Protein AF-A0A6J5F6V2-F1 (afdb_monomer_lite)

Sequence (811 aa):
MAPDDVHEIIKDMRKNVSKASGFLSRQISHANQVGFSTYLDVGRNLLRDDVDVINQYTRNQTLANNYLKQGIELDDPVNRTAKNLDIALSKLPNSSEVVYRGITAPKGVWGKKIVAGDVINNNLFMSSSASLDYAKTFTGDADSDKEGVVFRILGRTGKNISSISRFQGMKGEAEVLFRPNTRFHVTAMENHRGVTYVLLNEQAAGTAPGKNIYTGVPEDIKTARSDVNDLESASSALPDHPVRQMGQISNEGIVEIRAQKLAGALLRVIGKLQDIVRNADILSPEHQLEAMRQKNPDGEYELNELLLNRMANPSRELRALGAELTESYLGLLQALVQKGGSSAAEQAARLLRSPDNGRLMMGKREGYYRSIVDQGARHYPDLIKTLQSLVDAIEQHASPDTTSRLTSKVQKELRRAGSLPIGSPKLVSVGEIRDQLARIGEDALGLARGIAKHEVRKEAHERQQTQLAEALRAVVKPFGLKVPDYMRENLKGNHLEQAREIAAAFEHQIKALPHGSKVDPASLARDAQGRLTTELLAAGVLLENPVEERAALTRILESKGAKHRAINAIEQSRDSTGHIDHNKAIGRVTEELTSLVMSDSYFQGKMEGIKRAFEKRAEVLTEGDGPVPTKEELWRAQDGARQWVEEIARTWVAQQAKPARASDLESYFAQALQERHQRQATREAGDAEFGDLMARYEAERQHNESKQLSPVAVLNAIAGVLPVLNTGPAAQPVRQAFHQAELVARARRDDEMKAERLTIDLRPADINLMEARVRDFKAESKDLLKPKARQGDVRVGQKEALDFEGNPRAV

Structure (mmCIF, N/CA/C/O backbone):
data_AF-A0A6J5F6V2-F1
#
_entry.id   AF-A0A6J5F6V2-F1
#
loop_
_atom_site.group_PDB
_atom_site.id
_atom_site.type_symbol
_atom_site.label_atom_id
_atom_site.label_alt_id
_atom_site.label_comp_id
_atom_site.label_asym_id
_atom_site.label_entity_id
_atom_site.label_seq_id
_atom_site.pdbx_PDB_ins_code
_atom_site.Cartn_x
_atom_site.Cartn_y
_atom_site.Cartn_z
_atom_site.occupancy
_atom_site.B_iso_or_equiv
_atom_site.auth_seq_id
_atom_site.auth_comp_id
_atom_site.auth_asym_id
_atom_site.auth_atom_id
_atom_site.pdbx_PDB_model_num
ATOM 1 N N . MET A 1 1 ? -7.432 -44.949 2.760 1.00 44.09 1 MET A N 1
ATOM 2 C CA . MET A 1 1 ? -6.059 -45.193 3.249 1.00 44.09 1 MET A CA 1
ATOM 3 C C . MET A 1 1 ? -6.148 -46.042 4.491 1.00 44.09 1 MET A C 1
ATOM 5 O O . MET A 1 1 ? -7.053 -45.814 5.292 1.00 44.09 1 MET A O 1
ATOM 9 N N . ALA A 1 2 ? -5.272 -47.035 4.605 1.00 36.31 2 ALA A N 1
ATOM 10 C CA . ALA A 1 2 ? -5.171 -47.826 5.822 1.00 36.31 2 ALA A CA 1
ATOM 11 C C . ALA A 1 2 ? -4.468 -46.978 6.906 1.00 36.31 2 ALA A C 1
ATOM 13 O O . ALA A 1 2 ? -3.641 -46.133 6.564 1.00 36.31 2 ALA A O 1
ATOM 14 N N . PRO A 1 3 ? -4.765 -47.172 8.202 1.00 40.47 3 PRO A N 1
ATOM 15 C CA . PRO A 1 3 ? -4.066 -46.500 9.305 1.00 40.47 3 PRO A CA 1
ATOM 16 C C . PRO A 1 3 ? -2.529 -46.619 9.244 1.00 40.47 3 PRO A C 1
ATOM 18 O O . PRO A 1 3 ? -1.822 -45.723 9.706 1.00 40.47 3 PRO A O 1
ATOM 21 N N . ASP A 1 4 ? -2.015 -47.674 8.605 1.00 38.75 4 ASP A N 1
ATOM 22 C CA . ASP A 1 4 ? -0.581 -47.919 8.416 1.00 38.75 4 ASP A CA 1
ATOM 23 C C . ASP A 1 4 ? 0.105 -46.882 7.504 1.00 38.75 4 ASP A C 1
ATOM 25 O O . ASP A 1 4 ? 1.281 -46.569 7.705 1.00 38.75 4 ASP A O 1
ATOM 29 N N . ASP A 1 5 ? -0.634 -46.249 6.584 1.00 46.75 5 ASP A N 1
ATOM 30 C CA . ASP A 1 5 ? -0.101 -45.206 5.696 1.00 46.75 5 ASP A CA 1
ATOM 31 C C . ASP A 1 5 ? 0.220 -43.905 6.460 1.00 46.75 5 ASP A C 1
ATOM 33 O O . ASP A 1 5 ? 1.113 -43.148 6.089 1.00 46.75 5 ASP A O 1
ATOM 37 N N . VAL A 1 6 ? -0.491 -43.635 7.559 1.00 44.38 6 VAL A N 1
ATOM 38 C CA . VAL A 1 6 ? -0.357 -42.405 8.362 1.00 44.38 6 VAL A CA 1
ATOM 39 C C . VAL A 1 6 ? 0.847 -42.483 9.309 1.00 44.38 6 VAL A C 1
ATOM 41 O O . VAL A 1 6 ? 1.595 -41.516 9.475 1.00 44.38 6 VAL A O 1
ATOM 44 N N . HIS A 1 7 ? 1.124 -43.672 9.849 1.00 50.25 7 HIS A N 1
ATOM 45 C CA . HIS A 1 7 ? 2.350 -43.923 10.609 1.00 50.25 7 HIS A CA 1
ATOM 46 C C . HIS A 1 7 ? 3.598 -43.873 9.709 1.00 50.25 7 HIS A C 1
ATOM 48 O O . HIS A 1 7 ? 4.630 -43.330 10.117 1.00 50.25 7 HIS A O 1
ATOM 54 N N . GLU A 1 8 ? 3.491 -44.359 8.466 1.00 51.22 8 GLU A N 1
ATOM 55 C CA . GLU A 1 8 ? 4.479 -44.137 7.401 1.00 51.22 8 GLU A CA 1
ATOM 56 C C . GLU A 1 8 ? 4.637 -42.643 7.085 1.00 51.22 8 GLU A C 1
ATOM 58 O O . GLU A 1 8 ? 5.767 -42.187 6.990 1.00 51.22 8 GLU A O 1
ATOM 63 N N . ILE A 1 9 ? 3.565 -41.841 7.050 1.00 49.56 9 ILE A N 1
ATOM 64 C CA . ILE A 1 9 ? 3.639 -40.379 6.859 1.00 49.56 9 ILE A CA 1
ATOM 65 C C . ILE A 1 9 ? 4.407 -39.682 7.991 1.00 49.56 9 ILE A C 1
ATOM 67 O O . ILE A 1 9 ? 5.304 -38.891 7.703 1.00 49.56 9 ILE A O 1
ATOM 71 N N . ILE A 1 10 ? 4.132 -39.972 9.271 1.00 54.69 10 ILE A N 1
ATOM 72 C CA . ILE A 1 10 ? 4.908 -39.395 10.391 1.00 54.69 10 ILE A CA 1
ATOM 73 C C . ILE A 1 10 ? 6.375 -39.836 10.307 1.00 54.69 10 ILE A C 1
ATOM 75 O O . ILE A 1 10 ? 7.295 -39.040 10.536 1.00 54.69 10 ILE A O 1
ATOM 79 N N . LYS A 1 11 ? 6.607 -41.108 9.975 1.00 57.28 11 LYS A N 1
ATOM 80 C CA . LYS A 1 11 ? 7.945 -41.677 9.811 1.00 57.28 11 LYS A CA 1
ATOM 81 C C . LYS A 1 11 ? 8.677 -41.046 8.629 1.00 57.28 11 LYS A C 1
ATOM 83 O O . LYS A 1 11 ? 9.857 -40.745 8.771 1.00 57.28 11 LYS A O 1
ATOM 88 N N . ASP A 1 12 ? 8.000 -40.760 7.523 1.00 53.22 12 ASP A N 1
ATOM 89 C CA . ASP A 1 12 ? 8.564 -40.153 6.319 1.00 53.22 12 ASP A CA 1
ATOM 90 C C . ASP A 1 12 ? 8.755 -38.638 6.490 1.00 53.22 12 ASP A C 1
ATOM 92 O O . ASP A 1 12 ? 9.767 -38.087 6.062 1.00 53.22 12 ASP A O 1
ATOM 96 N N . MET A 1 13 ? 7.889 -37.957 7.250 1.00 52.22 13 MET A N 1
ATOM 97 C CA . MET A 1 13 ? 8.131 -36.586 7.713 1.00 52.22 13 MET A CA 1
ATOM 98 C C . MET A 1 13 ? 9.379 -36.511 8.601 1.00 52.22 13 MET A C 1
ATOM 100 O O . MET A 1 13 ? 10.184 -35.602 8.427 1.00 52.22 13 MET A O 1
ATOM 104 N N . ARG A 1 14 ? 9.610 -37.491 9.489 1.00 49.31 14 ARG A N 1
ATOM 105 C CA . ARG A 1 14 ? 10.845 -37.587 10.295 1.00 49.31 14 ARG A CA 1
ATOM 106 C C . ARG A 1 14 ? 12.071 -37.999 9.465 1.00 49.31 14 ARG A C 1
ATOM 108 O O . ARG A 1 14 ? 13.152 -37.458 9.671 1.00 49.31 14 ARG A O 1
ATOM 115 N N . LYS A 1 15 ? 11.916 -38.909 8.498 1.00 46.22 15 LYS A N 1
ATOM 116 C CA . LYS A 1 15 ? 12.986 -39.400 7.605 1.00 46.22 15 LYS A CA 1
ATOM 117 C C . LYS A 1 15 ? 13.395 -38.362 6.553 1.00 46.22 15 LYS A C 1
ATOM 119 O O . LYS A 1 15 ? 14.529 -38.378 6.088 1.00 46.22 15 LYS A O 1
ATOM 124 N N . ASN A 1 16 ? 12.513 -37.427 6.200 1.00 45.62 16 ASN A N 1
ATOM 125 C CA . ASN A 1 16 ? 12.822 -36.331 5.281 1.00 45.62 16 ASN A CA 1
ATOM 126 C C . ASN A 1 16 ? 13.508 -35.132 5.970 1.00 45.62 16 ASN A C 1
ATOM 128 O O . ASN A 1 16 ? 14.172 -34.365 5.280 1.00 45.62 16 ASN A O 1
ATOM 132 N N . VAL A 1 17 ? 13.482 -35.022 7.308 1.00 42.34 17 VAL A N 1
ATOM 133 C CA . VAL A 1 17 ? 14.319 -34.057 8.064 1.00 42.34 17 VAL A CA 1
ATOM 134 C C . VAL A 1 17 ? 15.815 -34.362 7.884 1.00 42.34 17 VAL A C 1
ATOM 136 O O . VAL A 1 17 ? 16.611 -33.448 7.680 1.00 42.34 17 VAL A O 1
ATOM 139 N N . SER A 1 18 ? 16.209 -35.641 7.832 1.00 38.34 18 SER A N 1
ATOM 140 C CA . SER A 1 18 ? 17.602 -36.020 7.53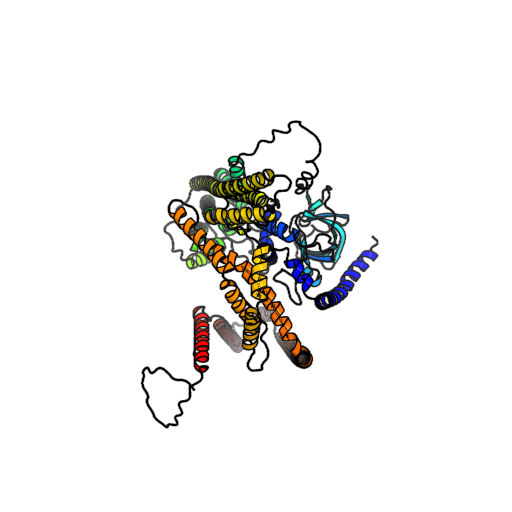5 1.00 38.34 18 SER A CA 1
ATOM 141 C C . SER A 1 18 ? 17.973 -35.848 6.054 1.00 38.34 18 SER A C 1
ATOM 143 O O . SER A 1 18 ? 19.132 -35.591 5.731 1.00 38.34 18 SER A O 1
ATOM 145 N N . LYS A 1 19 ? 16.998 -35.903 5.133 1.00 42.41 19 LYS A N 1
ATOM 146 C CA . LYS A 1 19 ? 17.213 -35.541 3.720 1.00 42.41 19 LYS A CA 1
ATOM 147 C C . LYS A 1 19 ? 17.283 -34.031 3.494 1.00 42.41 19 LYS A C 1
ATOM 149 O O . LYS A 1 19 ? 17.961 -33.630 2.551 1.00 42.41 19 LYS A O 1
ATOM 154 N N . ALA A 1 20 ? 16.633 -33.220 4.333 1.00 39.56 20 ALA A N 1
ATOM 155 C CA . ALA A 1 20 ? 16.688 -31.759 4.293 1.00 39.56 20 ALA A CA 1
ATOM 156 C C . ALA A 1 20 ? 18.065 -31.219 4.728 1.00 39.56 20 ALA A C 1
ATOM 158 O O . ALA A 1 20 ? 18.581 -30.296 4.099 1.00 39.56 20 ALA A O 1
ATOM 159 N N . SER A 1 21 ? 18.734 -31.852 5.703 1.00 38.50 21 SER A N 1
ATOM 160 C CA . SER A 1 21 ? 20.136 -31.522 6.021 1.00 38.50 21 SER A CA 1
ATOM 161 C C . SER A 1 21 ? 21.083 -31.898 4.870 1.00 38.50 21 SER A C 1
ATOM 163 O O . SER A 1 21 ? 21.907 -31.087 4.453 1.00 38.50 21 SER A O 1
ATOM 165 N N . GLY A 1 22 ? 20.874 -33.066 4.248 1.00 40.25 22 GLY A N 1
ATOM 166 C CA . GLY A 1 22 ? 21.560 -33.453 3.009 1.00 40.25 22 GLY A CA 1
ATOM 167 C C . GLY A 1 22 ? 21.164 -32.615 1.783 1.00 40.25 22 GLY A C 1
ATOM 168 O O . GLY A 1 22 ? 21.862 -32.630 0.772 1.00 40.25 22 GLY A O 1
ATOM 169 N N . PHE A 1 23 ? 20.048 -31.886 1.831 1.00 43.28 23 PHE A N 1
ATOM 170 C CA . PHE A 1 23 ? 19.603 -30.963 0.786 1.00 43.28 23 PHE A CA 1
ATOM 171 C C . PHE A 1 23 ? 20.270 -29.601 0.926 1.00 43.28 23 PHE A C 1
ATOM 173 O O . PHE A 1 23 ? 20.723 -29.090 -0.084 1.00 43.28 23 PHE 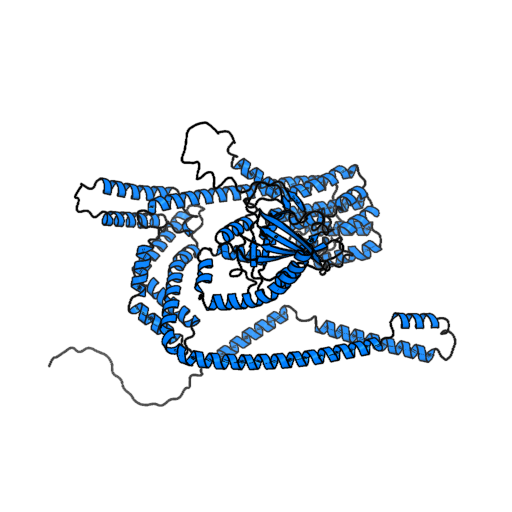A O 1
ATOM 180 N N . LEU A 1 24 ? 20.445 -29.066 2.140 1.00 41.91 24 LEU A N 1
ATOM 181 C CA . LEU A 1 24 ? 21.257 -27.861 2.349 1.00 41.91 24 LEU A CA 1
ATOM 182 C C . LEU A 1 24 ? 22.697 -28.099 1.870 1.00 41.91 24 LEU A C 1
ATOM 184 O O . LEU A 1 24 ? 23.253 -27.288 1.138 1.00 41.91 24 LEU A O 1
ATOM 188 N N . SER A 1 25 ? 23.265 -29.268 2.188 1.00 41.00 25 SER A N 1
ATOM 189 C CA . SER A 1 25 ? 24.569 -29.680 1.659 1.00 41.00 25 SER A CA 1
ATOM 190 C C . SER A 1 25 ? 24.565 -29.831 0.136 1.00 41.00 25 SER A C 1
ATOM 192 O O . SER A 1 25 ? 25.536 -29.440 -0.498 1.00 41.00 25 SER A O 1
ATOM 194 N N . ARG A 1 26 ? 23.477 -30.321 -0.478 1.00 44.84 26 ARG A N 1
ATOM 195 C CA . ARG A 1 26 ? 23.348 -30.399 -1.943 1.00 44.84 26 ARG A CA 1
ATOM 196 C C . ARG A 1 26 ? 23.078 -29.055 -2.607 1.00 44.84 26 ARG A C 1
ATOM 198 O O . ARG A 1 26 ? 23.604 -28.863 -3.684 1.00 44.84 26 ARG A O 1
ATOM 205 N N . GLN A 1 27 ? 22.347 -28.120 -2.007 1.00 43.00 27 GLN A N 1
ATOM 206 C CA . GLN A 1 27 ? 22.179 -26.757 -2.517 1.00 43.00 27 GLN A CA 1
ATOM 207 C C . GLN A 1 27 ? 23.482 -25.972 -2.407 1.00 43.00 27 GLN A C 1
ATOM 209 O O . GLN A 1 27 ? 23.836 -25.275 -3.347 1.00 43.00 27 GLN A O 1
ATOM 214 N N . ILE A 1 28 ? 24.241 -26.146 -1.322 1.00 43.19 28 ILE A N 1
ATOM 215 C CA . ILE A 1 28 ? 25.585 -25.576 -1.184 1.00 43.19 28 ILE A CA 1
ATOM 216 C C . ILE A 1 28 ? 26.533 -26.220 -2.207 1.00 43.19 28 ILE A C 1
ATOM 218 O O . ILE A 1 28 ? 27.242 -25.511 -2.911 1.00 43.19 28 ILE A O 1
ATOM 222 N N . SER A 1 29 ? 26.510 -27.547 -2.374 1.00 39.09 29 SER A N 1
ATOM 223 C CA . SER A 1 29 ? 27.312 -28.232 -3.397 1.00 39.09 29 SER A CA 1
ATOM 224 C C . SER A 1 29 ? 26.872 -27.916 -4.829 1.00 39.09 29 SER A C 1
ATOM 226 O O . SER A 1 29 ? 27.732 -27.824 -5.692 1.00 39.09 29 SER A O 1
ATOM 228 N N . HIS A 1 30 ? 25.583 -27.701 -5.097 1.00 37.69 30 HIS A N 1
ATOM 229 C CA . HIS A 1 30 ? 25.045 -27.360 -6.417 1.00 37.69 30 HIS A CA 1
ATOM 230 C C . HIS A 1 30 ? 25.265 -25.878 -6.746 1.00 37.69 30 HIS A C 1
ATOM 232 O O . HIS A 1 30 ? 25.624 -25.578 -7.873 1.00 37.69 30 HIS A O 1
ATOM 238 N N . ALA A 1 31 ? 25.184 -24.967 -5.769 1.00 38.94 31 ALA A N 1
ATOM 239 C CA . ALA A 1 31 ? 25.613 -23.570 -5.911 1.00 38.94 31 ALA A CA 1
ATOM 240 C C . ALA A 1 31 ? 27.137 -23.439 -6.107 1.00 38.94 31 ALA A C 1
ATOM 242 O O . ALA A 1 31 ? 27.606 -22.490 -6.735 1.00 38.94 31 ALA A O 1
ATOM 243 N N . ASN A 1 32 ? 27.908 -24.411 -5.603 1.00 37.81 32 ASN A N 1
ATOM 244 C CA . ASN A 1 32 ? 29.356 -24.489 -5.797 1.00 37.81 32 ASN A CA 1
ATOM 245 C C . ASN A 1 32 ? 29.766 -25.231 -7.092 1.00 37.81 32 ASN A C 1
ATOM 247 O O . ASN A 1 32 ? 30.810 -24.909 -7.651 1.00 37.81 32 ASN A O 1
ATOM 251 N N . GLN A 1 33 ? 28.982 -26.204 -7.583 1.00 31.91 33 GLN A N 1
ATOM 252 C CA . GLN A 1 33 ? 29.253 -26.965 -8.823 1.00 31.91 33 GLN A CA 1
ATOM 253 C C . GLN A 1 33 ? 28.663 -26.312 -10.077 1.00 31.91 33 GLN A C 1
ATOM 255 O O . GLN A 1 33 ? 29.283 -26.338 -11.137 1.00 31.91 33 GLN A O 1
ATOM 260 N N . VAL A 1 34 ? 27.476 -25.725 -9.963 1.00 34.50 34 VAL A N 1
ATOM 261 C CA . VAL A 1 34 ? 26.825 -24.926 -11.000 1.00 34.50 34 VAL A CA 1
ATOM 262 C C . VAL A 1 34 ? 27.058 -23.490 -10.569 1.00 34.50 34 VAL A C 1
ATOM 264 O O . VAL A 1 34 ? 26.270 -22.933 -9.813 1.00 34.50 34 VAL A O 1
ATOM 267 N N . GLY A 1 35 ? 28.230 -22.947 -10.914 1.00 31.62 35 GLY A N 1
ATOM 268 C CA . GLY A 1 35 ? 28.682 -21.656 -10.393 1.00 31.62 35 GLY A CA 1
ATOM 269 C C . GLY A 1 35 ? 27.588 -20.587 -10.457 1.00 31.62 35 GLY A C 1
ATOM 270 O O . GLY A 1 35 ? 26.757 -20.654 -11.356 1.00 31.62 35 GLY A O 1
ATOM 271 N N . PHE A 1 36 ? 27.628 -19.637 -9.511 1.00 36.06 36 PHE A N 1
ATOM 272 C CA . PHE A 1 36 ? 26.898 -18.357 -9.302 1.00 36.06 36 PHE A CA 1
ATOM 273 C C . PHE A 1 36 ? 25.975 -17.763 -10.411 1.00 36.06 36 PHE A C 1
ATOM 275 O O . PHE A 1 36 ? 25.163 -16.882 -10.137 1.00 36.06 36 PHE A O 1
ATOM 282 N N . SER A 1 37 ? 26.082 -18.215 -11.655 1.00 33.66 37 SER A N 1
ATOM 283 C CA . SER A 1 37 ? 25.306 -17.912 -12.855 1.00 33.66 37 SER A CA 1
ATOM 284 C C . SER A 1 37 ? 23.792 -18.151 -12.748 1.00 33.66 37 SER A C 1
ATOM 286 O O . SER A 1 37 ? 23.044 -17.319 -13.248 1.00 33.66 37 SER A O 1
ATOM 288 N N . THR A 1 38 ? 23.296 -19.214 -12.100 1.00 39.91 38 THR A N 1
ATOM 289 C CA . THR A 1 38 ? 21.832 -19.444 -11.988 1.00 39.91 38 THR A CA 1
ATOM 290 C C . THR A 1 38 ? 21.156 -18.505 -10.987 1.00 39.91 38 THR A C 1
ATOM 292 O O . THR A 1 38 ? 20.020 -18.097 -11.209 1.00 39.91 38 THR A O 1
ATOM 295 N N . TYR A 1 39 ? 21.862 -18.078 -9.933 1.00 40.00 39 TYR A N 1
ATOM 296 C CA . TYR A 1 39 ? 21.384 -17.030 -9.016 1.00 40.00 39 TYR A CA 1
ATOM 297 C C . TYR A 1 39 ? 21.378 -15.640 -9.673 1.00 40.00 39 TYR A C 1
ATOM 299 O O . TYR A 1 39 ? 20.502 -14.828 -9.379 1.00 40.00 39 TYR A O 1
ATOM 307 N N . LEU A 1 40 ? 22.312 -15.381 -10.594 1.00 41.47 40 LEU A N 1
ATOM 308 C CA . LEU A 1 40 ? 22.330 -14.161 -11.406 1.00 41.47 40 LEU A CA 1
ATOM 309 C C . LEU A 1 40 ? 21.211 -14.139 -12.459 1.00 41.47 40 LEU A C 1
ATOM 311 O O . LEU A 1 40 ? 20.665 -13.070 -12.709 1.00 41.47 40 LEU A O 1
ATOM 315 N N . ASP A 1 41 ? 20.817 -15.280 -13.035 1.00 44.12 41 ASP A N 1
ATOM 316 C CA . ASP A 1 41 ? 19.744 -15.333 -14.046 1.00 44.12 41 ASP A CA 1
ATOM 317 C C . ASP A 1 41 ? 18.344 -15.044 -13.477 1.00 44.12 41 ASP A C 1
ATOM 319 O O . ASP A 1 41 ? 17.549 -14.373 -14.133 1.00 44.12 41 ASP A O 1
ATOM 323 N N . VAL A 1 42 ? 18.043 -15.459 -12.238 1.00 51.12 42 VAL A N 1
ATOM 324 C CA . VAL A 1 42 ? 16.757 -15.134 -11.580 1.00 51.12 42 VAL A CA 1
ATOM 325 C C . VAL A 1 42 ? 16.627 -13.624 -11.319 1.00 51.12 42 VAL A C 1
ATOM 327 O O . VAL A 1 42 ? 15.529 -13.074 -11.388 1.00 51.12 42 VAL A O 1
ATOM 330 N N . GLY A 1 43 ? 17.751 -12.938 -11.083 1.00 51.72 43 GLY A N 1
ATOM 331 C CA . GLY A 1 43 ? 17.801 -11.484 -10.918 1.00 51.72 43 GLY A CA 1
ATOM 332 C C . GLY A 1 43 ? 17.654 -10.688 -12.220 1.00 51.72 43 GLY A C 1
ATOM 333 O O . GLY A 1 43 ? 17.243 -9.535 -12.160 1.00 51.72 43 GLY A O 1
ATOM 334 N N . ARG A 1 44 ? 17.929 -11.270 -13.400 1.00 56.53 44 ARG A N 1
ATOM 335 C CA . ARG A 1 44 ? 17.901 -10.527 -14.681 1.00 56.53 44 ARG A CA 1
ATOM 336 C C . ARG A 1 44 ? 16.504 -10.093 -15.123 1.00 56.53 44 ARG A C 1
ATOM 338 O O . ARG A 1 44 ? 16.387 -9.112 -15.849 1.00 56.53 44 ARG A O 1
ATOM 345 N N . ASN A 1 45 ? 15.460 -10.803 -14.695 1.00 70.81 45 ASN A N 1
ATOM 346 C CA . ASN A 1 45 ? 14.073 -10.490 -15.062 1.00 70.81 45 ASN A CA 1
ATOM 347 C C . ASN A 1 45 ? 13.347 -9.626 -14.024 1.00 70.81 45 ASN A C 1
ATOM 349 O O . ASN A 1 45 ? 12.223 -9.193 -14.277 1.00 70.81 45 ASN A O 1
ATOM 353 N N . LEU A 1 46 ? 13.960 -9.394 -12.861 1.00 83.62 46 LEU A N 1
ATOM 354 C CA . LEU A 1 46 ? 13.390 -8.559 -11.814 1.00 83.62 46 LEU A CA 1
ATOM 355 C C . LEU A 1 46 ? 13.964 -7.147 -11.900 1.00 83.62 46 LEU A C 1
ATOM 357 O O . LEU A 1 46 ? 15.174 -6.940 -11.894 1.00 83.62 46 LEU A O 1
ATOM 361 N N . LEU A 1 47 ? 13.073 -6.164 -11.936 1.00 88.50 47 LEU A N 1
ATOM 362 C CA . LEU A 1 47 ? 13.415 -4.767 -11.729 1.00 88.50 47 LEU A CA 1
ATOM 363 C C . LEU A 1 47 ? 13.732 -4.530 -10.249 1.00 88.50 47 LEU A C 1
ATOM 365 O O . LEU A 1 47 ? 13.325 -5.294 -9.370 1.00 88.50 47 LEU A O 1
ATOM 369 N N . ARG A 1 48 ? 14.406 -3.416 -9.955 1.00 83.44 48 ARG A N 1
ATOM 370 C CA . ARG A 1 48 ? 14.671 -2.994 -8.573 1.00 83.44 48 ARG A CA 1
ATOM 371 C C . ARG A 1 48 ? 13.389 -2.923 -7.737 1.00 83.44 48 ARG A C 1
ATOM 373 O O . ARG A 1 48 ? 13.362 -3.449 -6.630 1.00 83.44 48 ARG A O 1
ATOM 380 N N . ASP A 1 49 ? 12.320 -2.374 -8.305 1.00 85.94 49 ASP A N 1
ATOM 381 C CA . ASP A 1 49 ? 11.021 -2.274 -7.635 1.00 85.94 49 ASP A CA 1
ATOM 382 C C . ASP A 1 49 ? 10.401 -3.652 -7.338 1.00 85.94 49 ASP A C 1
ATOM 384 O O . ASP A 1 49 ? 9.733 -3.819 -6.316 1.00 85.94 49 ASP A O 1
ATOM 388 N N . ASP A 1 50 ? 10.654 -4.662 -8.184 1.00 93.25 50 ASP A N 1
ATOM 389 C CA . ASP A 1 50 ? 10.205 -6.039 -7.937 1.00 93.25 50 ASP A CA 1
ATOM 390 C C . ASP A 1 50 ? 10.948 -6.646 -6.734 1.00 93.25 50 ASP A C 1
ATOM 392 O O . ASP A 1 50 ? 10.353 -7.283 -5.862 1.00 93.25 50 ASP A O 1
ATOM 396 N N . VAL A 1 51 ? 12.263 -6.422 -6.662 1.00 89.81 51 VAL A N 1
ATOM 397 C CA . VAL A 1 51 ? 13.105 -6.850 -5.535 1.00 89.81 51 VAL A CA 1
ATOM 398 C C . VAL A 1 51 ? 12.685 -6.148 -4.244 1.00 89.81 51 VAL A C 1
ATOM 400 O O . VAL A 1 51 ? 12.616 -6.788 -3.189 1.00 89.81 51 VAL A O 1
ATOM 403 N N . ASP A 1 52 ? 12.377 -4.853 -4.316 1.00 89.56 52 ASP A N 1
ATOM 404 C CA . ASP A 1 52 ? 11.965 -4.048 -3.169 1.00 89.56 52 ASP A CA 1
ATOM 405 C C . ASP A 1 52 ? 10.589 -4.476 -2.642 1.00 89.56 52 ASP A C 1
ATOM 407 O O . ASP A 1 52 ? 10.435 -4.638 -1.428 1.00 89.56 52 ASP A O 1
ATOM 411 N N . VAL A 1 53 ? 9.607 -4.745 -3.515 1.00 93.50 53 VAL A N 1
ATOM 412 C CA . VAL A 1 53 ? 8.278 -5.205 -3.073 1.00 93.50 53 VAL A CA 1
ATOM 413 C C . VAL A 1 53 ? 8.321 -6.621 -2.488 1.00 93.50 53 VAL A C 1
ATOM 415 O O . VAL A 1 53 ? 7.668 -6.873 -1.473 1.00 93.50 53 VAL A O 1
ATOM 418 N N . ILE A 1 54 ? 9.138 -7.527 -3.045 1.00 93.38 54 ILE A N 1
ATOM 419 C CA . ILE A 1 54 ? 9.364 -8.859 -2.458 1.00 93.38 54 ILE A CA 1
ATOM 420 C C . ILE A 1 54 ? 9.990 -8.703 -1.066 1.00 93.38 54 ILE A C 1
ATOM 422 O O . ILE A 1 54 ? 9.475 -9.250 -0.094 1.00 93.38 54 ILE A O 1
ATOM 426 N N . ASN A 1 55 ? 11.039 -7.887 -0.931 1.00 89.44 55 ASN A N 1
ATOM 427 C CA . ASN A 1 55 ? 11.676 -7.614 0.361 1.00 89.44 55 ASN A CA 1
ATOM 428 C C . ASN A 1 55 ? 10.747 -6.945 1.380 1.00 89.44 55 ASN A C 1
ATOM 430 O O . ASN A 1 55 ? 10.863 -7.181 2.584 1.00 89.44 55 ASN A O 1
ATOM 434 N N . GLN A 1 56 ? 9.853 -6.072 0.925 1.00 89.31 56 GLN A N 1
ATOM 435 C CA . GLN A 1 56 ? 8.871 -5.427 1.784 1.00 89.31 56 GLN A CA 1
ATOM 436 C C . GLN A 1 56 ? 7.859 -6.448 2.311 1.00 89.31 56 GLN A C 1
ATOM 438 O O . GLN A 1 56 ? 7.544 -6.428 3.503 1.00 89.31 56 GLN A O 1
ATOM 443 N N . TYR A 1 57 ? 7.398 -7.359 1.451 1.00 92.62 57 TYR A N 1
ATOM 444 C CA . TYR A 1 57 ? 6.488 -8.428 1.841 1.00 92.62 57 TYR A CA 1
ATOM 445 C C . TYR A 1 57 ? 7.109 -9.361 2.885 1.00 92.62 57 TYR A C 1
ATOM 447 O O . TYR A 1 57 ? 6.471 -9.622 3.904 1.00 92.62 57 TYR A O 1
ATOM 455 N N . THR A 1 58 ? 8.354 -9.810 2.696 1.00 88.25 58 THR A N 1
ATOM 456 C CA . THR A 1 58 ? 8.981 -10.738 3.656 1.00 88.25 58 THR A CA 1
ATOM 457 C C . THR A 1 58 ? 9.179 -10.100 5.029 1.00 88.25 58 THR A C 1
ATOM 459 O O . THR A 1 58 ? 9.017 -10.767 6.045 1.00 88.25 58 THR A O 1
ATOM 462 N N . ARG A 1 59 ? 9.435 -8.784 5.092 1.00 84.25 59 ARG A N 1
ATOM 463 C CA . ARG A 1 59 ? 9.482 -8.032 6.361 1.00 84.25 59 ARG A CA 1
ATOM 464 C C . ARG A 1 59 ? 8.113 -7.856 7.004 1.00 84.25 59 ARG A C 1
ATOM 466 O O . ARG A 1 59 ? 8.021 -7.825 8.228 1.00 84.25 59 ARG A O 1
ATOM 473 N N . ASN A 1 60 ? 7.077 -7.643 6.197 1.00 86.00 60 ASN A N 1
ATOM 474 C CA . ASN A 1 60 ? 5.739 -7.359 6.689 1.00 86.00 60 ASN A CA 1
ATOM 475 C C . ASN A 1 60 ? 4.654 -7.841 5.714 1.00 86.00 60 ASN A C 1
ATOM 477 O O . ASN A 1 60 ? 4.124 -7.074 4.904 1.00 86.00 60 ASN A O 1
ATOM 481 N N . GLN A 1 61 ? 4.258 -9.107 5.866 1.00 88.88 61 GLN A N 1
ATOM 482 C CA . GLN A 1 61 ? 3.247 -9.760 5.022 1.00 88.88 61 GLN A CA 1
ATOM 483 C C . GLN A 1 61 ? 1.880 -9.049 5.074 1.00 88.88 61 GLN A C 1
ATOM 485 O O . GLN A 1 61 ? 1.082 -9.131 4.139 1.00 88.88 61 GLN A O 1
ATOM 490 N N . THR A 1 62 ? 1.615 -8.320 6.162 1.00 87.25 62 THR A N 1
ATOM 491 C CA . THR A 1 62 ? 0.397 -7.538 6.414 1.00 87.25 62 THR A CA 1
ATOM 492 C C . THR A 1 62 ? 0.116 -6.527 5.301 1.00 87.25 62 THR A C 1
ATOM 494 O O . THR A 1 62 ? -1.043 -6.318 4.956 1.00 87.25 62 THR A O 1
ATOM 497 N N . LEU A 1 63 ? 1.154 -5.943 4.691 1.00 84.94 63 LEU A N 1
ATOM 498 C CA . LEU A 1 63 ? 0.998 -4.901 3.669 1.00 84.94 63 LEU A CA 1
ATOM 499 C C . LEU A 1 63 ? 0.326 -5.410 2.386 1.00 84.94 63 LEU A C 1
ATOM 501 O O . LEU A 1 63 ? -0.466 -4.684 1.795 1.00 84.94 63 LEU A O 1
ATOM 505 N N . ALA A 1 64 ? 0.602 -6.654 1.981 1.00 90.31 64 ALA A N 1
ATOM 506 C CA . ALA A 1 64 ? -0.050 -7.270 0.822 1.00 90.31 64 ALA A CA 1
ATOM 507 C C . ALA A 1 64 ? -1.328 -8.033 1.210 1.00 90.31 64 ALA A C 1
ATOM 509 O O . ALA A 1 64 ? -2.294 -8.063 0.453 1.00 90.31 64 ALA A O 1
ATOM 510 N N . ASN A 1 65 ? -1.361 -8.645 2.399 1.00 93.88 65 ASN A N 1
ATOM 511 C CA . ASN A 1 65 ? -2.461 -9.530 2.782 1.00 93.88 65 ASN A CA 1
ATOM 512 C C . ASN A 1 65 ? -3.639 -8.826 3.475 1.00 93.88 65 ASN A C 1
ATOM 514 O O . ASN A 1 65 ? -4.711 -9.419 3.549 1.00 93.88 65 ASN A O 1
ATOM 518 N N . ASN A 1 66 ? -3.502 -7.594 3.982 1.00 88.44 66 ASN A N 1
ATOM 519 C CA . ASN A 1 66 ? -4.581 -6.942 4.741 1.00 88.44 66 ASN A CA 1
ATOM 520 C C . ASN A 1 66 ? -5.855 -6.700 3.934 1.00 88.44 66 ASN A C 1
ATOM 522 O O . ASN A 1 66 ? -6.943 -6.978 4.433 1.00 88.44 66 ASN A O 1
ATOM 526 N N . TYR A 1 67 ? -5.734 -6.197 2.707 1.00 86.81 67 TYR A N 1
ATOM 527 C CA . TYR A 1 67 ? -6.901 -5.955 1.861 1.00 86.81 67 TYR A CA 1
ATOM 528 C C . TYR A 1 67 ? -7.493 -7.263 1.333 1.00 86.81 67 TYR A C 1
ATOM 530 O O . TYR A 1 67 ? -8.710 -7.433 1.360 1.00 86.81 67 TYR A O 1
ATOM 538 N N . LEU A 1 68 ? -6.644 -8.231 0.977 1.00 89.81 68 LEU A N 1
ATOM 539 C CA . LEU A 1 68 ? -7.089 -9.566 0.568 1.00 89.81 68 LEU A CA 1
ATOM 540 C C . LEU A 1 68 ? -7.886 -10.270 1.684 1.00 89.81 68 LEU A C 1
ATOM 542 O O . LEU A 1 68 ? -8.929 -10.861 1.423 1.00 89.81 68 LEU A O 1
ATOM 546 N N . LYS A 1 69 ? -7.469 -10.131 2.954 1.00 87.38 69 LYS A N 1
ATOM 547 C CA . LYS A 1 69 ? -8.222 -10.632 4.124 1.00 87.38 69 LYS A CA 1
ATOM 548 C C . LYS A 1 69 ? -9.605 -9.995 4.272 1.00 87.38 69 LYS A C 1
ATOM 550 O O . LYS A 1 69 ? -10.497 -10.618 4.835 1.00 87.38 69 LYS A O 1
ATOM 555 N N . GLN A 1 70 ? -9.781 -8.767 3.787 1.00 84.00 70 GLN A N 1
ATOM 556 C CA . GLN A 1 70 ? -11.061 -8.051 3.790 1.00 84.00 70 GLN A CA 1
ATOM 557 C C . GLN A 1 70 ? -11.925 -8.389 2.562 1.00 84.00 70 GLN A C 1
ATOM 559 O O . GLN A 1 70 ? -12.976 -7.781 2.374 1.00 84.00 70 GLN A O 1
ATOM 564 N N . GLY A 1 71 ? -11.487 -9.329 1.716 1.00 82.88 71 GLY A N 1
ATOM 565 C CA . GLY A 1 71 ? -12.185 -9.713 0.490 1.00 82.88 71 GLY A CA 1
ATOM 566 C C . GLY A 1 71 ? -12.036 -8.709 -0.655 1.00 82.88 71 GLY A C 1
ATOM 567 O O . GLY A 1 71 ? -12.788 -8.786 -1.623 1.00 82.88 71 GLY A O 1
ATOM 568 N N . ILE A 1 72 ? -11.096 -7.761 -0.555 1.00 81.50 72 ILE A N 1
ATOM 569 C CA . ILE A 1 72 ? -10.761 -6.859 -1.662 1.00 81.50 72 ILE A CA 1
ATOM 570 C C . ILE A 1 72 ? -9.915 -7.633 -2.668 1.00 81.50 72 ILE A C 1
ATOM 572 O O . ILE A 1 72 ? -8.944 -8.289 -2.293 1.00 81.50 72 ILE A O 1
ATOM 576 N N . GLU A 1 73 ? -10.283 -7.538 -3.941 1.00 86.62 73 GLU A N 1
ATOM 577 C CA . GLU A 1 73 ? -9.632 -8.276 -5.018 1.00 86.62 73 GLU A CA 1
ATOM 578 C C . GLU A 1 73 ? -8.179 -7.834 -5.239 1.00 86.62 73 GLU A C 1
ATOM 580 O O . GLU A 1 73 ? -7.751 -6.738 -4.865 1.00 86.62 73 GLU A O 1
ATOM 585 N N . LEU A 1 74 ? -7.391 -8.726 -5.838 1.00 88.75 74 LEU A N 1
ATOM 586 C CA . LEU A 1 74 ? -5.976 -8.486 -6.114 1.00 88.75 74 LEU A CA 1
ATOM 587 C C . LEU A 1 74 ? -5.762 -7.335 -7.106 1.00 88.75 74 LEU A C 1
ATOM 589 O O . LEU A 1 74 ? -4.819 -6.565 -6.946 1.00 88.75 74 LEU A O 1
ATOM 593 N N . ASP A 1 75 ? -6.641 -7.226 -8.101 1.00 86.25 75 ASP A N 1
ATOM 594 C CA . ASP A 1 75 ? -6.561 -6.228 -9.174 1.00 86.25 75 ASP A CA 1
ATOM 595 C C . ASP A 1 75 ? -7.186 -4.884 -8.795 1.00 86.25 75 ASP A C 1
ATOM 597 O O . ASP A 1 75 ? -7.182 -3.938 -9.583 1.00 86.25 75 ASP A O 1
ATOM 601 N N . ASP A 1 76 ? -7.700 -4.776 -7.573 1.00 85.19 76 ASP A N 1
ATOM 602 C CA . ASP A 1 76 ? -8.277 -3.538 -7.098 1.00 85.19 76 ASP A CA 1
ATOM 603 C C . ASP A 1 76 ? -7.192 -2.458 -6.898 1.00 85.19 76 ASP A C 1
ATOM 605 O O . ASP A 1 76 ? -6.177 -2.730 -6.246 1.00 85.19 76 ASP A O 1
ATOM 609 N N . PRO A 1 77 ? -7.399 -1.215 -7.377 1.00 76.25 77 PRO A N 1
ATOM 610 C CA . PRO A 1 77 ? -6.413 -0.139 -7.262 1.00 76.25 77 PRO A CA 1
ATOM 611 C C . PRO A 1 77 ? -5.929 0.137 -5.832 1.00 76.25 77 PRO A C 1
ATOM 613 O O . PRO A 1 77 ? -4.763 0.487 -5.635 1.00 76.25 77 PRO A O 1
ATOM 616 N N . VAL A 1 78 ? -6.780 -0.065 -4.812 1.00 75.75 78 VAL A N 1
ATOM 617 C CA . VAL A 1 78 ? -6.373 0.147 -3.406 1.00 75.75 78 VAL A CA 1
ATOM 618 C C . VAL A 1 78 ? -5.368 -0.905 -2.926 1.00 75.75 78 VAL A C 1
ATOM 620 O O . VAL A 1 78 ? -4.679 -0.695 -1.929 1.00 75.75 78 VAL A O 1
ATOM 623 N N . ASN A 1 79 ? -5.259 -2.031 -3.637 1.00 88.06 79 ASN A N 1
ATOM 624 C CA . ASN A 1 79 ? -4.409 -3.165 -3.304 1.00 88.06 79 ASN A CA 1
ATOM 625 C C . ASN A 1 79 ? -3.083 -3.161 -4.088 1.00 88.06 79 ASN A C 1
ATOM 627 O O . ASN A 1 79 ? -2.508 -4.209 -4.392 1.00 88.06 79 ASN A O 1
ATOM 631 N N . ARG A 1 80 ? -2.566 -1.966 -4.408 1.00 88.94 80 ARG A N 1
ATOM 632 C CA . ARG A 1 80 ? -1.370 -1.773 -5.244 1.00 88.94 80 ARG A CA 1
ATOM 633 C C . ARG A 1 80 ? -0.155 -2.578 -4.776 1.00 88.94 80 ARG A C 1
ATOM 635 O O . ARG A 1 80 ? 0.552 -3.134 -5.607 1.00 88.94 80 ARG A O 1
ATOM 642 N N . THR A 1 81 ? 0.088 -2.687 -3.468 1.00 90.94 81 THR A N 1
ATOM 643 C CA . THR A 1 81 ? 1.211 -3.483 -2.938 1.00 90.94 81 THR A CA 1
ATOM 644 C C . THR A 1 81 ? 1.058 -4.971 -3.254 1.00 90.94 81 THR A C 1
ATOM 646 O O . THR A 1 81 ? 2.015 -5.594 -3.707 1.00 90.94 81 THR A O 1
ATOM 649 N N . ALA A 1 82 ? -0.139 -5.537 -3.071 1.00 94.44 82 ALA A N 1
ATOM 650 C CA . ALA A 1 82 ? -0.428 -6.924 -3.431 1.00 94.44 82 ALA A CA 1
ATOM 651 C C . ALA A 1 82 ? -0.302 -7.146 -4.940 1.00 94.44 82 ALA A C 1
ATOM 653 O O . ALA A 1 82 ? 0.315 -8.120 -5.364 1.00 94.44 82 ALA A O 1
ATOM 654 N N . LYS A 1 83 ? -0.824 -6.220 -5.754 1.00 95.38 83 LYS A N 1
ATOM 655 C CA . LYS A 1 83 ? -0.719 -6.301 -7.212 1.00 95.38 83 LYS A CA 1
ATOM 656 C C . LYS A 1 83 ? 0.731 -6.230 -7.692 1.00 95.38 83 LYS A C 1
ATOM 658 O O . LYS A 1 83 ? 1.142 -7.043 -8.513 1.00 95.38 83 LYS A O 1
ATOM 663 N N . ASN A 1 84 ? 1.528 -5.311 -7.150 1.00 95.00 84 ASN A N 1
ATOM 664 C CA . ASN A 1 84 ? 2.949 -5.196 -7.477 1.00 95.00 84 ASN A CA 1
ATOM 665 C C . ASN A 1 84 ? 3.718 -6.463 -7.080 1.00 95.00 84 ASN A C 1
ATOM 667 O O . ASN A 1 84 ? 4.533 -6.950 -7.860 1.00 95.00 84 ASN A O 1
ATOM 671 N N . LEU A 1 85 ? 3.424 -7.033 -5.906 1.00 96.50 85 LEU A N 1
ATOM 672 C CA . LEU A 1 85 ? 4.003 -8.307 -5.487 1.00 96.50 85 LEU A CA 1
ATOM 673 C C . LEU A 1 85 ? 3.609 -9.442 -6.440 1.00 96.50 85 LEU A C 1
ATOM 675 O O . LEU A 1 85 ? 4.457 -10.234 -6.835 1.00 96.50 85 LEU A O 1
ATOM 679 N N . ASP A 1 86 ? 2.345 -9.509 -6.856 1.00 96.69 86 ASP A N 1
ATOM 680 C CA . ASP A 1 86 ? 1.864 -10.500 -7.822 1.00 96.69 86 ASP A CA 1
ATOM 681 C C . ASP A 1 86 ? 2.608 -10.423 -9.165 1.00 96.69 86 ASP A C 1
ATOM 683 O O . ASP A 1 86 ? 3.032 -11.449 -9.705 1.00 96.69 86 ASP A O 1
ATOM 687 N N . ILE A 1 87 ? 2.814 -9.202 -9.669 1.00 95.19 87 ILE A N 1
ATOM 688 C CA . ILE A 1 87 ? 3.584 -8.923 -10.887 1.00 95.19 87 ILE A CA 1
ATOM 689 C C . ILE A 1 87 ? 5.040 -9.368 -10.701 1.00 95.19 87 ILE A C 1
ATOM 691 O O . ILE A 1 87 ? 5.553 -10.107 -11.543 1.00 95.19 87 ILE A O 1
ATOM 695 N N . ALA A 1 88 ? 5.685 -8.993 -9.595 1.00 95.31 88 ALA A N 1
ATOM 696 C CA . ALA A 1 88 ? 7.060 -9.386 -9.289 1.00 95.31 88 ALA A CA 1
ATOM 697 C C . ALA A 1 88 ? 7.218 -10.917 -9.244 1.00 95.31 88 ALA A C 1
ATOM 699 O O . ALA A 1 88 ? 8.098 -11.486 -9.887 1.00 95.31 88 ALA A O 1
ATOM 700 N N . LEU A 1 89 ? 6.305 -11.610 -8.559 1.00 95.19 89 LEU A N 1
ATOM 701 C CA . LEU A 1 89 ? 6.300 -13.070 -8.464 1.00 95.19 89 LEU A CA 1
ATOM 702 C C . LEU A 1 89 ? 6.013 -13.760 -9.801 1.00 95.19 89 LEU A C 1
ATOM 704 O O . LEU A 1 89 ? 6.502 -14.866 -10.035 1.00 95.19 89 LEU A O 1
ATOM 708 N N . SER A 1 90 ? 5.235 -13.141 -10.692 1.00 95.06 90 SER A N 1
ATOM 709 C CA . SER A 1 90 ? 4.949 -13.707 -12.016 1.00 95.06 90 SER A CA 1
ATOM 710 C C . SER A 1 90 ? 6.196 -13.834 -12.900 1.00 95.06 90 SER A C 1
ATOM 712 O O . SER A 1 90 ? 6.245 -14.728 -13.741 1.00 95.06 90 SER A O 1
ATOM 714 N N . LYS A 1 91 ? 7.216 -13.003 -12.647 1.00 94.44 91 LYS A N 1
ATOM 715 C CA . LYS A 1 91 ? 8.505 -12.991 -13.356 1.00 94.44 91 LYS A CA 1
ATOM 716 C C . LYS A 1 91 ? 9.468 -14.083 -12.876 1.00 94.44 91 LYS A C 1
ATOM 718 O O . LYS A 1 91 ? 10.463 -14.359 -13.542 1.00 94.44 91 LYS A O 1
ATOM 723 N N . LEU A 1 92 ? 9.184 -14.704 -11.729 1.00 92.25 92 LEU A N 1
ATOM 724 C CA . LEU A 1 92 ? 9.987 -15.787 -11.164 1.00 92.25 92 LEU A CA 1
ATOM 725 C C . LEU A 1 92 ? 9.558 -17.154 -11.717 1.00 92.25 92 LEU A C 1
ATOM 727 O O . LEU A 1 92 ? 8.366 -17.367 -11.965 1.00 92.25 92 LEU A O 1
ATOM 731 N N . PRO A 1 93 ? 10.478 -18.124 -11.858 1.00 92.25 93 PRO A N 1
ATOM 732 C CA . PRO A 1 93 ? 10.114 -19.489 -12.219 1.00 92.25 93 PRO A CA 1
ATOM 733 C C . PRO A 1 93 ? 9.278 -20.153 -11.115 1.00 92.25 93 PRO A C 1
ATOM 735 O O . PRO A 1 93 ? 9.368 -19.808 -9.935 1.00 92.25 93 PRO A O 1
ATOM 738 N N . ASN A 1 94 ? 8.446 -21.119 -11.505 1.00 92.94 94 ASN A N 1
ATOM 739 C CA . ASN A 1 94 ? 7.760 -21.980 -10.544 1.00 92.94 94 ASN A CA 1
ATOM 740 C C . ASN A 1 94 ? 8.764 -22.934 -9.877 1.00 92.94 94 ASN A C 1
ATOM 742 O O . ASN A 1 94 ? 9.614 -23.511 -10.551 1.00 92.94 94 ASN A O 1
ATOM 746 N N . SER A 1 95 ? 8.612 -23.141 -8.574 1.00 86.69 95 SER A N 1
ATOM 747 C CA . SER A 1 95 ? 9.214 -24.229 -7.812 1.00 86.69 95 SER A CA 1
ATOM 748 C C . SER A 1 95 ? 8.184 -25.347 -7.649 1.00 86.69 95 SER A C 1
ATOM 750 O O . SER A 1 95 ? 7.045 -25.105 -7.245 1.00 86.69 95 SER A O 1
ATOM 752 N N . SER A 1 96 ? 8.591 -26.576 -7.967 1.00 77.00 96 SER A N 1
ATOM 753 C CA . SER A 1 96 ? 7.808 -27.797 -7.744 1.00 77.00 96 SER A CA 1
ATOM 754 C C . SER A 1 96 ? 8.243 -28.542 -6.475 1.00 77.00 96 SER A C 1
ATOM 756 O O . SER A 1 96 ? 8.150 -29.768 -6.397 1.00 77.00 96 SER A O 1
ATOM 758 N N . GLU A 1 97 ? 8.834 -27.825 -5.520 1.00 78.25 97 GLU A N 1
ATOM 759 C CA . GLU A 1 97 ? 9.382 -28.403 -4.297 1.00 78.25 97 GLU A CA 1
ATOM 760 C C . GLU A 1 97 ? 8.284 -28.727 -3.273 1.00 78.25 97 GLU A C 1
ATOM 762 O O . GLU A 1 97 ? 7.224 -28.098 -3.215 1.00 78.25 97 GLU A O 1
ATOM 767 N N . VAL A 1 98 ? 8.565 -29.717 -2.423 1.00 91.00 98 VAL A N 1
ATOM 768 C CA . VAL A 1 98 ? 7.777 -29.941 -1.209 1.00 91.00 98 VAL A CA 1
ATOM 769 C C . VAL A 1 98 ? 8.163 -28.879 -0.192 1.00 91.00 98 VAL A C 1
ATOM 771 O O . VAL A 1 98 ? 9.333 -28.759 0.170 1.00 91.00 98 VAL A O 1
ATOM 774 N N . VAL A 1 99 ? 7.168 -28.155 0.301 1.00 95.69 99 VAL A N 1
ATOM 775 C CA . VAL A 1 99 ? 7.352 -27.053 1.248 1.00 95.69 99 VAL A CA 1
ATOM 776 C C . VAL A 1 99 ? 6.443 -27.219 2.455 1.00 95.69 99 VAL A C 1
ATOM 778 O O . VAL A 1 99 ? 5.491 -28.000 2.449 1.00 95.69 99 VAL A O 1
ATOM 781 N N . TYR A 1 100 ? 6.752 -26.494 3.518 1.00 96.12 100 TYR A N 1
ATOM 782 C CA . TYR A 1 100 ? 6.095 -26.589 4.807 1.00 96.12 100 TYR A CA 1
ATOM 783 C C . TYR A 1 100 ? 5.615 -25.218 5.259 1.00 96.12 100 TYR A C 1
ATOM 785 O O . TYR A 1 100 ? 6.268 -24.202 5.022 1.00 96.12 100 TYR A O 1
ATOM 793 N N . ARG A 1 101 ? 4.478 -25.173 5.946 1.00 96.25 101 ARG A N 1
ATOM 794 C CA . ARG A 1 101 ? 3.982 -23.942 6.567 1.00 96.25 101 ARG A CA 1
ATOM 795 C C . ARG A 1 101 ? 3.327 -24.270 7.897 1.00 96.25 101 ARG A C 1
ATOM 797 O O . ARG A 1 101 ? 2.404 -25.075 7.932 1.00 96.25 101 ARG A O 1
ATOM 804 N N . GLY A 1 102 ? 3.785 -23.631 8.967 1.00 95.62 102 GLY A N 1
ATOM 805 C CA . GLY A 1 102 ? 3.070 -23.608 10.237 1.00 95.62 102 GLY A CA 1
ATOM 806 C C . GLY A 1 102 ? 2.104 -22.430 10.285 1.00 95.62 102 GLY A C 1
ATOM 807 O O . GLY A 1 102 ? 2.403 -21.360 9.752 1.00 95.62 102 GLY A O 1
ATOM 808 N N . ILE A 1 103 ? 0.948 -22.627 10.907 1.00 94.56 103 ILE A N 1
ATOM 809 C CA . ILE A 1 103 ? 0.038 -21.555 11.311 1.00 94.56 103 ILE A CA 1
ATOM 810 C C . ILE A 1 103 ? -0.531 -21.853 12.697 1.00 94.56 103 ILE A C 1
ATOM 812 O O . ILE A 1 103 ? -0.608 -23.009 13.115 1.00 94.56 103 ILE A O 1
ATOM 816 N N . THR A 1 104 ? -1.023 -20.814 13.359 1.00 93.50 104 THR A N 1
ATOM 817 C CA . THR A 1 104 ? -1.980 -20.942 14.459 1.00 93.50 104 THR A CA 1
ATOM 818 C C . THR A 1 104 ? -3.384 -20.695 13.908 1.00 93.50 104 THR A C 1
ATOM 820 O O . THR A 1 104 ? -3.630 -19.654 13.294 1.00 93.50 104 THR A O 1
ATOM 823 N N . ALA A 1 105 ? -4.300 -21.641 14.098 1.00 91.75 105 ALA A N 1
ATOM 824 C CA . ALA A 1 105 ? -5.676 -21.573 13.604 1.00 91.75 105 ALA A CA 1
ATOM 825 C C . ALA A 1 105 ? -6.685 -21.622 14.765 1.00 91.75 105 ALA A C 1
ATOM 827 O O . ALA A 1 105 ? -6.378 -22.198 15.809 1.00 91.75 105 ALA A O 1
ATOM 828 N N . PRO A 1 106 ? -7.899 -21.057 14.614 1.00 91.81 106 PRO A N 1
ATOM 829 C CA . PRO A 1 106 ? -8.972 -21.280 15.576 1.00 91.81 106 PRO A CA 1
ATOM 830 C C . PRO A 1 106 ? -9.296 -22.770 15.684 1.00 91.81 106 PRO A C 1
ATOM 832 O O . PRO A 1 106 ? -9.404 -23.473 14.673 1.00 91.81 106 PRO A O 1
ATOM 835 N N . LYS A 1 107 ? -9.482 -23.241 16.914 1.00 91.06 107 LYS A N 1
ATOM 836 C CA . LYS A 1 107 ? -9.717 -24.655 17.193 1.00 91.06 107 LYS A CA 1
ATOM 837 C C . LYS A 1 107 ? -10.971 -25.160 16.480 1.00 91.06 107 LYS A C 1
ATOM 839 O O . LYS A 1 107 ? -12.045 -24.562 16.564 1.00 91.06 107 LYS A O 1
ATOM 844 N N . GLY A 1 108 ? -10.850 -26.294 15.794 1.00 88.88 108 GLY A N 1
ATOM 845 C CA . GLY A 1 108 ? -11.959 -26.917 15.073 1.00 88.88 108 GLY A CA 1
ATOM 846 C C . GLY A 1 108 ? -12.188 -26.365 13.666 1.00 88.88 108 GLY A C 1
ATOM 847 O O . GLY A 1 108 ? -13.115 -26.816 12.993 1.00 88.88 108 GLY A O 1
ATOM 848 N N . VAL A 1 109 ? -11.354 -25.443 13.173 1.00 94.88 109 VAL A N 1
ATOM 849 C CA . VAL A 1 109 ? -11.282 -25.202 11.724 1.00 94.88 109 VAL A CA 1
ATOM 850 C C . VAL A 1 109 ? -10.763 -26.464 11.039 1.00 94.88 109 VAL A C 1
ATOM 852 O O . VAL A 1 109 ? -11.419 -26.989 10.141 1.00 94.88 109 VAL A O 1
ATOM 855 N N . TRP A 1 110 ? -9.650 -27.012 11.522 1.00 94.62 110 TRP A N 1
ATOM 856 C CA . TRP A 1 110 ? -9.053 -28.233 10.993 1.00 94.62 110 TRP A CA 1
ATOM 857 C C . TRP A 1 110 ? -9.575 -29.456 11.757 1.00 94.62 110 TRP A C 1
ATOM 859 O O . TRP A 1 110 ? -9.660 -29.462 12.980 1.00 94.62 110 TRP A O 1
ATOM 869 N N . GLY A 1 111 ? -10.007 -30.484 11.028 1.00 90.56 111 GLY A N 1
ATOM 870 C CA . GLY A 1 111 ? -10.550 -31.729 11.572 1.00 90.56 111 GLY A CA 1
ATOM 871 C C . GLY A 1 111 ? -12.060 -31.712 11.827 1.00 90.56 111 GLY A C 1
ATOM 872 O O . GLY A 1 111 ? -12.641 -32.780 11.992 1.00 90.56 111 GLY A O 1
ATOM 873 N N . LYS A 1 112 ? -12.716 -30.539 11.823 1.00 92.81 112 LYS A N 1
ATOM 874 C CA . LYS A 1 112 ? -14.191 -30.441 11.861 1.00 92.81 112 LYS A CA 1
ATOM 875 C C . LYS A 1 112 ? -14.777 -29.722 10.650 1.00 92.81 112 LYS A C 1
ATOM 877 O O . LYS A 1 112 ? -15.668 -30.267 10.011 1.00 92.81 112 LYS A O 1
ATOM 882 N N . LYS A 1 113 ? -14.313 -28.504 10.338 1.00 96.19 113 LYS A N 1
ATOM 883 C CA . LYS A 1 113 ? -14.807 -27.750 9.168 1.00 96.19 113 LYS A CA 1
ATOM 884 C C . LYS A 1 113 ? -14.075 -28.139 7.888 1.00 96.19 113 LYS A C 1
ATOM 886 O O . LYS A 1 113 ? -14.714 -28.339 6.857 1.00 96.19 113 LYS A O 1
ATOM 891 N N . ILE A 1 114 ? -12.752 -28.247 7.976 1.00 96.88 114 ILE A N 1
ATOM 892 C CA . ILE A 1 114 ? -11.870 -28.745 6.924 1.00 96.88 114 ILE A CA 1
ATOM 893 C C . ILE A 1 114 ? -11.445 -30.164 7.299 1.00 96.88 114 ILE A C 1
ATOM 895 O O . ILE A 1 114 ? -10.886 -30.376 8.378 1.00 96.88 114 ILE A O 1
ATOM 899 N N . VAL A 1 115 ? -11.710 -31.122 6.420 1.00 95.38 115 VAL A N 1
ATOM 900 C CA . VAL A 1 115 ? -11.401 -32.547 6.584 1.00 95.38 115 VAL A CA 1
ATOM 901 C C . VAL A 1 115 ? -10.647 -33.080 5.363 1.00 95.38 115 VAL A C 1
ATOM 903 O O . VAL A 1 115 ? -10.591 -32.437 4.315 1.00 95.38 115 VAL A O 1
ATOM 906 N N . ALA A 1 116 ? -10.043 -34.263 5.487 1.00 94.44 116 ALA A N 1
ATOM 907 C CA . ALA A 1 116 ? -9.430 -34.933 4.342 1.00 94.44 116 ALA A CA 1
ATOM 908 C C . ALA A 1 116 ? -10.470 -35.184 3.232 1.00 94.44 116 ALA A C 1
ATOM 910 O O . ALA A 1 116 ? -11.610 -35.551 3.514 1.00 94.44 116 ALA A O 1
ATOM 911 N N . GLY A 1 117 ? -10.069 -34.975 1.979 1.00 93.62 117 GLY A N 1
ATOM 912 C CA . GLY A 1 117 ? -10.932 -34.969 0.796 1.00 93.62 117 GLY A CA 1
ATOM 913 C C . GLY A 1 117 ? -11.433 -33.578 0.392 1.00 93.62 117 GLY A C 1
ATOM 914 O O . GLY A 1 117 ? -11.855 -33.394 -0.748 1.00 93.62 117 GLY A O 1
ATOM 915 N N . ASP A 1 118 ? -11.367 -32.579 1.280 1.00 95.69 118 ASP A N 1
ATOM 916 C CA . ASP A 1 118 ? -11.787 -31.221 0.936 1.00 95.69 118 ASP A CA 1
ATOM 917 C C . ASP A 1 118 ? -10.830 -30.551 -0.058 1.00 95.69 118 ASP A C 1
ATOM 919 O O . ASP A 1 118 ? -9.612 -30.758 -0.042 1.00 95.69 118 ASP A O 1
ATOM 923 N N . VAL A 1 119 ? -11.384 -29.652 -0.873 1.00 95.25 119 VAL A N 1
ATOM 924 C CA . VAL A 1 119 ? -10.603 -28.655 -1.609 1.00 95.25 119 VAL A CA 1
ATOM 925 C C . VAL A 1 119 ? -10.669 -27.333 -0.860 1.00 95.25 119 VAL A C 1
ATOM 927 O O . VAL A 1 119 ? -11.750 -26.825 -0.557 1.00 95.25 119 VAL A O 1
ATOM 930 N N . ILE A 1 120 ? -9.502 -26.764 -0.585 1.00 95.38 120 ILE A N 1
ATOM 931 C CA . ILE A 1 120 ? -9.346 -25.500 0.123 1.00 95.38 120 ILE A CA 1
ATOM 932 C C . ILE A 1 120 ? -8.746 -24.426 -0.783 1.00 95.38 120 ILE A C 1
ATOM 934 O O . ILE A 1 120 ? -7.915 -24.708 -1.651 1.00 95.38 120 ILE A O 1
ATOM 938 N N . ASN A 1 121 ? -9.154 -23.186 -0.541 1.00 93.12 121 ASN A N 1
ATOM 939 C CA . ASN A 1 121 ? -8.705 -22.003 -1.255 1.00 93.12 121 ASN A CA 1
ATOM 940 C C . ASN A 1 121 ? -7.879 -21.122 -0.315 1.00 93.12 121 ASN A C 1
ATOM 942 O O . ASN A 1 121 ? -8.280 -20.829 0.816 1.00 93.12 121 ASN A O 1
ATOM 946 N N . ASN A 1 122 ? -6.716 -20.696 -0.796 1.00 93.12 122 ASN A N 1
ATOM 947 C CA . ASN A 1 122 ? -5.899 -19.685 -0.151 1.00 93.12 122 ASN A CA 1
ATOM 948 C C . ASN A 1 122 ? -5.994 -18.376 -0.942 1.00 93.12 122 ASN A C 1
ATOM 950 O O . ASN A 1 122 ? -5.328 -18.222 -1.963 1.00 93.12 122 ASN A O 1
ATOM 954 N N . ASN A 1 123 ? -6.776 -17.420 -0.443 1.00 91.38 123 ASN A N 1
ATOM 955 C CA . ASN A 1 123 ? -7.001 -16.127 -1.107 1.00 91.38 123 ASN A CA 1
ATOM 956 C C . ASN A 1 123 ? -5.932 -15.075 -0.757 1.00 91.38 123 ASN A C 1
ATOM 958 O O . ASN A 1 123 ? -6.063 -13.910 -1.117 1.00 91.38 123 ASN A O 1
ATOM 962 N N . LEU A 1 124 ? -4.878 -15.467 -0.036 1.00 94.88 124 LEU A N 1
ATOM 963 C CA . LEU A 1 124 ? -3.786 -14.594 0.398 1.00 94.88 124 LEU A CA 1
ATOM 964 C C . LEU A 1 124 ? -2.471 -14.992 -0.280 1.00 94.88 124 LEU A C 1
ATOM 966 O O . LEU A 1 124 ? -2.339 -16.097 -0.804 1.00 94.88 124 LEU A O 1
ATOM 970 N N . PHE A 1 125 ? -1.452 -14.139 -0.208 1.00 96.69 125 PHE A N 1
ATOM 971 C CA . PHE A 1 125 ? -0.084 -14.614 -0.398 1.00 96.69 125 PHE A CA 1
ATOM 972 C C . PHE A 1 125 ? 0.285 -15.529 0.770 1.00 96.69 125 PHE A C 1
ATOM 974 O O . PHE A 1 125 ? 0.122 -15.157 1.936 1.00 96.69 125 PHE A O 1
ATOM 981 N N . MET A 1 126 ? 0.768 -16.731 0.460 1.00 94.94 126 MET A N 1
ATOM 982 C CA . MET A 1 126 ? 1.083 -17.742 1.466 1.00 94.94 126 MET A CA 1
ATOM 983 C C . MET A 1 126 ? 2.566 -18.087 1.435 1.00 94.94 126 MET A C 1
ATOM 985 O O . MET A 1 126 ? 3.030 -18.822 0.564 1.00 94.94 126 MET A O 1
ATOM 989 N N . SER A 1 127 ? 3.294 -17.569 2.423 1.00 94.56 127 SER A N 1
ATOM 990 C CA . SER A 1 127 ? 4.695 -17.921 2.660 1.00 94.56 127 SER A CA 1
ATOM 991 C C . SER A 1 127 ? 4.825 -19.356 3.158 1.00 94.56 127 SER A C 1
ATOM 993 O O . SER A 1 127 ? 4.104 -19.794 4.055 1.00 94.56 127 SER A O 1
ATOM 995 N N . SER A 1 128 ? 5.762 -20.095 2.597 1.00 94.75 128 SER A N 1
ATOM 996 C CA . SER A 1 128 ? 6.117 -21.442 3.028 1.00 94.75 128 SER A CA 1
ATOM 997 C C . SER A 1 128 ? 7.632 -21.586 3.022 1.00 94.75 128 SER A C 1
ATOM 999 O O . SER A 1 128 ? 8.337 -20.745 2.473 1.00 94.75 128 SER A O 1
ATOM 1001 N N . SER A 1 129 ? 8.135 -22.632 3.656 1.00 92.69 129 SER A N 1
ATOM 1002 C CA . SER A 1 129 ? 9.560 -22.884 3.815 1.00 92.69 129 SER A CA 1
ATOM 1003 C C . SER A 1 129 ? 9.901 -24.277 3.310 1.00 92.69 129 SER A C 1
ATOM 1005 O O . SER A 1 129 ? 9.181 -25.232 3.596 1.00 92.69 129 SER A O 1
ATOM 1007 N N . ALA A 1 130 ? 11.036 -24.438 2.635 1.00 89.69 130 ALA A N 1
ATOM 1008 C CA . ALA A 1 130 ? 11.586 -25.774 2.389 1.00 89.69 130 ALA A CA 1
ATOM 1009 C C . ALA A 1 130 ? 12.037 -26.484 3.694 1.00 89.69 130 ALA A C 1
ATOM 1011 O O . ALA A 1 130 ? 12.261 -27.695 3.700 1.00 89.69 130 ALA A O 1
ATOM 1012 N N . SER A 1 131 ? 12.143 -25.757 4.815 1.00 87.81 131 SER A N 1
ATOM 1013 C CA . SER A 1 131 ? 12.525 -26.272 6.132 1.00 87.81 131 SER A CA 1
ATOM 1014 C C . SER A 1 131 ? 11.306 -26.526 7.022 1.00 87.81 131 SER A C 1
ATOM 1016 O O . SER A 1 131 ? 10.611 -25.604 7.453 1.00 87.81 131 SER A O 1
ATOM 1018 N N . LEU A 1 132 ? 11.074 -27.798 7.364 1.00 86.94 132 LEU A N 1
ATOM 1019 C CA . LEU A 1 132 ? 10.035 -28.190 8.322 1.00 86.94 132 LEU A CA 1
ATOM 1020 C C . LEU A 1 132 ? 10.271 -27.572 9.708 1.00 86.94 132 LEU A C 1
ATOM 1022 O O . LEU A 1 132 ? 9.322 -27.131 10.353 1.00 86.94 132 LEU A O 1
ATOM 1026 N N . ASP A 1 133 ? 11.522 -27.537 10.166 1.00 86.44 133 ASP A N 1
ATOM 1027 C CA . ASP A 1 133 ? 11.857 -26.989 11.483 1.00 86.44 133 ASP A CA 1
ATOM 1028 C C . ASP A 1 133 ? 11.580 -25.487 11.539 1.00 86.44 133 ASP A C 1
ATOM 1030 O O . ASP A 1 133 ? 11.048 -24.997 12.532 1.00 86.44 133 ASP A O 1
ATOM 1034 N N . TYR A 1 134 ? 11.845 -24.776 10.438 1.00 87.75 134 TYR A N 1
ATOM 1035 C CA . TYR A 1 134 ? 11.502 -23.365 10.323 1.00 87.75 134 TYR A CA 1
ATOM 1036 C C . TYR A 1 134 ? 9.984 -23.159 10.323 1.00 87.75 134 TYR A C 1
ATOM 1038 O O . TYR A 1 134 ? 9.465 -22.353 11.091 1.00 87.75 134 TYR A O 1
ATOM 1046 N N . ALA A 1 135 ? 9.247 -23.944 9.533 1.00 89.69 135 ALA A N 1
ATOM 1047 C CA . ALA A 1 135 ? 7.789 -23.869 9.478 1.00 89.69 135 ALA A CA 1
ATOM 1048 C C . ALA A 1 135 ? 7.123 -24.088 10.851 1.00 89.69 135 ALA A C 1
ATOM 1050 O O . ALA A 1 135 ? 6.150 -23.407 11.168 1.00 89.69 135 ALA A O 1
ATOM 1051 N N . LYS A 1 136 ? 7.662 -24.982 11.691 1.00 89.69 136 LYS A N 1
ATOM 1052 C CA . LYS A 1 136 ? 7.151 -25.235 13.050 1.00 89.69 136 LYS A CA 1
ATOM 1053 C C . LYS A 1 136 ? 7.251 -24.032 13.986 1.00 89.69 136 LYS A C 1
ATOM 1055 O O . LYS A 1 136 ? 6.469 -23.945 14.922 1.00 89.69 136 LYS A O 1
ATOM 1060 N N . THR A 1 137 ? 8.147 -23.080 13.734 1.00 88.56 137 THR A N 1
ATOM 1061 C CA . THR A 1 137 ? 8.235 -21.861 14.559 1.00 88.56 137 THR A CA 1
ATOM 1062 C C . THR A 1 137 ? 6.970 -20.992 14.481 1.00 88.56 137 THR A C 1
ATOM 1064 O O . THR A 1 137 ? 6.719 -20.195 15.380 1.00 88.56 137 THR A O 1
ATOM 1067 N N . PHE A 1 138 ? 6.129 -21.194 13.457 1.00 88.38 138 PHE A N 1
ATOM 1068 C CA . PHE A 1 138 ? 4.892 -20.440 13.229 1.00 88.38 138 PHE A CA 1
ATOM 1069 C C . PHE A 1 138 ? 3.623 -21.115 13.765 1.00 88.38 138 PHE A C 1
ATOM 1071 O O . PHE A 1 138 ? 2.528 -20.596 13.549 1.00 88.38 138 PHE A O 1
ATOM 1078 N N . THR A 1 139 ? 3.715 -22.271 14.432 1.00 87.94 139 THR A N 1
ATOM 1079 C CA . THR A 1 139 ? 2.512 -22.941 14.958 1.00 87.94 139 THR A CA 1
ATOM 1080 C C . THR A 1 139 ? 1.954 -22.299 16.224 1.00 87.94 139 THR A C 1
ATOM 1082 O O . THR A 1 139 ? 0.816 -22.601 16.579 1.00 87.94 139 THR A O 1
ATOM 1085 N N . GLY A 1 140 ? 2.693 -21.379 16.856 1.00 75.44 140 GLY A N 1
ATOM 1086 C CA . GLY A 1 140 ? 2.320 -20.759 18.131 1.00 75.44 140 GLY A CA 1
ATOM 1087 C C . GLY A 1 140 ? 2.114 -21.782 19.254 1.00 75.44 140 GLY A C 1
ATOM 1088 O O . GLY A 1 140 ? 2.172 -22.994 19.032 1.00 75.44 140 GLY A O 1
ATOM 1089 N N . ASP A 1 141 ? 1.861 -21.294 20.465 1.00 75.56 141 ASP A N 1
ATOM 1090 C CA . ASP A 1 141 ? 1.430 -22.157 21.563 1.00 75.56 141 ASP A CA 1
ATOM 1091 C C . ASP A 1 141 ? -0.069 -22.444 21.411 1.00 75.56 141 ASP A C 1
ATOM 1093 O O . ASP A 1 141 ? -0.878 -21.526 21.258 1.00 75.56 141 ASP A O 1
ATOM 1097 N N . ALA A 1 142 ? -0.444 -23.724 21.412 1.00 72.62 142 ALA A N 1
ATOM 1098 C CA . ALA A 1 142 ? -1.849 -24.117 21.412 1.00 72.62 142 ALA A CA 1
ATOM 1099 C C . ALA A 1 142 ? -2.494 -23.740 22.756 1.00 72.62 142 ALA A C 1
ATOM 1101 O O . ALA A 1 142 ? -1.925 -24.008 23.816 1.00 72.62 142 ALA A O 1
ATOM 1102 N N . ASP A 1 143 ? -3.694 -23.163 22.714 1.00 78.75 143 ASP A N 1
ATOM 1103 C CA . ASP A 1 143 ? -4.459 -22.778 23.902 1.00 78.75 143 ASP A CA 1
ATOM 1104 C C . ASP A 1 143 ? -5.902 -23.324 23.848 1.00 78.75 143 ASP A C 1
ATOM 1106 O O . ASP A 1 143 ? -6.225 -24.253 23.097 1.00 78.75 143 ASP A O 1
ATOM 1110 N N . SER A 1 144 ? -6.787 -22.814 24.710 1.00 79.19 144 SER A N 1
ATOM 1111 C CA . SER A 1 144 ? -8.193 -23.235 24.732 1.00 79.19 144 SER A CA 1
ATOM 1112 C C . SER A 1 144 ? -8.942 -22.942 23.425 1.00 79.19 144 SER A C 1
ATOM 1114 O O . SER A 1 144 ? -9.818 -23.730 23.057 1.00 79.19 144 SER A O 1
ATOM 1116 N N . ASP A 1 145 ? -8.574 -21.867 22.722 1.00 85.62 145 ASP A N 1
ATOM 1117 C CA . ASP A 1 145 ? -9.295 -21.301 21.576 1.00 85.62 145 ASP A CA 1
ATOM 1118 C C . ASP A 1 145 ? -8.551 -21.524 20.238 1.00 85.62 145 ASP A C 1
ATOM 1120 O O . ASP A 1 145 ? -9.156 -21.427 19.163 1.00 85.62 145 ASP A O 1
ATOM 1124 N N . LYS A 1 146 ? -7.254 -21.861 20.275 1.00 89.06 146 LYS A N 1
ATOM 1125 C CA . LYS A 1 146 ? -6.369 -21.997 19.109 1.00 89.06 146 LYS A CA 1
ATOM 1126 C C . LYS A 1 146 ? -5.617 -23.327 19.087 1.00 89.06 146 LYS A C 1
ATOM 1128 O O . LYS A 1 146 ? -5.239 -23.875 20.117 1.00 89.06 146 LYS A O 1
ATOM 1133 N N . GLU A 1 147 ? -5.352 -23.823 17.884 1.00 91.62 147 GLU A N 1
ATOM 1134 C CA . GLU A 1 147 ? -4.526 -25.003 17.632 1.00 91.62 147 GLU A CA 1
ATOM 1135 C C . GLU A 1 147 ? -3.381 -24.684 16.662 1.00 91.62 147 GLU A C 1
ATOM 1137 O O . GLU A 1 147 ? -3.517 -23.856 15.755 1.00 91.62 147 GLU A O 1
ATOM 1142 N N . GLY A 1 148 ? -2.245 -25.355 16.849 1.00 94.56 148 GLY A N 1
ATOM 1143 C CA . GLY A 1 148 ? -1.140 -25.307 15.898 1.00 94.56 148 GLY A CA 1
ATOM 1144 C C . GLY A 1 148 ? -1.419 -26.230 14.715 1.00 94.56 148 GLY A C 1
ATOM 1145 O O . GLY A 1 148 ? -1.865 -27.362 14.901 1.00 94.56 148 GLY A O 1
ATOM 1146 N N . VAL A 1 149 ? -1.135 -25.777 13.497 1.00 96.12 149 VAL A N 1
ATOM 1147 C CA . VAL A 1 149 ? -1.331 -26.566 12.274 1.00 96.12 149 VAL A CA 1
ATOM 1148 C C . VAL A 1 149 ? -0.077 -26.504 11.414 1.00 96.12 149 VAL A C 1
ATOM 1150 O O . VAL A 1 149 ? 0.441 -25.419 11.155 1.00 96.12 149 VAL A O 1
ATOM 1153 N N . VAL A 1 150 ? 0.410 -27.656 10.952 1.00 96.56 150 VAL A N 1
ATOM 1154 C CA . VAL A 1 150 ? 1.561 -27.752 10.044 1.00 96.56 150 VAL A CA 1
ATOM 1155 C C . VAL A 1 150 ? 1.126 -28.370 8.726 1.00 96.56 150 VAL A C 1
ATOM 1157 O O . VAL A 1 150 ? 0.738 -29.536 8.664 1.00 96.56 150 VAL A O 1
ATOM 1160 N N . PHE A 1 151 ? 1.267 -27.603 7.654 1.00 97.38 151 PHE A N 1
ATOM 1161 C CA . PHE A 1 151 ? 1.082 -28.066 6.290 1.00 97.38 151 PHE A CA 1
ATOM 1162 C C . PHE A 1 151 ? 2.379 -28.656 5.749 1.00 97.38 151 PHE A C 1
ATOM 1164 O O . PHE A 1 151 ? 3.438 -28.037 5.865 1.00 97.38 151 PHE A O 1
ATOM 1171 N N . ARG A 1 152 ? 2.280 -29.808 5.088 1.00 96.44 152 ARG A N 1
ATOM 1172 C CA . ARG A 1 152 ? 3.243 -30.265 4.082 1.00 96.44 152 ARG A CA 1
ATOM 1173 C C . ARG A 1 152 ? 2.566 -30.150 2.725 1.00 96.44 152 ARG A C 1
ATOM 1175 O O . ARG A 1 152 ? 1.568 -30.820 2.470 1.00 96.44 152 ARG A O 1
ATOM 1182 N N . ILE A 1 153 ? 3.109 -29.295 1.875 1.00 97.00 153 ILE A N 1
ATOM 1183 C CA . ILE A 1 153 ? 2.508 -28.875 0.616 1.00 97.00 153 ILE A CA 1
ATOM 1184 C C . ILE A 1 153 ? 3.340 -29.451 -0.523 1.00 97.00 153 ILE A C 1
ATOM 1186 O O . ILE A 1 153 ? 4.526 -29.150 -0.647 1.00 97.00 153 ILE A O 1
ATOM 1190 N N . LEU A 1 154 ? 2.711 -30.267 -1.363 1.00 93.75 154 LEU A N 1
ATOM 1191 C CA . LEU A 1 154 ? 3.239 -30.603 -2.678 1.00 93.75 154 LEU A CA 1
ATOM 1192 C C . LEU A 1 154 ? 2.809 -29.495 -3.650 1.00 93.75 154 LEU A C 1
ATOM 1194 O O . LEU A 1 154 ? 1.690 -29.509 -4.165 1.00 93.75 154 LEU A O 1
ATOM 1198 N N . GLY A 1 155 ? 3.672 -28.488 -3.801 1.00 89.44 155 GLY A N 1
ATOM 1199 C CA . GLY A 1 155 ? 3.430 -27.311 -4.633 1.00 89.44 155 GLY A CA 1
ATOM 1200 C C . GLY A 1 155 ? 3.900 -27.492 -6.076 1.00 89.44 155 GLY A C 1
ATOM 1201 O O . GLY A 1 155 ? 4.815 -28.261 -6.360 1.00 89.44 155 GLY A O 1
ATOM 1202 N N . ARG A 1 156 ? 3.272 -26.761 -6.995 1.00 91.81 156 ARG A N 1
ATOM 1203 C CA . ARG A 1 156 ? 3.608 -26.675 -8.424 1.00 91.81 156 ARG A CA 1
ATOM 1204 C C . ARG A 1 156 ? 3.822 -25.238 -8.893 1.00 91.81 156 ARG A C 1
ATOM 1206 O O . ARG A 1 156 ? 4.541 -25.046 -9.869 1.00 91.81 156 ARG A O 1
ATOM 1213 N N . THR A 1 157 ? 3.188 -24.247 -8.259 1.00 94.25 157 THR A N 1
ATOM 1214 C CA . THR A 1 157 ? 3.252 -22.834 -8.688 1.00 94.25 157 THR A CA 1
ATOM 1215 C C . THR A 1 157 ? 3.911 -21.891 -7.684 1.00 94.25 157 THR A C 1
ATOM 1217 O O . THR A 1 157 ? 3.985 -20.684 -7.935 1.00 94.25 157 THR A O 1
ATOM 1220 N N . GLY A 1 158 ? 4.428 -22.421 -6.572 1.00 94.50 158 GLY A N 1
ATOM 1221 C CA . GLY A 1 158 ? 5.174 -21.638 -5.588 1.00 94.50 158 GLY A CA 1
ATOM 1222 C C . GLY A 1 158 ? 6.385 -20.947 -6.218 1.00 94.50 158 GLY A C 1
ATOM 1223 O O . GLY A 1 158 ? 7.005 -21.478 -7.135 1.00 94.50 158 GLY A O 1
ATOM 1224 N N . LYS A 1 159 ? 6.733 -19.750 -5.751 1.00 95.00 159 LYS A N 1
ATOM 1225 C CA . LYS A 1 159 ? 7.872 -18.971 -6.254 1.00 95.00 159 LYS A CA 1
ATOM 1226 C C . LYS A 1 159 ? 8.982 -18.966 -5.222 1.00 95.00 159 LYS A C 1
ATOM 1228 O O . LYS A 1 159 ? 8.777 -18.499 -4.105 1.00 95.00 159 LYS A O 1
ATOM 1233 N N . ASN A 1 160 ? 10.149 -19.487 -5.582 1.00 92.38 160 ASN A N 1
ATOM 1234 C CA . ASN A 1 160 ? 11.300 -19.459 -4.691 1.00 92.38 160 ASN A CA 1
ATOM 1235 C C . ASN A 1 160 ? 11.841 -18.020 -4.609 1.00 92.38 160 ASN A C 1
ATOM 1237 O O . ASN A 1 160 ? 12.335 -17.487 -5.600 1.00 92.38 160 ASN A O 1
ATOM 1241 N N . ILE A 1 161 ? 11.729 -17.399 -3.431 1.00 91.81 161 ILE A N 1
ATOM 1242 C CA . ILE A 1 161 ? 12.212 -16.034 -3.160 1.00 91.81 161 ILE A CA 1
ATOM 1243 C C . ILE A 1 161 ? 13.389 -16.024 -2.181 1.00 91.81 161 ILE A C 1
ATOM 1245 O O . ILE A 1 161 ? 13.789 -14.974 -1.677 1.00 91.81 161 ILE A O 1
ATOM 1249 N N . SER A 1 162 ? 13.979 -17.193 -1.926 1.00 86.81 162 SER A N 1
ATOM 1250 C CA . SER A 1 162 ? 15.080 -17.358 -0.978 1.00 86.81 162 SER A CA 1
ATOM 1251 C C . SER A 1 162 ? 16.378 -16.661 -1.386 1.00 86.81 162 SER A C 1
ATOM 1253 O O . SER A 1 162 ? 17.260 -16.480 -0.563 1.00 86.81 162 SER A O 1
ATOM 1255 N N . SER A 1 163 ? 16.524 -16.239 -2.637 1.00 81.94 163 SER A N 1
ATOM 1256 C CA . SER A 1 163 ? 17.657 -15.416 -3.074 1.00 81.94 163 SER A CA 1
ATOM 1257 C C . SER A 1 163 ? 17.451 -13.919 -2.824 1.00 81.94 163 SER A C 1
ATOM 1259 O O . SER A 1 163 ? 18.415 -13.160 -2.828 1.00 81.94 163 SER A O 1
ATOM 1261 N N . ILE A 1 164 ? 16.199 -13.495 -2.628 1.00 84.88 164 ILE A N 1
ATOM 1262 C CA . ILE A 1 164 ? 15.783 -12.087 -2.586 1.00 84.88 164 ILE A CA 1
ATOM 1263 C C . ILE A 1 164 ? 15.405 -11.677 -1.162 1.00 84.88 164 ILE A C 1
ATOM 1265 O O . ILE A 1 164 ? 15.646 -10.539 -0.764 1.00 84.88 164 ILE A O 1
ATOM 1269 N N . SER A 1 165 ? 14.807 -12.599 -0.403 1.00 75.56 165 SER A N 1
ATOM 1270 C CA . SER A 1 165 ? 14.339 -12.367 0.960 1.00 75.56 165 SER A CA 1
ATOM 1271 C C . SER A 1 165 ? 15.488 -11.959 1.886 1.00 75.56 165 SER A C 1
ATOM 1273 O O . SER A 1 165 ? 16.551 -12.574 1.911 1.00 75.56 165 SER A O 1
ATOM 1275 N N . ARG A 1 166 ? 15.261 -10.932 2.709 1.00 67.38 166 ARG A N 1
ATOM 1276 C CA . ARG A 1 166 ? 16.247 -10.432 3.679 1.00 67.38 166 ARG A CA 1
ATOM 1277 C C . ARG A 1 166 ? 16.601 -11.435 4.790 1.00 67.38 166 ARG A C 1
ATOM 1279 O O . ARG A 1 166 ? 17.646 -11.282 5.418 1.00 67.38 166 ARG A O 1
ATOM 1286 N N . PHE A 1 167 ? 15.769 -12.444 5.048 1.00 65.88 167 PHE A N 1
ATOM 1287 C CA . PHE A 1 167 ? 15.961 -13.413 6.141 1.00 65.88 167 PHE A CA 1
ATOM 1288 C C . PHE A 1 167 ? 16.788 -14.642 5.732 1.00 65.88 167 PHE A C 1
ATOM 1290 O O . PHE A 1 167 ? 16.556 -15.760 6.193 1.00 65.88 167 PHE A O 1
ATOM 1297 N N . GLN A 1 168 ? 17.763 -14.446 4.845 1.00 59.97 168 GLN A N 1
ATOM 1298 C CA . GLN A 1 168 ? 18.540 -15.526 4.243 1.00 59.97 168 GLN A CA 1
ATOM 1299 C C . GLN A 1 168 ? 19.935 -15.608 4.872 1.00 59.97 168 GLN A C 1
ATOM 1301 O O . GLN A 1 168 ? 20.621 -14.607 5.064 1.00 59.97 168 GLN A O 1
ATOM 1306 N N . GLY A 1 169 ? 20.324 -16.825 5.255 1.00 51.75 169 GLY A N 1
ATOM 1307 C CA . GLY A 1 169 ? 21.557 -17.164 5.972 1.00 51.75 169 GLY A CA 1
ATOM 1308 C C . GLY A 1 169 ? 21.647 -18.680 6.194 1.00 51.75 169 GLY A C 1
ATOM 1309 O O . GLY A 1 169 ? 20.770 -19.411 5.746 1.00 51.75 169 GLY A O 1
ATOM 1310 N N . MET A 1 170 ? 22.657 -19.187 6.919 1.00 41.38 170 MET A N 1
ATOM 1311 C CA . MET A 1 170 ? 22.839 -20.645 7.140 1.00 41.38 170 MET A CA 1
ATOM 1312 C C . MET A 1 170 ? 21.652 -21.346 7.846 1.00 41.38 170 MET A C 1
ATOM 1314 O O . MET A 1 170 ? 21.603 -22.572 7.881 1.00 41.38 170 MET A O 1
ATOM 1318 N N . LYS A 1 171 ? 20.703 -20.578 8.402 1.00 55.03 171 LYS A N 1
ATOM 1319 C CA . LYS A 1 171 ? 19.423 -21.030 8.986 1.00 55.03 171 LYS A CA 1
ATOM 1320 C C . LYS A 1 171 ? 18.202 -20.319 8.366 1.00 55.03 171 LYS A C 1
ATOM 1322 O O . LYS A 1 171 ? 17.173 -20.197 9.023 1.00 55.03 171 LYS A O 1
ATOM 1327 N N . GLY A 1 172 ? 18.353 -19.758 7.165 1.00 65.56 172 GLY A N 1
ATOM 1328 C CA . GLY A 1 172 ? 17.342 -18.923 6.516 1.00 65.56 172 GLY A CA 1
ATOM 1329 C C . GLY A 1 172 ? 16.060 -19.682 6.187 1.00 65.56 172 GLY A C 1
ATOM 1330 O O . GLY A 1 172 ? 16.047 -20.909 6.108 1.00 65.56 172 GLY A O 1
ATOM 1331 N N . GLU A 1 173 ? 14.979 -18.938 5.968 1.00 75.06 173 GLU A N 1
ATOM 1332 C CA . GLU A 1 173 ? 13.637 -19.511 5.817 1.00 75.06 173 GLU A CA 1
ATOM 1333 C C . GLU A 1 173 ? 13.473 -20.378 4.560 1.00 75.06 173 GLU A C 1
ATOM 1335 O O . GLU A 1 173 ? 12.467 -21.072 4.448 1.00 75.06 173 GLU A O 1
ATOM 1340 N N . ALA A 1 174 ? 14.414 -20.337 3.601 1.00 86.50 174 ALA A N 1
ATOM 1341 C CA . ALA A 1 174 ? 14.281 -20.983 2.288 1.00 86.50 174 ALA A CA 1
ATOM 1342 C C . ALA A 1 174 ? 12.867 -20.776 1.702 1.00 86.50 174 ALA A C 1
ATOM 1344 O O . ALA A 1 174 ? 12.142 -21.731 1.410 1.00 86.50 174 ALA A O 1
ATOM 1345 N N . GLU A 1 175 ? 12.449 -19.506 1.665 1.00 90.88 175 GLU A N 1
ATOM 1346 C CA . GLU A 1 175 ? 11.052 -19.130 1.488 1.00 90.88 175 GLU A CA 1
ATOM 1347 C C . GLU A 1 175 ? 10.573 -19.384 0.052 1.00 90.88 175 GLU A C 1
ATOM 1349 O O . GLU A 1 175 ? 11.189 -18.955 -0.931 1.00 90.88 175 GLU A O 1
ATOM 1354 N N . VAL A 1 176 ? 9.430 -20.059 -0.046 1.00 94.19 176 VAL A N 1
ATOM 1355 C CA . VAL A 1 176 ? 8.668 -20.281 -1.273 1.00 94.19 176 VAL A CA 1
ATOM 1356 C C . VAL A 1 176 ? 7.289 -19.661 -1.088 1.00 94.19 176 VAL A C 1
ATOM 1358 O O . VAL A 1 176 ? 6.566 -19.987 -0.142 1.00 94.19 176 VAL A O 1
ATOM 1361 N N . LEU A 1 177 ? 6.918 -18.757 -1.988 1.00 95.38 177 LEU A N 1
ATOM 1362 C CA . LEU A 1 177 ? 5.715 -17.945 -1.871 1.00 95.38 177 LEU A CA 1
ATOM 1363 C C . LEU A 1 177 ? 4.652 -18.379 -2.885 1.00 95.38 177 LEU A C 1
ATOM 1365 O O . LEU A 1 177 ? 4.900 -18.376 -4.091 1.00 95.38 177 LEU A O 1
ATOM 1369 N N . PHE A 1 178 ? 3.456 -18.726 -2.406 1.00 95.75 178 PHE A N 1
ATOM 1370 C CA . PHE A 1 178 ? 2.289 -18.967 -3.260 1.00 95.75 178 PHE A CA 1
ATOM 1371 C C . PHE A 1 178 ? 1.470 -17.687 -3.435 1.00 95.75 178 PHE A C 1
ATOM 1373 O O . PHE A 1 178 ? 1.317 -16.898 -2.498 1.00 95.75 178 PHE A O 1
ATOM 1380 N N . ARG A 1 179 ? 0.923 -17.502 -4.639 1.00 95.44 179 ARG A N 1
ATOM 1381 C CA . ARG A 1 179 ? 0.073 -16.356 -4.997 1.00 95.44 179 ARG A CA 1
ATOM 1382 C C . ARG A 1 179 ? -1.346 -16.516 -4.411 1.00 95.44 179 ARG A C 1
ATOM 1384 O O . ARG A 1 179 ? -1.745 -17.639 -4.086 1.00 95.44 179 ARG A O 1
ATOM 1391 N N . PRO A 1 180 ? -2.131 -15.430 -4.307 1.00 94.00 180 PRO A N 1
ATOM 1392 C CA . PRO A 1 180 ? -3.548 -15.503 -3.970 1.00 94.00 180 PRO A CA 1
ATOM 1393 C C . PRO A 1 180 ? -4.323 -16.423 -4.916 1.00 94.00 180 PRO A C 1
ATOM 1395 O O . PRO A 1 180 ? -3.963 -16.588 -6.084 1.00 94.00 180 PRO A O 1
ATOM 1398 N N . ASN A 1 181 ? -5.409 -16.990 -4.401 1.00 90.50 181 ASN A N 1
ATOM 1399 C CA . ASN A 1 181 ? -6.307 -17.936 -5.066 1.00 90.50 181 ASN A CA 1
ATOM 1400 C C . ASN A 1 181 ? -5.637 -19.268 -5.452 1.00 90.50 181 ASN A C 1
ATOM 1402 O O . ASN A 1 181 ? -6.075 -19.946 -6.382 1.00 90.50 181 ASN A O 1
ATOM 1406 N N . THR A 1 182 ? -4.580 -19.664 -4.733 1.00 92.62 182 THR A N 1
ATOM 1407 C CA . THR A 1 182 ? -3.985 -21.000 -4.893 1.00 92.62 182 THR A CA 1
ATOM 1408 C C . THR A 1 182 ? -4.870 -22.041 -4.211 1.00 92.62 182 THR A C 1
ATOM 1410 O O . THR A 1 182 ? -5.363 -21.821 -3.100 1.00 92.62 182 THR A O 1
ATOM 1413 N N . ARG A 1 183 ? -5.072 -23.181 -4.875 1.00 93.69 183 ARG A N 1
ATOM 1414 C CA . ARG A 1 183 ? -5.980 -24.241 -4.430 1.00 93.69 183 ARG A CA 1
ATOM 1415 C C . ARG A 1 183 ? -5.209 -25.465 -3.980 1.00 93.69 183 ARG A C 1
ATOM 1417 O O . ARG A 1 183 ? -4.257 -25.877 -4.638 1.00 93.69 183 ARG A O 1
ATOM 1424 N N . PHE A 1 184 ? -5.676 -26.095 -2.911 1.00 95.75 184 PHE A N 1
ATOM 1425 C CA . PHE A 1 184 ? -5.079 -27.324 -2.407 1.00 95.75 184 PHE A CA 1
ATOM 1426 C C . PHE A 1 184 ? -6.150 -28.371 -2.130 1.00 95.75 184 PHE A C 1
ATOM 1428 O O . PHE A 1 184 ? -7.207 -28.067 -1.590 1.00 95.75 184 PHE A O 1
ATOM 1435 N N . HIS A 1 185 ? -5.867 -29.616 -2.486 1.00 9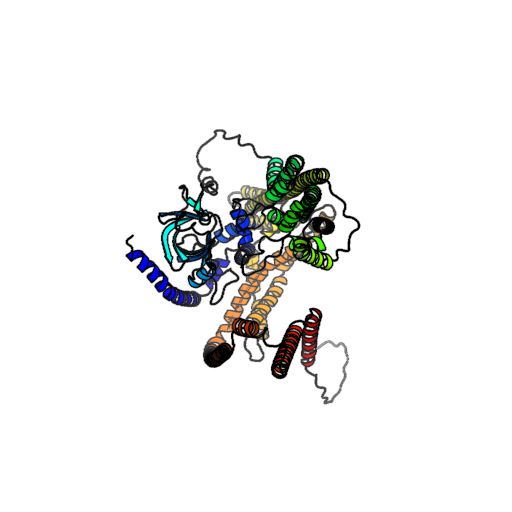5.88 185 HIS A N 1
ATOM 1436 C CA . HIS A 1 185 ? -6.638 -30.767 -2.045 1.00 95.88 185 HIS A CA 1
ATOM 1437 C C . HIS A 1 185 ? -6.033 -31.297 -0.743 1.00 95.88 185 HIS A C 1
ATOM 1439 O O . HIS A 1 185 ? -4.822 -31.541 -0.669 1.00 95.88 185 HIS A O 1
ATOM 1445 N N . VAL A 1 186 ? -6.871 -31.462 0.278 1.00 96.81 186 VAL A N 1
ATOM 1446 C CA . VAL A 1 186 ? -6.478 -32.000 1.579 1.00 96.81 186 VAL A CA 1
ATOM 1447 C C . VAL A 1 186 ? -6.424 -33.517 1.473 1.00 96.81 186 VAL A C 1
ATOM 1449 O O . VAL A 1 186 ? -7.440 -34.198 1.503 1.00 96.81 186 VAL A O 1
ATOM 1452 N N . THR A 1 187 ? -5.225 -34.065 1.338 1.00 92.75 187 THR A N 1
ATOM 1453 C CA . THR A 1 187 ? -5.045 -35.508 1.105 1.00 92.75 187 THR A CA 1
ATOM 1454 C C . THR A 1 187 ? -5.118 -36.330 2.389 1.00 92.75 187 THR A C 1
ATOM 1456 O O . THR A 1 187 ? -5.681 -37.420 2.384 1.00 92.75 187 THR A O 1
ATOM 1459 N N . ALA A 1 188 ? -4.580 -35.808 3.492 1.00 90.75 188 ALA A N 1
ATOM 1460 C CA . ALA A 1 188 ? -4.604 -36.460 4.796 1.00 90.75 188 ALA A CA 1
ATOM 1461 C C . ALA A 1 188 ? -4.458 -35.430 5.921 1.00 90.75 188 ALA A C 1
ATOM 1463 O O . ALA A 1 188 ? -3.910 -34.343 5.713 1.00 90.75 188 ALA A O 1
ATOM 1464 N N . MET A 1 189 ? -4.929 -35.793 7.113 1.00 91.88 189 MET A N 1
ATOM 1465 C CA . MET A 1 189 ? -4.819 -34.990 8.328 1.00 91.88 189 MET A CA 1
ATOM 1466 C C . MET A 1 189 ? -4.622 -35.887 9.546 1.00 91.88 189 MET A C 1
ATOM 1468 O O . MET A 1 189 ? -5.254 -36.937 9.641 1.00 91.88 189 MET A O 1
ATOM 1472 N N . GLU A 1 190 ? -3.806 -35.448 10.497 1.00 89.88 190 GLU A N 1
ATOM 1473 C CA . GLU A 1 190 ? -3.608 -36.140 11.769 1.00 89.88 190 GLU A CA 1
ATOM 1474 C C . GLU A 1 190 ? -3.298 -35.140 12.883 1.00 89.88 190 GLU A C 1
ATOM 1476 O O . GLU A 1 190 ? -2.496 -34.228 12.702 1.00 89.88 190 GLU A O 1
ATOM 1481 N N . ASN A 1 191 ? -3.903 -35.314 14.057 1.00 88.12 191 ASN A N 1
ATOM 1482 C CA . ASN A 1 191 ? -3.543 -34.532 15.235 1.00 88.12 191 ASN A CA 1
ATOM 1483 C C . ASN A 1 191 ? -2.539 -35.308 16.092 1.00 88.12 191 ASN A C 1
ATOM 1485 O O . ASN A 1 191 ? -2.814 -36.425 16.527 1.00 88.12 191 ASN A O 1
ATOM 1489 N N . HIS A 1 192 ? -1.385 -34.702 16.368 1.00 83.12 192 HIS A N 1
ATOM 1490 C CA . HIS A 1 192 ? -0.367 -35.276 17.234 1.00 83.12 192 HIS A CA 1
ATOM 1491 C C . HIS A 1 192 ? 0.114 -34.243 18.251 1.00 83.12 192 HIS A C 1
ATOM 1493 O O . HIS A 1 192 ? 0.678 -33.212 17.886 1.00 83.12 192 HIS A O 1
ATOM 1499 N N . ARG A 1 193 ? -0.070 -34.548 19.543 1.00 82.81 193 ARG A N 1
ATOM 1500 C CA . ARG A 1 193 ? 0.346 -33.693 20.673 1.00 82.81 193 ARG A CA 1
ATOM 1501 C C . ARG A 1 193 ? -0.181 -32.253 20.566 1.00 82.81 193 ARG A C 1
ATOM 1503 O O . ARG A 1 193 ? 0.545 -31.307 20.845 1.00 82.81 193 ARG A O 1
ATOM 1510 N N . GLY A 1 194 ? -1.437 -32.091 20.143 1.00 81.56 194 GLY A N 1
ATOM 1511 C CA . GLY A 1 194 ? -2.084 -30.778 20.043 1.00 81.56 194 GLY A CA 1
ATOM 1512 C C . GLY A 1 194 ? -1.722 -29.974 18.791 1.00 81.56 194 GLY A C 1
ATOM 1513 O O . GLY A 1 194 ? -2.197 -28.851 18.649 1.00 81.56 194 GLY A O 1
ATOM 1514 N N . VAL A 1 195 ? -0.933 -30.545 17.873 1.00 89.06 195 VAL A N 1
ATOM 1515 C CA . VAL A 1 195 ? -0.640 -29.963 16.559 1.00 89.06 195 VAL A CA 1
ATOM 1516 C C . VAL A 1 195 ? -1.286 -30.815 15.473 1.00 89.06 195 VAL A C 1
ATOM 1518 O O . VAL A 1 195 ? -1.074 -32.028 15.418 1.00 89.06 195 VAL A O 1
ATOM 1521 N N . THR A 1 196 ? -2.054 -30.182 14.592 1.00 93.44 196 THR A N 1
ATOM 1522 C CA . THR A 1 196 ? -2.683 -30.838 13.444 1.00 93.44 196 THR A CA 1
ATOM 1523 C C . THR A 1 196 ? -1.736 -30.795 12.240 1.00 93.44 196 THR A C 1
ATOM 1525 O O . THR A 1 196 ? -1.416 -29.734 11.712 1.00 93.44 196 THR A O 1
ATOM 1528 N N . TYR A 1 197 ? -1.264 -31.953 11.794 1.00 93.69 197 TYR A N 1
ATOM 1529 C CA . TYR A 1 197 ? -0.455 -32.118 10.591 1.00 93.69 197 TYR A CA 1
ATOM 1530 C C . TYR A 1 197 ? -1.360 -32.396 9.397 1.00 93.69 197 TYR A C 1
ATOM 1532 O O . TYR A 1 197 ? -2.268 -33.222 9.473 1.00 93.69 197 TYR A O 1
ATOM 1540 N N . VAL A 1 198 ? -1.119 -31.702 8.290 1.00 95.88 198 VAL A N 1
ATOM 1541 C CA . VAL A 1 198 ? -2.001 -31.715 7.122 1.00 95.88 198 VAL A CA 1
ATOM 1542 C C . VAL A 1 198 ? -1.175 -31.868 5.851 1.00 95.88 198 VAL A C 1
ATOM 1544 O O . VAL A 1 198 ? -0.218 -31.125 5.621 1.00 95.88 198 VAL A O 1
ATOM 1547 N N . LEU A 1 199 ? -1.569 -32.812 4.998 1.00 94.94 199 LEU A N 1
ATOM 1548 C CA . LEU A 1 199 ? -0.970 -33.014 3.684 1.00 94.94 199 LEU A CA 1
ATOM 1549 C C . LEU A 1 199 ? -1.806 -32.324 2.606 1.00 94.94 199 LEU A C 1
ATOM 1551 O O . LEU A 1 199 ? -2.962 -32.685 2.370 1.00 94.94 199 LEU A O 1
ATOM 1555 N N . LEU A 1 200 ? -1.197 -31.363 1.919 1.00 96.75 200 LEU A N 1
ATOM 1556 C CA . LEU A 1 200 ? -1.821 -30.572 0.866 1.00 96.75 200 LEU A CA 1
ATOM 1557 C C . LEU A 1 200 ? -1.188 -30.890 -0.488 1.00 96.75 200 LEU A C 1
ATOM 1559 O O . LEU A 1 200 ? 0.036 -30.929 -0.611 1.00 96.75 200 LEU A O 1
ATOM 1563 N N . ASN A 1 201 ? -2.020 -31.070 -1.511 1.00 94.94 201 ASN A N 1
ATOM 1564 C CA . ASN A 1 201 ? -1.569 -31.184 -2.896 1.00 94.94 201 ASN A CA 1
ATOM 1565 C C . ASN A 1 201 ? -2.157 -30.046 -3.729 1.00 94.94 201 ASN A C 1
ATOM 1567 O O . ASN A 1 201 ? -3.382 -29.905 -3.786 1.00 94.94 201 ASN A O 1
ATOM 1571 N N . GLU A 1 202 ? -1.306 -29.237 -4.356 1.00 94.69 202 GLU A N 1
ATOM 1572 C CA . GLU A 1 202 ? -1.770 -28.117 -5.170 1.00 94.69 202 GLU A CA 1
ATOM 1573 C C . GLU A 1 202 ? -2.595 -28.613 -6.364 1.00 94.69 202 GLU A C 1
ATOM 1575 O O . GLU A 1 202 ? -2.198 -29.528 -7.090 1.00 94.69 202 GLU A O 1
ATOM 1580 N N . GLN A 1 203 ? -3.763 -28.007 -6.559 1.00 91.31 203 GLN A N 1
ATOM 1581 C CA . GLN A 1 203 ? -4.656 -28.296 -7.675 1.00 91.31 203 GLN A CA 1
ATOM 1582 C C . GLN A 1 203 ? -4.521 -27.225 -8.755 1.00 91.31 203 GLN A C 1
ATOM 1584 O O . GLN A 1 203 ? -4.237 -26.062 -8.466 1.00 91.31 203 GLN A O 1
ATOM 1589 N N . ALA A 1 204 ? -4.774 -27.611 -10.006 1.00 82.88 204 ALA A N 1
ATOM 1590 C CA . ALA A 1 204 ? -4.957 -26.634 -11.071 1.00 82.88 204 ALA A CA 1
ATOM 1591 C C . ALA A 1 204 ? -6.144 -25.711 -10.744 1.00 82.88 204 ALA A C 1
ATOM 1593 O O . ALA A 1 204 ? -7.053 -26.081 -9.994 1.00 82.88 204 ALA A O 1
ATOM 1594 N N . ALA A 1 205 ? -6.146 -24.509 -11.324 1.00 72.88 205 ALA A N 1
ATOM 1595 C CA . ALA A 1 205 ? -7.313 -23.641 -11.256 1.00 72.88 205 ALA A CA 1
ATOM 1596 C C . ALA A 1 205 ? -8.541 -24.407 -11.786 1.00 72.88 205 ALA A C 1
ATOM 1598 O O . ALA A 1 205 ? -8.493 -25.002 -12.859 1.00 72.88 205 ALA A O 1
ATOM 1599 N N . GLY A 1 206 ? -9.618 -24.428 -11.006 1.00 66.06 206 GLY A N 1
ATOM 1600 C CA . GLY A 1 206 ? -10.855 -25.140 -11.328 1.00 66.06 206 GLY A CA 1
ATOM 1601 C C . GLY A 1 206 ? -12.075 -24.348 -10.873 1.00 66.06 206 GLY A C 1
ATOM 1602 O O . GLY A 1 206 ? -11.927 -23.367 -10.144 1.00 66.06 206 GLY A O 1
ATOM 1603 N N . THR A 1 207 ? -13.270 -24.778 -11.280 1.00 60.19 207 THR A N 1
ATOM 1604 C CA . THR A 1 207 ? -14.553 -24.098 -11.009 1.00 60.19 207 THR A CA 1
ATOM 1605 C C . THR A 1 207 ? -15.310 -24.650 -9.800 1.00 60.19 207 THR A C 1
ATOM 1607 O O . THR A 1 207 ? -16.258 -24.023 -9.340 1.00 60.19 207 THR A O 1
ATOM 1610 N N . ALA A 1 208 ? -14.902 -25.799 -9.251 1.00 67.31 208 ALA A N 1
ATOM 1611 C CA . ALA A 1 208 ? -15.576 -26.387 -8.094 1.00 67.31 208 ALA A CA 1
ATOM 1612 C C . ALA A 1 208 ? -15.449 -25.472 -6.859 1.00 67.31 208 ALA A C 1
ATOM 1614 O O . ALA A 1 208 ? -14.351 -24.954 -6.637 1.00 67.31 208 ALA A O 1
ATOM 1615 N N . PRO A 1 209 ? -16.496 -25.295 -6.036 1.00 77.25 209 PRO A N 1
ATOM 1616 C CA . PRO A 1 209 ? -16.409 -24.526 -4.795 1.00 77.25 209 PRO A CA 1
ATOM 1617 C C . PRO A 1 209 ? -15.357 -25.129 -3.851 1.00 77.25 209 PRO A C 1
ATOM 1619 O O . PRO A 1 209 ? -15.093 -26.333 -3.871 1.00 77.25 209 PRO A O 1
ATOM 1622 N N . GLY A 1 210 ? -14.706 -24.284 -3.053 1.00 89.31 210 GLY A N 1
ATOM 1623 C CA . GLY A 1 210 ? -13.689 -24.703 -2.084 1.00 89.31 210 GLY A CA 1
ATOM 1624 C C . GLY A 1 210 ? -13.898 -24.016 -0.740 1.00 89.31 210 GLY A C 1
ATOM 1625 O O . GLY A 1 210 ? -14.633 -23.039 -0.646 1.00 89.31 210 GLY A O 1
ATOM 1626 N N . LYS A 1 211 ? -13.273 -24.527 0.320 1.00 95.06 211 LYS A N 1
ATOM 1627 C CA . LYS A 1 211 ? -13.350 -23.926 1.662 1.00 95.06 211 LYS A CA 1
ATOM 1628 C C . LYS A 1 211 ? -12.186 -22.964 1.881 1.00 95.06 211 LYS A C 1
ATOM 1630 O O . LYS A 1 211 ? -11.057 -23.272 1.510 1.00 95.06 211 LYS A O 1
ATOM 1635 N N . ASN A 1 212 ? -12.414 -21.830 2.530 1.00 93.31 212 ASN A N 1
ATOM 1636 C CA . ASN A 1 212 ? -11.325 -20.938 2.921 1.00 93.31 212 ASN A CA 1
ATOM 1637 C C . ASN A 1 212 ? -10.354 -21.663 3.873 1.00 93.31 212 ASN A C 1
ATOM 1639 O O . ASN A 1 212 ? -10.780 -22.187 4.906 1.00 93.31 212 ASN A O 1
ATOM 1643 N N . ILE A 1 213 ? -9.054 -21.651 3.566 1.00 94.50 213 ILE A N 1
ATOM 1644 C CA . ILE A 1 213 ? -8.014 -22.339 4.355 1.00 94.50 213 ILE A CA 1
ATOM 1645 C C . ILE A 1 213 ? -7.926 -21.878 5.826 1.00 94.50 213 ILE A C 1
ATOM 1647 O O . ILE A 1 213 ? -7.472 -22.635 6.683 1.00 94.50 213 ILE A O 1
ATOM 1651 N N . TYR A 1 214 ? -8.358 -20.654 6.146 1.00 91.94 214 TYR A N 1
ATOM 1652 C CA . TYR A 1 214 ? -8.255 -20.072 7.488 1.00 91.94 214 TYR A CA 1
ATOM 1653 C C . TYR A 1 214 ? -9.539 -20.193 8.316 1.00 91.94 214 TYR A C 1
ATOM 1655 O O . TYR A 1 214 ? -9.464 -20.218 9.543 1.00 91.94 214 TYR A O 1
ATOM 1663 N N . THR A 1 215 ? -10.711 -20.259 7.678 1.00 91.88 215 THR A N 1
ATOM 1664 C CA . THR A 1 215 ? -12.010 -20.246 8.384 1.00 91.88 215 THR A CA 1
ATOM 1665 C C . THR A 1 215 ? -12.808 -21.540 8.227 1.00 91.88 215 THR A C 1
ATOM 1667 O O . THR A 1 215 ? -13.701 -21.814 9.037 1.00 91.88 215 THR A O 1
ATOM 1670 N N . GLY A 1 216 ? -12.503 -22.336 7.196 1.00 92.81 216 GLY A N 1
ATOM 1671 C CA . GLY A 1 216 ? -13.262 -23.522 6.799 1.00 92.81 216 GLY A CA 1
ATOM 1672 C C . GLY A 1 216 ? -14.646 -23.218 6.219 1.00 92.81 216 GLY A C 1
ATOM 1673 O O . GLY A 1 216 ? -15.425 -24.144 6.004 1.00 92.81 216 GLY A O 1
ATOM 1674 N N . VAL A 1 217 ? -14.973 -21.941 5.993 1.00 92.06 217 VAL A N 1
ATOM 1675 C CA . VAL A 1 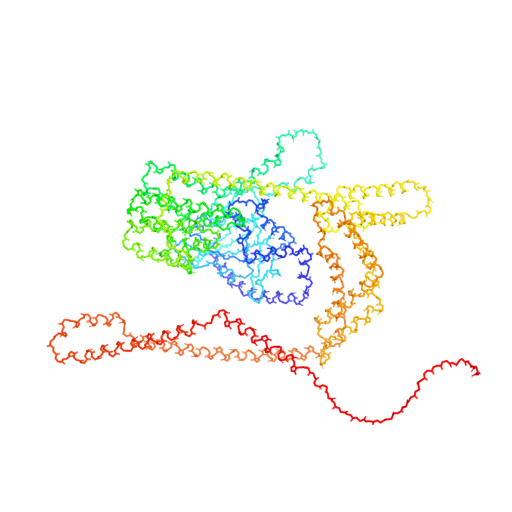217 ? -16.241 -21.519 5.387 1.00 92.06 217 VAL A CA 1
ATOM 1676 C C . VAL A 1 217 ? -16.192 -21.811 3.881 1.00 92.06 217 VAL A C 1
ATOM 1678 O O . VAL A 1 217 ? -15.170 -21.509 3.259 1.00 92.06 217 VAL A O 1
ATOM 1681 N N . PRO A 1 218 ? -17.240 -22.411 3.286 1.00 89.75 218 PRO A N 1
ATOM 1682 C CA . PRO A 1 218 ? -17.347 -22.550 1.836 1.00 89.75 218 PRO A CA 1
ATOM 1683 C C . PRO A 1 218 ? -17.302 -21.182 1.148 1.00 89.75 218 PRO A C 1
ATOM 1685 O O . PRO A 1 218 ? -17.987 -20.254 1.572 1.00 89.75 218 PRO A O 1
ATOM 1688 N N . GLU A 1 219 ? -16.511 -21.063 0.090 1.00 82.38 219 GLU A N 1
ATOM 1689 C CA . GLU A 1 219 ? -16.412 -19.858 -0.726 1.00 82.38 219 GLU A CA 1
ATOM 1690 C C . GLU A 1 219 ? -16.763 -20.186 -2.177 1.00 82.38 219 GLU A C 1
ATOM 1692 O O . GLU A 1 219 ? -16.159 -21.072 -2.797 1.00 82.38 219 GLU A O 1
ATOM 1697 N N . ASP A 1 220 ? -17.721 -19.433 -2.717 1.00 67.12 220 ASP A N 1
ATOM 1698 C CA . ASP A 1 220 ? -17.959 -19.373 -4.153 1.00 67.12 220 ASP A CA 1
ATOM 1699 C C . ASP A 1 220 ? -16.817 -18.602 -4.814 1.00 67.12 220 ASP A C 1
ATOM 1701 O O . ASP A 1 220 ? -16.370 -17.554 -4.336 1.00 67.12 220 ASP A O 1
ATOM 1705 N N . ILE A 1 221 ? -16.317 -19.137 -5.924 1.00 55.66 221 ILE A N 1
ATOM 1706 C CA . ILE A 1 221 ? -15.204 -18.528 -6.644 1.00 55.66 221 ILE A CA 1
ATOM 1707 C C . ILE A 1 221 ? -15.711 -17.253 -7.312 1.00 55.66 221 ILE A C 1
ATOM 1709 O O . ILE A 1 221 ? -16.425 -17.312 -8.310 1.00 55.66 221 ILE A O 1
ATOM 1713 N N . LYS A 1 222 ? -15.274 -16.092 -6.821 1.00 54.03 222 LYS A N 1
ATOM 1714 C CA . LYS A 1 222 ? -15.226 -14.889 -7.655 1.00 54.03 222 LYS A CA 1
ATOM 1715 C C . LYS A 1 222 ? -14.085 -15.079 -8.652 1.00 54.03 222 LYS A C 1
ATOM 1717 O O . LYS A 1 222 ? -12.910 -15.057 -8.286 1.00 54.03 222 LYS A O 1
ATOM 1722 N N . THR A 1 223 ? -14.425 -15.391 -9.896 1.00 41.41 223 THR A N 1
ATOM 1723 C CA . THR A 1 223 ? -13.481 -15.638 -10.991 1.00 41.41 223 THR A CA 1
ATOM 1724 C C . THR A 1 223 ? -12.670 -14.381 -11.299 1.00 41.41 223 THR A C 1
ATOM 1726 O O . THR A 1 223 ? -13.098 -13.541 -12.074 1.00 41.41 223 THR A O 1
ATOM 1729 N N . ALA A 1 224 ? -11.471 -14.267 -10.728 1.00 41.22 224 ALA A N 1
ATOM 1730 C CA . ALA A 1 224 ? -10.559 -13.146 -10.977 1.00 41.22 224 ALA A CA 1
ATOM 1731 C C . ALA A 1 224 ? -9.610 -13.362 -12.180 1.00 41.22 224 ALA A C 1
ATOM 1733 O O . ALA A 1 224 ? -8.558 -12.734 -12.238 1.00 41.22 224 ALA A O 1
ATOM 1734 N N . ARG A 1 225 ? -9.883 -14.299 -13.107 1.00 41.47 225 ARG A N 1
ATOM 1735 C CA . ARG A 1 225 ? -8.885 -14.672 -14.138 1.00 41.47 225 ARG A CA 1
ATOM 1736 C C . ARG A 1 225 ? -9.374 -15.100 -15.528 1.00 41.47 225 ARG A C 1
ATOM 1738 O O . ARG A 1 225 ? -8.519 -15.466 -16.329 1.00 41.47 225 ARG A O 1
ATOM 1745 N N . SER A 1 226 ? -10.667 -15.051 -15.855 1.00 35.16 226 SER A N 1
ATOM 1746 C CA . SER A 1 226 ? -11.124 -15.450 -17.205 1.00 35.16 226 SER A CA 1
ATOM 1747 C C . SER A 1 226 ? -10.915 -14.390 -18.290 1.00 35.16 226 SER A C 1
ATOM 1749 O O . SER A 1 226 ? -10.871 -14.739 -19.461 1.00 35.16 226 SER A O 1
ATOM 1751 N N . ASP A 1 227 ? -10.717 -13.117 -17.948 1.00 36.53 227 ASP A N 1
ATOM 1752 C CA . ASP A 1 227 ? -10.976 -12.056 -18.936 1.00 36.53 227 ASP A CA 1
ATOM 1753 C C . ASP A 1 227 ? -9.736 -11.541 -19.690 1.00 36.53 227 ASP A C 1
ATOM 1755 O O . ASP A 1 227 ? -9.842 -10.583 -20.445 1.00 36.53 227 ASP A O 1
ATOM 1759 N N . VAL A 1 228 ? -8.551 -12.146 -19.526 1.00 37.47 228 VAL A N 1
ATOM 1760 C CA . VAL A 1 228 ? -7.316 -11.614 -20.155 1.00 37.47 228 VAL A CA 1
ATOM 1761 C C . VAL A 1 228 ? -6.712 -12.534 -21.220 1.00 37.47 228 VAL A C 1
ATOM 1763 O O . VAL A 1 228 ? -6.133 -12.030 -22.174 1.00 37.47 228 VAL A O 1
ATOM 1766 N N . ASN A 1 229 ? -6.894 -13.857 -21.142 1.00 33.88 229 ASN A N 1
ATOM 1767 C CA . ASN A 1 229 ? -6.266 -14.780 -22.106 1.00 33.88 229 ASN A CA 1
ATOM 1768 C C . ASN A 1 229 ? -7.183 -15.208 -23.269 1.00 33.88 229 ASN A C 1
ATOM 1770 O O . ASN A 1 229 ? -6.682 -15.566 -24.335 1.00 33.88 229 ASN A O 1
ATOM 1774 N N . ASP A 1 230 ? -8.508 -15.116 -23.119 1.00 33.78 230 ASP A N 1
ATOM 1775 C CA . ASP A 1 230 ? -9.446 -15.551 -24.167 1.00 33.78 230 ASP A CA 1
ATOM 1776 C C . ASP A 1 230 ? -9.764 -14.445 -25.198 1.00 33.78 230 ASP A C 1
ATOM 1778 O O . ASP A 1 230 ? -10.247 -14.730 -26.294 1.00 33.78 230 ASP A O 1
ATOM 1782 N N . LEU A 1 231 ? -9.408 -13.186 -24.913 1.00 31.77 231 LEU A N 1
ATOM 1783 C CA . LEU A 1 231 ? -9.626 -12.042 -25.814 1.00 31.77 231 LEU A CA 1
ATOM 1784 C C . LEU A 1 231 ? -8.549 -11.885 -26.903 1.00 31.77 231 LEU A C 1
ATOM 1786 O O . LEU A 1 231 ? -8.858 -11.392 -27.987 1.00 31.77 231 LEU A O 1
ATOM 1790 N N . GLU A 1 232 ? -7.317 -12.357 -26.683 1.00 33.72 232 GLU A N 1
ATOM 1791 C CA . GLU A 1 232 ? -6.280 -12.366 -27.735 1.00 33.72 232 GLU A CA 1
ATOM 1792 C C . GLU A 1 232 ? -6.478 -13.505 -28.749 1.00 33.72 232 GLU A C 1
ATOM 1794 O O . GLU A 1 232 ? -6.085 -13.381 -29.908 1.00 33.72 232 GLU A O 1
ATOM 1799 N N . SER A 1 233 ? -7.166 -14.580 -28.353 1.00 34.31 233 SER A N 1
ATOM 1800 C CA . SER A 1 233 ? -7.426 -15.742 -29.215 1.00 34.31 233 SER A CA 1
ATOM 1801 C C . SER A 1 233 ? -8.680 -15.573 -30.088 1.00 34.31 233 SER A C 1
ATOM 1803 O O . SER A 1 233 ? -8.769 -16.161 -31.165 1.00 34.31 233 SER A O 1
ATOM 1805 N N . ALA A 1 234 ? -9.642 -14.749 -29.654 1.00 30.61 234 ALA A N 1
ATOM 1806 C CA . ALA A 1 234 ? -10.928 -14.549 -30.332 1.00 30.61 234 ALA A CA 1
ATOM 1807 C C . ALA A 1 234 ? -10.956 -13.364 -31.323 1.00 30.61 234 ALA A C 1
ATOM 1809 O O . ALA A 1 234 ? -11.916 -13.216 -32.074 1.00 30.61 234 ALA A O 1
ATOM 1810 N N . SER A 1 235 ? -9.902 -12.542 -31.388 1.00 31.03 235 SER A N 1
ATOM 1811 C CA . SER A 1 235 ? -9.849 -11.337 -32.243 1.00 31.03 235 SER A CA 1
ATOM 1812 C C . SER A 1 235 ? -9.631 -11.624 -33.746 1.00 31.03 235 SER A C 1
ATOM 1814 O O . SER A 1 235 ? -9.585 -10.705 -34.560 1.00 31.03 235 SER A O 1
ATOM 1816 N N . SER A 1 236 ? -9.501 -12.893 -34.156 1.00 30.91 236 SER A N 1
ATOM 1817 C CA . SER A 1 236 ? -9.164 -13.254 -35.546 1.00 30.91 236 SER A CA 1
ATOM 1818 C C . SER A 1 236 ? -10.273 -13.937 -36.356 1.00 30.91 236 SER A C 1
ATOM 1820 O O . SER A 1 236 ? -10.043 -14.239 -37.527 1.00 30.91 236 SER A O 1
ATOM 1822 N N . ALA A 1 237 ? -11.483 -14.143 -35.817 1.00 34.06 237 ALA A N 1
ATOM 1823 C CA . ALA A 1 237 ? -12.555 -14.763 -36.600 1.00 34.06 237 ALA A CA 1
ATOM 1824 C C . ALA A 1 237 ? -13.979 -14.282 -36.249 1.00 34.06 237 ALA A C 1
ATOM 1826 O O . ALA A 1 237 ? -14.530 -14.658 -35.220 1.00 34.06 237 ALA A O 1
ATOM 1827 N N . LEU A 1 238 ? -14.585 -13.602 -37.236 1.00 30.08 238 LEU A N 1
ATOM 1828 C CA . LEU A 1 238 ? -16.025 -13.471 -37.547 1.00 30.08 238 LEU A CA 1
ATOM 1829 C C . LEU A 1 238 ? -16.833 -12.288 -36.944 1.00 30.08 238 LEU A C 1
ATOM 1831 O O . LEU A 1 238 ? -16.433 -11.708 -35.939 1.00 30.08 238 LEU A O 1
ATOM 1835 N N . PRO A 1 239 ? -17.915 -11.852 -37.643 1.00 38.50 239 PRO A N 1
ATOM 1836 C CA . PRO A 1 239 ? -18.222 -10.438 -37.868 1.00 38.50 239 PRO A CA 1
ATOM 1837 C C . PRO A 1 239 ? -19.455 -9.899 -37.119 1.00 38.50 239 PRO A C 1
ATOM 1839 O O . PRO A 1 239 ? -20.339 -10.646 -36.709 1.00 38.50 239 PRO A O 1
ATOM 1842 N N . ASP A 1 240 ? -19.481 -8.565 -37.018 1.00 40.09 240 ASP A N 1
ATOM 1843 C CA . ASP A 1 240 ? -20.612 -7.641 -36.850 1.00 40.09 240 ASP A CA 1
ATOM 1844 C C . ASP A 1 240 ? -21.938 -8.197 -36.299 1.00 40.09 240 ASP A C 1
ATOM 1846 O O . ASP A 1 240 ? -22.844 -8.528 -37.058 1.00 40.09 240 ASP A O 1
ATOM 1850 N N . HIS A 1 241 ? -22.117 -8.128 -34.972 1.00 29.61 241 HIS A N 1
ATOM 1851 C CA . HIS A 1 241 ? -23.411 -7.803 -34.353 1.00 29.61 241 HIS A CA 1
ATOM 1852 C C . HIS A 1 241 ? -23.241 -7.121 -32.975 1.00 29.61 241 HIS A C 1
ATOM 1854 O O . HIS A 1 241 ? -22.221 -7.295 -32.305 1.00 29.61 241 HIS A O 1
ATOM 1860 N N . PRO A 1 242 ? -24.204 -6.278 -32.547 1.00 37.41 242 PRO A N 1
ATOM 1861 C CA . PRO A 1 242 ? -23.935 -5.177 -31.631 1.00 37.41 242 PRO A CA 1
ATOM 1862 C C . PRO A 1 242 ? -24.118 -5.578 -30.163 1.00 37.41 242 PRO A C 1
ATOM 1864 O O . PRO A 1 242 ? -25.219 -5.527 -29.621 1.00 37.41 242 PRO A O 1
ATOM 1867 N N . VAL A 1 243 ? -23.017 -5.862 -29.470 1.00 34.22 243 VAL A N 1
ATOM 1868 C CA . VAL A 1 243 ? -22.965 -5.802 -28.000 1.00 34.22 243 VAL A CA 1
ATOM 1869 C C . VAL A 1 243 ? -22.490 -4.401 -27.602 1.00 34.22 243 VAL A C 1
ATOM 1871 O O . VAL A 1 243 ? -21.334 -4.169 -27.265 1.00 34.22 243 VAL A O 1
ATOM 1874 N N . ARG A 1 244 ? -23.387 -3.415 -27.696 1.00 41.47 244 ARG A N 1
ATOM 1875 C CA . ARG A 1 244 ? -23.174 -2.049 -27.191 1.00 41.47 244 ARG A CA 1
ATOM 1876 C C . ARG A 1 244 ? -24.341 -1.680 -26.287 1.00 41.47 244 ARG A C 1
ATOM 1878 O O . ARG A 1 244 ? -25.306 -1.110 -26.777 1.00 41.47 244 ARG A O 1
ATOM 1885 N N . GLN A 1 245 ? -24.243 -2.005 -24.994 1.00 34.50 245 GLN A N 1
ATOM 1886 C CA . GLN A 1 245 ? -24.928 -1.263 -23.917 1.00 34.50 245 GLN A CA 1
ATOM 1887 C C . GLN A 1 245 ? -24.542 -1.683 -22.480 1.00 34.50 245 GLN A C 1
ATOM 1889 O O . GLN A 1 245 ? -25.322 -1.487 -21.556 1.00 34.50 245 GLN A O 1
ATOM 1894 N N . MET A 1 246 ? -23.320 -2.172 -22.225 1.00 34.41 246 MET A N 1
ATOM 1895 C CA . MET A 1 246 ? -22.730 -1.939 -20.896 1.00 34.41 246 MET A CA 1
ATOM 1896 C C . MET A 1 246 ? -22.095 -0.553 -20.935 1.00 34.41 246 MET A C 1
ATOM 1898 O O . MET A 1 246 ? -21.048 -0.351 -21.549 1.00 34.41 246 MET A O 1
ATOM 1902 N N . GLY A 1 247 ? -22.833 0.424 -20.404 1.00 41.00 247 GLY A N 1
ATOM 1903 C CA . GLY A 1 247 ? -22.481 1.838 -20.445 1.00 41.00 247 GLY A CA 1
ATOM 1904 C C . GLY A 1 247 ? -21.064 2.067 -19.936 1.00 41.00 247 GLY A C 1
ATOM 1905 O O . GLY A 1 247 ? -20.700 1.596 -18.860 1.00 41.00 247 GLY A O 1
ATOM 1906 N N . GLN A 1 248 ? -20.264 2.790 -20.721 1.00 59.41 248 GLN A N 1
ATOM 1907 C CA . GLN A 1 248 ? -18.983 3.316 -20.268 1.00 59.41 248 GLN A CA 1
ATOM 1908 C C . GLN A 1 248 ? -19.234 4.094 -18.974 1.00 59.41 248 GLN A C 1
ATOM 1910 O O . GLN A 1 248 ? -19.882 5.140 -18.997 1.00 59.41 248 GLN A O 1
ATOM 1915 N N . ILE A 1 249 ? -18.769 3.562 -17.842 1.00 68.75 249 ILE A N 1
ATOM 1916 C CA . ILE A 1 249 ? -18.819 4.277 -16.568 1.00 68.75 249 ILE A CA 1
ATOM 1917 C C . ILE A 1 249 ? -18.023 5.562 -16.784 1.00 68.75 249 ILE A C 1
ATOM 1919 O O . ILE A 1 249 ? -16.843 5.512 -17.140 1.00 68.75 249 ILE A O 1
ATOM 1923 N N . SER A 1 250 ? -18.679 6.712 -16.632 1.00 87.56 250 SER A N 1
ATOM 1924 C CA . SER A 1 250 ? -18.010 8.002 -16.774 1.00 87.56 250 SER A CA 1
ATOM 1925 C C . SER A 1 250 ? -16.863 8.104 -15.764 1.00 87.56 250 SER A C 1
ATOM 1927 O O . SER A 1 250 ? -16.896 7.483 -14.699 1.00 87.56 250 SER A O 1
ATOM 1929 N N . ASN A 1 251 ? -15.849 8.925 -16.055 1.00 84.06 251 ASN A N 1
ATOM 1930 C CA . ASN A 1 251 ? -14.781 9.194 -15.084 1.00 84.06 251 ASN A CA 1
ATOM 1931 C C . ASN A 1 251 ? -15.351 9.677 -13.737 1.00 84.06 251 ASN A C 1
ATOM 1933 O O . ASN A 1 251 ? -14.800 9.352 -12.691 1.00 84.06 251 ASN A O 1
ATOM 1937 N N . GLU A 1 252 ? -16.480 10.391 -13.750 1.00 89.06 252 GLU A N 1
ATOM 1938 C CA . GLU A 1 252 ? -17.211 10.789 -12.541 1.00 89.06 252 GLU A CA 1
ATOM 1939 C C . GLU A 1 252 ? -17.788 9.591 -11.779 1.00 89.06 252 GLU A C 1
ATOM 1941 O O . GLU A 1 252 ? -17.640 9.525 -10.561 1.00 89.06 252 GLU A O 1
ATOM 1946 N N . GLY A 1 253 ? -18.358 8.602 -12.476 1.00 83.88 253 GLY A N 1
ATOM 1947 C CA . GLY A 1 253 ? -18.814 7.356 -11.857 1.00 83.88 253 GLY A CA 1
ATOM 1948 C C . GLY A 1 253 ? -17.673 6.574 -11.197 1.00 83.88 253 GLY A C 1
ATOM 1949 O O . GLY A 1 253 ? -17.826 6.082 -10.080 1.00 83.88 253 GLY A O 1
ATOM 1950 N N . ILE A 1 254 ? -16.496 6.520 -11.834 1.00 80.81 254 ILE A N 1
ATOM 1951 C CA . ILE A 1 254 ? -15.299 5.880 -11.256 1.00 80.81 254 ILE A CA 1
ATOM 1952 C C . ILE A 1 254 ? -14.825 6.639 -10.007 1.00 80.81 254 ILE A C 1
ATOM 1954 O O . ILE A 1 254 ? -14.479 6.013 -9.003 1.00 80.81 254 ILE A O 1
ATOM 1958 N N . VAL A 1 255 ? -14.823 7.977 -10.053 1.00 86.38 255 VAL A N 1
ATOM 1959 C CA . VAL A 1 255 ? -14.457 8.821 -8.905 1.00 86.38 255 VAL A CA 1
ATOM 1960 C C . VAL A 1 255 ? -15.406 8.588 -7.733 1.00 86.38 255 VAL A C 1
ATOM 1962 O O . VAL A 1 255 ? -14.927 8.419 -6.615 1.00 86.38 255 VAL A O 1
ATOM 1965 N N . GLU A 1 256 ? -16.718 8.520 -7.967 1.00 89.50 256 GLU A N 1
ATOM 1966 C CA . GLU A 1 256 ? -17.694 8.325 -6.890 1.00 89.50 256 GLU A CA 1
ATOM 1967 C C . GLU A 1 256 ? -17.567 6.940 -6.240 1.00 89.50 256 GLU A C 1
ATOM 1969 O O . GLU A 1 256 ? -17.512 6.842 -5.014 1.00 89.50 256 GLU A O 1
ATOM 1974 N N . ILE A 1 257 ? -17.416 5.874 -7.033 1.00 78.88 257 ILE A N 1
ATOM 1975 C CA . ILE A 1 257 ? -17.210 4.512 -6.509 1.00 78.88 257 ILE A CA 1
ATOM 1976 C C . ILE A 1 257 ? -15.941 4.449 -5.645 1.00 78.88 257 ILE A C 1
ATOM 1978 O O . ILE A 1 257 ? -15.947 3.884 -4.547 1.00 78.88 257 ILE A O 1
ATOM 1982 N N . ARG A 1 258 ? -14.844 5.062 -6.106 1.00 83.50 258 ARG A N 1
ATOM 1983 C CA . ARG A 1 258 ? -13.590 5.117 -5.341 1.00 83.50 258 ARG A CA 1
ATOM 1984 C C . ARG A 1 258 ? -13.718 5.962 -4.085 1.00 83.50 258 ARG A C 1
ATOM 1986 O O . ARG A 1 258 ? -13.236 5.542 -3.037 1.00 83.50 258 ARG A O 1
ATOM 1993 N N . ALA A 1 259 ? -14.388 7.108 -4.162 1.00 83.94 259 ALA A N 1
ATOM 1994 C CA . ALA A 1 259 ? -14.621 7.965 -3.010 1.00 83.94 259 ALA A CA 1
ATOM 1995 C C . ALA A 1 259 ? -15.411 7.228 -1.921 1.00 83.94 259 ALA A C 1
ATOM 1997 O O . ALA A 1 259 ? -15.003 7.212 -0.760 1.00 83.94 259 ALA A O 1
ATOM 1998 N N . GLN A 1 260 ? -16.484 6.530 -2.304 1.00 82.19 260 GLN A N 1
ATOM 1999 C CA . GLN A 1 260 ? -17.264 5.699 -1.387 1.00 82.19 260 GLN A CA 1
ATOM 2000 C C . GLN A 1 260 ? -16.423 4.578 -0.777 1.00 82.19 260 GLN A C 1
ATOM 2002 O O . GLN A 1 260 ? -16.548 4.292 0.412 1.00 82.19 260 GLN A O 1
ATOM 2007 N N . LYS A 1 261 ? -15.522 3.969 -1.552 1.00 77.94 261 LYS A N 1
ATOM 2008 C CA . LYS A 1 261 ? -14.621 2.934 -1.042 1.00 77.94 261 LYS A CA 1
ATOM 2009 C C . LYS A 1 261 ? -13.600 3.484 -0.041 1.00 77.94 261 LYS A C 1
ATOM 2011 O O . LYS A 1 261 ? -13.414 2.889 1.022 1.00 77.94 261 LYS A O 1
ATOM 2016 N N . LEU A 1 262 ? -12.970 4.614 -0.361 1.00 75.75 262 LEU A N 1
ATOM 2017 C CA . LEU A 1 262 ? -11.986 5.293 0.487 1.00 75.75 262 LEU A CA 1
ATOM 2018 C C . LEU A 1 262 ? -12.617 5.780 1.802 1.00 75.75 262 LEU A C 1
ATOM 2020 O O . LEU A 1 262 ? -12.064 5.545 2.877 1.00 75.75 262 LEU A O 1
ATOM 2024 N N . ALA A 1 263 ? -13.801 6.397 1.731 1.00 87.38 263 ALA A N 1
ATOM 2025 C CA . ALA A 1 263 ? -14.538 6.879 2.899 1.00 87.38 263 ALA A CA 1
ATOM 2026 C C . ALA A 1 263 ? -15.277 5.759 3.649 1.00 87.38 263 ALA A C 1
ATOM 2028 O O . ALA A 1 263 ? -15.563 5.894 4.838 1.00 87.38 263 ALA A O 1
ATOM 2029 N N . GLY A 1 264 ? -15.576 4.635 2.992 1.00 84.38 264 GLY A N 1
ATOM 2030 C CA . GLY A 1 264 ? -16.508 3.618 3.482 1.00 84.38 264 GLY A CA 1
ATOM 2031 C C . GLY A 1 264 ? -16.140 3.045 4.846 1.00 84.38 264 GLY A C 1
ATOM 2032 O O . GLY A 1 264 ? -17.009 2.748 5.661 1.00 84.38 264 GLY A O 1
ATOM 2033 N N . ALA A 1 265 ? -14.847 2.937 5.144 1.00 81.69 265 ALA A N 1
ATOM 2034 C CA . ALA A 1 265 ? -14.391 2.447 6.436 1.00 81.69 265 ALA A CA 1
ATOM 2035 C C . ALA A 1 265 ? -14.646 3.436 7.591 1.00 81.69 265 ALA A C 1
ATOM 2037 O O . ALA A 1 265 ? -14.797 2.999 8.731 1.00 81.69 265 ALA A O 1
ATOM 2038 N N . LEU A 1 266 ? -14.691 4.739 7.302 1.00 88.31 266 LEU A N 1
ATOM 2039 C CA . LEU A 1 266 ? -15.028 5.811 8.241 1.00 88.31 266 LEU A CA 1
ATOM 2040 C C . LEU A 1 266 ? -16.556 5.964 8.336 1.00 88.31 266 LEU A C 1
ATOM 2042 O O . LEU A 1 266 ? -17.103 5.953 9.435 1.00 88.31 266 LEU A O 1
ATOM 2046 N N . LEU A 1 267 ? -17.251 5.949 7.193 1.00 90.56 267 LEU A N 1
ATOM 2047 C CA . LEU A 1 267 ? -18.717 5.999 7.115 1.00 90.56 267 LEU A CA 1
ATOM 2048 C C . LEU A 1 267 ? -19.395 4.844 7.863 1.00 90.56 267 LEU A C 1
ATOM 2050 O O . LEU A 1 267 ? -20.420 5.051 8.503 1.00 90.56 267 LEU A O 1
ATOM 2054 N N . ARG A 1 268 ? -18.811 3.637 7.858 1.00 90.56 268 ARG A N 1
ATOM 2055 C CA . ARG A 1 268 ? -19.317 2.515 8.669 1.00 90.56 268 ARG A CA 1
ATOM 2056 C C . ARG A 1 268 ? -19.289 2.807 10.170 1.00 90.56 268 ARG A C 1
ATOM 2058 O O . ARG A 1 268 ? -20.210 2.417 10.878 1.00 90.56 268 ARG A O 1
ATOM 2065 N N . VAL A 1 269 ? -18.240 3.471 10.656 1.00 92.75 269 VAL A N 1
ATOM 2066 C CA . VAL A 1 269 ? -18.121 3.836 12.076 1.00 92.75 269 VAL A CA 1
ATOM 2067 C C . VAL A 1 269 ? -19.098 4.957 12.413 1.00 92.75 269 VAL A C 1
ATOM 2069 O O . VAL A 1 269 ? -19.797 4.859 13.418 1.00 92.75 269 VAL A O 1
ATOM 2072 N N . ILE A 1 270 ? -19.209 5.964 11.540 1.00 95.75 270 ILE A N 1
ATOM 2073 C CA . ILE A 1 270 ? -20.214 7.027 11.661 1.00 95.75 270 ILE A CA 1
ATOM 2074 C C . ILE A 1 270 ? -21.617 6.430 11.749 1.00 95.75 270 ILE A C 1
ATOM 2076 O O . ILE A 1 270 ? -22.343 6.780 12.670 1.00 95.75 270 ILE A O 1
ATOM 2080 N N . GLY A 1 271 ? -21.975 5.496 10.863 1.00 93.62 271 GLY A N 1
ATOM 2081 C CA . GLY A 1 271 ? -23.287 4.848 10.876 1.00 93.62 271 GLY A CA 1
ATOM 2082 C C . GLY A 1 271 ? -23.593 4.172 12.214 1.00 93.62 271 GLY A C 1
ATOM 2083 O O . GLY A 1 271 ? -24.643 4.421 12.799 1.00 93.62 271 GLY A O 1
ATOM 2084 N N . LYS A 1 272 ? -22.633 3.414 12.769 1.00 95.06 272 LYS A N 1
ATOM 2085 C CA . LYS A 1 272 ? -22.784 2.799 14.101 1.00 95.06 272 LYS A CA 1
ATOM 2086 C C . LYS A 1 272 ? -23.007 3.841 15.204 1.00 95.06 272 LYS A C 1
ATOM 2088 O O . LYS A 1 272 ? -23.859 3.645 16.065 1.00 95.06 272 LYS A O 1
ATOM 2093 N N . LEU A 1 273 ? -22.261 4.948 15.190 1.00 96.44 273 LEU A N 1
ATOM 2094 C CA . LEU A 1 273 ? -22.424 6.022 16.178 1.00 96.44 273 LEU A CA 1
ATOM 2095 C C . LEU A 1 273 ? -23.746 6.777 16.000 1.00 96.44 273 LEU A C 1
ATOM 2097 O O . LEU A 1 273 ? -24.402 7.097 16.987 1.00 96.44 273 LEU A O 1
ATOM 2101 N N . GLN A 1 274 ? -24.167 7.020 14.760 1.00 97.00 274 GLN A N 1
ATOM 2102 C CA . GLN A 1 274 ? -25.451 7.644 14.445 1.00 97.00 274 GLN A CA 1
ATOM 2103 C C . GLN A 1 274 ? -26.625 6.781 14.911 1.00 97.00 274 GLN A C 1
ATOM 2105 O O . GLN A 1 274 ? -27.598 7.324 15.431 1.00 97.00 274 GLN A O 1
ATOM 2110 N N . ASP A 1 275 ? -26.528 5.454 14.799 1.00 95.50 275 ASP A N 1
ATOM 2111 C CA . ASP A 1 275 ? -27.539 4.534 15.324 1.00 95.50 275 ASP A CA 1
ATOM 2112 C C . ASP A 1 275 ? -27.678 4.641 16.848 1.00 95.50 275 ASP A C 1
ATOM 2114 O O . ASP A 1 275 ? -28.797 4.725 17.362 1.00 95.50 275 ASP A O 1
ATOM 2118 N N . ILE A 1 276 ? -26.554 4.716 17.568 1.00 95.31 276 ILE A N 1
ATOM 2119 C CA . ILE A 1 276 ? -26.526 4.911 19.027 1.00 95.31 276 ILE A CA 1
ATOM 2120 C C . ILE A 1 276 ? -27.139 6.272 19.392 1.00 95.31 276 ILE A C 1
ATOM 2122 O O . ILE A 1 276 ? -28.041 6.354 20.225 1.00 95.31 276 ILE A O 1
ATOM 2126 N N . VAL A 1 277 ? -26.711 7.343 18.717 1.00 96.38 277 VAL A N 1
ATOM 2127 C CA . VAL A 1 277 ? -27.194 8.719 18.933 1.00 96.38 277 VAL A CA 1
ATOM 2128 C C . VAL A 1 277 ? -28.690 8.861 18.639 1.00 96.38 277 VAL A C 1
ATOM 2130 O O . VAL A 1 277 ? -29.400 9.549 19.371 1.00 96.38 277 VAL A O 1
ATOM 2133 N N . ARG A 1 278 ? -29.195 8.213 17.585 1.00 95.94 278 ARG A N 1
ATOM 2134 C CA . ARG A 1 278 ? -30.621 8.217 17.226 1.00 95.94 278 ARG A CA 1
ATOM 2135 C C . ARG A 1 278 ? -31.476 7.531 18.288 1.00 95.94 278 ARG A C 1
ATOM 2137 O O . ARG A 1 278 ? -32.587 7.973 18.558 1.00 95.94 278 ARG A O 1
ATOM 2144 N N . ASN A 1 279 ? -30.948 6.477 18.901 1.00 94.88 279 ASN A N 1
ATOM 2145 C CA . ASN A 1 279 ? -31.657 5.695 19.906 1.00 94.88 279 ASN A CA 1
ATOM 2146 C C . ASN A 1 279 ? -31.456 6.228 21.339 1.00 94.88 279 ASN A C 1
ATOM 2148 O O . ASN A 1 279 ? -32.073 5.705 22.268 1.00 94.88 279 ASN A O 1
ATOM 2152 N N . ALA A 1 280 ? -30.606 7.239 21.548 1.00 92.56 280 ALA A N 1
ATOM 2153 C CA . ALA A 1 280 ? -30.244 7.745 22.875 1.00 92.56 280 ALA A CA 1
ATOM 2154 C C . ALA A 1 280 ? -31.421 8.378 23.643 1.00 92.56 280 ALA A C 1
ATOM 2156 O O . ALA A 1 280 ? -31.392 8.432 24.875 1.00 92.56 280 ALA A O 1
ATOM 2157 N N . ASP A 1 281 ? -32.459 8.834 22.937 1.00 90.25 281 ASP A N 1
ATOM 2158 C CA . ASP A 1 281 ? -33.686 9.373 23.539 1.00 90.25 281 ASP A CA 1
ATOM 2159 C C . ASP A 1 281 ? -34.710 8.283 23.887 1.00 90.25 281 ASP A C 1
ATOM 2161 O O . ASP A 1 281 ? -35.583 8.506 24.722 1.00 90.25 281 ASP A O 1
ATOM 2165 N N . ILE A 1 282 ? -34.582 7.099 23.281 1.00 94.50 282 ILE A N 1
ATOM 2166 C CA . ILE A 1 282 ? -35.552 6.000 23.384 1.00 94.50 282 ILE A CA 1
ATOM 2167 C C . ILE A 1 282 ? -35.068 4.930 24.369 1.00 94.50 282 ILE A C 1
ATOM 2169 O O . ILE A 1 282 ? -35.850 4.400 25.155 1.00 94.50 282 ILE A O 1
ATOM 2173 N N . LEU A 1 283 ? -33.780 4.592 24.317 1.00 95.25 283 LEU A N 1
ATOM 2174 C CA . LEU A 1 283 ? -33.179 3.530 25.124 1.00 95.25 283 LEU A CA 1
ATOM 2175 C C . LEU A 1 283 ? -32.420 4.118 26.315 1.00 95.25 283 LEU A C 1
ATOM 2177 O O . LEU A 1 283 ? -31.954 5.259 26.277 1.00 95.25 283 LEU A O 1
ATOM 2181 N N . SER A 1 284 ? -32.269 3.320 27.375 1.00 96.62 284 SER A N 1
ATOM 2182 C CA . SER A 1 284 ? -31.504 3.745 28.547 1.00 96.62 284 SER A CA 1
ATOM 2183 C C . SER A 1 284 ? -30.012 3.909 28.209 1.00 96.62 284 SER A C 1
ATOM 2185 O O . SER A 1 284 ? -29.504 3.222 27.311 1.00 96.62 284 SER A O 1
ATOM 2187 N N . PRO A 1 285 ? -29.276 4.780 28.924 1.00 96.62 285 PRO A N 1
ATOM 2188 C CA . PRO A 1 285 ? -27.838 4.944 28.719 1.00 96.62 285 PRO A CA 1
ATOM 2189 C C . PRO A 1 285 ? -27.044 3.636 28.826 1.00 96.62 285 PRO A C 1
ATOM 2191 O O . PRO A 1 285 ? -26.107 3.416 28.064 1.00 96.62 285 PRO A O 1
ATOM 2194 N N . GLU A 1 286 ? -27.444 2.728 29.717 1.00 95.38 286 GLU A N 1
ATOM 2195 C CA . GLU A 1 286 ? -26.820 1.414 29.889 1.00 95.38 286 GLU A CA 1
ATOM 2196 C C . GLU A 1 286 ? -26.985 0.536 28.650 1.00 95.38 286 GLU A C 1
ATOM 2198 O O . GLU A 1 286 ? -26.053 -0.164 28.267 1.00 95.38 286 GLU A O 1
ATOM 2203 N N . HIS A 1 287 ? -28.153 0.581 28.006 1.00 95.81 287 HIS A N 1
ATOM 2204 C CA . HIS A 1 287 ? -28.390 -0.187 26.789 1.00 95.81 287 HIS A CA 1
ATOM 2205 C C . HIS A 1 287 ? -27.526 0.326 25.628 1.00 95.81 287 HIS A C 1
ATOM 2207 O O . HIS A 1 287 ? -26.968 -0.466 24.870 1.00 95.81 287 HIS A O 1
ATOM 2213 N N . GLN A 1 288 ? -27.359 1.649 25.523 1.00 96.44 288 GLN A N 1
ATOM 2214 C CA . GLN A 1 288 ? -26.465 2.262 24.535 1.00 96.44 288 GLN A CA 1
ATOM 2215 C C . GLN A 1 288 ? -25.002 1.875 24.772 1.00 96.44 288 GLN A C 1
ATOM 2217 O O . GLN A 1 288 ? -24.293 1.489 23.842 1.00 96.44 288 GLN A O 1
ATOM 2222 N N . LEU A 1 289 ? -24.556 1.921 26.030 1.00 94.94 289 LEU A N 1
ATOM 2223 C CA . LEU A 1 289 ? -23.200 1.527 26.406 1.00 94.94 289 LEU A CA 1
ATOM 2224 C C . LEU A 1 289 ? -22.951 0.033 26.170 1.00 94.94 289 LEU A C 1
ATOM 2226 O O . LEU A 1 289 ? -21.856 -0.336 25.750 1.00 94.94 289 LEU A O 1
ATOM 2230 N N . GLU A 1 290 ? -23.952 -0.829 26.355 1.00 93.19 290 GLU A N 1
ATOM 2231 C CA . GLU A 1 290 ? -23.831 -2.250 26.018 1.00 93.19 290 GLU A CA 1
ATOM 2232 C C . GLU A 1 290 ? -23.688 -2.471 24.503 1.00 93.19 290 GLU A C 1
ATOM 2234 O O . GLU A 1 290 ? -22.851 -3.269 24.080 1.00 93.19 290 GLU A O 1
ATOM 2239 N N . ALA A 1 291 ? -24.402 -1.707 23.667 1.00 93.31 291 ALA A N 1
ATOM 2240 C CA . ALA A 1 291 ? -24.212 -1.746 22.214 1.00 93.31 291 ALA A CA 1
ATOM 2241 C C . ALA A 1 291 ? -22.782 -1.335 21.802 1.00 93.31 291 ALA A C 1
ATOM 2243 O O . ALA A 1 291 ? -22.192 -1.939 20.906 1.00 93.31 291 ALA A O 1
ATOM 2244 N N . MET A 1 292 ? -22.182 -0.367 22.502 1.00 94.56 292 MET A N 1
ATOM 2245 C CA . MET A 1 292 ? -20.788 0.060 22.287 1.00 94.56 292 MET A CA 1
ATOM 2246 C C . MET A 1 292 ? -19.758 -0.976 22.770 1.00 94.56 292 MET A C 1
ATOM 2248 O O . MET A 1 292 ? -18.606 -0.950 22.336 1.00 94.56 292 MET A O 1
ATOM 2252 N N . ARG A 1 293 ? -20.157 -1.906 23.648 1.00 92.44 293 ARG A N 1
ATOM 2253 C CA . ARG A 1 293 ? -19.299 -2.950 24.238 1.00 92.44 293 ARG A CA 1
ATOM 2254 C C . ARG A 1 293 ? -19.214 -4.231 23.414 1.00 92.44 293 ARG A C 1
ATOM 2256 O O . ARG A 1 293 ? -18.581 -5.190 23.865 1.00 92.44 293 ARG A O 1
ATOM 2263 N N . GLN A 1 294 ? -19.794 -4.257 22.216 1.00 90.75 294 GLN A N 1
ATOM 2264 C CA . GLN A 1 294 ? -19.643 -5.386 21.304 1.00 90.75 294 GLN A CA 1
ATOM 2265 C C . GLN A 1 294 ? -18.163 -5.667 21.032 1.00 90.75 294 GLN A C 1
ATOM 2267 O O . GLN A 1 294 ? -17.379 -4.767 20.717 1.00 90.75 294 GLN A O 1
ATOM 2272 N N . LYS A 1 295 ? -17.780 -6.933 21.205 1.00 86.88 295 LYS A N 1
ATOM 2273 C CA . LYS A 1 295 ? -16.403 -7.386 21.040 1.00 86.88 295 LYS A CA 1
ATOM 2274 C C . LYS A 1 295 ? -16.191 -8.019 19.672 1.00 86.88 295 LYS A C 1
ATOM 2276 O O . LYS A 1 295 ? -17.051 -8.749 19.185 1.00 86.88 295 LYS A O 1
ATOM 2281 N N . ASN A 1 296 ? -15.029 -7.771 19.084 1.00 81.62 296 ASN A N 1
ATOM 2282 C CA . ASN A 1 296 ? -14.551 -8.475 17.903 1.00 81.62 296 ASN A CA 1
ATOM 2283 C C . ASN A 1 296 ? -14.069 -9.905 18.278 1.00 81.62 296 ASN A C 1
ATOM 2285 O O . ASN A 1 296 ? -14.022 -10.254 19.464 1.00 81.62 296 ASN A O 1
ATOM 2289 N N . PRO A 1 297 ? -13.698 -10.751 17.295 1.00 79.44 297 PRO A N 1
ATOM 2290 C CA . PRO A 1 297 ? -13.180 -12.100 17.558 1.00 79.44 297 PRO A CA 1
ATOM 2291 C C . PRO A 1 297 ? -11.905 -12.147 18.414 1.00 79.44 297 PRO A C 1
ATOM 2293 O O . PRO A 1 297 ? -11.639 -13.168 19.044 1.00 79.44 297 PRO A O 1
ATOM 2296 N N . ASP A 1 298 ? -11.143 -11.052 18.464 1.00 73.38 298 ASP A N 1
ATOM 2297 C CA . ASP A 1 298 ? -9.939 -10.914 19.290 1.00 73.38 298 ASP A CA 1
ATOM 2298 C C . ASP A 1 298 ? -10.261 -10.512 20.744 1.00 73.38 298 ASP A C 1
ATOM 2300 O O . ASP A 1 298 ? -9.372 -10.432 21.588 1.00 73.38 298 ASP A O 1
ATOM 2304 N N . GLY A 1 299 ? -11.543 -10.311 21.071 1.00 78.88 299 GLY A N 1
ATOM 2305 C CA . GLY A 1 299 ? -12.006 -9.919 22.401 1.00 78.88 299 GLY A CA 1
ATOM 2306 C C . GLY A 1 299 ? -11.919 -8.415 22.678 1.00 78.88 299 GLY A C 1
ATOM 2307 O O . GLY A 1 299 ? -12.226 -7.995 23.801 1.00 78.88 299 GLY A O 1
ATOM 2308 N N . GLU A 1 300 ? -11.549 -7.619 21.674 1.00 80.62 300 GLU A N 1
ATOM 2309 C CA . GLU A 1 300 ? -11.435 -6.162 21.724 1.00 80.62 300 GLU A CA 1
ATOM 2310 C C . GLU A 1 300 ? -12.774 -5.493 21.454 1.00 80.62 300 GLU A C 1
ATOM 2312 O O . GLU A 1 300 ? -13.598 -6.031 20.722 1.00 80.62 300 GLU A O 1
ATOM 2317 N N . TYR A 1 301 ? -13.009 -4.309 22.019 1.00 86.81 301 TYR A N 1
ATOM 2318 C CA . TYR A 1 301 ? -14.215 -3.554 21.689 1.00 86.81 301 TYR A CA 1
ATOM 2319 C C . TYR A 1 301 ? -14.145 -3.112 20.229 1.00 86.81 301 TYR A C 1
ATOM 2321 O O . TYR A 1 301 ? -13.281 -2.320 19.856 1.00 86.81 301 TYR A O 1
ATOM 2329 N N . GLU A 1 302 ? -15.058 -3.631 19.409 1.00 88.25 302 GLU A N 1
ATOM 2330 C CA . GLU A 1 302 ? -15.012 -3.490 17.954 1.00 88.25 302 GLU A CA 1
ATOM 2331 C C . GLU A 1 302 ? -14.964 -2.012 17.546 1.00 88.25 302 GLU A C 1
ATOM 2333 O O . GLU A 1 302 ? -14.192 -1.621 16.674 1.00 88.25 302 GLU A O 1
ATOM 2338 N N . LEU A 1 303 ? -15.754 -1.172 18.217 1.00 89.38 303 LEU A N 1
ATOM 2339 C CA . LEU A 1 303 ? -15.836 0.254 17.926 1.00 89.38 303 LEU A CA 1
ATOM 2340 C C . LEU A 1 303 ? -14.534 1.000 18.265 1.00 89.38 303 LEU A C 1
ATOM 2342 O O . LEU A 1 303 ? -14.093 1.828 17.472 1.00 89.38 303 LEU A O 1
ATOM 2346 N N . ASN A 1 304 ? -13.883 0.659 19.381 1.00 90.31 304 ASN A N 1
ATOM 2347 C CA . ASN A 1 304 ? -12.590 1.231 19.769 1.00 90.31 304 ASN A CA 1
ATOM 2348 C C . ASN A 1 304 ? -11.506 0.901 18.736 1.00 90.31 304 ASN A C 1
ATOM 2350 O O . ASN A 1 304 ? -10.782 1.788 18.289 1.00 90.31 304 ASN A O 1
ATOM 2354 N N . GLU A 1 305 ? -11.429 -0.362 18.313 1.00 87.81 305 GLU A N 1
ATOM 2355 C CA . GLU A 1 305 ? -10.468 -0.793 17.294 1.00 87.81 305 GLU A CA 1
ATOM 2356 C C . GLU A 1 305 ? -10.720 -0.109 15.954 1.00 87.81 305 GLU A C 1
ATOM 2358 O O . GLU A 1 305 ? -9.793 0.350 15.282 1.00 87.81 305 GLU A O 1
ATOM 2363 N N . LEU A 1 306 ? -11.986 0.007 15.553 1.00 87.44 306 LEU A N 1
ATOM 2364 C CA . LEU A 1 306 ? -12.334 0.717 14.332 1.00 87.44 306 LEU A CA 1
ATOM 2365 C C . LEU A 1 306 ? -11.902 2.188 14.398 1.00 87.44 306 LEU A C 1
ATOM 2367 O O . LEU A 1 306 ? -11.351 2.672 13.412 1.00 87.44 306 LEU A O 1
ATOM 2371 N N . LEU A 1 307 ? -12.086 2.870 15.533 1.00 89.56 307 LEU A N 1
ATOM 2372 C CA . LEU A 1 307 ? -11.671 4.263 15.739 1.00 89.56 307 LEU A CA 1
ATOM 2373 C C . LEU A 1 307 ? -10.144 4.431 15.699 1.00 89.56 307 LEU A C 1
ATOM 2375 O O . LEU A 1 307 ? -9.648 5.256 14.926 1.00 89.56 307 LEU A O 1
ATOM 2379 N N . LEU A 1 308 ? -9.387 3.595 16.421 1.00 86.69 308 LEU A N 1
ATOM 2380 C CA . LEU A 1 308 ? -7.916 3.628 16.390 1.00 86.69 308 LEU A CA 1
ATOM 2381 C C . LEU A 1 308 ? -7.372 3.416 14.974 1.00 86.69 308 LEU A C 1
ATOM 2383 O O . LEU A 1 308 ? -6.472 4.133 14.533 1.00 86.69 308 LEU A O 1
ATOM 2387 N N . ASN A 1 309 ? -7.967 2.492 14.217 1.00 83.75 309 ASN A N 1
ATOM 2388 C CA . ASN A 1 309 ? -7.595 2.254 12.825 1.00 83.75 309 ASN A CA 1
ATOM 2389 C C . ASN A 1 309 ? -7.879 3.459 11.908 1.00 83.75 309 ASN A C 1
ATOM 2391 O O . ASN A 1 309 ? -7.216 3.607 10.878 1.00 83.75 309 ASN A O 1
ATOM 2395 N N . ARG A 1 310 ? -8.843 4.332 12.238 1.00 89.69 310 ARG A N 1
ATOM 2396 C CA . ARG A 1 310 ? -9.068 5.588 11.494 1.00 89.69 310 ARG A CA 1
ATOM 2397 C C . ARG A 1 310 ? -8.064 6.665 11.885 1.00 89.69 310 ARG A C 1
ATOM 2399 O O . ARG A 1 310 ? -7.560 7.348 10.998 1.00 89.69 310 ARG A O 1
ATOM 2406 N N . MET A 1 311 ? -7.696 6.755 13.159 1.00 86.00 311 MET A N 1
ATOM 2407 C CA . MET A 1 311 ? -6.626 7.656 13.602 1.00 86.00 311 MET A CA 1
ATOM 2408 C C . MET A 1 311 ? -5.222 7.207 13.147 1.00 86.00 311 MET A C 1
ATOM 2410 O O . MET A 1 311 ? -4.281 7.993 13.158 1.00 86.00 311 MET A O 1
ATOM 2414 N N . ALA A 1 312 ? -5.072 5.969 12.672 1.00 82.25 312 ALA A N 1
ATOM 2415 C CA . ALA A 1 312 ? -3.846 5.466 12.050 1.00 82.25 312 ALA A CA 1
ATOM 2416 C C . ALA A 1 312 ? -3.828 5.594 10.509 1.00 82.25 312 ALA A C 1
ATOM 2418 O O . ALA A 1 312 ? -2.951 5.024 9.856 1.00 82.25 312 ALA A O 1
ATOM 2419 N N . ASN A 1 313 ? -4.778 6.317 9.895 1.00 82.75 313 ASN A N 1
ATOM 2420 C CA . ASN A 1 313 ? -4.859 6.419 8.433 1.00 82.75 313 ASN A CA 1
ATOM 2421 C C . ASN A 1 313 ? -3.583 7.060 7.832 1.00 82.75 313 ASN A C 1
ATOM 2423 O O . ASN A 1 313 ? -3.071 8.044 8.384 1.00 82.75 313 ASN A O 1
ATOM 2427 N N . PRO A 1 314 ? -3.044 6.542 6.709 1.00 71.88 314 PRO A N 1
ATOM 2428 C CA . PRO A 1 314 ? -1.890 7.144 6.041 1.00 71.88 314 PRO A CA 1
ATOM 2429 C C . PRO A 1 314 ? -2.156 8.566 5.518 1.00 71.88 314 PRO A C 1
ATOM 2431 O O . PRO A 1 314 ? -1.257 9.400 5.614 1.00 71.88 314 PRO A O 1
ATOM 2434 N N . SER A 1 315 ? -3.365 8.873 5.029 1.00 85.81 315 SER A N 1
ATOM 2435 C CA . SER A 1 315 ? -3.743 10.247 4.659 1.00 85.81 315 SER A CA 1
ATOM 2436 C C . SER A 1 315 ? -3.890 11.091 5.919 1.00 85.81 315 SER A C 1
ATOM 2438 O O . SER A 1 315 ? -4.632 10.735 6.834 1.00 85.81 315 SER A O 1
ATOM 2440 N N . ARG A 1 316 ? -3.183 12.225 5.960 1.00 90.12 316 ARG A N 1
ATOM 2441 C CA . ARG A 1 316 ? -3.192 13.159 7.093 1.00 90.12 316 ARG A CA 1
ATOM 2442 C C . ARG A 1 316 ? -4.589 13.729 7.341 1.00 90.12 316 ARG A C 1
ATOM 2444 O O . ARG A 1 316 ? -4.987 13.900 8.488 1.00 90.12 316 ARG A O 1
ATOM 2451 N N . GLU A 1 317 ? -5.316 14.004 6.271 1.00 91.38 317 GLU A N 1
ATOM 2452 C CA . GLU A 1 317 ? -6.646 14.595 6.284 1.00 91.38 317 GLU A CA 1
ATOM 2453 C C . GLU A 1 317 ? -7.683 13.569 6.767 1.00 91.38 317 GLU A C 1
ATOM 2455 O O . GLU A 1 317 ? -8.441 13.851 7.693 1.00 91.38 317 GLU A O 1
ATOM 2460 N N . LEU A 1 318 ? -7.644 12.330 6.253 1.00 85.50 318 LEU A N 1
ATOM 2461 C CA . LEU A 1 318 ? -8.505 11.249 6.758 1.00 85.50 318 LEU A CA 1
ATOM 2462 C C . LEU A 1 318 ? -8.172 10.886 8.209 1.00 85.50 318 LEU A C 1
ATOM 2464 O O . LEU A 1 318 ? -9.057 10.494 8.969 1.00 85.50 318 LEU A O 1
ATOM 2468 N N . ARG A 1 319 ? -6.904 11.029 8.607 1.00 90.44 319 ARG A N 1
ATOM 2469 C CA . ARG A 1 319 ? -6.467 10.851 9.992 1.00 90.44 319 ARG A CA 1
ATOM 2470 C C . ARG A 1 319 ? -7.084 11.889 10.924 1.00 90.44 319 ARG A C 1
ATOM 2472 O O . ARG A 1 319 ? -7.520 11.528 12.012 1.00 90.44 319 ARG A O 1
ATOM 2479 N N . ALA A 1 320 ? -7.137 13.151 10.493 1.00 94.12 320 ALA A N 1
ATOM 2480 C CA . ALA A 1 320 ? -7.770 14.227 11.251 1.00 94.12 320 ALA A CA 1
ATOM 2481 C C . ALA A 1 320 ? -9.268 13.964 11.456 1.00 94.12 320 ALA A C 1
ATOM 2483 O O . ALA A 1 320 ? -9.735 14.008 12.590 1.00 94.12 320 ALA A O 1
ATOM 2484 N N . LEU A 1 321 ? -9.979 13.539 10.407 1.00 94.69 321 LEU A N 1
ATOM 2485 C CA . LEU A 1 321 ? -11.382 13.124 10.530 1.00 94.69 321 LEU A CA 1
ATOM 2486 C C . LEU A 1 321 ? -11.553 11.903 11.447 1.00 94.69 321 LEU A C 1
ATOM 2488 O O . LEU A 1 321 ? -12.524 11.816 12.193 1.00 94.69 321 LEU A O 1
ATOM 2492 N N . GLY A 1 322 ? -10.596 10.968 11.445 1.00 93.69 322 GLY A N 1
ATOM 2493 C CA . GLY A 1 322 ? -10.559 9.866 12.408 1.00 93.69 322 GLY A CA 1
ATOM 2494 C C . GLY A 1 322 ? -10.423 10.336 13.863 1.00 93.69 322 GLY A C 1
ATOM 2495 O O . GLY A 1 322 ? -11.041 9.754 14.756 1.00 93.69 322 GLY A O 1
ATOM 2496 N N . ALA A 1 323 ? -9.653 11.400 14.106 1.00 94.12 323 ALA A N 1
ATOM 2497 C CA . ALA A 1 323 ? -9.516 12.006 15.428 1.00 94.12 323 ALA A CA 1
ATOM 2498 C C . ALA A 1 323 ? -10.800 12.735 15.859 1.00 94.12 323 ALA A C 1
ATOM 2500 O O . ALA A 1 323 ? -11.271 12.488 16.966 1.00 94.12 323 ALA A O 1
ATOM 2501 N N . GLU A 1 324 ? -11.424 13.528 14.980 1.00 96.19 324 GLU A N 1
ATOM 2502 C CA . GLU A 1 324 ? -12.729 14.171 15.242 1.00 96.19 324 GLU A CA 1
ATOM 2503 C C . GLU A 1 324 ? -13.844 13.145 15.499 1.00 96.19 324 GLU A C 1
ATOM 2505 O O . GLU A 1 324 ? -14.719 13.336 16.348 1.00 96.19 324 GLU A O 1
ATOM 2510 N N . LEU A 1 325 ? -13.805 12.013 14.794 1.00 96.44 325 LEU A N 1
ATOM 2511 C CA . LEU A 1 325 ? -14.740 10.913 15.012 1.00 96.44 325 LEU A CA 1
ATOM 2512 C C . LEU A 1 325 ? -14.543 10.270 16.389 1.00 96.44 325 LEU A C 1
ATOM 2514 O O . LEU A 1 325 ? -15.510 9.930 17.070 1.00 96.44 325 LEU A O 1
ATOM 2518 N N . THR A 1 326 ? -13.288 10.133 16.816 1.00 95.62 326 THR A N 1
ATOM 2519 C CA . THR A 1 326 ? -12.946 9.623 18.149 1.00 95.62 326 THR A CA 1
ATOM 2520 C C . THR A 1 326 ? -13.346 10.617 19.235 1.00 95.62 326 THR A C 1
ATOM 2522 O O . THR A 1 326 ? -13.862 10.214 20.272 1.00 95.62 326 THR A O 1
ATOM 2525 N N . GLU A 1 327 ? -13.199 11.915 18.982 1.00 95.38 327 GLU A N 1
ATOM 2526 C CA . GLU A 1 327 ? -13.700 12.972 19.858 1.00 95.38 327 GLU A CA 1
ATOM 2527 C C . GLU A 1 327 ? -15.223 12.878 20.028 1.00 95.38 327 GLU A C 1
ATOM 2529 O O . GLU A 1 327 ? -15.711 12.849 21.156 1.00 95.38 327 GLU A O 1
ATOM 2534 N N . SER A 1 328 ? -15.962 12.708 18.926 1.00 96.88 328 SER A N 1
ATOM 2535 C CA . SER A 1 328 ? -17.423 12.526 18.940 1.00 96.88 328 SER A CA 1
ATOM 2536 C C . SER A 1 328 ? -17.839 11.293 19.753 1.00 96.88 328 SER A C 1
ATOM 2538 O O . SER A 1 328 ? -18.805 11.335 20.515 1.00 96.88 328 SER A O 1
ATOM 2540 N N . TYR A 1 329 ? -17.084 10.196 19.637 1.00 97.19 329 TYR A N 1
ATOM 2541 C CA . TYR A 1 329 ? -17.284 8.988 20.440 1.00 97.19 329 TYR A CA 1
ATOM 2542 C C . TYR A 1 329 ? -17.069 9.237 21.942 1.00 97.19 329 TYR A C 1
ATOM 2544 O O . TYR A 1 329 ? -17.888 8.813 22.758 1.00 97.19 329 TYR A O 1
ATOM 2552 N N . LEU A 1 330 ? -15.997 9.940 22.322 1.00 95.94 330 LEU A N 1
ATOM 2553 C CA . LEU A 1 330 ? -15.726 10.270 23.725 1.00 95.94 330 LEU A CA 1
ATOM 2554 C C . LEU A 1 330 ? -16.778 11.233 24.299 1.00 95.94 330 LEU A C 1
ATOM 2556 O O . LEU A 1 330 ? -17.225 11.035 25.430 1.00 95.94 330 LEU A O 1
ATOM 2560 N N . GLY A 1 331 ? -17.218 12.221 23.514 1.00 96.00 331 GLY A N 1
ATOM 2561 C CA . GLY A 1 331 ? -18.319 13.114 23.880 1.00 96.00 331 GLY A CA 1
ATOM 2562 C C . GLY A 1 331 ? -19.631 12.354 24.094 1.00 96.00 331 GLY A C 1
ATOM 2563 O O . GLY A 1 331 ? -20.350 12.610 25.059 1.00 96.00 331 GLY A O 1
ATOM 2564 N N . LEU A 1 332 ? -19.910 11.343 23.264 1.00 96.81 332 LEU A N 1
ATOM 2565 C CA . LEU A 1 332 ? -21.087 10.487 23.426 1.00 96.81 332 LEU A CA 1
ATOM 2566 C C . LEU A 1 332 ? -21.037 9.675 24.717 1.00 96.81 332 LEU A C 1
ATOM 2568 O O . LEU A 1 332 ? -22.029 9.626 25.442 1.00 96.81 332 LEU A O 1
ATOM 2572 N N . LEU A 1 333 ? -19.881 9.091 25.046 1.00 96.25 333 LEU A N 1
ATOM 2573 C CA . LEU A 1 333 ? -19.694 8.431 26.339 1.00 96.25 333 LEU A CA 1
ATOM 2574 C C . LEU A 1 333 ? -19.964 9.400 27.496 1.00 96.25 333 LEU A C 1
ATOM 2576 O O . LEU A 1 333 ? -20.664 9.034 28.436 1.00 96.25 333 LEU A O 1
ATOM 2580 N N . GLN A 1 334 ? -19.467 10.637 27.416 1.00 96.00 334 GLN A N 1
ATOM 2581 C CA . GLN A 1 334 ? -19.652 11.642 28.464 1.00 96.00 334 GLN A CA 1
ATOM 2582 C C . GLN A 1 334 ? -21.136 11.990 28.660 1.00 96.00 334 GLN A C 1
ATOM 2584 O O . GLN A 1 334 ? -21.624 11.974 29.793 1.00 96.00 334 GLN A O 1
ATOM 2589 N N . ALA A 1 335 ? -21.865 12.236 27.568 1.00 95.88 335 ALA A N 1
ATOM 2590 C CA . ALA A 1 335 ? -23.295 12.537 27.609 1.00 95.88 335 ALA A CA 1
ATOM 2591 C C . ALA A 1 335 ? -24.114 11.375 28.205 1.00 95.88 335 ALA A C 1
ATOM 2593 O O . ALA A 1 335 ? -25.029 11.592 29.003 1.00 95.88 335 ALA A O 1
ATOM 2594 N N . LEU A 1 336 ? -23.762 10.127 27.871 1.00 96.31 336 LEU A N 1
ATOM 2595 C CA . LEU A 1 336 ? -24.412 8.936 28.427 1.00 96.31 336 LEU A CA 1
ATOM 2596 C C . LEU A 1 336 ? -24.113 8.754 29.921 1.00 96.31 336 LEU A C 1
ATOM 2598 O O . LEU A 1 336 ? -25.017 8.396 30.675 1.00 96.31 336 LEU A O 1
ATOM 2602 N N . VAL A 1 337 ? -22.885 9.042 30.367 1.00 96.25 337 VAL A N 1
ATOM 2603 C CA . VAL A 1 337 ? -22.516 9.020 31.794 1.00 96.25 337 VAL A CA 1
ATOM 2604 C C . VAL A 1 337 ? -23.339 10.031 32.587 1.00 96.25 337 VAL A C 1
ATOM 2606 O O . VAL A 1 337 ? -23.906 9.680 33.618 1.00 96.25 337 VAL A O 1
ATOM 2609 N N . GLN A 1 338 ? -23.479 11.257 32.084 1.00 94.75 338 GLN A N 1
ATOM 2610 C CA . GLN A 1 338 ? -24.260 12.302 32.753 1.00 94.75 338 GLN A CA 1
ATOM 2611 C C . GLN A 1 338 ? -25.750 11.959 32.833 1.00 94.75 338 GLN A C 1
ATOM 2613 O O . GLN A 1 338 ? -26.397 12.250 33.836 1.00 94.75 338 GLN A O 1
ATOM 2618 N N . LYS A 1 339 ? -26.293 11.302 31.800 1.00 95.19 339 LYS A N 1
ATOM 2619 C CA . LYS A 1 339 ? -27.695 10.866 31.770 1.00 95.19 339 LYS A CA 1
ATOM 2620 C C . LYS A 1 339 ? -27.957 9.632 32.647 1.00 95.19 339 LYS A C 1
ATOM 2622 O O . LYS A 1 339 ? -29.028 9.539 33.238 1.00 95.19 339 LYS A O 1
ATOM 2627 N N . GLY A 1 340 ? -27.023 8.679 32.709 1.00 95.44 340 GLY A N 1
ATOM 2628 C CA . GLY A 1 340 ? -27.197 7.385 33.392 1.00 95.44 340 GLY A CA 1
ATOM 2629 C C . GLY A 1 340 ? -26.580 7.284 34.791 1.00 95.44 340 GLY A C 1
ATOM 2630 O O . GLY A 1 340 ? -26.751 6.274 35.474 1.00 95.44 340 GLY A O 1
ATOM 2631 N N . GLY A 1 341 ? -25.843 8.304 35.236 1.00 95.88 341 GLY A N 1
ATOM 2632 C CA . GLY A 1 341 ? -25.218 8.342 36.556 1.00 95.88 341 GLY A CA 1
ATOM 2633 C C . GLY A 1 341 ? -24.213 7.206 36.779 1.00 95.88 341 GLY A C 1
ATOM 2634 O O . GLY A 1 341 ? -23.426 6.856 35.897 1.00 95.88 341 GLY A O 1
ATOM 2635 N N . SER A 1 342 ? -24.219 6.619 37.980 1.00 95.94 342 SER A N 1
ATOM 2636 C CA . SER A 1 342 ? -23.170 5.689 38.419 1.00 95.94 342 SER A CA 1
ATOM 2637 C C . SER A 1 342 ? -23.050 4.418 37.579 1.00 95.94 342 SER A C 1
ATOM 2639 O O . SER A 1 342 ? -21.936 3.986 37.291 1.00 95.94 342 SER A O 1
ATOM 2641 N N . SER A 1 343 ? -24.167 3.825 37.144 1.00 95.69 343 SER A N 1
ATOM 2642 C CA . SER A 1 343 ? -24.131 2.601 36.325 1.00 95.69 343 SER A CA 1
ATOM 2643 C C . SER A 1 343 ? -23.475 2.858 34.965 1.00 95.69 343 SER A C 1
ATOM 2645 O O . SER A 1 343 ? -22.590 2.111 34.537 1.00 95.69 343 SER A O 1
ATOM 2647 N N . ALA A 1 344 ? -23.846 3.962 34.312 1.00 96.19 344 ALA A N 1
ATOM 2648 C CA . ALA A 1 344 ? -23.251 4.383 33.050 1.00 96.19 344 ALA A CA 1
ATOM 2649 C C . ALA A 1 344 ? -21.762 4.741 33.203 1.00 96.19 344 ALA A C 1
ATOM 2651 O O . ALA A 1 344 ? -20.948 4.340 32.368 1.00 96.19 344 ALA A O 1
ATOM 2652 N N . ALA A 1 345 ? -21.382 5.413 34.296 1.00 95.56 345 ALA A N 1
ATOM 2653 C CA . ALA A 1 345 ? -19.988 5.742 34.609 1.00 95.56 345 ALA A CA 1
ATOM 2654 C C . ALA A 1 345 ? -19.095 4.491 34.696 1.00 95.56 345 ALA A C 1
ATOM 2656 O O . ALA A 1 345 ? -18.009 4.452 34.112 1.00 95.56 345 ALA A O 1
ATOM 2657 N N . GLU A 1 346 ? -19.577 3.432 35.351 1.00 93.75 346 GLU A N 1
ATOM 2658 C CA . GLU A 1 346 ? -18.864 2.153 35.455 1.00 93.75 346 GLU A CA 1
ATOM 2659 C C . GLU A 1 346 ? -18.681 1.466 34.093 1.00 93.75 346 GLU A C 1
ATOM 2661 O O . GLU A 1 346 ? -17.629 0.885 33.806 1.00 93.75 346 GLU A O 1
ATOM 2666 N N . GLN A 1 347 ? -19.686 1.536 33.219 1.00 93.56 347 GLN A N 1
ATOM 2667 C CA . GLN A 1 347 ? -19.604 0.950 31.881 1.00 93.56 347 GLN A CA 1
ATOM 2668 C C . GLN A 1 347 ? -18.688 1.750 30.945 1.00 93.56 347 GLN A C 1
ATOM 2670 O O . GLN A 1 347 ? -17.863 1.152 30.249 1.00 93.56 347 GLN A O 1
ATOM 2675 N N . ALA A 1 348 ? -18.757 3.082 30.976 1.00 93.44 348 ALA A N 1
ATOM 2676 C CA . ALA A 1 348 ? -17.854 3.949 30.220 1.00 93.44 348 ALA A CA 1
ATOM 2677 C C . ALA A 1 348 ? -16.391 3.754 30.656 1.00 93.44 348 ALA A C 1
ATOM 2679 O O . ALA A 1 348 ? -15.496 3.620 29.817 1.00 93.44 348 ALA A O 1
ATOM 2680 N N . ALA A 1 349 ? -16.141 3.607 31.962 1.00 91.19 349 ALA A N 1
ATOM 2681 C CA . ALA A 1 349 ? -14.824 3.257 32.485 1.00 91.19 349 ALA A CA 1
ATOM 2682 C C . ALA A 1 349 ? -14.300 1.924 31.911 1.00 91.19 349 ALA A C 1
ATOM 2684 O O . ALA A 1 349 ? -13.111 1.791 31.610 1.00 91.19 349 ALA A O 1
ATOM 2685 N N . ARG A 1 350 ? -15.167 0.924 31.709 1.00 89.31 350 ARG A N 1
ATOM 2686 C CA . ARG A 1 350 ? -14.775 -0.350 31.079 1.00 89.31 350 ARG A CA 1
ATOM 2687 C C . ARG A 1 350 ? -14.435 -0.201 29.600 1.00 89.31 350 ARG A C 1
ATOM 2689 O O . ARG A 1 350 ? -13.544 -0.915 29.159 1.00 89.31 350 ARG A O 1
ATOM 2696 N N . LEU A 1 351 ? -15.103 0.690 28.869 1.00 89.88 351 LEU A N 1
ATOM 2697 C CA . LEU A 1 351 ? -14.818 0.975 27.455 1.00 89.88 351 LEU A CA 1
ATOM 2698 C C . LEU A 1 351 ? -13.494 1.724 27.255 1.00 89.88 351 LEU A C 1
ATOM 2700 O O . LEU A 1 351 ? -12.826 1.520 26.245 1.00 89.88 351 LEU A O 1
ATOM 2704 N N . LEU A 1 352 ? -13.074 2.545 28.224 1.00 87.56 352 LEU A N 1
ATOM 2705 C CA . LEU A 1 352 ? -11.747 3.174 28.208 1.00 87.56 352 LEU A CA 1
ATOM 2706 C C . LEU A 1 352 ? -10.614 2.183 28.513 1.00 87.56 352 LEU A C 1
ATOM 2708 O O . LEU A 1 352 ? -9.478 2.379 28.075 1.00 87.56 352 LEU A O 1
ATOM 2712 N N . ARG A 1 353 ? -10.902 1.113 29.262 1.00 77.88 353 ARG A N 1
ATOM 2713 C CA . ARG A 1 353 ? -9.947 0.027 29.518 1.00 77.88 353 ARG A CA 1
ATOM 2714 C C . ARG A 1 353 ? -9.827 -0.848 28.268 1.00 77.88 353 ARG A C 1
ATOM 2716 O O . ARG A 1 353 ? -10.832 -1.207 27.664 1.00 77.88 353 ARG A O 1
ATOM 2723 N N . SER A 1 354 ? -8.605 -1.267 27.923 1.00 61.44 354 SER A N 1
ATOM 2724 C CA . SER A 1 354 ? -8.476 -2.416 27.020 1.00 61.44 354 SER A CA 1
ATOM 2725 C C . SER A 1 354 ? -9.129 -3.634 27.696 1.00 61.44 354 SER A C 1
ATOM 2727 O O . SER A 1 354 ? -8.952 -3.820 28.909 1.00 61.44 354 SER A O 1
ATOM 2729 N N . PRO A 1 355 ? -9.918 -4.440 26.965 1.00 55.50 355 PRO A N 1
ATOM 2730 C CA . PRO A 1 355 ? -10.597 -5.609 27.519 1.00 55.50 355 PRO A CA 1
ATOM 2731 C C . PRO A 1 355 ? -9.650 -6.698 28.055 1.00 55.50 355 PRO A C 1
ATOM 2733 O O . PRO A 1 355 ? -10.126 -7.622 28.713 1.00 55.50 355 PRO A O 1
ATOM 2736 N N . ASP A 1 356 ? -8.334 -6.549 27.884 1.00 52.03 356 ASP A N 1
ATOM 2737 C CA . ASP A 1 356 ? -7.289 -7.479 28.329 1.00 52.03 356 ASP A CA 1
ATOM 2738 C C . ASP A 1 356 ? -6.934 -7.434 29.829 1.00 52.03 356 ASP A C 1
ATOM 2740 O O . ASP A 1 356 ? -5.881 -7.925 30.235 1.00 52.03 356 ASP A O 1
ATOM 2744 N N . ASN A 1 357 ? -7.810 -6.948 30.714 1.00 41.81 357 ASN A N 1
ATOM 2745 C CA . ASN A 1 357 ? -7.590 -7.033 32.173 1.00 41.81 357 ASN A CA 1
ATOM 2746 C C . ASN A 1 357 ? -7.646 -8.480 32.741 1.00 41.81 357 ASN A C 1
ATOM 2748 O O . ASN A 1 357 ? -8.021 -8.667 33.898 1.00 41.81 357 ASN A O 1
ATOM 2752 N N . GLY A 1 358 ? -7.272 -9.509 31.969 1.00 39.03 358 GLY A N 1
ATOM 2753 C CA . GLY A 1 358 ? -7.218 -10.885 32.465 1.00 39.03 358 GLY A CA 1
ATOM 2754 C C . GLY A 1 358 ? -6.703 -11.989 31.533 1.00 39.03 358 GLY A C 1
ATOM 2755 O O . GLY A 1 358 ? -6.627 -13.121 32.002 1.00 39.03 358 GLY A O 1
ATOM 2756 N N . ARG A 1 359 ? -6.339 -11.743 30.261 1.00 38.44 359 ARG A N 1
ATOM 2757 C CA . ARG A 1 359 ? -5.769 -12.798 29.393 1.00 38.44 359 ARG A CA 1
ATOM 2758 C C . ARG A 1 359 ? -4.242 -12.674 29.295 1.00 38.44 359 ARG A C 1
ATOM 2760 O O . ARG A 1 359 ? -3.705 -11.639 28.916 1.00 38.44 359 ARG A O 1
ATOM 2767 N N . LEU A 1 360 ? -3.557 -13.755 29.678 1.00 33.47 360 LEU A N 1
ATOM 2768 C CA . LEU A 1 360 ? -2.103 -13.970 29.677 1.00 33.47 360 LEU A CA 1
ATOM 2769 C C . LEU A 1 360 ? -1.531 -14.054 28.245 1.00 33.47 360 LEU A C 1
ATOM 2771 O O . LEU A 1 360 ? -0.974 -15.074 27.857 1.00 33.47 360 LEU A O 1
ATOM 2775 N N . MET A 1 361 ? -1.669 -13.006 27.436 1.00 39.84 361 MET A N 1
ATOM 2776 C CA . MET A 1 361 ? -0.914 -12.902 26.184 1.00 39.84 361 MET A CA 1
ATOM 2777 C C . MET A 1 361 ? 0.444 -12.254 26.491 1.00 39.84 361 MET A C 1
ATOM 2779 O O . MET A 1 361 ? 0.511 -11.234 27.180 1.00 39.84 361 MET A O 1
ATOM 2783 N N . MET A 1 362 ? 1.535 -12.875 26.028 1.00 28.98 362 MET A N 1
ATOM 2784 C CA . MET A 1 362 ? 2.925 -12.408 26.167 1.00 28.98 362 MET A CA 1
ATOM 2785 C C . MET A 1 362 ? 3.125 -11.071 25.427 1.00 28.98 362 MET A C 1
ATOM 2787 O O . MET A 1 362 ? 3.606 -11.019 24.299 1.00 28.98 362 MET A O 1
ATOM 2791 N N . GLY A 1 363 ? 2.696 -9.984 26.064 1.00 41.69 363 GLY A N 1
ATOM 2792 C CA . GLY A 1 363 ? 2.751 -8.615 25.562 1.00 41.69 363 GLY A CA 1
ATOM 2793 C C . GLY A 1 363 ? 1.513 -7.849 26.015 1.00 41.69 363 GLY A C 1
ATOM 2794 O O . GLY A 1 363 ? 0.428 -8.055 25.481 1.00 41.69 363 GLY A O 1
ATOM 2795 N N . LYS A 1 364 ? 1.655 -6.958 27.006 1.00 47.03 364 LYS A N 1
ATOM 2796 C CA . LYS A 1 364 ? 0.572 -6.042 27.397 1.00 47.03 364 LYS A CA 1
ATOM 2797 C C . LYS A 1 364 ? 0.259 -5.144 26.197 1.00 47.03 364 LYS A C 1
ATOM 2799 O O . LYS A 1 364 ? 1.020 -4.211 25.944 1.00 47.03 364 LYS A O 1
ATOM 2804 N N . ARG A 1 365 ? -0.826 -5.418 25.465 1.00 52.59 365 ARG A N 1
ATOM 2805 C CA . ARG A 1 365 ? -1.350 -4.465 24.478 1.00 52.59 365 ARG A CA 1
ATOM 2806 C C . ARG A 1 365 ? -1.662 -3.159 25.198 1.00 52.59 365 ARG A C 1
ATOM 2808 O O . ARG A 1 365 ? -2.190 -3.153 26.314 1.00 52.59 365 ARG A O 1
ATOM 2815 N N . GLU A 1 366 ? -1.252 -2.051 24.596 1.00 62.38 366 GLU A N 1
ATOM 2816 C CA . GLU A 1 366 ? -1.511 -0.736 25.165 1.00 62.38 366 GLU A CA 1
ATOM 2817 C C . GLU A 1 366 ? -3.023 -0.490 25.231 1.00 62.38 366 GLU A C 1
ATOM 2819 O O . GLU A 1 366 ? -3.778 -0.905 24.357 1.00 62.38 366 GLU A O 1
ATOM 2824 N N . GLY A 1 367 ? -3.487 0.123 26.322 1.00 68.44 367 GLY A N 1
ATOM 2825 C CA . GLY A 1 367 ? -4.906 0.430 26.484 1.00 68.44 367 GLY A CA 1
ATOM 2826 C C . GLY A 1 367 ? -5.396 1.408 25.416 1.00 68.44 367 GLY A C 1
ATOM 2827 O O . GLY A 1 367 ? -4.647 2.303 25.039 1.00 68.44 367 GLY A O 1
ATOM 2828 N N . TYR A 1 368 ? -6.665 1.307 25.006 1.00 82.19 368 TYR A N 1
ATOM 2829 C CA . TYR A 1 368 ? -7.305 2.234 24.056 1.00 82.19 368 TYR A CA 1
ATOM 2830 C C . TYR A 1 368 ? -7.030 3.715 24.383 1.00 82.19 368 TYR A C 1
ATOM 2832 O O . TYR A 1 368 ? -6.578 4.475 23.529 1.00 82.19 368 TYR A O 1
ATOM 2840 N N . TYR A 1 369 ? -7.193 4.113 25.653 1.00 85.38 369 TYR A N 1
ATOM 2841 C CA . TYR A 1 369 ? -6.903 5.482 26.097 1.00 85.38 369 TYR A CA 1
ATOM 2842 C C . TYR A 1 369 ? -5.434 5.891 25.904 1.00 85.38 369 TYR A C 1
ATOM 2844 O O . TYR A 1 369 ? -5.154 7.066 25.694 1.00 85.38 369 TYR A O 1
ATOM 2852 N N . ARG A 1 370 ? -4.484 4.951 25.979 1.00 85.75 370 ARG A N 1
ATOM 2853 C CA . ARG A 1 370 ? -3.056 5.240 25.814 1.00 85.75 370 ARG A CA 1
ATOM 2854 C C . ARG A 1 370 ? -2.745 5.577 24.363 1.00 85.75 370 ARG A C 1
ATOM 2856 O O . ARG A 1 370 ? -2.100 6.586 24.115 1.00 85.75 370 ARG A O 1
ATOM 2863 N N . SER A 1 371 ? -3.307 4.821 23.421 1.00 85.50 371 SER A N 1
ATOM 2864 C CA . SER A 1 371 ? -3.211 5.147 21.997 1.00 85.50 371 SER A CA 1
ATOM 2865 C C . SER A 1 371 ? -3.835 6.510 21.676 1.00 85.50 371 SER A C 1
ATOM 2867 O O . SER A 1 371 ? -3.273 7.257 20.878 1.00 85.50 371 SER A O 1
ATOM 2869 N N . ILE A 1 372 ? -4.942 6.878 22.337 1.00 89.62 372 ILE A N 1
ATOM 2870 C CA . ILE A 1 372 ? -5.523 8.226 22.227 1.00 89.62 372 ILE A CA 1
ATOM 2871 C C . ILE A 1 372 ? -4.562 9.287 22.764 1.00 89.62 372 ILE A C 1
ATOM 2873 O O . ILE A 1 372 ? -4.352 10.294 22.096 1.00 89.62 372 ILE A O 1
ATOM 2877 N N . VAL A 1 373 ? -3.967 9.077 23.942 1.00 89.94 373 VAL A N 1
ATOM 2878 C CA . VAL A 1 373 ? -3.019 10.030 24.538 1.00 89.94 373 VAL A CA 1
ATOM 2879 C C . VAL A 1 373 ? -1.795 10.216 23.640 1.00 89.94 373 VAL A C 1
ATOM 2881 O O . VAL A 1 373 ? -1.436 11.350 23.334 1.00 89.94 373 VAL A O 1
ATOM 2884 N N . ASP A 1 374 ? -1.200 9.128 23.155 1.00 86.31 374 ASP A N 1
ATOM 2885 C CA . ASP A 1 374 ? 0.008 9.176 22.328 1.00 86.31 374 ASP A CA 1
ATOM 2886 C C . ASP A 1 374 ? -0.226 9.898 20.993 1.00 86.31 374 ASP A C 1
ATOM 2888 O O . ASP A 1 374 ? 0.626 10.665 20.532 1.00 86.31 374 ASP A O 1
ATOM 2892 N N . GLN A 1 375 ? -1.394 9.687 20.380 1.00 84.00 375 GLN A N 1
ATOM 2893 C CA . GLN A 1 375 ? -1.760 10.335 19.119 1.00 84.00 375 GLN A CA 1
ATOM 2894 C C . GLN A 1 375 ? -2.262 11.773 19.329 1.00 84.00 375 GLN A C 1
ATOM 2896 O O . GLN A 1 375 ? -1.906 12.677 18.568 1.00 84.00 375 GLN A O 1
ATOM 2901 N N . GLY A 1 376 ? -3.057 12.005 20.374 1.00 85.38 376 GLY A N 1
ATOM 2902 C CA . GLY A 1 376 ? -3.676 13.292 20.679 1.00 85.38 376 GLY A CA 1
ATOM 2903 C C . GLY A 1 376 ? -2.685 14.330 21.195 1.00 85.38 376 GLY A C 1
ATOM 2904 O O . GLY A 1 376 ? -2.714 15.468 20.733 1.00 85.38 376 GLY A O 1
ATOM 2905 N N . ALA A 1 377 ? -1.736 13.935 22.051 1.00 85.38 377 ALA A N 1
ATOM 2906 C CA . ALA A 1 377 ? -0.749 14.849 22.636 1.00 85.38 377 ALA A CA 1
ATOM 2907 C C . ALA A 1 377 ? 0.105 15.571 21.583 1.00 85.38 377 ALA A C 1
ATOM 2909 O O . ALA A 1 377 ? 0.573 16.684 21.809 1.00 85.38 377 ALA A O 1
ATOM 2910 N N . ARG A 1 378 ? 0.317 14.937 20.425 1.00 79.75 378 ARG A N 1
ATOM 2911 C CA . ARG A 1 378 ? 1.161 15.482 19.355 1.00 79.75 378 ARG A CA 1
ATOM 2912 C C . ARG A 1 378 ? 0.386 16.267 18.307 1.00 79.75 378 ARG A C 1
ATOM 2914 O O . ARG A 1 378 ? 0.951 17.171 17.697 1.00 79.75 378 ARG A O 1
ATOM 2921 N N . HIS A 1 379 ? -0.860 15.882 18.040 1.00 86.94 379 HIS A N 1
ATOM 2922 C CA . HIS A 1 379 ? -1.544 16.303 16.816 1.00 86.94 379 HIS A CA 1
ATOM 2923 C C . HIS A 1 379 ? -2.995 16.747 17.012 1.00 86.94 379 HIS A C 1
ATOM 2925 O O . HIS A 1 379 ? -3.497 17.475 16.160 1.00 86.94 379 HIS A O 1
ATOM 2931 N N . TYR A 1 380 ? -3.657 16.355 18.105 1.00 92.25 380 TYR A N 1
ATOM 2932 C CA . TYR A 1 380 ? -5.096 16.560 18.298 1.00 92.25 380 TYR A CA 1
ATOM 2933 C C . TYR A 1 380 ? -5.389 16.987 19.745 1.00 92.25 380 TYR A C 1
ATOM 2935 O O . TYR A 1 380 ? -5.809 16.165 20.562 1.00 92.25 380 TYR A O 1
ATOM 2943 N N . PRO A 1 381 ? -5.147 18.263 20.101 1.00 90.19 381 PRO A N 1
ATOM 2944 C CA . PRO A 1 381 ? -5.317 18.733 21.472 1.00 90.19 381 PRO A CA 1
ATOM 2945 C C . PRO A 1 381 ? -6.765 18.616 21.952 1.00 90.19 381 PRO A C 1
ATOM 2947 O O . PRO A 1 381 ? -6.977 18.253 23.103 1.00 90.19 381 PRO A O 1
ATOM 2950 N N . ASP A 1 382 ? -7.756 18.860 21.092 1.00 90.12 382 ASP A N 1
ATOM 2951 C CA . ASP A 1 382 ? -9.175 18.788 21.468 1.00 90.12 382 ASP A CA 1
ATOM 2952 C C . ASP A 1 382 ? -9.607 17.365 21.840 1.00 90.12 382 ASP A C 1
ATOM 2954 O O . ASP A 1 382 ? -10.314 17.178 22.828 1.00 90.12 382 ASP A O 1
ATOM 2958 N N . LEU A 1 383 ? -9.035 16.346 21.191 1.00 91.56 383 LEU A N 1
ATOM 2959 C CA . LEU A 1 383 ? -9.220 14.948 21.579 1.00 91.56 383 LEU A CA 1
ATOM 2960 C C . LEU A 1 383 ? -8.749 14.675 23.021 1.00 91.56 383 LEU A C 1
ATOM 2962 O O . LEU A 1 383 ? -9.410 13.952 23.768 1.00 91.56 383 LEU A O 1
ATOM 2966 N N . ILE A 1 384 ? -7.630 15.283 23.436 1.00 92.12 384 ILE A N 1
ATOM 2967 C CA . ILE A 1 384 ? -7.121 15.194 24.814 1.00 92.12 384 ILE A CA 1
ATOM 2968 C C . ILE A 1 384 ? -8.058 15.912 25.792 1.00 92.12 384 ILE A C 1
ATOM 2970 O O . ILE A 1 384 ? -8.332 15.379 26.869 1.00 92.12 384 ILE A O 1
ATOM 2974 N N . LYS A 1 385 ? -8.605 17.077 25.414 1.00 91.06 385 LYS A N 1
ATOM 2975 C CA . LYS A 1 385 ? -9.574 17.811 26.250 1.00 91.06 385 LYS A CA 1
ATOM 2976 C C . LYS A 1 385 ? -10.858 17.013 26.464 1.00 91.06 385 LYS A C 1
ATOM 2978 O O . LYS A 1 385 ? -11.370 16.960 27.584 1.00 91.06 385 LYS A O 1
ATOM 2983 N N . THR A 1 386 ? -11.362 16.373 25.414 1.00 92.50 386 THR A N 1
ATOM 2984 C CA . THR A 1 386 ? -12.581 15.561 25.477 1.00 92.50 386 THR A CA 1
ATOM 2985 C C . THR A 1 386 ? -12.350 14.287 26.287 1.00 92.50 386 THR A C 1
ATOM 2987 O O . THR A 1 386 ? -13.191 13.927 27.110 1.00 92.50 386 THR A O 1
ATOM 2990 N N . LEU A 1 387 ? -11.175 13.655 26.163 1.00 93.38 387 LEU A N 1
ATOM 2991 C CA . LEU A 1 387 ? -10.791 12.537 27.030 1.00 93.38 387 LEU A CA 1
ATOM 2992 C C . LEU A 1 387 ? -10.727 12.954 28.508 1.00 93.38 387 LEU A C 1
ATOM 2994 O O . LEU A 1 387 ? -11.264 12.243 29.354 1.00 93.38 387 LEU A O 1
ATOM 2998 N N . GLN A 1 388 ? -10.117 14.102 28.823 1.00 92.25 388 GLN A N 1
ATOM 2999 C CA . GLN A 1 388 ? -10.085 14.634 30.190 1.00 92.25 388 GLN A CA 1
ATOM 3000 C C . GLN A 1 388 ? -11.504 14.899 30.718 1.00 92.25 388 GLN A C 1
ATOM 3002 O O . GLN A 1 388 ? -11.840 14.463 31.815 1.00 92.25 388 GLN A O 1
ATOM 3007 N N . SER A 1 389 ? -12.361 15.521 29.907 1.00 92.56 389 SER A N 1
ATOM 3008 C CA . SER A 1 389 ? -13.747 15.835 30.282 1.00 92.56 389 SER A CA 1
ATOM 3009 C C . SER A 1 389 ? -14.587 14.580 30.559 1.00 92.56 389 SER A C 1
ATOM 3011 O O . SER A 1 389 ? -15.409 14.567 31.477 1.00 92.56 389 SER A O 1
ATOM 3013 N N . LEU A 1 390 ? -14.368 13.502 29.796 1.00 93.62 390 LEU A N 1
ATOM 3014 C CA . LEU A 1 390 ? -14.978 12.197 30.056 1.00 93.62 390 LEU A CA 1
ATOM 3015 C C . LEU A 1 390 ? -14.463 11.579 31.362 1.00 93.62 390 LEU A C 1
ATOM 3017 O O . LEU A 1 390 ? -15.254 11.038 32.131 1.00 93.62 390 LEU A O 1
ATOM 3021 N N . VAL A 1 391 ? -13.153 11.647 31.616 1.00 92.56 391 VAL A N 1
ATOM 3022 C CA . VAL A 1 391 ? -12.559 11.140 32.862 1.00 92.56 391 VAL A CA 1
ATOM 3023 C C . VAL A 1 391 ? -13.169 11.852 34.065 1.00 92.56 391 VAL A C 1
ATOM 3025 O O . VAL A 1 391 ? -13.626 11.171 34.977 1.00 92.56 391 VAL A O 1
ATOM 3028 N N . ASP A 1 392 ? -13.274 13.179 34.031 1.00 91.38 392 ASP A N 1
ATOM 3029 C CA . ASP A 1 392 ? -13.862 13.965 35.121 1.00 91.38 392 ASP A CA 1
ATOM 3030 C C . ASP A 1 392 ? -15.335 13.587 35.363 1.00 91.38 392 ASP A C 1
ATOM 3032 O O . ASP A 1 392 ? -15.761 13.432 36.508 1.00 91.38 392 ASP A O 1
ATOM 3036 N N . ALA A 1 393 ? -16.109 13.361 34.294 1.00 93.12 393 ALA A N 1
ATOM 3037 C CA . ALA A 1 393 ? -17.491 12.889 34.404 1.00 93.12 393 ALA A CA 1
ATOM 3038 C C . ALA A 1 393 ? -17.582 11.482 35.027 1.00 93.12 393 ALA A C 1
ATOM 3040 O O . ALA A 1 393 ? -18.470 11.216 35.836 1.00 93.12 393 ALA A O 1
ATOM 3041 N N . ILE A 1 394 ? -16.654 10.579 34.691 1.00 93.38 394 ILE A N 1
ATOM 3042 C CA . ILE A 1 394 ? -16.577 9.254 35.319 1.00 93.38 394 ILE A CA 1
ATOM 3043 C C . ILE A 1 394 ? -16.248 9.396 36.808 1.00 93.38 394 ILE A C 1
ATOM 3045 O O . ILE A 1 394 ? -16.896 8.742 37.617 1.00 93.38 394 ILE A O 1
ATOM 3049 N N . GLU A 1 395 ? -15.302 10.253 37.197 1.00 92.62 395 GLU A N 1
ATOM 3050 C CA . GLU A 1 395 ? -14.929 10.436 38.610 1.00 92.62 395 GLU A CA 1
ATOM 3051 C C . GLU A 1 395 ? -16.064 10.988 39.473 1.00 92.62 395 GLU A C 1
ATOM 3053 O O . GLU A 1 395 ? -16.176 10.617 40.640 1.00 92.62 395 GLU A O 1
ATOM 3058 N N . GLN A 1 396 ? -16.922 11.835 38.900 1.00 93.81 396 GLN A N 1
ATOM 3059 C CA . GLN A 1 396 ? -18.083 12.393 39.597 1.00 93.81 396 GLN A CA 1
ATOM 3060 C C . GLN A 1 396 ? -19.161 11.346 39.909 1.00 93.81 396 GLN A C 1
ATOM 3062 O O . GLN A 1 396 ? -19.903 11.509 40.877 1.00 93.81 396 GLN A O 1
ATOM 3067 N N . HIS A 1 397 ? -19.267 10.286 39.102 1.00 94.38 397 HIS A N 1
ATOM 3068 C CA . HIS A 1 397 ? -20.388 9.346 39.168 1.00 94.38 397 HIS A CA 1
ATOM 3069 C C . HIS A 1 397 ? -19.994 7.900 39.516 1.00 94.38 397 HIS A C 1
ATOM 3071 O O . HIS A 1 397 ? -20.833 7.165 40.041 1.00 94.38 397 HIS A O 1
ATOM 3077 N N . ALA A 1 398 ? -18.766 7.464 39.227 1.00 92.56 398 ALA A N 1
ATOM 3078 C CA . ALA A 1 398 ? -18.312 6.086 39.429 1.00 92.56 398 ALA A CA 1
ATOM 3079 C C . ALA A 1 398 ? -17.961 5.773 40.892 1.00 92.56 398 ALA A C 1
ATOM 3081 O O . ALA A 1 398 ? -17.792 6.655 41.736 1.00 92.56 398 ALA A O 1
ATOM 3082 N N . SER A 1 399 ? -17.821 4.481 41.198 1.00 91.75 399 SER A N 1
ATOM 3083 C CA . SER A 1 399 ? -17.389 4.036 42.520 1.00 91.75 399 SER A CA 1
ATOM 3084 C C . SER A 1 399 ? -15.924 4.410 42.813 1.00 91.75 399 SER A C 1
ATOM 3086 O O . SER A 1 399 ? -15.092 4.453 41.898 1.00 91.75 399 SER A O 1
ATOM 3088 N N . PRO A 1 400 ? -15.548 4.575 44.098 1.00 90.88 400 PRO A N 1
ATOM 3089 C CA . PRO A 1 400 ? -14.162 4.839 44.488 1.00 90.88 400 PRO A CA 1
ATOM 3090 C C . PRO A 1 400 ? -13.146 3.796 43.981 1.00 90.88 400 PRO A C 1
ATOM 3092 O O . PRO A 1 400 ? -12.004 4.149 43.679 1.00 90.88 400 PRO A O 1
ATOM 3095 N N . ASP A 1 401 ? -13.535 2.519 43.843 1.00 88.50 401 ASP A N 1
ATOM 3096 C CA . ASP A 1 401 ? -12.652 1.472 43.296 1.00 88.50 401 ASP A CA 1
ATOM 3097 C C . ASP A 1 401 ? -12.337 1.721 41.813 1.00 88.50 401 ASP A C 1
ATOM 3099 O O . ASP A 1 401 ? -11.175 1.673 41.397 1.00 88.50 401 ASP A O 1
ATOM 3103 N N . THR A 1 402 ? -13.350 2.060 41.014 1.00 84.19 402 THR A N 1
ATOM 3104 C CA . THR A 1 402 ? -13.167 2.358 39.589 1.00 84.19 402 THR A CA 1
ATOM 3105 C C . THR A 1 402 ? -12.333 3.612 39.366 1.00 84.19 402 THR A C 1
ATOM 3107 O O . THR A 1 402 ? -11.409 3.569 38.540 1.00 84.19 402 THR A O 1
ATOM 3110 N N . THR A 1 403 ? -12.583 4.665 40.146 1.00 84.31 403 THR A N 1
ATOM 3111 C CA . THR A 1 403 ? -11.793 5.904 40.158 1.00 84.31 403 THR A CA 1
ATOM 3112 C C . THR A 1 403 ? -10.330 5.615 40.519 1.00 84.31 403 THR A C 1
ATOM 3114 O O . THR A 1 403 ? -9.408 5.881 39.744 1.00 84.31 403 THR A O 1
ATOM 3117 N N . SER A 1 404 ? -10.079 4.926 41.637 1.00 81.06 404 SER A N 1
ATOM 3118 C CA . SER A 1 404 ? -8.704 4.651 42.083 1.00 81.06 404 SER A CA 1
ATOM 3119 C C . SER A 1 404 ? -7.882 3.839 41.068 1.00 81.06 404 SER A C 1
ATOM 3121 O O . SER A 1 404 ? -6.692 4.110 40.885 1.00 81.06 404 SER A O 1
ATOM 3123 N N . ARG A 1 405 ? -8.501 2.884 40.357 1.00 80.69 405 ARG A N 1
ATOM 3124 C CA . ARG A 1 405 ? -7.802 1.958 39.445 1.00 80.69 405 ARG A CA 1
ATOM 3125 C C . ARG A 1 405 ? -7.609 2.481 38.027 1.00 80.69 405 ARG A C 1
ATOM 3127 O O . ARG A 1 405 ? -6.580 2.172 37.416 1.00 80.69 405 ARG A O 1
ATOM 3134 N N . LEU A 1 406 ? -8.601 3.181 37.475 1.00 76.88 406 LEU A N 1
ATOM 3135 C CA . LEU A 1 406 ? -8.583 3.623 36.080 1.00 76.88 406 LEU A CA 1
ATOM 3136 C C . LEU A 1 406 ? -8.243 5.092 35.945 1.00 76.88 406 LEU A C 1
ATOM 3138 O O . LEU A 1 406 ? -7.274 5.409 35.258 1.00 76.88 406 LEU A O 1
ATOM 3142 N N . THR A 1 407 ? -9.027 5.973 36.558 1.00 74.62 407 THR A N 1
ATOM 3143 C CA . THR A 1 407 ? -8.894 7.405 36.291 1.00 74.62 407 THR A CA 1
ATOM 3144 C C . THR A 1 407 ? -7.555 7.921 36.800 1.00 74.62 407 THR A C 1
ATOM 3146 O O . THR A 1 407 ? -6.886 8.618 36.048 1.00 74.62 407 THR A O 1
ATOM 3149 N N . SER A 1 408 ? -7.028 7.400 37.917 1.00 78.50 408 SER A N 1
ATOM 3150 C CA . SER A 1 408 ? -5.644 7.672 38.355 1.00 78.50 408 SER A CA 1
ATOM 3151 C C . SER A 1 408 ? -4.581 7.347 37.292 1.00 78.50 408 SER A C 1
ATOM 3153 O O . SER A 1 408 ? -3.588 8.065 37.154 1.00 78.50 408 SER A O 1
ATOM 3155 N N . LYS A 1 409 ? -4.755 6.257 36.526 1.00 85.31 409 LYS A N 1
ATOM 3156 C CA . LYS A 1 409 ? -3.817 5.875 35.454 1.00 85.31 409 LYS A CA 1
ATOM 3157 C C . LYS A 1 409 ? -3.978 6.772 34.234 1.00 85.31 409 LYS A C 1
ATOM 3159 O O . LYS A 1 409 ? -2.974 7.232 33.700 1.00 85.31 409 LYS A O 1
ATOM 3164 N N . VAL A 1 410 ? -5.217 7.030 33.812 1.00 86.69 410 VAL A N 1
ATOM 3165 C CA . VAL A 1 410 ? -5.501 7.899 32.662 1.00 86.69 410 VAL A CA 1
ATOM 3166 C C . VAL A 1 410 ? -5.031 9.328 32.950 1.00 86.69 410 VAL A C 1
ATOM 3168 O O . VAL A 1 410 ? -4.293 9.889 32.150 1.00 86.69 410 VAL A O 1
ATOM 3171 N N . GLN A 1 411 ? -5.330 9.875 34.130 1.00 85.81 411 GLN A N 1
ATOM 3172 C CA . GLN A 1 411 ? -4.855 11.186 34.587 1.00 85.81 411 GLN A CA 1
ATOM 3173 C C . GLN A 1 411 ? -3.330 11.270 34.639 1.00 85.81 411 GLN A C 1
ATOM 3175 O O . GLN A 1 411 ? -2.757 12.294 34.273 1.00 85.81 411 GLN A O 1
ATOM 3180 N N . LYS A 1 412 ? -2.645 10.204 35.075 1.00 88.31 412 LYS A N 1
ATOM 3181 C CA . LYS A 1 412 ? -1.178 10.166 35.062 1.00 88.31 412 LYS A CA 1
ATOM 3182 C C . LYS A 1 412 ? -0.627 10.294 33.640 1.00 88.31 412 LYS A C 1
ATOM 3184 O O . LYS A 1 412 ? 0.326 11.045 33.443 1.00 88.31 412 LYS A O 1
ATOM 3189 N N . GLU A 1 413 ? -1.214 9.596 32.669 1.00 88.00 413 GLU A N 1
ATOM 3190 C CA . GLU A 1 413 ? -0.800 9.709 31.264 1.00 88.00 413 GLU A CA 1
ATOM 3191 C C . GLU A 1 413 ? -1.188 11.066 30.651 1.00 88.00 413 GLU A C 1
ATOM 3193 O O . GLU A 1 413 ? -0.368 11.677 29.973 1.00 88.00 413 GLU A O 1
ATOM 3198 N N . LEU A 1 414 ? -2.367 11.611 30.969 1.00 86.81 414 LEU A N 1
ATOM 3199 C CA . LEU A 1 414 ? -2.781 12.954 30.535 1.00 86.81 414 LEU A CA 1
ATOM 3200 C C . LEU A 1 414 ? -1.830 14.044 31.058 1.00 86.81 414 LEU A C 1
ATOM 3202 O O . LEU A 1 414 ? -1.404 14.914 30.298 1.00 86.81 414 LEU A O 1
ATOM 3206 N N . ARG A 1 415 ? -1.406 13.961 32.327 1.00 86.81 415 ARG A N 1
ATOM 3207 C CA . ARG A 1 415 ? -0.397 14.872 32.901 1.00 86.81 415 ARG A CA 1
ATOM 3208 C C . ARG A 1 415 ? 0.960 14.734 32.213 1.00 86.81 415 ARG A C 1
ATOM 3210 O O . ARG A 1 415 ? 1.614 15.741 31.962 1.00 86.81 415 ARG A O 1
ATOM 3217 N N . ARG A 1 416 ? 1.385 13.507 31.885 1.00 85.88 416 ARG A N 1
ATOM 3218 C CA . ARG A 1 416 ? 2.626 13.258 31.123 1.00 85.88 416 ARG A CA 1
ATOM 3219 C C . ARG A 1 416 ? 2.571 13.854 29.720 1.00 85.88 416 ARG A C 1
ATOM 3221 O O . ARG A 1 416 ? 3.582 14.354 29.244 1.00 85.88 416 ARG A O 1
ATOM 3228 N N . ALA A 1 417 ? 1.398 13.837 29.099 1.00 82.25 417 ALA A N 1
ATOM 3229 C CA . ALA A 1 417 ? 1.140 14.470 27.813 1.00 82.25 417 ALA A CA 1
ATOM 3230 C C . ALA A 1 417 ? 1.051 16.008 27.876 1.00 82.25 417 ALA A C 1
ATOM 3232 O O . ALA A 1 417 ? 0.834 16.640 26.847 1.00 82.25 417 ALA A O 1
ATOM 3233 N N . GLY A 1 418 ? 1.224 16.625 29.052 1.00 81.94 418 GLY A N 1
ATOM 3234 C CA . GLY A 1 418 ? 1.182 18.081 29.215 1.00 81.94 418 GLY A CA 1
ATOM 3235 C C . GLY A 1 418 ? -0.229 18.667 29.302 1.00 81.94 418 GLY A C 1
ATOM 3236 O O . GLY A 1 418 ? -0.389 19.879 29.175 1.00 81.94 418 GLY A O 1
ATOM 3237 N N . SER A 1 419 ? -1.255 17.840 29.534 1.00 72.81 419 SER A N 1
ATOM 3238 C CA . SER A 1 419 ? -2.617 18.318 29.785 1.00 72.81 419 SER A CA 1
ATOM 3239 C C . SER A 1 419 ? -2.674 19.060 31.124 1.00 72.81 419 SER A C 1
ATOM 3241 O O . SER A 1 419 ? -2.558 18.445 32.187 1.00 72.81 419 SER A O 1
ATOM 3243 N N . LEU A 1 420 ? -2.858 20.382 31.085 1.00 63.41 420 LEU A N 1
ATOM 3244 C CA . LEU A 1 420 ? -3.220 21.173 32.265 1.00 63.41 420 LEU A CA 1
ATOM 3245 C C . LEU A 1 420 ? -4.693 20.920 32.627 1.00 63.41 420 LEU A C 1
ATOM 3247 O O . LEU A 1 420 ? -5.481 20.622 31.728 1.00 63.41 420 LEU A O 1
ATOM 3251 N N . PRO A 1 421 ? -5.090 21.036 33.909 1.00 59.41 421 PRO A N 1
ATOM 3252 C CA . PRO A 1 421 ? -6.499 21.001 34.285 1.00 59.41 421 PRO A CA 1
ATOM 3253 C C . PRO A 1 421 ? -7.238 22.108 33.533 1.00 59.41 421 PRO A C 1
ATOM 3255 O O . PRO A 1 421 ? -6.941 23.295 33.677 1.00 59.41 421 PRO A O 1
ATOM 3258 N N . ILE A 1 422 ? -8.156 21.694 32.669 1.00 56.56 422 ILE A N 1
ATOM 3259 C CA . ILE A 1 422 ? -8.976 22.588 31.861 1.00 56.56 422 ILE A CA 1
ATOM 3260 C C . ILE A 1 422 ? -10.125 23.058 32.755 1.00 56.56 422 ILE A C 1
ATOM 3262 O O . ILE A 1 422 ? -10.573 22.316 33.629 1.00 56.56 422 ILE A O 1
ATOM 3266 N N . GLY A 1 423 ? -10.573 24.304 32.579 1.00 59.88 423 GLY A N 1
ATOM 3267 C CA . GLY A 1 423 ? -11.774 24.812 33.250 1.00 59.88 423 GLY A CA 1
ATOM 3268 C C . GLY A 1 423 ? -12.988 23.900 33.030 1.00 59.88 423 GLY A C 1
ATOM 3269 O O . GLY A 1 423 ? -12.940 22.995 32.200 1.00 59.88 423 GLY A O 1
ATOM 3270 N N . SER A 1 424 ? -14.062 24.142 33.789 1.00 64.50 424 SER A N 1
ATOM 3271 C CA . SER A 1 424 ? -15.265 23.298 33.849 1.00 64.50 424 SER A CA 1
ATOM 3272 C C . SER A 1 424 ? -15.611 22.642 32.502 1.00 64.50 424 SER A C 1
ATOM 3274 O O . SER A 1 424 ? -15.738 23.362 31.505 1.00 64.50 424 SER A O 1
ATOM 3276 N N . PRO A 1 425 ? -15.747 21.302 32.451 1.00 63.09 425 PRO A N 1
ATOM 3277 C CA . PRO A 1 425 ? -15.885 20.571 31.199 1.00 63.09 425 PRO A CA 1
ATOM 3278 C C . PRO A 1 425 ? -17.091 21.093 30.421 1.00 63.09 425 PRO A C 1
ATOM 3280 O O . PRO A 1 425 ? -18.204 21.152 30.949 1.00 63.09 425 PRO A O 1
ATOM 3283 N N . LYS A 1 426 ? -16.873 21.483 29.160 1.00 76.56 426 LYS A N 1
ATOM 3284 C CA . LYS A 1 426 ? -17.973 21.847 28.267 1.00 76.56 426 LYS A CA 1
ATOM 3285 C C . LYS A 1 426 ? -18.794 20.582 28.025 1.00 76.56 426 LYS A C 1
ATOM 3287 O O . LYS A 1 426 ? -18.301 19.644 27.406 1.00 76.56 426 LYS A O 1
ATOM 3292 N N . LEU A 1 427 ? -20.023 20.553 28.536 1.00 81.81 427 LEU A N 1
ATOM 3293 C CA . LEU A 1 427 ? -20.971 19.496 28.205 1.00 81.81 427 LEU A CA 1
ATOM 3294 C C . LEU A 1 427 ? -21.287 19.571 26.714 1.00 81.81 427 LEU A C 1
ATOM 3296 O O . LEU A 1 427 ? -21.750 20.608 26.242 1.00 81.81 427 LEU A O 1
ATOM 3300 N N . VAL A 1 428 ? -21.054 18.470 26.004 1.00 90.19 428 VAL A N 1
ATOM 3301 C CA . VAL A 1 428 ? -21.513 18.301 24.626 1.00 90.19 428 VAL A CA 1
ATOM 3302 C C . VAL A 1 428 ? -22.825 17.526 24.664 1.00 90.19 428 VAL A C 1
ATOM 3304 O O . VAL A 1 428 ? -22.911 16.437 25.233 1.00 90.19 428 VAL A O 1
ATOM 3307 N N . SER A 1 429 ? -23.870 18.105 24.089 1.00 94.38 429 SER A N 1
ATOM 3308 C CA . SER A 1 429 ? -25.181 17.473 23.989 1.00 94.38 429 SER A CA 1
ATOM 3309 C C . SER A 1 429 ? -25.201 16.370 22.924 1.00 94.38 429 SER A C 1
ATOM 3311 O O . SER A 1 429 ? -24.445 16.386 21.953 1.00 94.38 429 SER A O 1
ATOM 3313 N N . VAL A 1 430 ? -26.134 15.422 23.057 1.00 94.69 430 VAL A N 1
ATOM 3314 C CA . VAL A 1 430 ? -26.364 14.373 22.043 1.00 94.69 430 VAL A CA 1
ATOM 3315 C C . VAL A 1 430 ? -26.723 14.975 20.673 1.00 94.69 430 VAL A C 1
ATOM 3317 O O . VAL A 1 430 ? -26.364 14.407 19.642 1.00 94.69 430 VAL A O 1
ATOM 3320 N N . GLY A 1 431 ? -27.392 16.135 20.656 1.00 94.62 431 GLY A N 1
ATOM 3321 C CA . GLY A 1 431 ? -27.695 16.886 19.434 1.00 94.62 431 GLY A CA 1
ATOM 3322 C C . GLY A 1 431 ? -26.435 17.398 18.732 1.00 94.62 431 GLY A C 1
ATOM 3323 O O . GLY A 1 431 ? -26.244 17.113 17.557 1.00 94.62 431 GLY A O 1
ATOM 3324 N N . GLU A 1 432 ? -25.525 18.046 19.464 1.00 95.56 432 GLU A N 1
ATOM 3325 C CA . GLU A 1 432 ? -24.249 18.521 18.903 1.00 95.56 432 GLU A CA 1
ATOM 3326 C C . GLU A 1 432 ? -23.397 17.369 18.347 1.00 95.56 432 GLU A C 1
ATOM 3328 O O . GLU A 1 432 ? -22.791 17.504 17.285 1.00 95.56 432 GLU A O 1
ATOM 3333 N N . ILE A 1 433 ? -23.395 16.208 19.014 1.00 96.38 433 ILE A N 1
ATOM 3334 C CA . ILE A 1 433 ? -22.688 15.010 18.530 1.00 96.38 433 ILE A CA 1
ATOM 3335 C C . ILE A 1 433 ? -23.310 14.501 17.225 1.00 96.38 433 ILE A C 1
ATOM 3337 O O . ILE A 1 433 ? -22.587 14.101 16.313 1.00 96.38 433 ILE A O 1
ATOM 3341 N N . ARG A 1 434 ? -24.644 14.519 17.106 1.00 97.12 434 ARG A N 1
ATOM 3342 C CA . ARG A 1 434 ? -25.348 14.131 15.874 1.00 97.12 434 ARG A CA 1
ATOM 3343 C C . ARG A 1 434 ? -24.910 14.995 14.695 1.00 97.12 434 ARG A C 1
ATOM 3345 O O . ARG A 1 434 ? -24.571 14.453 13.641 1.00 97.12 434 ARG A O 1
ATOM 3352 N N . ASP A 1 435 ? -24.885 16.306 14.902 1.00 96.88 435 ASP A N 1
ATOM 3353 C CA . ASP A 1 435 ? -24.510 17.280 13.878 1.00 96.88 435 ASP A CA 1
ATOM 3354 C C . ASP A 1 435 ? -23.028 17.140 13.507 1.00 96.88 435 ASP A C 1
ATOM 3356 O O . ASP A 1 435 ? -22.669 17.156 12.327 1.00 96.88 435 ASP A O 1
ATOM 3360 N N . GLN A 1 436 ? -22.162 16.900 14.498 1.00 96.56 436 GLN A N 1
ATOM 3361 C CA . GLN A 1 436 ? -20.743 16.631 14.274 1.00 96.56 436 GLN A CA 1
ATOM 3362 C C . GLN A 1 436 ? -20.524 15.356 13.446 1.00 96.56 436 GLN A C 1
ATOM 3364 O O . GLN A 1 436 ? -19.748 15.378 12.493 1.00 96.56 436 GLN A O 1
ATOM 3369 N N . LEU A 1 437 ? -21.230 14.261 13.743 1.00 97.25 437 LEU A N 1
ATOM 3370 C CA . LEU A 1 437 ? -21.125 13.013 12.977 1.00 97.25 437 LEU A CA 1
ATOM 3371 C C . LEU A 1 437 ? -21.589 13.171 11.524 1.00 97.25 437 LEU A C 1
ATOM 3373 O O . LEU A 1 437 ? -20.974 12.594 10.626 1.00 97.25 437 LEU A O 1
ATOM 3377 N N . ALA A 1 438 ? -22.656 13.941 11.286 1.00 96.88 438 ALA A N 1
ATOM 3378 C CA . ALA A 1 438 ? -23.122 14.247 9.934 1.00 96.88 438 ALA A CA 1
ATOM 3379 C C . ALA A 1 438 ? -22.062 15.034 9.149 1.00 96.88 438 ALA A C 1
ATOM 3381 O O . ALA A 1 438 ? -21.680 14.613 8.055 1.00 96.88 438 ALA A O 1
ATOM 3382 N N . ARG A 1 439 ? -21.509 16.093 9.757 1.00 97.88 439 ARG A N 1
ATOM 3383 C CA . ARG A 1 439 ? -20.430 16.900 9.170 1.00 97.88 439 ARG A CA 1
ATOM 3384 C C . ARG A 1 439 ? -19.203 16.055 8.820 1.00 97.88 439 ARG A C 1
ATOM 3386 O O . ARG A 1 439 ? -18.746 16.096 7.684 1.00 97.88 439 ARG A O 1
ATOM 3393 N N . ILE A 1 440 ? -18.716 15.227 9.752 1.00 96.56 440 ILE A N 1
ATOM 3394 C CA . ILE A 1 440 ? -17.554 14.349 9.508 1.00 96.56 440 ILE A CA 1
ATOM 3395 C C . ILE A 1 440 ? -17.830 13.399 8.328 1.00 96.56 440 ILE A C 1
ATOM 3397 O O . ILE A 1 440 ? -16.924 13.100 7.549 1.00 96.56 440 ILE A O 1
ATOM 3401 N N . GLY A 1 441 ? -19.069 12.921 8.171 1.00 95.38 441 GLY A N 1
ATOM 3402 C CA . GLY A 1 441 ? -19.463 12.070 7.046 1.00 95.38 441 GLY A CA 1
ATOM 3403 C C . GLY A 1 441 ? -19.381 12.782 5.697 1.00 95.38 441 GLY A C 1
ATOM 3404 O O . GLY A 1 441 ? -18.845 12.220 4.737 1.00 95.38 441 GLY A O 1
ATOM 3405 N N . GLU A 1 442 ? -19.868 14.021 5.631 1.00 97.19 442 GLU A N 1
ATOM 3406 C CA . GLU A 1 442 ? -19.783 14.865 4.436 1.00 97.19 442 GLU A CA 1
ATOM 3407 C C . GLU A 1 442 ? -18.330 15.215 4.094 1.00 97.19 442 GLU A C 1
ATOM 3409 O O . GLU A 1 442 ? -17.908 15.023 2.949 1.00 97.19 442 GLU A O 1
ATOM 3414 N N . ASP A 1 443 ? -17.541 15.622 5.091 1.00 96.88 443 ASP A N 1
ATOM 3415 C CA . ASP A 1 443 ? -16.124 15.958 4.929 1.00 96.88 443 ASP A CA 1
ATOM 3416 C C . ASP A 1 443 ? -15.309 14.746 4.458 1.00 96.88 443 ASP A C 1
ATOM 3418 O O . ASP A 1 443 ? -14.483 14.855 3.546 1.00 96.88 443 ASP A O 1
ATOM 3422 N N . ALA A 1 444 ? -15.579 13.558 5.014 1.00 93.06 444 ALA A N 1
ATOM 3423 C CA . ALA A 1 444 ? -14.919 12.319 4.607 1.00 93.06 444 ALA A CA 1
ATOM 3424 C C . ALA A 1 444 ? -15.199 11.977 3.140 1.00 93.06 444 ALA A C 1
ATOM 3426 O O . ALA A 1 444 ? -14.279 11.594 2.414 1.00 93.06 444 ALA A O 1
ATOM 3427 N N . LEU A 1 445 ? -16.445 12.136 2.684 1.00 93.75 445 LEU A N 1
ATOM 3428 C CA . LEU A 1 445 ? -16.809 11.932 1.281 1.00 93.75 445 LEU A CA 1
ATOM 3429 C C . LEU A 1 445 ? -16.195 12.999 0.370 1.00 93.75 445 LEU A C 1
ATOM 3431 O O . LEU A 1 445 ? -15.668 12.658 -0.689 1.00 93.75 445 LEU A O 1
ATOM 3435 N N . GLY A 1 446 ? -16.223 14.272 0.771 1.00 95.38 446 GLY A N 1
ATOM 3436 C CA . GLY A 1 446 ? -15.623 15.371 0.013 1.00 95.38 446 GLY A CA 1
ATOM 3437 C C . GLY A 1 446 ? -14.122 15.172 -0.201 1.00 95.38 446 GLY A C 1
ATOM 3438 O O . GLY A 1 446 ? -13.630 15.228 -1.333 1.00 95.38 446 GLY A O 1
ATOM 3439 N N . LEU A 1 447 ? -13.402 14.838 0.869 1.00 92.81 447 LEU A N 1
ATOM 3440 C CA . LEU A 1 447 ? -11.977 14.530 0.822 1.00 92.81 447 LEU A CA 1
ATOM 3441 C C . LEU A 1 447 ? -11.689 13.281 -0.022 1.00 92.81 447 LEU A C 1
ATOM 3443 O O . LEU A 1 447 ? -10.798 13.300 -0.874 1.00 92.81 447 LEU A O 1
ATOM 3447 N N . ALA A 1 448 ? -12.465 12.211 0.165 1.00 87.06 448 ALA A N 1
ATOM 3448 C CA . ALA A 1 448 ? -12.314 10.982 -0.605 1.00 87.06 448 ALA A CA 1
ATOM 3449 C C . ALA A 1 448 ? -12.559 11.200 -2.107 1.00 87.06 448 ALA A C 1
ATOM 3451 O O . ALA A 1 448 ? -11.835 10.632 -2.923 1.00 87.06 448 ALA A O 1
ATOM 3452 N N . ARG A 1 449 ? -13.507 12.070 -2.489 1.00 94.81 449 ARG A N 1
ATOM 3453 C CA . ARG A 1 449 ? -13.705 12.505 -3.884 1.00 94.81 449 ARG A CA 1
ATOM 3454 C C . ARG A 1 449 ? -12.496 13.262 -4.417 1.00 94.81 449 ARG A C 1
ATOM 3456 O O . ARG A 1 449 ? -12.093 13.021 -5.553 1.00 94.81 449 ARG A O 1
ATOM 3463 N N . GLY A 1 450 ? -11.899 14.142 -3.613 1.00 91.50 450 GLY A N 1
ATOM 3464 C CA . GLY A 1 450 ? -10.666 14.848 -3.970 1.00 91.50 450 GLY A CA 1
ATOM 3465 C C . GLY A 1 450 ? -9.514 13.886 -4.278 1.00 91.50 450 GLY A C 1
ATOM 3466 O O . GLY A 1 450 ? -8.905 13.975 -5.348 1.00 91.50 450 GLY A O 1
ATOM 3467 N N . ILE A 1 451 ? -9.278 12.920 -3.385 1.00 85.12 451 ILE A N 1
ATOM 3468 C CA . ILE A 1 451 ? -8.252 11.877 -3.546 1.00 85.12 451 ILE A CA 1
ATOM 3469 C C . ILE A 1 451 ? -8.548 11.020 -4.783 1.00 85.12 451 ILE A C 1
ATOM 3471 O O . ILE A 1 451 ? -7.699 10.903 -5.667 1.00 85.12 451 ILE A O 1
ATOM 3475 N N . ALA A 1 452 ? -9.770 10.495 -4.903 1.00 83.88 452 ALA A N 1
ATOM 3476 C CA . ALA A 1 452 ? -10.177 9.657 -6.028 1.00 83.88 452 ALA A CA 1
ATOM 3477 C C . ALA A 1 452 ? -10.048 10.385 -7.375 1.00 83.88 452 ALA A C 1
ATOM 3479 O O . ALA A 1 452 ? -9.575 9.807 -8.352 1.00 83.88 452 ALA A O 1
ATOM 3480 N N . LYS A 1 453 ? -10.410 11.671 -7.439 1.00 93.62 453 LYS A N 1
ATOM 3481 C CA . LYS A 1 453 ? -10.256 12.500 -8.643 1.00 93.62 453 LYS A CA 1
ATOM 3482 C C . LYS A 1 453 ? -8.792 12.654 -9.041 1.00 93.62 453 LYS A C 1
ATOM 3484 O O . LYS A 1 453 ? -8.479 12.591 -10.230 1.00 93.62 453 LYS A O 1
ATOM 3489 N N . HIS A 1 454 ? -7.903 12.855 -8.072 1.00 87.12 454 HIS A N 1
ATOM 3490 C CA . HIS A 1 454 ? -6.468 12.921 -8.328 1.00 87.12 454 HIS A CA 1
ATOM 3491 C C . HIS A 1 454 ? -5.921 11.574 -8.828 1.00 87.12 454 HIS A C 1
ATOM 3493 O O . HIS A 1 454 ? -5.204 11.540 -9.825 1.00 87.12 454 HIS A O 1
ATOM 3499 N N . GLU A 1 455 ? -6.306 10.462 -8.200 1.00 84.62 455 GLU A N 1
ATOM 3500 C CA . GLU A 1 455 ? -5.895 9.114 -8.617 1.00 84.62 455 GLU A CA 1
ATOM 3501 C C . GLU A 1 455 ? -6.380 8.757 -10.025 1.00 84.62 455 GLU A C 1
ATOM 3503 O O . GLU A 1 455 ? -5.588 8.304 -10.845 1.00 84.62 455 GLU A O 1
ATOM 3508 N N . VAL A 1 456 ? -7.652 9.015 -10.343 1.00 85.88 456 VAL A N 1
ATOM 3509 C CA . VAL A 1 456 ? -8.210 8.752 -11.680 1.00 85.88 456 VAL A CA 1
ATOM 3510 C C . VAL A 1 456 ? -7.506 9.598 -12.744 1.00 85.88 456 VAL A C 1
ATOM 3512 O O . VAL A 1 456 ? -7.186 9.089 -13.816 1.00 85.88 456 VAL A O 1
ATOM 3515 N N . ARG A 1 457 ? -7.205 10.872 -12.452 1.00 88.12 457 ARG A N 1
ATOM 3516 C CA . ARG A 1 457 ? -6.410 11.728 -13.352 1.00 88.12 457 ARG A CA 1
ATOM 3517 C C . ARG A 1 457 ? -5.004 11.181 -13.560 1.00 88.12 457 ARG A C 1
ATOM 3519 O O . ARG A 1 457 ? -4.532 11.158 -14.693 1.00 88.12 457 ARG A O 1
ATOM 3526 N N . LYS A 1 458 ? -4.356 10.734 -12.485 1.00 86.44 458 LYS A N 1
ATOM 3527 C CA . LYS A 1 458 ? -3.022 10.141 -12.540 1.00 86.44 458 LYS A CA 1
ATOM 3528 C C . LYS A 1 458 ? -3.013 8.866 -13.384 1.00 86.44 458 LYS A C 1
ATOM 3530 O O . LYS A 1 458 ? -2.189 8.756 -14.279 1.00 86.44 458 LYS A O 1
ATOM 3535 N N . GLU A 1 459 ? -3.957 7.954 -13.172 1.00 84.06 459 GLU A N 1
ATOM 3536 C CA . GLU A 1 459 ? -4.072 6.729 -13.974 1.00 84.06 459 GLU A CA 1
ATOM 3537 C C . GLU A 1 459 ? -4.378 7.018 -15.446 1.00 84.06 459 GLU A C 1
ATOM 3539 O O . GLU A 1 459 ? -3.817 6.377 -16.332 1.00 84.06 459 GLU A O 1
ATOM 3544 N N . ALA A 1 460 ? -5.257 7.984 -15.727 1.00 86.38 460 ALA A N 1
ATOM 3545 C CA . ALA A 1 460 ? -5.540 8.402 -17.096 1.00 86.38 460 ALA A CA 1
ATOM 3546 C C . ALA A 1 460 ? -4.279 8.953 -17.776 1.00 86.38 460 ALA A C 1
ATOM 3548 O O . ALA A 1 460 ? -3.987 8.590 -18.916 1.00 86.38 460 ALA A O 1
ATOM 3549 N N . HIS A 1 461 ? -3.504 9.766 -17.055 1.00 87.19 461 HIS A N 1
ATOM 3550 C CA . HIS A 1 461 ? -2.222 10.273 -17.525 1.00 87.19 461 HIS A CA 1
ATOM 3551 C C . HIS A 1 461 ? -1.212 9.139 -17.763 1.00 87.19 461 HIS A C 1
ATOM 3553 O O . HIS A 1 461 ? -0.651 9.061 -18.849 1.00 87.19 461 HIS A O 1
ATOM 3559 N N . GLU A 1 462 ? -1.032 8.212 -16.818 1.00 85.06 462 GLU A N 1
ATOM 3560 C CA . GLU A 1 462 ? -0.128 7.056 -16.955 1.00 85.06 462 GLU A CA 1
ATOM 3561 C C . GLU A 1 462 ? -0.506 6.151 -18.144 1.00 85.06 462 GLU A C 1
ATOM 3563 O O . GLU A 1 462 ? 0.367 5.698 -18.892 1.00 85.06 462 GLU A O 1
ATOM 3568 N N . ARG A 1 463 ? -1.806 5.918 -18.375 1.00 87.25 463 ARG A N 1
ATOM 3569 C CA . ARG A 1 463 ? -2.292 5.171 -19.549 1.00 87.25 463 ARG A CA 1
ATOM 3570 C C . ARG A 1 463 ? -1.989 5.909 -20.847 1.00 87.25 463 ARG A C 1
ATOM 3572 O O . ARG A 1 463 ? -1.484 5.293 -21.782 1.00 87.25 463 ARG A O 1
ATOM 3579 N N . GLN A 1 464 ? -2.253 7.214 -20.898 1.00 91.00 464 GLN A N 1
ATOM 3580 C CA . GLN A 1 464 ? -1.939 8.043 -22.063 1.00 91.00 464 GLN A CA 1
ATOM 3581 C C . GLN A 1 464 ? -0.433 8.035 -22.361 1.00 91.00 464 GLN A C 1
ATOM 3583 O O . GLN A 1 464 ? -0.026 7.850 -23.504 1.00 91.00 464 GLN A O 1
ATOM 3588 N N . GLN A 1 465 ? 0.392 8.187 -21.329 1.00 90.94 465 GLN A N 1
ATOM 3589 C CA . GLN A 1 465 ? 1.847 8.123 -21.404 1.00 90.94 465 GLN A CA 1
ATOM 3590 C C . GLN A 1 465 ? 2.344 6.769 -21.929 1.00 90.94 465 GLN A C 1
ATOM 3592 O O . GLN A 1 465 ? 3.188 6.710 -22.823 1.00 90.94 465 GLN A O 1
ATOM 3597 N N . THR A 1 466 ? 1.754 5.671 -21.448 1.00 87.12 466 THR A N 1
ATOM 3598 C CA . THR A 1 466 ? 2.056 4.315 -21.932 1.00 87.12 466 THR A CA 1
ATOM 3599 C C . THR A 1 466 ? 1.713 4.163 -23.415 1.00 87.12 466 THR A C 1
ATOM 3601 O O . THR A 1 466 ? 2.554 3.711 -24.190 1.00 87.12 466 THR A O 1
ATOM 3604 N N . GLN A 1 467 ? 0.530 4.622 -23.835 1.00 91.69 467 GLN A N 1
ATOM 3605 C CA . GLN A 1 467 ? 0.104 4.589 -25.238 1.00 91.69 467 GLN A CA 1
ATOM 3606 C C . GLN A 1 467 ? 1.015 5.429 -26.142 1.00 91.69 467 GLN A C 1
ATOM 3608 O O . GLN A 1 467 ? 1.403 4.978 -27.219 1.00 91.69 467 GLN A O 1
ATOM 3613 N N . LEU A 1 468 ? 1.398 6.634 -25.703 1.00 92.56 468 LEU A N 1
ATOM 3614 C CA . LEU A 1 468 ? 2.342 7.483 -26.432 1.00 92.56 468 LEU A CA 1
ATOM 3615 C C . LEU A 1 468 ? 3.716 6.816 -26.554 1.00 92.56 468 LEU A C 1
ATOM 3617 O O . LEU A 1 468 ? 4.309 6.846 -27.631 1.00 92.56 468 LEU A O 1
ATOM 3621 N N . ALA A 1 469 ? 4.208 6.182 -25.488 1.00 89.56 469 ALA A N 1
ATOM 3622 C CA . ALA A 1 469 ? 5.490 5.485 -25.498 1.00 89.56 469 ALA A CA 1
ATOM 3623 C C . ALA A 1 469 ? 5.484 4.279 -26.442 1.00 89.56 469 ALA A C 1
ATOM 3625 O O . ALA A 1 469 ? 6.434 4.090 -27.201 1.00 89.56 469 ALA A O 1
ATOM 3626 N N . GLU A 1 470 ? 4.424 3.473 -26.426 1.00 90.94 470 GLU A N 1
ATOM 3627 C CA . GLU A 1 470 ? 4.262 2.329 -27.328 1.00 90.94 470 GLU A CA 1
ATOM 3628 C C . GLU A 1 470 ? 4.146 2.767 -28.788 1.00 90.94 470 GLU A C 1
ATOM 3630 O O . GLU A 1 470 ? 4.840 2.224 -29.652 1.00 90.94 470 GLU A O 1
ATOM 3635 N N . ALA A 1 471 ? 3.346 3.800 -29.061 1.00 94.50 471 ALA A N 1
ATOM 3636 C CA . ALA A 1 471 ? 3.214 4.357 -30.399 1.00 94.50 471 ALA A CA 1
ATOM 3637 C C . ALA A 1 471 ? 4.543 4.936 -30.905 1.00 94.50 471 ALA A C 1
ATOM 3639 O O . ALA A 1 471 ? 4.937 4.666 -32.040 1.00 94.50 471 ALA A O 1
ATOM 3640 N N . LEU A 1 472 ? 5.271 5.679 -30.065 1.00 93.50 472 LEU A N 1
ATOM 3641 C CA . LEU A 1 472 ? 6.572 6.234 -30.434 1.00 93.50 472 LEU A CA 1
ATOM 3642 C C . LEU A 1 472 ? 7.593 5.119 -30.681 1.00 93.50 472 LEU A C 1
ATOM 3644 O O . LEU A 1 472 ? 8.302 5.156 -31.682 1.00 93.50 472 LEU A O 1
ATOM 3648 N N . ARG A 1 473 ? 7.622 4.080 -29.834 1.00 92.94 473 ARG A N 1
ATOM 3649 C CA . ARG A 1 473 ? 8.463 2.888 -30.041 1.00 92.94 473 ARG A CA 1
ATOM 3650 C C . ARG A 1 473 ? 8.197 2.226 -31.381 1.00 92.94 473 ARG A C 1
ATOM 3652 O O . ARG A 1 473 ? 9.154 1.864 -32.058 1.00 92.94 473 ARG A O 1
ATOM 3659 N N . ALA A 1 474 ? 6.932 2.074 -31.765 1.00 94.56 474 ALA A N 1
ATOM 3660 C CA . ALA A 1 474 ? 6.574 1.486 -33.050 1.00 94.56 474 ALA A CA 1
ATOM 3661 C C . ALA A 1 474 ? 7.133 2.301 -34.230 1.00 94.56 474 ALA A C 1
ATOM 3663 O O . ALA A 1 474 ? 7.638 1.711 -35.181 1.00 94.56 474 ALA A O 1
ATOM 3664 N N . VAL A 1 475 ? 7.112 3.636 -34.133 1.00 94.88 475 VAL A N 1
ATOM 3665 C CA . VAL A 1 475 ? 7.627 4.546 -35.172 1.00 94.88 475 VAL A CA 1
ATOM 3666 C C . VAL A 1 475 ? 9.155 4.528 -35.255 1.00 94.88 475 VAL A C 1
ATOM 3668 O O . VAL A 1 475 ? 9.702 4.534 -36.353 1.00 94.88 475 VAL A O 1
ATOM 3671 N N . VAL A 1 476 ? 9.860 4.492 -34.120 1.00 92.25 476 VAL A N 1
ATOM 3672 C CA . VAL A 1 476 ? 11.331 4.634 -34.105 1.00 92.25 476 VAL A CA 1
ATOM 3673 C C . VAL A 1 476 ? 12.082 3.302 -34.240 1.00 92.25 476 VAL A C 1
ATOM 3675 O O . VAL A 1 476 ? 13.244 3.289 -34.648 1.00 92.25 476 VAL A O 1
ATOM 3678 N N . LYS A 1 477 ? 11.427 2.166 -33.955 1.00 92.19 477 LYS A N 1
ATOM 3679 C CA . LYS A 1 477 ? 12.024 0.818 -34.022 1.00 92.19 477 LYS A CA 1
ATOM 3680 C C . LYS A 1 477 ? 12.645 0.465 -35.388 1.00 92.19 477 LYS A C 1
ATOM 3682 O O . LYS A 1 477 ? 13.735 -0.110 -35.369 1.00 92.19 477 LYS A O 1
ATOM 3687 N N . PRO A 1 478 ? 12.042 0.787 -36.553 1.00 92.38 478 PRO A N 1
ATOM 3688 C CA . PRO A 1 478 ? 12.652 0.521 -37.862 1.00 92.38 478 PRO A CA 1
ATOM 3689 C C . PRO A 1 478 ? 14.007 1.212 -38.071 1.00 92.38 478 PRO A C 1
ATOM 3691 O O . PRO A 1 478 ? 14.825 0.724 -38.844 1.00 92.38 478 PRO A O 1
ATOM 3694 N N . PHE A 1 479 ? 14.268 2.303 -37.345 1.00 89.56 479 PHE A N 1
ATOM 3695 C CA . PHE A 1 479 ? 15.515 3.071 -37.402 1.00 89.56 479 PHE A CA 1
ATOM 3696 C C . PHE A 1 479 ? 16.559 2.601 -36.374 1.00 89.56 479 PHE A C 1
ATOM 3698 O O . PHE A 1 479 ? 17.562 3.274 -36.163 1.00 89.56 479 PHE A O 1
ATOM 3705 N N . GLY A 1 480 ? 16.321 1.476 -35.685 1.00 87.75 480 GLY A N 1
ATOM 3706 C CA . GLY A 1 480 ? 17.228 0.947 -34.657 1.00 87.75 480 GLY A CA 1
ATOM 3707 C C . GLY A 1 480 ? 17.257 1.758 -33.355 1.00 87.75 480 GLY A C 1
ATOM 3708 O O . GLY A 1 480 ? 18.086 1.490 -32.486 1.00 87.75 480 GLY A O 1
ATOM 3709 N N . LEU A 1 481 ? 16.348 2.724 -33.205 1.00 88.00 481 LEU A N 1
ATOM 3710 C CA . LEU A 1 481 ? 16.253 3.599 -32.042 1.00 88.00 481 LEU A CA 1
ATOM 3711 C C . LEU A 1 481 ? 15.349 2.990 -30.962 1.00 88.00 481 LEU A C 1
ATOM 3713 O O . LEU A 1 481 ? 14.402 2.249 -31.247 1.00 88.00 481 LEU A O 1
ATOM 3717 N N . LYS A 1 482 ? 15.623 3.331 -29.702 1.00 88.31 482 LYS A N 1
ATOM 3718 C CA . LYS A 1 482 ? 14.813 2.946 -28.541 1.00 88.31 482 LYS A CA 1
ATOM 3719 C C . LYS A 1 482 ? 14.328 4.174 -27.784 1.00 88.31 482 LYS A C 1
ATOM 3721 O O . LYS A 1 482 ? 15.077 5.123 -27.584 1.00 88.31 482 LYS A O 1
ATOM 3726 N N . VAL A 1 483 ? 13.074 4.119 -27.331 1.00 86.31 483 VAL A N 1
ATOM 3727 C CA . VAL A 1 483 ? 12.510 5.090 -26.382 1.00 86.31 483 VAL A CA 1
ATOM 3728 C C . VAL A 1 483 ? 12.843 4.617 -24.963 1.00 86.31 483 VAL A C 1
ATOM 3730 O O . VAL A 1 483 ? 12.310 3.569 -24.562 1.00 86.31 483 VAL A O 1
ATOM 3733 N N . PRO A 1 484 ? 13.681 5.348 -24.208 1.00 76.69 484 PRO A N 1
ATOM 3734 C CA . PRO A 1 484 ? 14.072 4.961 -22.858 1.00 76.69 484 PRO A CA 1
ATOM 3735 C C . PRO A 1 484 ? 12.875 4.898 -21.909 1.00 76.69 484 PRO A C 1
ATOM 3737 O O . PRO A 1 484 ? 11.920 5.667 -22.035 1.00 76.69 484 PRO A O 1
ATOM 3740 N N . ASP A 1 485 ? 12.923 4.004 -20.922 1.00 75.38 485 ASP A N 1
ATOM 3741 C CA . ASP A 1 485 ? 11.805 3.811 -19.990 1.00 75.38 485 ASP A CA 1
ATOM 3742 C C . ASP A 1 485 ? 11.529 5.034 -19.112 1.00 75.38 485 ASP A C 1
ATOM 3744 O O . ASP A 1 485 ? 10.371 5.318 -18.815 1.00 75.38 485 ASP A O 1
ATOM 3748 N N . TYR A 1 486 ? 12.560 5.806 -18.766 1.00 74.50 486 TYR A N 1
ATOM 3749 C CA . TYR A 1 486 ? 12.399 7.023 -17.968 1.00 74.50 486 TYR A CA 1
ATOM 3750 C C . TYR A 1 486 ? 11.697 8.159 -18.731 1.00 74.50 486 TYR A C 1
ATOM 3752 O O . TYR A 1 486 ? 11.220 9.105 -18.115 1.00 74.50 486 TYR A O 1
ATOM 3760 N N . MET A 1 487 ? 11.600 8.069 -20.062 1.00 77.62 487 MET A N 1
ATOM 3761 C CA . MET A 1 487 ? 10.901 9.065 -20.878 1.00 77.62 487 MET A CA 1
ATOM 3762 C C . MET A 1 487 ? 9.397 8.834 -20.931 1.00 77.62 487 MET A C 1
ATOM 3764 O O . MET A 1 487 ? 8.675 9.727 -21.369 1.00 77.62 487 MET A O 1
ATOM 3768 N N . ARG A 1 488 ? 8.917 7.670 -20.466 1.00 77.38 488 ARG A N 1
ATOM 3769 C CA . ARG A 1 488 ? 7.500 7.302 -20.526 1.00 77.38 488 ARG A CA 1
ATOM 3770 C C . ARG A 1 488 ? 6.599 8.332 -19.867 1.00 77.38 488 ARG A C 1
ATOM 3772 O O . ARG A 1 488 ? 5.494 8.476 -20.336 1.00 77.38 488 ARG A O 1
ATOM 3779 N N . GLU A 1 489 ? 7.042 9.040 -18.833 1.00 76.50 489 GLU A N 1
ATOM 3780 C CA . GLU A 1 489 ? 6.188 9.965 -18.071 1.00 76.50 489 GLU A CA 1
ATOM 3781 C C . GLU A 1 489 ? 6.068 11.367 -18.699 1.00 76.50 489 GLU A C 1
ATOM 3783 O O . GLU A 1 489 ? 5.240 12.166 -18.273 1.00 76.50 489 GLU A O 1
ATOM 3788 N N . ASN A 1 490 ? 6.876 11.679 -19.719 1.00 81.62 490 ASN A N 1
ATOM 3789 C CA . ASN A 1 490 ? 7.048 13.041 -20.241 1.00 81.62 490 ASN A CA 1
ATOM 3790 C C . ASN A 1 490 ? 6.693 13.185 -21.735 1.00 81.62 490 ASN A C 1
ATOM 3792 O O . ASN A 1 490 ? 7.010 14.205 -22.357 1.00 81.62 490 ASN A O 1
ATOM 3796 N N . LEU A 1 491 ? 6.061 12.183 -22.351 1.00 87.75 491 LEU A N 1
ATOM 3797 C CA . LEU A 1 491 ? 5.713 12.228 -23.767 1.00 87.75 491 LEU A CA 1
ATOM 3798 C C . LEU A 1 491 ? 4.478 13.096 -24.015 1.00 87.75 491 LEU A C 1
ATOM 3800 O O . LEU A 1 491 ? 3.509 13.116 -23.255 1.00 87.75 491 LEU A O 1
ATOM 3804 N N . LYS A 1 492 ? 4.511 13.811 -25.136 1.00 91.06 492 LYS A N 1
ATOM 3805 C CA . LYS A 1 492 ? 3.424 14.650 -25.631 1.00 91.06 492 LYS A CA 1
ATOM 3806 C C . LYS A 1 492 ? 3.032 14.186 -27.032 1.00 91.06 492 LYS A C 1
ATOM 3808 O O . LYS A 1 492 ? 3.827 13.553 -27.727 1.00 91.06 492 LYS A O 1
ATOM 3813 N N . GLY A 1 493 ? 1.806 14.505 -27.449 1.00 89.88 493 GLY A N 1
ATOM 3814 C CA . GLY A 1 493 ? 1.285 14.114 -28.766 1.00 89.88 493 GLY A CA 1
ATOM 3815 C C . GLY A 1 493 ? 2.147 14.617 -29.929 1.00 89.88 493 GLY A C 1
ATOM 3816 O O . GLY A 1 493 ? 2.454 13.848 -30.835 1.00 89.88 493 GLY A O 1
ATOM 3817 N N . ASN A 1 494 ? 2.645 15.852 -29.838 1.00 90.06 494 ASN A N 1
ATOM 3818 C CA . ASN A 1 494 ? 3.519 16.453 -30.849 1.00 90.06 494 ASN A CA 1
ATOM 3819 C C . ASN A 1 494 ? 4.848 15.694 -31.043 1.00 90.06 494 ASN A C 1
ATOM 3821 O O . ASN A 1 494 ? 5.372 15.673 -32.150 1.00 90.06 494 ASN A O 1
ATOM 3825 N N . HIS A 1 495 ? 5.382 15.024 -30.011 1.00 91.00 495 HIS A N 1
ATOM 3826 C CA . HIS A 1 495 ? 6.581 14.188 -30.162 1.00 91.00 495 HIS A CA 1
ATOM 3827 C C . HIS A 1 495 ? 6.311 13.007 -31.106 1.00 91.00 495 HIS A C 1
ATOM 3829 O O . HIS A 1 495 ? 7.141 12.658 -31.943 1.00 91.00 495 HIS A O 1
ATOM 3835 N N . LEU A 1 496 ? 5.134 12.386 -30.978 1.00 93.38 496 LEU A N 1
ATOM 3836 C CA . LEU A 1 496 ? 4.722 11.282 -31.840 1.00 93.38 496 LEU A CA 1
ATOM 3837 C C . LEU A 1 496 ? 4.428 11.760 -33.267 1.00 93.38 496 LEU A C 1
ATOM 3839 O O . LEU A 1 496 ? 4.782 11.066 -34.217 1.00 93.38 496 LEU A O 1
ATOM 3843 N N . GLU A 1 497 ? 3.796 12.924 -33.421 1.00 92.25 497 GLU A N 1
ATOM 3844 C CA . GLU A 1 497 ? 3.537 13.538 -34.730 1.00 92.25 497 GLU A CA 1
ATOM 3845 C C . GLU A 1 497 ? 4.844 13.834 -35.468 1.00 92.25 497 GLU A C 1
ATOM 3847 O O . GLU A 1 497 ? 5.030 13.347 -36.581 1.00 92.25 497 GLU A O 1
ATOM 3852 N N . GLN A 1 498 ? 5.797 14.495 -34.808 1.00 89.44 498 GLN A N 1
ATOM 3853 C CA . GLN A 1 498 ? 7.103 14.802 -35.391 1.00 89.44 498 GLN A CA 1
ATOM 3854 C C . GLN A 1 498 ? 7.868 13.531 -35.799 1.00 89.44 498 GLN A C 1
ATOM 3856 O O . GLN A 1 498 ? 8.431 13.455 -36.892 1.00 89.44 498 GLN A O 1
ATOM 3861 N N . ALA A 1 499 ? 7.835 12.482 -34.969 1.00 90.75 499 ALA A N 1
ATOM 3862 C CA . ALA A 1 499 ? 8.443 11.199 -35.317 1.00 90.75 499 ALA A CA 1
ATOM 3863 C C . ALA A 1 499 ? 7.790 10.559 -36.558 1.00 90.75 499 ALA A C 1
ATOM 3865 O O . ALA A 1 499 ? 8.487 10.009 -37.414 1.00 90.75 499 ALA A O 1
ATOM 3866 N N . ARG A 1 500 ? 6.456 10.636 -36.672 1.00 94.50 500 ARG A N 1
ATOM 3867 C CA . ARG A 1 500 ? 5.703 10.112 -37.822 1.00 94.50 500 ARG A CA 1
ATOM 3868 C C . ARG A 1 500 ? 5.990 10.892 -39.100 1.00 94.50 500 ARG A C 1
ATOM 3870 O O . ARG A 1 500 ? 6.114 10.265 -40.146 1.00 94.50 500 ARG A O 1
ATOM 3877 N N . GLU A 1 501 ? 6.130 12.213 -39.026 1.00 91.62 501 GLU A N 1
ATOM 3878 C CA . GLU A 1 501 ? 6.480 13.052 -40.179 1.00 91.62 501 GLU A CA 1
ATOM 3879 C C . GLU A 1 501 ? 7.853 12.683 -40.752 1.00 91.62 501 GLU A C 1
ATOM 3881 O O . GLU A 1 501 ? 7.986 12.483 -41.962 1.00 91.62 501 GLU A O 1
ATOM 3886 N N . ILE A 1 502 ? 8.862 12.510 -39.890 1.00 87.25 502 ILE A N 1
ATOM 3887 C CA . ILE A 1 502 ? 10.207 12.105 -40.324 1.00 87.25 502 ILE A CA 1
ATOM 3888 C C . ILE A 1 502 ? 10.178 10.690 -40.919 1.00 87.25 502 ILE A C 1
ATOM 3890 O O . ILE A 1 502 ? 10.766 10.455 -41.978 1.00 87.25 502 ILE A O 1
ATOM 3894 N N . ALA A 1 503 ? 9.456 9.758 -40.286 1.00 89.88 503 ALA A N 1
ATOM 3895 C CA . ALA A 1 503 ? 9.314 8.393 -40.790 1.00 89.88 503 ALA A CA 1
ATOM 3896 C C . ALA A 1 503 ? 8.594 8.342 -42.152 1.00 89.88 503 ALA A C 1
ATOM 3898 O O . ALA A 1 503 ? 9.054 7.661 -43.068 1.00 89.88 503 ALA A O 1
ATOM 3899 N N . ALA A 1 504 ? 7.517 9.112 -42.325 1.00 91.62 504 ALA A N 1
ATOM 3900 C CA . ALA A 1 504 ? 6.780 9.197 -43.584 1.00 91.62 504 ALA A CA 1
ATOM 3901 C C . ALA A 1 504 ? 7.620 9.828 -44.707 1.00 91.62 504 ALA A C 1
ATOM 3903 O O . ALA A 1 504 ? 7.595 9.347 -45.842 1.00 91.62 504 ALA A O 1
ATOM 3904 N N . ALA A 1 505 ? 8.405 10.867 -44.397 1.00 87.75 505 ALA A N 1
ATOM 3905 C CA . ALA A 1 505 ? 9.326 11.476 -45.355 1.00 87.75 505 ALA A CA 1
ATOM 3906 C C . ALA A 1 505 ? 10.383 10.471 -45.846 1.00 87.75 505 ALA A C 1
ATOM 3908 O O . ALA A 1 505 ? 10.667 10.412 -47.044 1.00 87.75 505 ALA A O 1
ATOM 3909 N N . PHE A 1 506 ? 10.916 9.643 -44.944 1.00 90.06 506 PHE A N 1
ATOM 3910 C CA . PHE A 1 506 ? 11.839 8.562 -45.286 1.00 90.06 506 PHE A CA 1
ATOM 3911 C C . PHE A 1 506 ? 11.189 7.494 -46.181 1.00 90.06 506 PHE A C 1
ATOM 3913 O O . PHE A 1 506 ? 11.746 7.140 -47.221 1.00 90.06 506 PHE A O 1
ATOM 3920 N N . GLU A 1 507 ? 9.986 7.021 -45.840 1.00 89.25 507 GLU A N 1
ATOM 3921 C CA . GLU A 1 507 ? 9.262 6.055 -46.676 1.00 89.25 507 GLU A CA 1
ATOM 3922 C C . GLU A 1 507 ? 8.969 6.601 -48.078 1.00 89.25 507 GLU A C 1
ATOM 3924 O O . GLU A 1 507 ? 9.091 5.874 -49.067 1.00 89.25 507 GLU A O 1
ATOM 3929 N N . HIS A 1 508 ? 8.600 7.880 -48.178 1.00 90.56 508 HIS A N 1
ATOM 3930 C CA . HIS A 1 508 ? 8.371 8.539 -49.459 1.00 90.56 508 HIS A CA 1
ATOM 3931 C C . HIS A 1 508 ? 9.661 8.619 -50.287 1.00 90.56 508 HIS A C 1
ATOM 3933 O O . HIS A 1 508 ? 9.638 8.324 -51.481 1.00 90.56 508 HIS A O 1
ATOM 3939 N N . GLN A 1 509 ? 10.796 8.958 -49.662 1.00 88.19 509 GLN A N 1
ATOM 3940 C CA . GLN A 1 509 ? 12.100 8.962 -50.333 1.00 88.19 509 GLN A CA 1
ATOM 3941 C C . GLN A 1 509 ? 12.481 7.572 -50.848 1.00 88.19 509 GLN A C 1
ATOM 3943 O O . GLN A 1 509 ? 12.901 7.466 -51.996 1.00 88.19 509 GLN A O 1
ATOM 3948 N N . ILE A 1 510 ? 12.271 6.511 -50.058 1.00 88.19 510 ILE A N 1
ATOM 3949 C CA . ILE A 1 510 ? 12.517 5.130 -50.500 1.00 88.19 510 ILE A CA 1
ATOM 3950 C C . ILE A 1 510 ? 11.621 4.752 -51.683 1.00 88.19 510 ILE A C 1
ATOM 3952 O O . ILE A 1 510 ? 12.114 4.197 -52.663 1.00 88.19 510 ILE A O 1
ATOM 3956 N N . LYS A 1 511 ? 10.320 5.064 -51.626 1.00 89.50 511 LYS A N 1
ATOM 3957 C CA . LYS A 1 511 ? 9.369 4.750 -52.709 1.00 89.50 511 LYS A CA 1
ATOM 3958 C C . LYS A 1 511 ? 9.665 5.516 -54.000 1.00 89.50 511 LYS A C 1
ATOM 3960 O O . LYS A 1 511 ? 9.388 5.005 -55.080 1.00 89.50 511 LYS A O 1
ATOM 3965 N N . ALA A 1 512 ? 10.223 6.721 -53.893 1.00 89.44 512 ALA A N 1
ATOM 3966 C CA . ALA A 1 512 ? 10.581 7.556 -55.035 1.00 89.44 512 ALA A CA 1
ATOM 3967 C C . ALA A 1 512 ? 11.895 7.138 -55.723 1.00 89.44 512 ALA A C 1
ATOM 3969 O O . ALA A 1 512 ? 12.208 7.668 -56.790 1.00 89.44 512 ALA A O 1
ATOM 3970 N N . LEU A 1 513 ? 12.673 6.209 -55.150 1.00 87.62 513 LEU A N 1
ATOM 3971 C CA . LEU A 1 513 ? 13.903 5.732 -55.780 1.00 87.62 513 LEU A CA 1
ATOM 3972 C C . LEU A 1 513 ? 13.583 4.952 -57.070 1.00 87.62 513 LEU A C 1
ATOM 3974 O O . LEU A 1 513 ? 12.855 3.956 -57.024 1.00 87.62 513 LEU A O 1
ATOM 3978 N N . PRO A 1 514 ? 14.158 5.342 -58.226 1.00 86.00 514 PRO A N 1
ATOM 3979 C CA . PRO A 1 514 ? 14.050 4.557 -59.450 1.00 86.00 514 PRO A CA 1
ATOM 3980 C C . PRO A 1 514 ? 14.565 3.135 -59.223 1.00 86.00 514 PRO A C 1
ATOM 3982 O O . PRO A 1 514 ? 15.580 2.939 -58.548 1.00 86.00 514 PRO A O 1
ATOM 3985 N N . HIS A 1 515 ? 13.907 2.139 -59.820 1.00 78.00 515 HIS A N 1
ATOM 3986 C CA . HIS A 1 515 ? 14.430 0.773 -59.830 1.00 78.00 515 HIS A CA 1
ATOM 3987 C C . HIS A 1 515 ? 15.822 0.783 -60.489 1.00 78.00 515 HIS A C 1
ATOM 3989 O O . HIS A 1 515 ? 15.948 1.114 -61.665 1.00 78.00 515 HIS A O 1
ATOM 3995 N N . GLY A 1 516 ? 16.871 0.484 -59.713 1.00 79.00 516 GLY A N 1
ATOM 3996 C CA . GLY A 1 516 ? 18.274 0.576 -60.147 1.00 79.00 516 GLY A CA 1
ATOM 3997 C C . GLY A 1 516 ? 19.034 1.834 -59.696 1.00 79.00 516 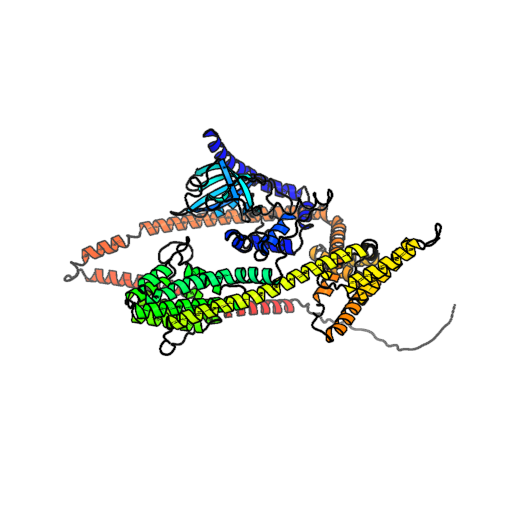GLY A C 1
ATOM 3998 O O . GLY A 1 516 ? 20.167 2.042 -60.132 1.00 79.00 516 GLY A O 1
ATOM 3999 N N . SER A 1 517 ? 18.454 2.671 -58.829 1.00 81.81 517 SER A N 1
ATOM 4000 C CA . SER A 1 517 ? 19.172 3.791 -58.210 1.00 81.81 517 SER A CA 1
ATOM 4001 C C . SER A 1 517 ? 20.406 3.312 -57.434 1.00 81.81 517 SER A C 1
ATOM 4003 O O . SER A 1 517 ? 20.349 2.324 -56.707 1.00 81.81 517 SER A O 1
ATOM 4005 N N . LYS A 1 518 ? 21.520 4.046 -57.556 1.00 87.00 518 LYS A N 1
ATOM 4006 C CA . LYS A 1 518 ? 22.752 3.811 -56.777 1.00 87.00 518 LYS A CA 1
ATOM 4007 C C . LYS A 1 518 ? 22.660 4.313 -55.330 1.00 87.00 518 LYS A C 1
ATOM 4009 O O . LYS A 1 518 ? 23.623 4.162 -54.583 1.00 87.00 518 LYS A O 1
ATOM 4014 N N . VAL A 1 519 ? 21.555 4.956 -54.948 1.00 84.94 519 VAL A N 1
ATOM 4015 C CA . VAL A 1 519 ? 21.358 5.444 -53.579 1.00 84.94 519 VAL A CA 1
ATOM 4016 C C . VAL A 1 519 ? 21.134 4.248 -52.661 1.00 84.94 519 VAL A C 1
ATOM 4018 O O . VAL A 1 519 ? 20.153 3.525 -52.807 1.00 84.94 519 VAL A O 1
ATOM 4021 N N . ASP A 1 520 ? 22.055 4.054 -51.722 1.00 86.94 520 ASP A N 1
ATOM 4022 C CA . ASP A 1 520 ? 21.992 3.002 -50.712 1.00 86.94 520 ASP A CA 1
ATOM 4023 C C . ASP A 1 520 ? 20.863 3.294 -49.700 1.00 86.94 520 ASP A C 1
ATOM 4025 O O . ASP A 1 520 ? 20.933 4.304 -48.986 1.00 86.94 520 ASP A O 1
ATOM 4029 N N . PRO A 1 521 ? 19.837 2.427 -49.581 1.00 82.81 521 PRO A N 1
ATOM 4030 C CA . PRO A 1 521 ? 18.776 2.571 -48.584 1.00 82.81 521 PRO A CA 1
ATOM 4031 C C . PRO A 1 521 ? 19.299 2.688 -47.145 1.00 82.81 521 PRO A C 1
ATOM 4033 O O . PRO A 1 521 ? 18.677 3.361 -46.323 1.00 82.81 521 PRO A O 1
ATOM 4036 N N . ALA A 1 522 ? 20.461 2.100 -46.833 1.00 85.69 522 ALA A N 1
ATOM 4037 C CA . ALA A 1 522 ? 21.076 2.220 -45.513 1.00 85.69 522 ALA A CA 1
ATOM 4038 C C . ALA A 1 522 ? 21.668 3.618 -45.250 1.00 85.69 522 ALA A C 1
ATOM 4040 O O . ALA A 1 522 ? 21.803 4.020 -44.094 1.00 85.69 522 ALA A O 1
ATOM 4041 N N . SER A 1 523 ? 22.014 4.383 -46.291 1.00 85.81 523 SER A N 1
ATOM 4042 C CA . SER A 1 523 ? 22.387 5.797 -46.145 1.00 85.81 523 SER A CA 1
ATOM 4043 C C . SER A 1 523 ? 21.167 6.647 -45.795 1.00 85.81 523 SER A C 1
ATOM 4045 O O . SER A 1 523 ? 21.215 7.407 -44.835 1.00 85.81 523 SER A O 1
ATOM 4047 N N . LEU A 1 524 ? 20.047 6.453 -46.502 1.00 85.00 524 LEU A N 1
ATOM 4048 C CA . LEU A 1 524 ? 18.796 7.165 -46.212 1.00 85.00 524 LEU A CA 1
ATOM 4049 C C . LEU A 1 524 ? 18.257 6.830 -44.814 1.00 85.00 524 LEU A C 1
ATOM 4051 O O . LEU A 1 524 ? 17.752 7.709 -44.119 1.00 85.00 524 LEU A O 1
ATOM 4055 N N . ALA A 1 525 ? 18.386 5.570 -44.383 1.00 85.56 525 ALA A N 1
ATOM 4056 C CA . ALA A 1 525 ? 17.961 5.148 -43.051 1.00 85.56 525 ALA A CA 1
ATOM 4057 C C . ALA A 1 525 ? 18.787 5.835 -41.954 1.00 85.56 525 ALA A C 1
ATOM 4059 O O . ALA A 1 525 ? 18.219 6.273 -40.956 1.00 85.56 525 ALA A O 1
ATOM 4060 N N . ARG A 1 526 ? 20.105 5.987 -42.161 1.00 86.81 526 ARG A N 1
ATOM 4061 C CA . ARG A 1 526 ? 20.996 6.726 -41.251 1.00 86.81 526 ARG A CA 1
ATOM 4062 C C . ARG A 1 526 ? 20.666 8.217 -41.198 1.00 86.81 526 ARG A C 1
ATOM 4064 O O . ARG A 1 526 ? 20.646 8.781 -40.108 1.00 86.81 526 ARG A O 1
ATOM 4071 N N . ASP A 1 527 ? 20.344 8.836 -42.331 1.00 84.62 527 ASP A N 1
ATOM 4072 C CA . ASP A 1 527 ? 19.938 10.246 -42.367 1.00 84.62 527 ASP A CA 1
ATOM 4073 C C . ASP A 1 527 ? 18.611 10.466 -41.625 1.00 84.62 527 ASP A C 1
ATOM 4075 O O . ASP A 1 527 ? 18.496 11.371 -40.795 1.00 84.62 527 ASP A O 1
ATOM 4079 N N . ALA A 1 528 ? 17.617 9.603 -41.861 1.00 84.81 528 ALA A N 1
ATOM 4080 C CA . ALA A 1 528 ? 16.337 9.642 -41.153 1.00 84.81 528 ALA A CA 1
ATOM 4081 C C . ALA A 1 528 ? 16.508 9.398 -39.646 1.00 84.81 528 ALA A C 1
ATOM 4083 O O . ALA A 1 528 ? 15.906 10.095 -38.829 1.00 84.81 528 ALA A O 1
ATOM 4084 N N . GLN A 1 529 ? 17.378 8.460 -39.273 1.00 89.69 529 GLN A N 1
ATOM 4085 C CA . GLN A 1 529 ? 17.744 8.198 -37.887 1.00 89.69 529 GLN A CA 1
ATOM 4086 C C . GLN A 1 529 ? 18.407 9.419 -37.225 1.00 89.69 529 GLN A C 1
ATOM 4088 O O . GLN A 1 529 ? 18.055 9.777 -36.097 1.00 89.69 529 GLN A O 1
ATOM 4093 N N . GLY A 1 530 ? 19.340 10.077 -37.920 1.00 83.88 530 GLY A N 1
ATOM 4094 C CA . GLY A 1 530 ? 19.996 11.297 -37.453 1.00 83.88 530 GLY A CA 1
ATOM 4095 C C . GLY A 1 530 ? 18.988 12.420 -37.219 1.00 83.88 530 GLY A C 1
ATOM 4096 O O . GLY A 1 530 ? 18.968 13.014 -36.142 1.00 83.88 530 GLY A O 1
ATOM 4097 N N . ARG A 1 531 ? 18.073 12.633 -38.173 1.00 86.38 531 ARG A N 1
ATOM 4098 C CA . ARG A 1 531 ? 16.980 13.604 -38.038 1.00 86.38 531 ARG A CA 1
ATOM 4099 C C . ARG A 1 531 ? 16.053 13.283 -36.872 1.00 86.38 531 ARG A C 1
ATOM 4101 O O . ARG A 1 531 ? 15.823 14.167 -36.057 1.00 86.38 531 ARG A O 1
ATOM 4108 N N . LEU A 1 532 ? 15.587 12.036 -36.742 1.00 85.75 532 LEU A N 1
ATOM 4109 C CA . LEU A 1 532 ? 14.772 11.596 -35.600 1.00 85.75 532 LEU A CA 1
ATOM 4110 C C . LEU A 1 532 ? 15.465 11.910 -34.277 1.00 85.75 532 LEU A C 1
ATOM 4112 O O . LEU A 1 532 ? 14.848 12.477 -33.382 1.00 85.75 532 LEU A O 1
ATOM 4116 N N . THR A 1 533 ? 16.752 11.582 -34.167 1.00 84.00 533 THR A N 1
ATOM 4117 C CA . THR A 1 533 ? 17.528 11.803 -32.944 1.00 84.00 533 THR A CA 1
ATOM 4118 C C . THR A 1 533 ? 17.675 13.293 -32.641 1.00 84.00 533 THR A C 1
ATOM 4120 O O . THR A 1 533 ? 17.422 13.707 -31.516 1.00 84.00 533 THR A O 1
ATOM 4123 N N . THR A 1 534 ? 18.046 14.119 -33.624 1.00 83.81 534 THR A N 1
ATOM 4124 C CA . THR A 1 534 ? 18.242 15.564 -33.431 1.00 83.81 534 THR A CA 1
ATOM 4125 C C . THR A 1 534 ? 16.935 16.298 -33.143 1.00 83.81 534 THR A C 1
ATOM 4127 O O . THR A 1 534 ? 16.879 17.108 -32.219 1.00 83.81 534 THR A O 1
ATOM 4130 N N . GLU A 1 535 ? 15.888 16.024 -33.919 1.00 86.50 535 GLU A N 1
ATOM 4131 C CA . GLU A 1 535 ? 14.604 16.714 -33.819 1.00 86.50 535 GLU A CA 1
ATOM 4132 C C . GLU A 1 535 ? 13.867 16.349 -32.522 1.00 86.50 535 GLU A C 1
ATOM 4134 O O . GLU A 1 535 ? 13.416 17.241 -31.802 1.00 86.50 535 GLU A O 1
ATOM 4139 N N . LEU A 1 536 ? 13.827 15.061 -32.155 1.00 85.50 536 LEU A N 1
ATOM 4140 C CA . LEU A 1 536 ? 13.212 14.636 -30.896 1.00 85.50 536 LEU A CA 1
ATOM 4141 C C . LEU A 1 536 ? 14.032 15.083 -29.689 1.00 85.50 536 LEU A C 1
ATOM 4143 O O . LEU A 1 536 ? 13.446 15.541 -28.711 1.00 85.50 536 LEU A O 1
ATOM 4147 N N . LEU A 1 537 ? 15.366 15.076 -29.770 1.00 82.75 537 LEU A N 1
ATOM 4148 C CA . LEU A 1 537 ? 16.204 15.633 -28.709 1.00 82.75 537 LEU A CA 1
ATOM 4149 C C . LEU A 1 537 ? 15.940 17.131 -28.519 1.00 82.75 537 LEU A C 1
ATOM 4151 O O . LEU A 1 537 ? 15.831 17.587 -27.384 1.00 82.75 537 LEU A O 1
ATOM 4155 N N . ALA A 1 538 ? 15.759 17.893 -29.601 1.00 79.44 538 ALA A N 1
ATOM 4156 C CA . ALA A 1 538 ? 15.393 19.308 -29.525 1.00 79.44 538 ALA A CA 1
ATOM 4157 C C . ALA A 1 538 ? 14.003 19.542 -28.901 1.00 79.44 538 ALA A C 1
ATOM 4159 O O . ALA A 1 538 ? 13.775 20.610 -28.327 1.00 79.44 538 ALA A O 1
ATOM 4160 N N . ALA A 1 539 ? 13.106 18.553 -28.980 1.00 77.50 539 ALA A N 1
ATOM 4161 C CA . ALA A 1 539 ? 11.819 18.517 -28.282 1.00 77.50 539 ALA A CA 1
ATOM 4162 C C . ALA A 1 539 ? 11.917 17.974 -26.838 1.00 77.50 539 ALA A C 1
ATOM 4164 O O . ALA A 1 539 ? 10.907 17.852 -26.145 1.00 77.50 539 ALA A O 1
ATOM 4165 N N . GLY A 1 540 ? 13.124 17.654 -26.361 1.00 77.31 540 GLY A N 1
ATOM 4166 C CA . GLY A 1 540 ? 13.363 17.099 -25.030 1.00 77.31 540 GLY A CA 1
ATOM 4167 C C . GLY A 1 540 ? 13.146 15.588 -24.935 1.00 77.31 540 GLY A C 1
ATOM 4168 O O . GLY A 1 540 ? 13.061 15.070 -23.825 1.00 77.31 540 GLY A O 1
ATOM 4169 N N . VAL A 1 541 ? 13.060 14.878 -26.064 1.00 82.75 541 VAL A N 1
ATOM 4170 C CA . VAL A 1 541 ? 12.940 13.418 -26.153 1.00 82.75 541 VAL A CA 1
ATOM 4171 C C . VAL A 1 541 ? 14.276 12.781 -26.523 1.00 82.75 541 VAL A C 1
ATOM 4173 O O . VAL A 1 541 ? 14.709 12.843 -27.669 1.00 82.75 541 VAL A O 1
ATOM 4176 N N . LEU A 1 542 ? 14.927 12.115 -25.565 1.00 83.88 542 LEU A N 1
ATOM 4177 C CA . LEU A 1 542 ? 16.122 11.328 -25.859 1.00 83.88 542 LEU A CA 1
ATOM 4178 C C . LEU A 1 542 ? 15.719 9.988 -26.474 1.00 83.88 542 LEU A C 1
ATOM 4180 O O . LEU A 1 542 ? 14.953 9.234 -25.875 1.00 83.88 542 LEU A O 1
ATOM 4184 N N . LEU A 1 543 ? 16.277 9.683 -27.641 1.00 83.94 543 LEU A N 1
ATOM 4185 C CA . LEU A 1 543 ? 16.275 8.342 -28.206 1.00 83.94 543 LEU A CA 1
ATOM 4186 C C . LEU A 1 543 ? 17.652 7.712 -28.008 1.00 83.94 543 LEU A C 1
ATOM 4188 O O . LEU A 1 543 ? 18.678 8.360 -28.214 1.00 83.94 543 LEU A O 1
ATOM 4192 N N . GLU A 1 544 ? 17.671 6.449 -27.605 1.00 83.31 544 GLU A N 1
ATOM 4193 C CA . GLU A 1 544 ? 18.898 5.664 -27.485 1.00 83.31 544 GLU A CA 1
ATOM 4194 C C . GLU A 1 544 ? 19.174 4.925 -28.792 1.00 83.31 544 GLU A C 1
ATOM 4196 O O . GLU A 1 544 ? 18.269 4.327 -29.384 1.00 83.31 544 GLU A O 1
ATOM 4201 N N . ASN A 1 545 ? 20.440 4.916 -29.208 1.00 83.94 545 ASN A N 1
ATOM 4202 C CA . ASN A 1 545 ? 20.927 4.035 -30.261 1.00 83.94 545 ASN A CA 1
ATOM 4203 C C . ASN A 1 545 ? 21.838 2.980 -29.617 1.00 83.94 545 ASN A C 1
ATOM 4205 O O . ASN A 1 545 ? 23.060 3.144 -29.593 1.00 83.94 545 ASN A O 1
ATOM 4209 N N . PRO A 1 546 ? 21.279 1.876 -29.091 1.00 74.44 546 PRO A N 1
ATOM 4210 C CA . PRO A 1 546 ? 22.053 0.906 -28.321 1.00 74.44 546 PRO A CA 1
ATOM 4211 C C . PRO A 1 546 ? 23.162 0.240 -29.144 1.00 74.44 546 PRO A C 1
ATOM 4213 O O . PRO A 1 546 ? 24.142 -0.230 -28.573 1.00 74.44 546 PRO A O 1
ATOM 4216 N N . VAL A 1 547 ? 23.020 0.175 -30.472 1.00 75.38 547 VAL A N 1
ATOM 4217 C CA . VAL A 1 547 ? 24.026 -0.426 -31.357 1.00 75.38 547 VAL A CA 1
ATOM 4218 C C . VAL A 1 547 ? 25.242 0.487 -31.474 1.00 75.38 547 VAL A C 1
ATOM 4220 O O . VAL A 1 547 ? 26.367 0.035 -31.269 1.00 75.38 547 VAL A O 1
ATOM 4223 N N . GLU A 1 548 ? 25.025 1.769 -31.761 1.00 76.88 548 GLU A N 1
ATOM 4224 C CA . GLU A 1 548 ? 26.105 2.751 -31.891 1.00 76.88 548 GLU A CA 1
ATOM 4225 C C . GLU A 1 548 ? 26.749 3.072 -30.545 1.00 76.88 548 GLU A C 1
ATOM 4227 O O . GLU A 1 548 ? 27.971 3.128 -30.455 1.00 76.88 548 GLU A O 1
ATOM 4232 N N . GLU A 1 549 ? 25.954 3.180 -29.480 1.00 77.56 549 GLU A N 1
ATOM 4233 C CA . GLU A 1 549 ? 26.466 3.383 -28.126 1.00 77.56 549 GLU A CA 1
ATOM 4234 C C . GLU A 1 549 ? 27.344 2.212 -27.692 1.00 77.56 549 GLU A C 1
ATOM 4236 O O . GLU A 1 549 ? 28.460 2.418 -27.220 1.00 77.56 549 GLU A O 1
ATOM 4241 N N . ARG A 1 550 ? 26.902 0.971 -27.932 1.00 75.38 550 ARG A N 1
ATOM 4242 C CA . ARG A 1 550 ? 27.721 -0.214 -27.661 1.00 75.38 550 ARG A CA 1
ATOM 4243 C C . ARG A 1 550 ? 28.974 -0.244 -28.529 1.00 75.38 550 ARG A C 1
ATOM 4245 O O . ARG A 1 550 ? 30.029 -0.617 -28.022 1.00 75.38 550 ARG A O 1
ATOM 4252 N N . ALA A 1 551 ? 28.894 0.141 -29.802 1.00 77.75 551 ALA A N 1
ATOM 4253 C CA . ALA A 1 551 ? 30.057 0.202 -30.685 1.00 77.75 551 ALA A CA 1
ATOM 4254 C C . ALA A 1 551 ? 31.075 1.258 -30.218 1.00 77.75 551 ALA A C 1
ATOM 4256 O O . ALA A 1 551 ? 32.269 0.965 -30.145 1.00 77.75 551 ALA A O 1
ATOM 4257 N N . ALA A 1 552 ? 30.611 2.450 -29.834 1.00 76.94 552 ALA A N 1
ATOM 4258 C CA . ALA A 1 552 ? 31.442 3.521 -29.294 1.00 76.94 552 ALA A CA 1
ATOM 4259 C C . ALA A 1 552 ? 32.091 3.106 -27.967 1.00 76.94 552 ALA A C 1
ATOM 4261 O O . ALA A 1 552 ? 33.308 3.223 -27.822 1.00 76.94 552 ALA A O 1
ATOM 4262 N N . LEU A 1 553 ? 31.314 2.542 -27.034 1.00 76.75 553 LEU A N 1
ATOM 4263 C CA . LEU A 1 553 ? 31.848 2.047 -25.767 1.00 76.75 553 LEU A CA 1
ATOM 4264 C C . LEU A 1 553 ? 32.850 0.900 -25.985 1.00 76.75 553 LEU A C 1
ATOM 4266 O O . LEU A 1 553 ? 33.917 0.907 -25.377 1.00 76.75 553 LEU A O 1
ATOM 4270 N N . THR A 1 554 ? 32.562 -0.051 -26.883 1.00 80.19 554 THR A N 1
ATOM 4271 C CA . THR A 1 554 ? 33.483 -1.157 -27.216 1.00 80.19 554 THR A CA 1
ATOM 4272 C C . THR A 1 554 ? 34.794 -0.614 -27.778 1.00 80.19 554 THR A C 1
ATOM 4274 O O . THR A 1 554 ? 35.859 -0.964 -27.279 1.00 80.19 554 THR A O 1
ATOM 4277 N N . ARG A 1 555 ? 34.739 0.325 -28.732 1.00 88.12 555 ARG A N 1
ATOM 4278 C CA . ARG A 1 555 ? 35.926 0.990 -29.294 1.00 88.12 555 ARG A CA 1
ATOM 4279 C C . ARG A 1 555 ? 36.776 1.670 -28.215 1.00 88.12 555 ARG A C 1
ATOM 4281 O O . ARG A 1 555 ? 38.001 1.558 -28.242 1.00 88.12 555 ARG A O 1
ATOM 4288 N N . ILE A 1 556 ? 36.141 2.374 -27.274 1.00 84.12 556 ILE A N 1
ATOM 4289 C CA . ILE A 1 556 ? 36.835 3.062 -26.176 1.00 84.12 556 ILE A CA 1
ATOM 4290 C C . ILE A 1 556 ? 37.492 2.046 -25.244 1.00 84.12 556 ILE A C 1
ATOM 4292 O O . ILE A 1 556 ? 38.683 2.166 -24.951 1.00 84.12 556 ILE A O 1
ATOM 4296 N N . LEU A 1 557 ? 36.744 1.036 -24.798 1.00 83.62 557 LEU A N 1
ATOM 4297 C CA . LEU A 1 557 ? 37.231 0.063 -23.822 1.00 83.62 557 LEU A CA 1
ATOM 4298 C C . LEU A 1 557 ? 38.245 -0.920 -24.417 1.00 83.62 557 LEU A C 1
ATOM 4300 O O . LEU A 1 557 ? 39.123 -1.396 -23.707 1.00 83.62 557 LEU A O 1
ATOM 4304 N N . GLU A 1 558 ? 38.213 -1.181 -25.720 1.00 87.12 558 GLU A N 1
ATOM 4305 C CA . GLU A 1 558 ? 39.238 -1.987 -26.391 1.00 87.12 558 GLU A CA 1
ATOM 4306 C C . GLU A 1 558 ? 40.517 -1.198 -26.713 1.00 87.12 558 GLU A C 1
ATOM 4308 O O . GLU A 1 558 ? 41.545 -1.799 -27.057 1.00 87.12 558 GLU A O 1
ATOM 4313 N N . SER A 1 559 ? 40.493 0.131 -26.556 1.00 90.00 559 SER A N 1
ATOM 4314 C CA . SER A 1 559 ? 41.643 0.990 -26.828 1.00 90.00 559 SER A CA 1
ATOM 4315 C C . SER A 1 559 ? 42.847 0.652 -25.940 1.00 90.00 559 SER A C 1
ATOM 4317 O O . SER A 1 559 ? 42.730 0.239 -24.781 1.00 90.00 559 SER A O 1
ATOM 4319 N N . LYS A 1 560 ? 44.054 0.887 -26.471 1.00 90.69 560 LYS A N 1
ATOM 4320 C CA . LYS A 1 560 ? 45.299 0.741 -25.697 1.00 90.69 560 LYS A CA 1
ATOM 4321 C C . LYS A 1 560 ? 45.294 1.622 -24.440 1.00 90.69 560 LYS A C 1
ATOM 4323 O O . LYS A 1 560 ? 45.798 1.198 -23.405 1.00 90.69 560 LYS A O 1
ATOM 4328 N N . GLY A 1 561 ? 44.688 2.811 -24.521 1.00 89.06 561 GLY A N 1
ATOM 4329 C CA . GLY A 1 561 ? 44.558 3.740 -23.398 1.00 89.06 561 GLY A CA 1
ATOM 4330 C C . GLY A 1 561 ? 43.699 3.188 -22.258 1.00 89.06 561 GLY A C 1
ATOM 4331 O O . GLY A 1 561 ? 44.116 3.259 -21.104 1.00 89.06 561 GLY A O 1
ATOM 4332 N N . ALA A 1 562 ? 42.552 2.574 -22.570 1.00 87.75 562 ALA A N 1
ATOM 4333 C CA . ALA A 1 562 ? 41.686 1.934 -21.575 1.00 87.75 562 ALA A CA 1
ATOM 4334 C C . ALA A 1 562 ? 42.404 0.793 -20.846 1.00 87.75 562 ALA A C 1
ATOM 4336 O O . ALA A 1 562 ? 42.424 0.755 -19.615 1.00 87.75 562 ALA A O 1
ATOM 4337 N N . LYS A 1 563 ? 43.067 -0.092 -21.604 1.00 88.94 563 LYS A N 1
ATOM 4338 C CA . LYS A 1 563 ? 43.847 -1.206 -21.042 1.00 88.94 563 LYS A CA 1
ATOM 4339 C C . LYS A 1 563 ? 44.953 -0.709 -20.112 1.00 88.94 563 LYS A C 1
ATOM 4341 O O . LYS A 1 563 ? 45.102 -1.237 -19.015 1.00 88.94 563 LYS A O 1
ATOM 4346 N N . HIS A 1 564 ? 45.691 0.325 -20.519 1.00 90.94 564 HIS A N 1
ATOM 4347 C CA . HIS A 1 564 ? 46.762 0.894 -19.704 1.00 90.94 564 HIS A CA 1
ATOM 4348 C C . HIS A 1 564 ? 46.237 1.515 -18.401 1.00 90.94 564 HIS A C 1
ATOM 4350 O O . HIS A 1 564 ? 46.757 1.216 -17.329 1.00 90.94 564 HIS A O 1
ATOM 4356 N N . ARG A 1 565 ? 45.159 2.310 -18.464 1.00 90.81 565 ARG A N 1
ATOM 4357 C CA . ARG A 1 565 ? 44.531 2.895 -17.267 1.00 90.81 565 ARG A CA 1
ATOM 4358 C C . ARG A 1 565 ? 44.025 1.835 -16.298 1.00 90.81 565 ARG A C 1
ATOM 4360 O O . ARG A 1 565 ? 44.243 1.961 -15.098 1.00 90.81 565 ARG A O 1
ATOM 4367 N N . ALA A 1 566 ? 43.398 0.776 -16.805 1.00 89.06 566 ALA A N 1
ATOM 4368 C CA . ALA A 1 566 ? 42.917 -0.301 -15.952 1.00 89.06 566 ALA A CA 1
ATOM 4369 C C . ALA A 1 566 ? 44.056 -1.084 -15.288 1.00 89.06 566 ALA A C 1
ATOM 4371 O O . ALA A 1 566 ? 43.958 -1.386 -14.103 1.00 89.06 566 ALA A O 1
ATOM 4372 N N . ILE A 1 567 ? 45.146 -1.373 -16.010 1.00 90.38 567 ILE A N 1
ATOM 4373 C CA . ILE A 1 567 ? 46.341 -2.002 -15.426 1.00 90.38 567 ILE A CA 1
ATOM 4374 C C . ILE A 1 567 ? 46.903 -1.120 -14.304 1.00 90.38 567 ILE A C 1
ATOM 4376 O O . ILE A 1 567 ? 47.062 -1.600 -13.184 1.00 90.38 567 ILE A O 1
ATOM 4380 N N . ASN A 1 568 ? 47.089 0.179 -14.558 1.00 92.50 568 ASN A N 1
ATOM 4381 C CA . ASN A 1 568 ? 47.586 1.119 -13.551 1.00 92.50 568 ASN A CA 1
ATOM 4382 C C . ASN A 1 568 ? 46.649 1.196 -12.328 1.00 92.50 568 ASN A C 1
ATOM 4384 O O . ASN A 1 568 ? 47.111 1.206 -11.188 1.00 92.50 568 ASN A O 1
ATOM 4388 N N . ALA A 1 569 ? 45.328 1.210 -12.537 1.00 91.69 569 ALA A N 1
ATOM 4389 C CA . ALA A 1 569 ? 44.339 1.223 -11.458 1.00 91.69 569 ALA A CA 1
ATOM 4390 C C . ALA A 1 569 ? 44.378 -0.060 -10.604 1.00 91.69 569 ALA A C 1
ATOM 4392 O O . ALA A 1 569 ? 44.247 0.010 -9.379 1.00 91.69 569 ALA A O 1
ATOM 4393 N N . ILE A 1 570 ? 44.598 -1.220 -11.234 1.00 90.75 570 ILE A N 1
ATOM 4394 C CA . ILE A 1 570 ? 44.796 -2.503 -10.546 1.00 90.75 570 ILE A CA 1
ATOM 4395 C C . ILE A 1 570 ? 46.101 -2.480 -9.743 1.00 90.75 570 ILE A C 1
ATOM 4397 O O . ILE A 1 570 ? 46.105 -2.875 -8.578 1.00 90.75 570 ILE A O 1
ATOM 4401 N N . GLU A 1 571 ? 47.197 -1.974 -10.302 1.00 91.25 571 GLU A N 1
ATOM 4402 C CA . GLU A 1 571 ? 48.471 -1.862 -9.581 1.00 91.25 571 GLU A CA 1
ATOM 4403 C C . GLU A 1 571 ? 48.361 -0.949 -8.354 1.00 91.25 571 GLU A C 1
ATOM 4405 O O . GLU A 1 571 ? 48.792 -1.323 -7.266 1.00 91.25 571 GLU A O 1
ATOM 4410 N N . GLN A 1 572 ? 47.682 0.192 -8.481 1.00 92.94 572 GLN A N 1
ATOM 4411 C CA . GLN A 1 572 ? 47.413 1.110 -7.366 1.00 92.94 572 GLN A CA 1
ATOM 4412 C C . GLN A 1 572 ? 46.459 0.543 -6.301 1.00 92.94 572 GLN A C 1
ATOM 4414 O O . GLN A 1 572 ? 46.325 1.106 -5.209 1.00 92.94 572 GLN A O 1
ATOM 4419 N N . SER A 1 573 ? 45.743 -0.536 -6.618 1.00 93.69 573 SER A N 1
ATOM 4420 C CA . SER A 1 573 ? 44.864 -1.216 -5.667 1.00 93.69 573 SER A CA 1
ATOM 4421 C C . SER A 1 573 ? 45.589 -2.257 -4.813 1.00 93.69 573 SER A C 1
ATOM 4423 O O . SER A 1 573 ? 44.981 -2.774 -3.875 1.00 93.69 573 SER A O 1
ATOM 4425 N N . ARG A 1 574 ? 46.875 -2.524 -5.091 1.00 92.81 574 ARG A N 1
ATOM 4426 C CA . ARG A 1 574 ? 47.698 -3.401 -4.258 1.00 92.81 574 ARG A CA 1
ATOM 4427 C C . ARG A 1 574 ? 47.868 -2.813 -2.861 1.00 92.81 574 ARG A C 1
ATOM 4429 O O . ARG A 1 574 ? 48.034 -1.602 -2.691 1.00 92.81 574 ARG A O 1
ATOM 4436 N N . ASP A 1 575 ? 47.787 -3.672 -1.859 1.00 88.69 575 ASP A N 1
ATOM 4437 C CA . ASP A 1 575 ? 48.142 -3.318 -0.493 1.00 88.69 575 ASP A CA 1
ATOM 4438 C C . ASP A 1 575 ? 49.668 -3.348 -0.293 1.00 88.69 575 ASP A C 1
ATOM 4440 O O . ASP A 1 575 ? 50.445 -3.626 -1.211 1.00 88.69 575 ASP A O 1
ATOM 4444 N N . SER A 1 576 ? 50.115 -3.056 0.927 1.00 88.12 576 SER A N 1
ATOM 4445 C CA . SER A 1 576 ? 51.538 -3.064 1.284 1.00 88.12 576 SER A CA 1
ATOM 4446 C C . SER A 1 576 ? 52.208 -4.437 1.163 1.00 88.12 576 SER A C 1
ATOM 4448 O O . SER A 1 576 ? 53.431 -4.509 1.217 1.00 88.12 576 SER A O 1
ATOM 4450 N N . THR A 1 577 ? 51.435 -5.517 1.021 1.00 85.75 577 THR A N 1
ATOM 4451 C CA . THR A 1 577 ? 51.936 -6.887 0.834 1.00 85.75 577 THR A CA 1
ATOM 4452 C C . THR A 1 577 ? 52.000 -7.293 -0.640 1.00 85.75 577 THR A C 1
ATOM 4454 O O . THR A 1 577 ? 52.524 -8.352 -0.969 1.00 85.75 577 THR A O 1
ATOM 4457 N N . GLY A 1 578 ? 51.510 -6.438 -1.544 1.00 86.56 578 GLY A N 1
ATOM 4458 C CA . GLY A 1 578 ? 51.440 -6.713 -2.976 1.00 86.56 578 GLY A CA 1
ATOM 4459 C C . GLY A 1 578 ? 50.174 -7.459 -3.405 1.00 86.56 578 GLY A C 1
ATOM 4460 O O . GLY A 1 578 ? 49.994 -7.679 -4.606 1.00 86.56 578 GLY A O 1
ATOM 4461 N N . HIS A 1 579 ? 49.273 -7.798 -2.474 1.00 88.88 579 HIS A N 1
ATOM 4462 C CA . HIS A 1 579 ? 47.989 -8.418 -2.788 1.00 88.88 579 HIS A CA 1
ATOM 4463 C C . HIS A 1 579 ? 46.992 -7.388 -3.324 1.00 88.88 579 HIS A C 1
ATOM 4465 O O . HIS A 1 579 ? 46.920 -6.248 -2.869 1.00 88.88 579 HIS A O 1
ATOM 4471 N N . ILE A 1 580 ? 46.207 -7.795 -4.323 1.00 88.69 580 ILE A N 1
ATOM 4472 C CA . ILE A 1 580 ? 45.188 -6.949 -4.954 1.00 88.69 580 ILE A CA 1
ATOM 4473 C C . ILE A 1 580 ? 43.896 -7.014 -4.129 1.00 88.69 580 ILE A C 1
ATOM 4475 O O . ILE A 1 580 ? 43.228 -8.054 -4.090 1.00 88.69 580 ILE A O 1
ATOM 4479 N N . ASP A 1 581 ? 43.486 -5.887 -3.540 1.00 89.44 581 ASP A N 1
ATOM 4480 C CA . ASP A 1 581 ? 42.132 -5.731 -3.000 1.00 89.44 581 ASP A CA 1
ATOM 4481 C C . ASP A 1 581 ? 41.144 -5.643 -4.169 1.00 89.44 581 ASP A C 1
ATOM 4483 O O . ASP A 1 581 ? 41.070 -4.639 -4.877 1.00 89.44 581 ASP A O 1
ATOM 4487 N N . HIS A 1 582 ? 40.379 -6.713 -4.384 1.00 82.44 582 HIS A N 1
ATOM 4488 C CA . HIS A 1 582 ? 39.514 -6.852 -5.552 1.00 82.44 582 HIS A CA 1
ATOM 4489 C C . HIS A 1 582 ? 38.392 -5.806 -5.585 1.00 82.44 582 HIS A C 1
ATOM 4491 O O . HIS A 1 582 ? 38.060 -5.311 -6.660 1.00 82.44 582 HIS A O 1
ATOM 4497 N N . ASN A 1 583 ? 37.827 -5.429 -4.434 1.00 82.88 583 ASN A N 1
ATOM 4498 C CA . ASN A 1 583 ? 36.749 -4.438 -4.389 1.00 82.88 583 ASN A CA 1
ATOM 4499 C C . ASN A 1 583 ? 37.296 -3.042 -4.693 1.00 82.88 583 ASN A C 1
ATOM 4501 O O . ASN A 1 583 ? 36.705 -2.292 -5.475 1.00 82.88 583 ASN A O 1
ATOM 4505 N N . LYS A 1 584 ? 38.466 -2.720 -4.133 1.00 90.25 584 LYS A N 1
ATOM 4506 C CA . LYS A 1 584 ? 39.180 -1.473 -4.423 1.00 90.25 584 LYS A CA 1
ATOM 4507 C C . LYS A 1 584 ? 39.638 -1.409 -5.884 1.00 90.25 584 LYS A C 1
ATOM 4509 O O . LYS A 1 584 ? 39.520 -0.351 -6.499 1.00 90.25 584 LYS A O 1
ATOM 4514 N N . ALA A 1 585 ? 40.112 -2.522 -6.448 1.00 87.75 585 ALA A N 1
ATOM 4515 C CA . ALA A 1 585 ? 40.508 -2.641 -7.850 1.00 87.75 585 ALA A CA 1
ATOM 4516 C C . ALA A 1 585 ? 39.321 -2.408 -8.791 1.00 87.75 585 ALA A C 1
ATOM 4518 O O . ALA A 1 585 ? 39.408 -1.569 -9.684 1.00 87.75 585 ALA A O 1
ATOM 4519 N N . ILE A 1 586 ? 38.194 -3.094 -8.559 1.00 82.81 586 ILE A N 1
ATOM 4520 C CA . ILE A 1 586 ? 36.966 -2.926 -9.351 1.00 82.81 586 ILE A CA 1
ATOM 4521 C C . ILE A 1 586 ? 36.490 -1.473 -9.285 1.00 82.81 586 ILE A C 1
ATOM 4523 O O . ILE A 1 586 ? 36.212 -0.885 -10.329 1.00 82.81 586 ILE A O 1
ATOM 4527 N N . GLY A 1 587 ? 36.453 -0.874 -8.089 1.00 86.38 587 GLY A N 1
ATOM 4528 C CA . GLY A 1 587 ? 36.061 0.526 -7.913 1.00 86.38 587 GLY A CA 1
ATOM 4529 C C . GLY A 1 587 ? 36.937 1.491 -8.716 1.00 86.38 587 GLY A C 1
ATOM 4530 O O . GLY A 1 587 ? 36.412 2.290 -9.488 1.00 86.38 587 GLY A O 1
ATOM 4531 N N . ARG A 1 588 ? 38.268 1.367 -8.604 1.00 90.12 588 ARG A N 1
ATOM 4532 C CA . ARG A 1 588 ? 39.224 2.244 -9.306 1.00 90.12 588 ARG A CA 1
ATOM 4533 C C . ARG A 1 588 ? 39.221 2.056 -10.818 1.00 90.12 588 ARG A C 1
ATOM 4535 O O . ARG A 1 588 ? 39.246 3.038 -11.550 1.00 90.12 588 ARG A O 1
ATOM 4542 N N . VAL A 1 589 ? 39.164 0.812 -11.297 1.00 88.38 589 VAL A N 1
ATOM 4543 C CA . VAL A 1 589 ? 39.069 0.527 -12.737 1.00 88.38 589 VAL A CA 1
ATOM 4544 C C . VAL A 1 589 ? 37.770 1.100 -13.300 1.00 88.38 589 VAL A C 1
ATOM 4546 O O . VAL A 1 589 ? 37.791 1.725 -14.355 1.00 88.38 589 VAL A O 1
ATOM 4549 N N . THR A 1 590 ? 36.654 0.946 -12.584 1.00 86.31 590 THR A N 1
ATOM 4550 C CA . THR A 1 590 ? 35.362 1.513 -12.999 1.00 86.31 590 THR A CA 1
ATOM 4551 C C . THR A 1 590 ? 35.431 3.037 -13.084 1.00 86.31 590 THR A C 1
ATOM 4553 O O . THR A 1 590 ? 34.960 3.609 -14.063 1.00 86.31 590 THR A O 1
ATOM 4556 N N . GLU A 1 591 ? 36.043 3.704 -12.103 1.00 90.19 591 GLU A N 1
ATOM 4557 C CA . GLU A 1 591 ? 36.201 5.163 -12.081 1.00 90.19 591 GLU A CA 1
ATOM 4558 C C . GLU A 1 591 ? 37.069 5.676 -13.246 1.00 90.19 591 GLU A C 1
ATOM 4560 O O . GLU A 1 591 ? 36.641 6.556 -13.995 1.00 90.19 591 GLU A O 1
ATOM 4565 N N . GLU A 1 592 ? 38.238 5.068 -13.471 1.00 91.62 592 GLU A N 1
ATOM 4566 C CA . GLU A 1 592 ? 39.153 5.434 -14.562 1.00 91.62 592 GLU A CA 1
ATOM 4567 C C . GLU A 1 592 ? 38.551 5.191 -15.950 1.00 91.62 592 GLU A C 1
ATOM 4569 O O . GLU A 1 592 ? 38.668 6.033 -16.845 1.00 91.62 592 GLU A O 1
ATOM 4574 N N . LEU A 1 593 ? 37.877 4.054 -16.144 1.00 88.19 593 LEU A N 1
ATOM 4575 C CA . LEU A 1 593 ? 37.218 3.741 -17.410 1.00 88.19 593 LEU A CA 1
ATOM 4576 C C . LEU A 1 593 ? 35.985 4.621 -17.640 1.00 88.19 593 LEU A C 1
ATOM 4578 O O . LEU A 1 593 ? 35.755 5.040 -18.771 1.00 88.19 593 LEU A O 1
ATOM 4582 N N . THR A 1 594 ? 35.233 4.968 -16.591 1.00 84.88 594 THR A N 1
ATOM 4583 C CA . THR A 1 594 ? 34.112 5.918 -16.701 1.00 84.88 594 THR A CA 1
ATOM 4584 C C . THR A 1 594 ? 34.619 7.302 -17.102 1.00 84.88 594 THR A C 1
ATOM 4586 O O . THR A 1 594 ? 34.067 7.914 -18.011 1.00 84.88 594 THR A O 1
ATOM 4589 N N . SER A 1 595 ? 35.704 7.777 -16.483 1.00 89.31 595 SER A N 1
ATOM 4590 C CA . SER A 1 595 ? 36.358 9.041 -16.849 1.00 89.31 595 SER A CA 1
ATOM 4591 C C . SER A 1 595 ? 36.835 9.038 -18.308 1.00 89.31 595 SER A C 1
ATOM 4593 O O . SER A 1 595 ? 36.627 10.000 -19.052 1.00 89.31 595 SER A O 1
ATOM 4595 N N . LEU A 1 596 ? 37.402 7.917 -18.765 1.00 88.94 596 LEU A N 1
ATOM 4596 C CA . LEU A 1 596 ? 37.805 7.752 -20.158 1.00 88.94 596 LEU A CA 1
ATOM 4597 C C . LEU A 1 596 ? 36.605 7.770 -21.120 1.00 88.94 596 LEU A C 1
ATOM 4599 O O . LEU A 1 596 ? 36.652 8.463 -22.130 1.00 88.94 596 LEU A O 1
ATOM 4603 N N . VAL A 1 597 ? 35.520 7.062 -20.801 1.00 84.38 597 VAL A N 1
ATOM 4604 C CA . VAL A 1 597 ? 34.291 7.064 -21.613 1.00 84.38 597 VAL A CA 1
ATOM 4605 C C . VAL A 1 597 ? 33.695 8.469 -21.698 1.00 84.38 597 VAL A C 1
ATOM 4607 O O . VAL A 1 597 ? 33.363 8.924 -22.787 1.00 84.38 597 VAL A O 1
ATOM 4610 N N . MET A 1 598 ? 33.631 9.190 -20.576 1.00 83.94 598 MET A N 1
ATOM 4611 C CA . MET A 1 598 ? 33.101 10.558 -20.521 1.00 83.94 598 MET A CA 1
ATOM 4612 C C . MET A 1 598 ? 33.996 11.602 -21.205 1.00 83.94 598 MET A C 1
ATOM 4614 O O . MET A 1 598 ? 33.546 12.723 -21.441 1.00 83.94 598 MET A O 1
ATOM 4618 N N . SER A 1 599 ? 35.248 11.263 -21.521 1.00 86.12 599 SER A N 1
ATOM 4619 C CA . SER A 1 599 ? 36.161 12.128 -22.279 1.00 86.12 599 SER A CA 1
ATOM 4620 C C . SER A 1 599 ? 36.221 11.808 -23.775 1.00 86.12 599 SER A C 1
ATOM 4622 O O . SER A 1 599 ? 36.857 12.548 -24.523 1.00 86.12 599 SER A O 1
ATOM 4624 N N . ASP A 1 600 ? 35.544 10.753 -24.244 1.00 89.56 600 ASP A N 1
ATOM 4625 C CA . ASP A 1 600 ? 35.420 10.480 -25.676 1.00 89.56 600 ASP A CA 1
ATOM 4626 C C . ASP A 1 600 ? 34.463 11.486 -26.334 1.00 89.56 600 ASP A C 1
ATOM 4628 O O . ASP A 1 600 ? 33.361 11.750 -25.848 1.00 89.56 600 ASP A O 1
ATOM 4632 N N . SER A 1 601 ? 34.887 12.022 -27.481 1.00 81.94 601 SER A N 1
ATOM 4633 C CA . SER A 1 601 ? 34.147 13.024 -28.259 1.00 81.94 601 SER A CA 1
ATOM 4634 C C . SER A 1 601 ? 32.691 12.646 -28.572 1.00 81.94 601 SER A C 1
ATOM 4636 O O . SER A 1 601 ? 31.831 13.524 -28.596 1.00 81.94 601 SER A O 1
ATOM 4638 N N . TYR A 1 602 ? 32.387 11.356 -28.771 1.00 81.75 602 TYR A N 1
ATOM 4639 C CA . TYR A 1 602 ? 31.027 10.874 -29.017 1.00 81.75 602 TYR A CA 1
ATOM 4640 C C . TYR A 1 602 ? 30.141 11.071 -27.782 1.00 81.75 602 TYR A C 1
ATOM 4642 O O . TYR A 1 602 ? 29.058 11.653 -27.871 1.00 81.75 602 TYR A O 1
ATOM 4650 N N . PHE A 1 603 ? 30.615 10.631 -26.611 1.00 77.44 603 PHE A N 1
ATOM 4651 C CA . PHE A 1 603 ? 29.867 10.753 -25.359 1.00 77.44 603 PHE A CA 1
ATOM 4652 C C . PHE A 1 603 ? 29.780 12.202 -24.889 1.00 77.44 603 PHE A C 1
ATOM 4654 O O . PHE A 1 603 ? 28.718 12.613 -24.426 1.00 77.44 603 PHE A O 1
ATOM 4661 N N . GLN A 1 604 ? 30.834 13.000 -25.078 1.00 81.50 604 GLN A N 1
ATOM 4662 C CA . GLN A 1 604 ? 30.792 14.440 -24.813 1.00 81.50 604 GLN A CA 1
ATOM 4663 C C . GLN A 1 604 ? 29.735 15.137 -25.672 1.00 81.50 604 GLN A C 1
ATOM 4665 O O . GLN A 1 604 ? 28.851 15.793 -25.125 1.00 81.50 604 GLN A O 1
ATOM 4670 N N . GLY A 1 605 ? 29.747 14.918 -26.992 1.00 80.50 605 GLY A N 1
ATOM 4671 C CA . GLY A 1 605 ? 28.756 15.502 -27.896 1.00 80.50 605 GLY A CA 1
ATOM 4672 C C . GLY A 1 605 ? 27.321 15.082 -27.557 1.00 80.50 605 GLY A C 1
ATOM 4673 O O . GLY A 1 605 ? 26.415 15.920 -27.543 1.00 80.50 605 GLY A O 1
ATOM 4674 N N . LYS A 1 606 ? 27.109 13.806 -27.199 1.00 75.81 606 LYS A N 1
ATOM 4675 C CA . LYS A 1 606 ? 25.803 13.304 -26.741 1.00 75.81 606 LYS A CA 1
ATOM 4676 C C . LYS A 1 606 ? 25.362 13.982 -25.438 1.00 75.81 606 LYS A C 1
ATOM 4678 O O . LYS A 1 606 ? 24.229 14.452 -25.355 1.00 75.81 606 LYS A O 1
ATOM 4683 N N . MET A 1 607 ? 26.242 14.077 -24.440 1.00 76.19 607 MET A N 1
ATOM 4684 C CA . MET A 1 607 ? 25.939 14.713 -23.152 1.00 76.19 607 MET A CA 1
ATOM 4685 C C . MET A 1 607 ? 25.681 16.217 -23.285 1.00 76.19 607 MET A C 1
ATOM 4687 O O . MET A 1 607 ? 24.790 16.738 -22.620 1.00 76.19 607 MET A O 1
ATOM 4691 N N . GLU A 1 608 ? 26.397 16.914 -24.165 1.00 78.06 608 GLU A N 1
ATOM 4692 C CA . GLU A 1 608 ? 26.135 18.320 -24.488 1.00 78.06 608 GLU A CA 1
ATOM 4693 C C . GLU A 1 608 ? 24.803 18.511 -25.217 1.00 78.06 608 GLU A C 1
ATOM 4695 O O . GLU A 1 608 ? 24.097 19.487 -24.967 1.00 78.06 608 GLU A O 1
ATOM 4700 N N . GLY A 1 609 ? 24.440 17.591 -26.114 1.00 74.31 609 GLY A N 1
ATOM 4701 C CA . GLY A 1 609 ? 23.125 17.577 -26.757 1.00 74.31 609 GLY A CA 1
ATOM 4702 C C . GLY A 1 609 ? 22.001 17.394 -25.737 1.00 74.31 609 GLY A C 1
ATOM 4703 O O . GLY A 1 609 ? 21.041 18.162 -25.731 1.00 74.31 609 GLY A O 1
ATOM 4704 N N . ILE A 1 610 ? 22.165 16.433 -24.825 1.00 71.56 610 ILE A N 1
ATOM 4705 C CA . ILE A 1 610 ? 21.252 16.200 -23.701 1.00 71.56 610 ILE A CA 1
ATOM 4706 C C . ILE A 1 610 ? 21.146 17.456 -22.828 1.00 71.56 610 ILE A C 1
ATOM 4708 O O . ILE A 1 610 ? 20.045 17.934 -22.570 1.00 71.56 610 ILE A O 1
ATOM 4712 N N . LYS A 1 611 ? 22.280 18.031 -22.416 1.00 75.56 611 LYS A N 1
ATOM 4713 C CA . LYS A 1 611 ? 22.325 19.233 -21.576 1.00 75.56 611 LYS A CA 1
ATOM 4714 C C . LYS A 1 611 ? 21.597 20.411 -22.229 1.00 75.56 611 LYS A C 1
ATOM 4716 O O . LYS A 1 611 ? 20.743 21.009 -21.584 1.00 75.56 611 LYS A O 1
ATOM 4721 N N . ARG A 1 612 ? 21.850 20.678 -23.516 1.00 75.94 612 ARG A N 1
ATOM 4722 C CA . ARG A 1 612 ? 21.158 21.735 -24.274 1.00 75.94 612 ARG A CA 1
ATOM 4723 C C . ARG A 1 612 ? 19.654 21.494 -24.388 1.00 75.94 612 ARG A C 1
ATOM 4725 O O . ARG A 1 612 ? 18.880 22.439 -24.277 1.00 75.94 612 ARG A O 1
ATOM 4732 N N . ALA A 1 613 ? 19.227 20.247 -24.586 1.00 67.88 613 ALA A N 1
ATOM 4733 C CA . ALA A 1 613 ? 17.808 19.898 -24.604 1.00 67.88 613 ALA A CA 1
ATOM 4734 C C . ALA A 1 613 ? 17.133 20.176 -23.250 1.00 67.88 613 ALA A C 1
ATOM 4736 O O . ALA A 1 613 ? 16.023 20.709 -23.204 1.00 67.88 613 ALA A O 1
ATOM 4737 N N . PHE A 1 614 ? 17.820 19.866 -22.147 1.00 70.62 614 PHE A N 1
ATOM 4738 C CA . PHE A 1 614 ? 17.349 20.168 -20.796 1.00 70.62 614 PHE A CA 1
ATOM 4739 C C . PHE A 1 614 ? 17.311 21.677 -20.503 1.00 70.62 614 PHE A C 1
ATOM 4741 O O . PHE A 1 614 ? 16.323 22.152 -19.947 1.00 70.62 614 PHE A O 1
ATOM 4748 N N . GLU A 1 615 ? 18.332 22.435 -20.910 1.00 74.94 615 GLU A N 1
ATOM 4749 C CA . GLU A 1 615 ? 18.387 23.900 -20.760 1.00 74.94 615 GLU A CA 1
ATOM 4750 C C . GLU A 1 615 ? 17.250 24.584 -21.531 1.00 74.94 615 GLU A C 1
ATOM 4752 O O . GLU A 1 615 ? 16.472 25.335 -20.945 1.00 74.94 615 GLU A O 1
ATOM 4757 N N . LYS A 1 616 ? 17.053 24.220 -22.804 1.00 71.88 616 LYS A N 1
ATOM 4758 C CA . LYS A 1 616 ? 15.956 24.743 -23.631 1.00 71.88 616 LYS A CA 1
ATOM 4759 C C . LYS A 1 616 ? 14.577 24.412 -23.047 1.00 71.88 616 LYS A C 1
ATOM 4761 O O . LYS A 1 616 ? 13.645 25.205 -23.141 1.00 71.88 616 LYS A O 1
ATOM 4766 N N . ARG A 1 617 ? 14.428 23.243 -22.415 1.00 65.50 617 ARG A N 1
ATOM 4767 C CA . ARG A 1 617 ? 13.194 22.873 -21.704 1.00 65.50 617 ARG A CA 1
ATOM 4768 C C . ARG A 1 617 ? 12.977 23.735 -20.458 1.00 65.50 617 ARG A C 1
ATOM 4770 O O . ARG A 1 617 ? 11.840 24.116 -20.203 1.00 65.50 617 ARG A O 1
ATOM 4777 N N . ALA A 1 618 ? 14.028 24.038 -19.697 1.00 67.62 618 ALA A N 1
ATOM 4778 C CA . ALA A 1 618 ? 13.933 24.912 -18.528 1.00 67.62 618 ALA A CA 1
ATOM 4779 C C . ALA A 1 618 ? 13.496 26.338 -18.913 1.00 67.62 618 ALA A C 1
ATOM 4781 O O . ALA A 1 618 ? 12.668 26.918 -18.217 1.00 67.62 618 ALA A O 1
ATOM 4782 N N . GLU A 1 619 ? 13.967 26.850 -20.054 1.00 71.75 619 GLU A N 1
ATOM 4783 C CA . GLU A 1 619 ? 13.551 28.149 -20.610 1.00 71.75 619 GLU A CA 1
ATOM 4784 C C . GLU A 1 619 ? 12.073 28.170 -21.038 1.00 71.75 619 GLU A C 1
ATOM 4786 O O . GLU A 1 619 ? 11.367 29.146 -20.807 1.00 71.75 619 GLU A O 1
ATOM 4791 N N . VAL A 1 620 ? 11.556 27.080 -21.615 1.00 65.06 620 VAL A N 1
ATOM 4792 C CA . VAL A 1 620 ? 10.129 26.988 -21.994 1.00 65.06 620 VAL A CA 1
ATOM 4793 C C . VAL A 1 620 ? 9.220 26.837 -20.765 1.00 65.06 620 VAL A C 1
ATOM 4795 O O . VAL A 1 620 ? 8.073 27.277 -20.774 1.00 65.06 620 VAL A O 1
ATOM 4798 N N . LEU A 1 621 ? 9.715 26.221 -19.688 1.00 59.12 621 LEU A N 1
ATOM 4799 C CA . LEU A 1 621 ? 8.949 26.002 -18.456 1.00 59.12 621 LEU A CA 1
ATOM 4800 C C . LEU A 1 621 ? 8.857 27.241 -17.556 1.00 59.12 621 LEU A C 1
ATOM 4802 O O . LEU A 1 621 ? 7.976 27.291 -16.703 1.00 59.12 621 LEU A O 1
ATOM 4806 N N . THR A 1 622 ? 9.684 28.271 -17.759 1.00 54.50 622 THR A N 1
ATOM 4807 C CA . THR A 1 622 ? 9.508 29.549 -17.045 1.00 54.50 622 THR A CA 1
ATOM 4808 C C . THR A 1 622 ? 8.218 30.295 -17.420 1.00 54.50 622 THR A C 1
ATOM 4810 O O . THR A 1 622 ? 7.861 31.249 -16.734 1.00 54.50 622 THR A O 1
ATOM 4813 N N . GLU A 1 623 ? 7.474 29.827 -18.431 1.00 51.84 623 GLU A N 1
ATOM 4814 C CA . GLU A 1 623 ? 6.178 30.385 -18.847 1.00 51.84 623 GLU A CA 1
ATOM 4815 C C . GLU A 1 623 ? 4.957 29.487 -18.521 1.00 51.84 623 GLU A C 1
ATOM 4817 O O . GLU A 1 623 ? 3.824 29.872 -18.812 1.00 51.84 623 GLU A O 1
ATOM 4822 N N . GLY A 1 624 ? 5.119 28.321 -17.871 1.00 45.84 624 GLY A N 1
ATOM 4823 C CA . GLY A 1 624 ? 3.974 27.486 -17.466 1.00 45.84 624 GLY A CA 1
ATOM 4824 C C . GLY A 1 624 ? 4.307 26.283 -16.569 1.00 45.84 624 GLY A C 1
ATOM 4825 O O . GLY A 1 624 ? 5.368 25.685 -16.711 1.00 45.84 624 GLY A O 1
ATOM 4826 N N . ASP A 1 625 ? 3.348 25.922 -15.697 1.00 39.84 625 ASP A N 1
ATOM 4827 C CA . ASP A 1 625 ? 3.341 24.973 -14.547 1.00 39.84 625 ASP A CA 1
ATOM 4828 C C . ASP A 1 625 ? 3.814 23.505 -14.778 1.00 39.84 625 ASP A C 1
ATOM 4830 O O . ASP A 1 625 ? 3.330 22.561 -14.147 1.00 39.84 625 ASP A O 1
ATOM 4834 N N . GLY A 1 626 ? 4.766 23.243 -15.672 1.00 46.69 626 GLY A N 1
ATOM 4835 C CA . GLY A 1 626 ? 5.374 21.919 -15.818 1.00 46.69 626 GLY A CA 1
ATOM 4836 C C . GLY A 1 626 ? 6.543 21.699 -14.843 1.00 46.69 626 GLY A C 1
ATOM 4837 O O . GLY A 1 626 ? 7.314 22.624 -14.590 1.00 46.69 626 GLY A O 1
ATOM 4838 N N . PRO A 1 627 ? 6.740 20.474 -14.317 1.00 47.97 627 PRO A N 1
ATOM 4839 C CA . PRO A 1 627 ? 7.884 20.170 -13.466 1.00 47.97 627 PRO A CA 1
ATOM 4840 C C . PRO A 1 627 ? 9.202 20.340 -14.234 1.00 47.97 627 PRO A C 1
ATOM 4842 O O . PRO A 1 627 ? 9.364 19.835 -15.351 1.00 47.97 627 PRO A O 1
ATOM 4845 N N . VAL A 1 628 ? 10.147 21.050 -13.610 1.00 53.53 628 VAL A N 1
ATOM 4846 C CA . VAL A 1 628 ? 11.520 21.195 -14.102 1.00 53.53 628 VAL A CA 1
ATOM 4847 C C . VAL A 1 628 ? 12.190 19.816 -14.070 1.00 53.53 628 VAL A C 1
ATOM 4849 O O . VAL A 1 628 ? 12.109 19.134 -13.045 1.00 53.53 628 VAL A O 1
ATOM 4852 N N . PRO A 1 629 ? 12.846 19.388 -15.159 1.00 54.34 629 PRO A N 1
ATOM 4853 C CA . PRO A 1 629 ? 13.580 18.127 -15.181 1.00 54.34 629 PRO A CA 1
ATOM 4854 C C . PRO A 1 629 ? 14.607 18.049 -14.042 1.00 54.34 629 PRO A C 1
ATOM 4856 O O . PRO A 1 629 ? 15.360 18.999 -13.804 1.00 54.34 629 PRO A O 1
ATOM 4859 N N . THR A 1 630 ? 14.631 16.933 -13.307 1.00 63.50 630 THR A N 1
ATOM 4860 C CA . THR A 1 630 ? 15.451 16.822 -12.091 1.00 63.50 630 THR A CA 1
ATOM 4861 C C . THR A 1 630 ? 16.871 16.353 -12.401 1.00 63.50 630 THR A C 1
ATOM 4863 O O . THR A 1 630 ? 17.139 15.647 -13.374 1.00 63.50 630 THR A O 1
ATOM 4866 N N . LYS A 1 631 ? 17.814 16.691 -11.513 1.00 65.75 631 LYS A N 1
ATOM 4867 C CA . LYS A 1 631 ? 19.190 16.163 -11.533 1.00 65.75 631 LYS A CA 1
ATOM 4868 C C . LYS A 1 631 ? 19.224 14.624 -11.568 1.00 65.75 631 LYS A C 1
ATOM 4870 O O . LYS A 1 631 ? 20.199 14.053 -12.052 1.00 65.75 631 LYS A O 1
ATOM 4875 N N . GLU A 1 632 ? 18.173 13.952 -11.089 1.00 61.16 632 GLU A N 1
ATOM 4876 C CA . GLU A 1 632 ? 18.055 12.493 -11.146 1.00 61.16 632 GLU A CA 1
ATOM 4877 C C . GLU A 1 632 ? 17.781 11.952 -12.553 1.00 61.16 632 GLU A C 1
ATOM 4879 O O . GLU A 1 632 ? 18.274 10.873 -12.870 1.00 61.16 632 GLU A O 1
ATOM 4884 N N . GLU A 1 633 ? 17.056 12.669 -13.418 1.00 61.31 633 GLU A N 1
ATOM 4885 C CA . GLU A 1 633 ? 16.831 12.240 -14.809 1.00 61.31 633 GLU A CA 1
ATOM 4886 C C . GLU A 1 633 ? 18.149 12.229 -15.598 1.00 61.31 633 GLU A C 1
ATOM 4888 O O . GLU A 1 633 ? 18.460 11.255 -16.286 1.00 61.31 633 GLU A O 1
ATOM 4893 N N . LEU A 1 634 ? 18.977 13.265 -15.411 1.00 65.19 634 LEU A N 1
ATOM 4894 C CA . LEU A 1 634 ? 20.328 13.331 -15.975 1.00 65.19 634 LEU A CA 1
ATOM 4895 C C . LEU A 1 634 ? 21.222 12.204 -15.429 1.00 65.19 634 LEU A C 1
ATOM 4897 O O . LEU A 1 634 ? 21.987 11.595 -16.173 1.00 65.19 634 LEU A O 1
ATOM 4901 N N . TRP A 1 635 ? 21.111 11.908 -14.132 1.00 67.62 635 TRP A N 1
ATOM 4902 C CA . TRP A 1 635 ? 21.890 10.855 -13.480 1.00 67.62 635 TRP A CA 1
ATOM 4903 C C . TRP A 1 635 ? 21.503 9.450 -13.969 1.00 67.62 635 TRP A C 1
ATOM 4905 O O . TRP A 1 635 ? 22.380 8.625 -14.213 1.00 67.62 635 TRP A O 1
ATOM 4915 N N . ARG A 1 636 ? 20.209 9.180 -14.201 1.00 62.97 636 ARG A N 1
ATOM 4916 C CA . ARG A 1 636 ? 19.728 7.890 -14.736 1.00 62.97 636 ARG A CA 1
ATOM 4917 C C . ARG A 1 636 ? 20.251 7.603 -16.144 1.00 62.97 636 ARG A C 1
ATOM 4919 O O . ARG A 1 636 ? 20.620 6.465 -16.417 1.00 62.97 636 ARG A O 1
ATOM 4926 N N . ALA A 1 637 ? 20.347 8.619 -17.004 1.00 61.50 637 ALA A N 1
ATOM 4927 C CA . ALA A 1 637 ? 20.945 8.469 -18.334 1.00 61.50 637 ALA A CA 1
ATOM 4928 C C . ALA A 1 637 ? 22.448 8.110 -18.271 1.00 61.50 637 ALA A C 1
ATOM 4930 O O . ALA A 1 637 ? 22.960 7.430 -19.158 1.00 61.50 637 ALA A O 1
ATOM 4931 N N . GLN A 1 638 ? 23.157 8.522 -17.212 1.00 67.75 638 GLN A N 1
ATOM 4932 C CA . GLN A 1 638 ? 24.573 8.195 -16.996 1.00 67.75 638 GLN A CA 1
ATOM 4933 C C . GLN A 1 638 ? 24.786 6.790 -16.402 1.00 67.75 638 GLN A C 1
ATOM 4935 O O . GLN A 1 638 ? 25.832 6.178 -16.629 1.00 67.75 638 GLN A O 1
ATOM 4940 N N . ASP A 1 639 ? 23.810 6.265 -15.657 1.00 71.31 639 ASP A N 1
ATOM 4941 C CA . ASP A 1 639 ? 23.954 5.011 -14.908 1.00 71.31 639 ASP A CA 1
ATOM 4942 C C . ASP A 1 639 ? 24.044 3.771 -15.818 1.00 71.31 639 ASP A C 1
ATOM 4944 O O . ASP A 1 639 ? 24.826 2.861 -15.545 1.00 71.31 639 ASP A O 1
ATOM 4948 N N . GLY A 1 640 ? 23.341 3.756 -16.958 1.00 65.88 640 GLY A N 1
ATOM 4949 C CA . GLY A 1 640 ? 23.388 2.634 -17.910 1.00 65.88 640 GLY A CA 1
ATOM 4950 C C . GLY A 1 640 ? 24.787 2.383 -18.494 1.00 65.88 640 GLY A C 1
ATOM 4951 O O . GLY A 1 640 ? 25.252 1.243 -18.543 1.00 65.88 640 GLY A O 1
ATOM 4952 N N . ALA A 1 641 ? 25.506 3.448 -18.867 1.00 66.25 641 ALA A N 1
ATOM 4953 C CA . ALA A 1 641 ? 26.891 3.344 -19.335 1.00 66.25 641 ALA A CA 1
ATOM 4954 C C . ALA A 1 641 ? 27.841 2.900 -18.209 1.00 66.25 641 ALA A C 1
ATOM 4956 O O . ALA A 1 641 ? 28.751 2.101 -18.434 1.00 66.25 641 ALA A O 1
ATOM 4957 N N . ARG A 1 642 ? 27.602 3.375 -16.979 1.00 74.56 642 ARG A N 1
ATOM 4958 C CA . ARG A 1 642 ? 28.398 3.027 -15.797 1.00 74.56 642 ARG A CA 1
ATOM 4959 C C . ARG A 1 642 ? 28.292 1.545 -15.436 1.00 74.56 642 ARG A C 1
ATOM 4961 O O . ARG A 1 642 ? 29.316 0.924 -15.167 1.00 74.56 642 ARG A O 1
ATOM 4968 N N . GLN A 1 643 ? 27.088 0.974 -15.464 1.00 72.94 643 GLN A N 1
ATOM 4969 C CA . GLN A 1 643 ? 26.867 -0.448 -15.172 1.00 72.94 643 GLN A CA 1
ATOM 4970 C C . GLN A 1 643 ? 27.632 -1.354 -16.149 1.00 72.94 643 GLN A C 1
ATOM 4972 O O . GLN A 1 643 ? 28.255 -2.332 -15.737 1.00 72.94 643 GLN A O 1
ATOM 4977 N N . TRP A 1 644 ? 27.657 -0.994 -17.434 1.00 69.25 644 TRP A N 1
ATOM 4978 C CA . TRP A 1 644 ? 28.408 -1.741 -18.445 1.00 69.25 644 TRP A CA 1
ATOM 4979 C C . TRP A 1 644 ? 29.929 -1.644 -18.249 1.00 69.25 644 TRP A C 1
ATOM 4981 O O . TRP A 1 644 ? 30.646 -2.642 -18.348 1.00 69.25 644 TRP A O 1
ATOM 4991 N N . VAL A 1 645 ? 30.431 -0.452 -17.902 1.00 74.44 645 VAL A N 1
ATOM 4992 C CA . VAL A 1 645 ? 31.842 -0.248 -17.535 1.00 74.44 645 VAL A CA 1
ATOM 4993 C C . VAL A 1 645 ? 32.219 -1.083 -16.307 1.00 74.44 645 VAL A C 1
ATOM 4995 O O . VAL A 1 645 ? 33.298 -1.678 -16.281 1.00 74.44 645 VAL A O 1
ATOM 4998 N N . GLU A 1 646 ? 31.333 -1.182 -15.316 1.00 73.56 646 GLU A N 1
ATOM 4999 C CA . GLU A 1 646 ? 31.551 -1.988 -14.112 1.00 73.56 646 GLU A CA 1
ATOM 5000 C C . GLU A 1 646 ? 31.640 -3.496 -14.424 1.00 73.56 646 GLU A C 1
ATOM 5002 O O . GLU A 1 646 ? 32.500 -4.195 -13.881 1.00 73.56 646 GLU A O 1
ATOM 5007 N N . GLU A 1 647 ? 30.808 -4.015 -15.332 1.00 76.44 647 GLU A N 1
ATOM 5008 C CA . GLU A 1 647 ? 30.862 -5.417 -15.778 1.00 76.44 647 GLU A CA 1
ATOM 5009 C C . GLU A 1 647 ? 32.203 -5.755 -16.462 1.00 76.44 647 GLU A C 1
ATOM 5011 O O . GLU A 1 647 ? 32.831 -6.789 -16.186 1.00 76.44 647 GLU A O 1
ATOM 5016 N N . ILE A 1 648 ? 32.698 -4.849 -17.307 1.00 72.88 648 ILE A N 1
ATOM 5017 C CA . ILE A 1 648 ? 33.991 -5.004 -17.986 1.00 72.88 648 ILE A CA 1
ATOM 5018 C C . ILE A 1 648 ? 35.149 -4.878 -16.992 1.00 72.88 648 ILE A C 1
ATOM 5020 O O . ILE A 1 648 ? 36.071 -5.698 -17.025 1.00 72.88 648 ILE A O 1
ATOM 5024 N N . ALA A 1 649 ? 35.069 -3.934 -16.049 1.00 73.88 649 ALA A N 1
ATOM 5025 C CA . ALA A 1 649 ? 36.037 -3.789 -14.966 1.00 73.88 649 ALA A CA 1
ATOM 5026 C C . ALA A 1 649 ? 36.157 -5.081 -14.140 1.00 73.88 649 ALA A C 1
ATOM 5028 O O . ALA A 1 649 ? 37.267 -5.566 -13.906 1.00 73.88 649 ALA A O 1
ATOM 5029 N N . ARG A 1 650 ? 35.025 -5.696 -13.765 1.00 76.56 650 ARG A N 1
ATOM 5030 C CA . ARG A 1 650 ? 34.992 -6.995 -13.066 1.00 76.56 650 ARG A CA 1
ATOM 5031 C C . ARG A 1 650 ? 35.689 -8.091 -13.871 1.00 76.56 650 ARG A C 1
ATOM 5033 O O . ARG A 1 650 ? 36.485 -8.848 -13.313 1.00 76.56 650 ARG A O 1
ATOM 5040 N N . THR A 1 651 ? 35.434 -8.151 -15.177 1.00 78.56 651 THR A N 1
ATOM 5041 C CA . THR A 1 651 ? 36.043 -9.143 -16.074 1.00 78.56 651 THR A CA 1
ATOM 5042 C C . THR A 1 651 ? 37.561 -8.967 -16.175 1.00 78.56 651 THR A C 1
ATOM 5044 O O . THR A 1 651 ? 38.304 -9.945 -16.076 1.00 78.56 651 THR A O 1
ATOM 5047 N N . TRP A 1 652 ? 38.046 -7.731 -16.314 1.00 77.38 652 TRP A N 1
ATOM 5048 C CA . TRP A 1 652 ? 39.478 -7.434 -16.418 1.00 77.38 652 TRP A CA 1
ATOM 5049 C C . TRP A 1 652 ? 40.235 -7.693 -15.113 1.00 77.38 652 TRP A C 1
ATOM 5051 O O . TRP A 1 652 ? 41.295 -8.323 -15.141 1.00 77.38 652 TRP A O 1
ATOM 5061 N N . VAL A 1 653 ? 39.671 -7.295 -13.966 1.00 79.25 653 VAL A N 1
ATOM 5062 C CA . VAL A 1 653 ? 40.240 -7.602 -12.641 1.00 79.25 653 VAL A CA 1
ATOM 5063 C C . VAL A 1 653 ? 40.332 -9.119 -12.440 1.00 79.25 653 VAL A C 1
ATOM 5065 O O . VAL A 1 653 ? 41.369 -9.628 -12.014 1.00 79.25 653 VAL A O 1
ATOM 5068 N N . ALA A 1 654 ? 39.292 -9.868 -12.820 1.00 73.69 654 ALA A N 1
ATOM 5069 C CA . ALA A 1 654 ? 39.288 -11.326 -12.718 1.00 73.69 654 ALA A CA 1
ATOM 5070 C C . ALA A 1 654 ? 40.322 -12.009 -13.636 1.00 73.69 654 ALA A C 1
ATOM 5072 O O . ALA A 1 654 ? 40.889 -13.032 -13.252 1.00 73.69 654 ALA A O 1
ATOM 5073 N N . GLN A 1 655 ? 40.580 -11.470 -14.833 1.00 76.88 655 GLN A N 1
ATOM 5074 C CA . GLN A 1 655 ? 41.582 -12.003 -15.765 1.00 76.88 655 GLN A CA 1
ATOM 5075 C C . GLN A 1 655 ? 43.020 -11.740 -15.293 1.00 76.88 655 GLN A C 1
ATOM 5077 O O . GLN A 1 655 ? 43.851 -12.642 -15.372 1.00 76.88 655 GLN A O 1
ATOM 5082 N N . GLN A 1 656 ? 43.300 -10.551 -14.752 1.00 71.44 656 GLN A N 1
ATOM 5083 C CA . GLN A 1 656 ? 44.630 -10.173 -14.253 1.00 71.44 656 GLN A CA 1
ATOM 5084 C C . GLN A 1 656 ? 44.988 -10.831 -12.911 1.00 71.44 656 GLN A C 1
ATOM 5086 O O . GLN A 1 656 ? 46.163 -11.005 -12.606 1.00 71.44 656 GLN A O 1
ATOM 5091 N N . ALA A 1 657 ? 43.997 -11.265 -12.126 1.00 61.16 657 ALA A N 1
ATOM 5092 C CA . ALA A 1 657 ? 44.215 -11.986 -10.869 1.00 61.16 657 ALA A CA 1
ATOM 5093 C C . ALA A 1 657 ? 44.569 -13.483 -11.046 1.00 61.16 657 ALA A C 1
ATOM 5095 O O . ALA A 1 657 ? 44.836 -14.170 -10.059 1.00 61.16 657 ALA A O 1
ATOM 5096 N N . LYS A 1 658 ? 44.558 -14.027 -12.275 1.00 54.84 658 LYS A N 1
ATOM 5097 C CA . LYS A 1 658 ? 44.776 -15.466 -12.532 1.00 54.84 658 LYS A CA 1
ATOM 5098 C C . LYS A 1 658 ? 46.193 -16.013 -12.267 1.00 54.84 658 LYS A C 1
ATOM 5100 O O . LYS A 1 658 ? 46.248 -17.160 -11.828 1.00 54.84 658 LYS A O 1
ATOM 5105 N N . PRO A 1 659 ? 47.318 -15.296 -12.465 1.00 50.22 659 PRO A N 1
ATOM 5106 C CA . PRO A 1 659 ? 48.638 -15.897 -12.265 1.00 50.22 659 PRO A CA 1
ATOM 5107 C C . PRO A 1 659 ? 49.079 -16.005 -10.792 1.00 50.22 659 PRO A C 1
ATOM 5109 O O . PRO A 1 659 ? 50.058 -16.688 -10.524 1.00 50.22 659 PRO A O 1
ATOM 5112 N N . ALA A 1 660 ? 48.357 -15.410 -9.833 1.00 49.47 660 ALA A N 1
ATOM 5113 C CA . ALA A 1 660 ? 48.711 -15.457 -8.404 1.00 49.47 660 ALA A CA 1
ATOM 5114 C C . ALA A 1 660 ? 47.944 -16.521 -7.586 1.00 49.47 660 ALA A C 1
ATOM 5116 O O . ALA A 1 660 ? 48.214 -16.722 -6.410 1.00 49.47 660 ALA A O 1
ATOM 5117 N N . ARG A 1 661 ? 46.951 -17.211 -8.166 1.00 52.66 661 ARG A N 1
ATOM 5118 C CA . ARG A 1 661 ? 45.977 -17.982 -7.366 1.00 52.66 661 ARG A CA 1
ATOM 5119 C C . ARG A 1 661 ? 46.391 -19.400 -6.968 1.00 52.66 661 ARG A C 1
ATOM 5121 O O . ARG A 1 661 ? 45.795 -19.921 -6.038 1.00 52.66 661 ARG A O 1
ATOM 5128 N N . ALA A 1 662 ? 47.354 -20.042 -7.627 1.00 45.47 662 ALA A N 1
ATOM 5129 C CA . ALA A 1 662 ? 47.610 -21.464 -7.367 1.00 45.47 662 ALA A CA 1
ATOM 5130 C C . ALA A 1 662 ? 48.328 -21.722 -6.026 1.00 45.47 662 ALA A C 1
ATOM 5132 O O . ALA A 1 662 ? 47.858 -22.547 -5.251 1.00 45.47 662 ALA A O 1
ATOM 5133 N N . SER A 1 663 ? 49.404 -20.990 -5.712 1.00 48.22 663 SER A N 1
ATOM 5134 C CA . SER A 1 663 ? 50.149 -21.171 -4.450 1.00 48.22 663 SER A CA 1
ATOM 5135 C C . SER A 1 663 ? 49.452 -20.546 -3.241 1.00 48.22 663 SER A C 1
ATOM 5137 O O . SER A 1 663 ? 49.526 -21.064 -2.126 1.00 48.22 663 SER A O 1
ATOM 5139 N N . ASP A 1 664 ? 48.745 -19.437 -3.463 1.00 54.44 664 ASP A N 1
ATOM 5140 C CA . ASP A 1 664 ? 48.172 -18.639 -2.379 1.00 54.44 664 ASP A CA 1
ATOM 5141 C C . ASP A 1 664 ? 46.858 -19.244 -1.864 1.00 54.44 664 ASP A C 1
ATOM 5143 O O . ASP A 1 664 ? 46.554 -19.138 -0.676 1.00 54.44 664 ASP A O 1
ATOM 5147 N N . LEU A 1 665 ? 46.100 -19.948 -2.721 1.00 48.53 665 LEU A N 1
ATOM 5148 C CA . LEU A 1 665 ? 44.897 -20.674 -2.300 1.00 48.53 665 LEU A CA 1
ATOM 5149 C C . LEU A 1 665 ? 45.238 -21.853 -1.383 1.00 48.53 665 LEU A C 1
ATOM 5151 O O . LEU A 1 665 ? 44.536 -22.055 -0.395 1.00 48.53 665 LEU A O 1
ATOM 5155 N N . GLU A 1 666 ? 46.313 -22.597 -1.649 1.00 52.16 666 GLU A N 1
ATOM 5156 C CA . GLU A 1 666 ? 46.727 -23.710 -0.781 1.00 52.16 666 GLU A CA 1
ATOM 5157 C C . GLU A 1 666 ? 47.151 -23.221 0.609 1.00 52.16 666 GLU A C 1
ATOM 5159 O O . GLU A 1 666 ? 46.717 -23.781 1.619 1.00 52.16 666 GLU A O 1
ATOM 5164 N N . SER A 1 667 ? 47.905 -22.119 0.676 1.00 59.41 667 SER A N 1
ATOM 5165 C CA . SER A 1 667 ? 48.303 -21.512 1.954 1.00 59.41 667 SER A CA 1
ATOM 5166 C C . SER A 1 667 ? 47.108 -20.928 2.717 1.00 59.41 667 SER A C 1
ATOM 5168 O O . SER A 1 667 ? 46.982 -21.132 3.926 1.00 59.41 667 SER A O 1
ATOM 5170 N N . TYR A 1 668 ? 46.178 -20.269 2.019 1.00 54.38 668 TYR A N 1
ATOM 5171 C CA . TYR A 1 668 ? 44.975 -19.702 2.630 1.00 54.38 668 TYR A CA 1
ATOM 5172 C C . TYR A 1 668 ? 44.014 -20.781 3.153 1.00 54.38 668 TYR A C 1
ATOM 5174 O O . TYR A 1 668 ? 43.480 -20.652 4.257 1.00 54.38 668 TYR A O 1
ATOM 5182 N N . PHE A 1 669 ? 43.813 -21.875 2.409 1.00 51.22 669 PHE A N 1
ATOM 5183 C CA . PHE A 1 669 ? 42.966 -22.981 2.864 1.00 51.22 669 PHE A CA 1
ATOM 5184 C C . PHE A 1 669 ? 43.573 -23.719 4.058 1.00 51.22 669 PHE A C 1
ATOM 5186 O O . PHE A 1 669 ? 42.831 -24.062 4.980 1.00 51.22 669 PHE A O 1
ATOM 5193 N N . ALA A 1 670 ? 44.895 -23.906 4.093 1.00 63.69 670 ALA A N 1
ATOM 5194 C CA . ALA A 1 670 ? 45.576 -24.497 5.243 1.00 63.69 670 ALA A CA 1
ATOM 5195 C C . ALA A 1 670 ? 45.403 -23.637 6.509 1.00 63.69 670 ALA A C 1
ATOM 5197 O O . ALA A 1 670 ? 45.046 -24.152 7.571 1.00 63.69 670 ALA A O 1
ATOM 5198 N N . GLN A 1 671 ? 45.562 -22.316 6.382 1.00 65.69 671 GLN A N 1
ATOM 5199 C CA . GLN A 1 671 ? 45.449 -21.383 7.504 1.00 65.69 671 GLN A CA 1
ATOM 5200 C C . GLN A 1 671 ? 43.999 -21.230 7.998 1.00 65.69 671 GLN A C 1
ATOM 5202 O O . GLN A 1 671 ? 43.741 -21.263 9.202 1.00 65.69 671 GLN A O 1
ATOM 5207 N N . ALA A 1 672 ? 43.025 -21.159 7.085 1.00 56.78 672 ALA A N 1
ATOM 5208 C CA . ALA A 1 672 ? 41.605 -21.087 7.432 1.00 56.78 672 ALA A CA 1
ATOM 5209 C C . ALA A 1 672 ? 41.091 -22.377 8.096 1.00 56.78 672 ALA A C 1
ATOM 5211 O O . ALA A 1 672 ? 40.237 -22.323 8.988 1.00 56.78 672 ALA A O 1
ATOM 5212 N N . LEU A 1 673 ? 41.613 -23.542 7.693 1.00 60.19 673 LEU A N 1
ATOM 5213 C CA . LEU A 1 673 ? 41.292 -24.817 8.332 1.00 60.19 673 LEU A CA 1
ATOM 5214 C C . LEU A 1 673 ? 41.855 -24.866 9.760 1.00 60.19 673 LEU A C 1
ATOM 5216 O O . LEU A 1 673 ? 41.143 -25.253 10.688 1.00 60.19 673 LEU A O 1
ATOM 5220 N N . GLN A 1 674 ? 43.089 -24.394 9.955 1.00 70.38 674 GLN A N 1
ATOM 5221 C CA . GLN A 1 674 ? 43.730 -24.320 11.267 1.00 70.38 674 GLN A CA 1
ATOM 5222 C C . GLN A 1 674 ? 42.984 -23.375 12.226 1.00 70.38 674 GLN A C 1
ATOM 5224 O O . GLN A 1 674 ? 42.666 -23.772 13.348 1.00 70.38 674 GLN A O 1
ATOM 5229 N N . GLU A 1 675 ? 42.611 -22.172 11.777 1.00 68.12 675 GLU A N 1
ATOM 5230 C CA . GLU A 1 675 ? 41.805 -21.242 12.584 1.00 68.12 675 GLU A CA 1
ATOM 5231 C C . GLU A 1 675 ? 40.430 -21.816 12.940 1.00 68.12 675 GLU A C 1
ATOM 5233 O O . GLU A 1 675 ? 39.911 -21.584 14.036 1.00 68.12 675 GLU A O 1
ATOM 5238 N N . ARG A 1 676 ? 39.820 -22.581 12.029 1.00 62.06 676 ARG A N 1
ATOM 5239 C CA . ARG A 1 676 ? 38.526 -23.221 12.272 1.00 62.06 676 ARG A CA 1
ATOM 5240 C C . ARG A 1 676 ? 38.624 -24.288 13.359 1.00 62.06 676 ARG A C 1
ATOM 5242 O O . ARG A 1 676 ? 37.759 -24.314 14.235 1.00 62.06 676 ARG A O 1
ATOM 5249 N N . HIS A 1 677 ? 39.674 -25.108 13.341 1.00 69.88 677 HIS A N 1
ATOM 5250 C CA . HIS A 1 677 ? 39.930 -26.085 14.400 1.00 69.88 677 HIS A CA 1
ATOM 5251 C C . HIS A 1 677 ? 40.172 -25.407 15.751 1.00 69.88 677 HIS A C 1
ATOM 5253 O O . HIS A 1 677 ? 39.628 -25.847 16.762 1.00 69.88 677 HIS A O 1
ATOM 5259 N N . GLN A 1 678 ? 40.895 -24.286 15.765 1.00 70.75 678 GLN A N 1
ATOM 5260 C CA . GLN A 1 678 ? 41.144 -23.522 16.986 1.00 70.75 678 GLN A CA 1
ATOM 5261 C C . GLN A 1 678 ? 39.855 -22.923 17.563 1.00 70.75 678 GLN A C 1
ATOM 5263 O O . GLN A 1 678 ? 39.565 -23.115 18.739 1.00 70.75 678 GLN A O 1
ATOM 5268 N N . ARG A 1 679 ? 39.024 -22.276 16.732 1.00 64.88 679 ARG A N 1
ATOM 5269 C CA . ARG A 1 679 ? 37.739 -21.696 17.167 1.00 64.88 679 ARG A CA 1
ATOM 5270 C C . ARG A 1 679 ? 36.741 -22.753 17.627 1.00 64.88 679 ARG A C 1
ATOM 5272 O O . ARG A 1 679 ? 35.939 -22.475 18.515 1.00 64.88 679 ARG A O 1
ATOM 5279 N N . GLN A 1 680 ? 36.763 -23.936 17.020 1.00 68.50 680 GLN A N 1
ATOM 5280 C CA . GLN A 1 680 ? 35.922 -25.046 17.446 1.00 68.50 680 GLN A CA 1
ATOM 5281 C C . GLN A 1 680 ? 36.371 -25.583 18.811 1.00 68.50 680 GLN A C 1
ATOM 5283 O O . GLN A 1 680 ? 35.537 -25.690 19.702 1.00 68.50 680 GLN A O 1
ATOM 5288 N N . ALA A 1 681 ? 37.676 -25.778 19.018 1.00 70.75 681 ALA A N 1
ATOM 5289 C CA . ALA A 1 681 ? 38.217 -26.186 20.313 1.00 70.75 681 ALA A CA 1
ATOM 5290 C C . ALA A 1 681 ? 37.918 -25.162 21.427 1.00 70.75 681 ALA A C 1
ATOM 5292 O O . ALA A 1 681 ? 37.560 -25.543 22.538 1.00 70.75 681 ALA A O 1
ATOM 5293 N N . THR A 1 682 ? 37.994 -23.855 21.139 1.00 72.38 682 THR A N 1
ATOM 5294 C CA . THR A 1 682 ? 37.639 -22.809 22.119 1.00 72.38 682 THR A CA 1
ATOM 5295 C C . THR A 1 682 ? 36.144 -22.797 22.448 1.00 72.38 682 THR A C 1
ATOM 5297 O O . THR A 1 682 ? 35.775 -22.542 23.591 1.00 72.38 682 THR A O 1
ATOM 5300 N N . ARG A 1 683 ? 35.272 -23.083 21.471 1.00 65.69 683 ARG A N 1
ATOM 5301 C CA . ARG A 1 683 ? 33.822 -23.187 21.704 1.00 65.69 683 ARG A CA 1
ATOM 5302 C C . ARG A 1 683 ? 33.462 -24.418 22.519 1.00 65.69 683 ARG A C 1
ATOM 5304 O O . ARG A 1 683 ? 32.702 -24.292 23.463 1.00 65.69 683 ARG A O 1
ATOM 5311 N N . GLU A 1 684 ? 34.050 -25.566 22.203 1.00 69.19 684 GLU A N 1
ATOM 5312 C CA . GLU A 1 684 ? 33.828 -26.804 22.955 1.00 69.19 684 GLU A CA 1
ATOM 5313 C C . GLU A 1 684 ? 34.314 -26.669 24.410 1.00 69.19 684 GLU A C 1
ATOM 5315 O O . GLU A 1 684 ? 33.640 -27.138 25.324 1.00 69.19 684 GLU A O 1
ATOM 5320 N N . ALA A 1 685 ? 35.418 -25.948 24.645 1.00 71.94 685 ALA A N 1
ATOM 5321 C CA . ALA A 1 685 ? 35.870 -25.604 25.994 1.00 71.94 685 ALA A CA 1
ATOM 5322 C C . ALA A 1 685 ? 34.900 -24.651 26.723 1.00 71.94 685 ALA A C 1
ATOM 5324 O O . ALA A 1 685 ? 34.582 -24.884 27.886 1.00 71.94 685 ALA A O 1
ATOM 5325 N N . GLY A 1 686 ? 34.392 -23.617 26.041 1.00 73.69 686 GLY A N 1
ATOM 5326 C CA . GLY A 1 686 ? 33.435 -22.665 26.620 1.00 73.69 686 GLY A CA 1
ATOM 5327 C C . GLY A 1 686 ? 32.053 -23.266 26.898 1.00 73.69 686 GLY A C 1
ATOM 5328 O O . GLY A 1 686 ? 31.447 -22.959 27.920 1.00 73.69 686 GLY A O 1
ATOM 5329 N N . ASP A 1 687 ? 31.569 -24.160 26.035 1.00 59.56 687 ASP A N 1
ATOM 5330 C CA . ASP A 1 687 ? 30.299 -24.870 26.225 1.00 59.56 687 ASP A CA 1
ATOM 5331 C C . ASP A 1 687 ? 30.393 -25.871 27.391 1.00 59.56 687 ASP A C 1
ATOM 5333 O O . ASP A 1 687 ? 29.437 -26.021 28.155 1.00 59.56 687 ASP A O 1
ATOM 5337 N N . ALA A 1 688 ? 31.555 -26.510 27.582 1.00 72.12 688 ALA A N 1
ATOM 5338 C CA . ALA A 1 688 ? 31.820 -27.351 28.748 1.00 72.12 688 ALA A CA 1
ATOM 5339 C C . ALA A 1 688 ? 31.868 -26.528 30.048 1.00 72.12 688 ALA A C 1
ATOM 5341 O O . ALA A 1 688 ? 31.266 -26.920 31.046 1.00 72.12 688 ALA A O 1
ATOM 5342 N N . GLU A 1 689 ? 32.525 -25.365 30.028 1.00 72.88 689 GLU A N 1
ATOM 5343 C CA . GLU A 1 689 ? 32.616 -24.461 31.180 1.00 72.88 689 GLU A CA 1
ATOM 5344 C C . GLU A 1 689 ? 31.245 -23.859 31.546 1.00 72.88 689 GLU A C 1
ATOM 5346 O O . GLU A 1 689 ? 30.882 -23.788 32.721 1.00 72.88 689 GLU A O 1
ATOM 5351 N N . PHE A 1 690 ? 30.430 -23.511 30.544 1.00 58.16 690 PHE A N 1
ATOM 5352 C CA . PHE A 1 690 ? 29.056 -23.045 30.735 1.00 58.16 690 PHE A CA 1
ATOM 5353 C C . PHE A 1 690 ? 28.131 -24.152 31.261 1.00 58.16 690 PHE A C 1
ATOM 5355 O O . PHE A 1 690 ? 27.307 -23.898 32.141 1.00 58.16 690 PHE A O 1
ATOM 5362 N N . GLY A 1 691 ? 28.284 -25.386 30.771 1.00 73.44 691 GLY A N 1
ATOM 5363 C CA . GLY A 1 691 ? 27.566 -26.550 31.293 1.00 73.44 691 GLY A CA 1
ATOM 5364 C C . GLY A 1 691 ? 27.876 -26.812 32.770 1.00 73.44 691 GLY A C 1
ATOM 5365 O O . GLY A 1 691 ? 26.955 -27.021 33.561 1.00 73.44 691 GLY A O 1
ATOM 5366 N N . ASP A 1 692 ? 29.149 -26.718 33.160 1.00 76.00 692 ASP A N 1
ATOM 5367 C CA . ASP A 1 692 ? 29.585 -26.891 34.551 1.00 76.00 692 ASP A CA 1
ATOM 5368 C C . ASP A 1 692 ? 29.063 -25.756 35.456 1.00 76.00 692 ASP A C 1
ATOM 5370 O O . ASP A 1 692 ? 28.626 -25.992 36.586 1.00 76.00 692 ASP A O 1
ATOM 5374 N N . LEU A 1 693 ? 29.019 -24.521 34.939 1.00 65.94 693 LEU A N 1
ATOM 5375 C CA . LEU A 1 693 ? 28.442 -23.363 35.630 1.00 65.94 693 LEU A CA 1
ATOM 5376 C C . LEU A 1 693 ? 26.928 -23.520 35.854 1.00 65.94 693 LEU A C 1
ATOM 5378 O O . LEU A 1 693 ? 26.437 -23.257 36.953 1.00 65.94 693 LEU A O 1
ATOM 5382 N N . MET A 1 694 ? 26.192 -23.983 34.840 1.00 65.38 694 MET A N 1
ATOM 5383 C CA . MET A 1 694 ? 24.748 -24.222 34.935 1.00 65.38 694 MET A CA 1
ATOM 5384 C C . MET A 1 694 ? 24.419 -25.364 35.899 1.00 65.38 694 MET A C 1
ATOM 5386 O O . MET A 1 694 ? 23.488 -25.233 36.692 1.00 65.38 694 MET A O 1
ATOM 5390 N N . ALA A 1 695 ? 25.217 -26.434 35.911 1.00 75.06 695 ALA A N 1
ATOM 5391 C CA . ALA A 1 695 ? 25.055 -27.527 36.866 1.00 75.06 695 ALA A CA 1
ATOM 5392 C C . ALA A 1 695 ? 25.284 -27.066 38.317 1.00 75.06 695 ALA A C 1
ATOM 5394 O O . ALA A 1 695 ? 24.525 -27.437 39.215 1.00 75.06 695 ALA A O 1
ATOM 5395 N N . ARG A 1 696 ? 26.286 -26.206 38.559 1.00 78.25 696 ARG A N 1
ATOM 5396 C CA . ARG A 1 696 ? 26.515 -25.596 39.882 1.00 78.25 696 ARG A CA 1
ATOM 5397 C C . ARG A 1 696 ? 25.372 -24.674 40.287 1.00 78.25 696 ARG A C 1
ATOM 5399 O O . ARG A 1 696 ? 24.920 -24.749 41.426 1.00 78.25 696 ARG A O 1
ATOM 5406 N N . TYR A 1 697 ? 24.874 -23.861 39.358 1.00 65.31 697 TYR A N 1
ATOM 5407 C CA . TYR A 1 697 ? 23.736 -22.976 39.595 1.00 65.31 697 TYR A CA 1
ATOM 5408 C C . TYR A 1 697 ? 22.457 -23.758 39.931 1.00 65.31 697 TYR A C 1
ATOM 5410 O O . TYR A 1 697 ? 21.742 -23.405 40.867 1.00 65.31 697 TYR A O 1
ATOM 5418 N N . GLU A 1 698 ? 22.175 -24.851 39.219 1.00 63.62 698 GLU A N 1
ATOM 5419 C CA . GLU A 1 698 ? 21.025 -25.717 39.500 1.00 63.62 698 GLU A CA 1
ATOM 5420 C C . GLU A 1 698 ? 21.168 -26.461 40.832 1.00 63.62 698 GLU A C 1
ATOM 5422 O O . GLU A 1 698 ? 20.204 -26.527 41.596 1.00 63.62 698 GLU A O 1
ATOM 5427 N N . ALA A 1 699 ? 22.366 -26.953 41.160 1.00 75.00 699 ALA A N 1
ATOM 5428 C CA . ALA A 1 699 ? 22.641 -27.573 42.454 1.00 75.00 699 ALA A CA 1
ATOM 5429 C C . ALA A 1 699 ? 22.490 -26.571 43.612 1.00 75.00 699 ALA A C 1
ATOM 5431 O O . ALA A 1 699 ? 21.894 -26.892 44.641 1.00 75.00 699 ALA A O 1
ATOM 5432 N N . GLU A 1 700 ? 22.970 -25.338 43.441 1.00 69.31 700 GLU A N 1
ATOM 5433 C CA . GLU A 1 700 ? 22.835 -24.262 44.425 1.00 69.31 700 GLU A CA 1
ATOM 5434 C C . GLU A 1 700 ? 21.376 -23.808 44.570 1.00 69.31 700 GLU A C 1
ATOM 5436 O O . GLU A 1 700 ? 20.894 -23.584 45.683 1.00 69.31 700 GLU A O 1
ATOM 5441 N N . ARG A 1 701 ? 20.625 -23.761 43.466 1.00 68.94 701 ARG A N 1
ATOM 5442 C CA . ARG A 1 701 ? 19.186 -23.495 43.473 1.00 68.94 701 ARG A CA 1
ATOM 5443 C C . ARG A 1 701 ? 18.412 -24.587 44.209 1.00 68.94 701 ARG A C 1
ATOM 5445 O O . ARG A 1 701 ? 17.615 -24.251 45.078 1.00 68.94 701 ARG A O 1
ATOM 5452 N N . GLN A 1 702 ? 18.665 -25.864 43.926 1.00 70.12 702 GLN A N 1
ATOM 5453 C CA . GLN A 1 702 ? 18.015 -26.982 44.622 1.00 70.12 702 GLN A CA 1
ATOM 5454 C C . GLN A 1 702 ? 18.391 -27.019 46.109 1.00 70.12 702 GLN A C 1
ATOM 5456 O O . GLN A 1 702 ? 17.538 -27.251 46.967 1.00 70.12 702 GLN A O 1
ATOM 5461 N N . HIS A 1 703 ? 19.649 -26.714 46.441 1.00 69.94 703 HIS A N 1
ATOM 5462 C CA . HIS A 1 703 ? 20.094 -26.578 47.824 1.00 69.94 703 HIS A CA 1
ATOM 5463 C C . HIS A 1 703 ? 19.367 -25.430 48.547 1.00 69.94 703 HIS A C 1
ATOM 5465 O O . HIS A 1 703 ? 18.915 -25.602 49.681 1.00 69.94 703 HIS A O 1
ATOM 5471 N N . ASN A 1 704 ? 19.178 -24.290 47.879 1.00 60.62 704 ASN A N 1
ATOM 5472 C CA . ASN A 1 704 ? 18.454 -23.140 48.420 1.00 60.62 704 ASN A CA 1
ATOM 5473 C C . ASN A 1 704 ? 16.937 -23.373 48.506 1.00 60.62 704 ASN A C 1
ATOM 5475 O O . ASN A 1 704 ? 16.323 -22.962 49.490 1.00 60.62 704 ASN A O 1
ATOM 5479 N N . GLU A 1 705 ? 16.337 -24.079 47.547 1.00 56.41 705 GLU A N 1
ATOM 5480 C CA . GLU A 1 705 ? 14.928 -24.494 47.582 1.00 56.41 705 GLU A CA 1
ATOM 5481 C C . GLU A 1 705 ? 14.679 -25.515 48.709 1.00 56.41 705 GLU A C 1
ATOM 5483 O O . GLU A 1 705 ? 13.667 -25.422 49.399 1.00 56.41 705 GLU A O 1
ATOM 5488 N N . SER A 1 706 ? 15.636 -26.408 49.002 1.00 56.69 706 SER A N 1
ATOM 5489 C CA . SER A 1 706 ? 15.541 -27.360 50.126 1.00 56.69 706 SER A CA 1
ATOM 5490 C C . SER A 1 706 ? 15.659 -26.712 51.517 1.00 56.69 706 SER A C 1
ATOM 5492 O O . SER A 1 706 ? 15.202 -27.282 52.507 1.00 56.69 706 SER A O 1
ATOM 5494 N N . LYS A 1 707 ? 16.245 -25.509 51.602 1.00 57.50 707 LYS A N 1
ATOM 5495 C CA . LYS A 1 707 ? 16.395 -24.728 52.845 1.00 57.50 707 LYS A CA 1
ATOM 5496 C C . LYS A 1 707 ? 15.291 -23.688 53.053 1.00 57.50 707 LYS A C 1
ATOM 5498 O O . LYS A 1 707 ? 15.199 -23.114 54.139 1.00 57.50 707 LYS A O 1
ATOM 5503 N N . GLN A 1 708 ? 14.447 -23.435 52.052 1.00 50.09 708 GLN A N 1
ATOM 5504 C CA . GLN A 1 708 ? 13.332 -22.503 52.179 1.00 50.09 708 GLN A CA 1
ATOM 5505 C C . GLN A 1 708 ? 12.119 -23.201 52.795 1.00 50.09 708 GLN A C 1
ATOM 5507 O O . GLN A 1 708 ? 11.356 -23.901 52.133 1.00 50.09 708 GLN A O 1
ATOM 5512 N N . LEU A 1 709 ? 11.897 -22.948 54.086 1.00 50.19 709 LEU A N 1
ATOM 5513 C CA . LEU A 1 709 ? 10.572 -23.117 54.672 1.00 50.19 709 LEU A CA 1
ATOM 5514 C C . LEU A 1 709 ? 9.600 -22.225 53.896 1.00 50.19 709 LEU A C 1
ATOM 5516 O O . LEU A 1 709 ? 9.776 -21.008 53.832 1.00 50.19 709 LEU A O 1
ATOM 5520 N N . SER A 1 710 ? 8.591 -22.853 53.290 1.00 49.81 710 SER A N 1
ATOM 5521 C CA . SER A 1 710 ? 7.535 -22.177 52.539 1.00 49.81 710 SER A CA 1
ATOM 5522 C C . SER A 1 710 ? 7.015 -20.956 53.322 1.00 49.81 710 SER A C 1
ATOM 5524 O O . SER A 1 710 ? 6.717 -21.086 54.515 1.00 49.81 710 SER A O 1
ATOM 5526 N N . PRO A 1 711 ? 6.848 -19.778 52.688 1.00 47.00 711 PRO A N 1
ATOM 5527 C CA . PRO A 1 711 ? 6.254 -18.602 53.328 1.00 47.00 711 PRO A CA 1
ATOM 5528 C C . PRO A 1 711 ? 4.890 -18.893 53.969 1.00 47.00 711 PRO A C 1
ATOM 5530 O O . PRO A 1 711 ? 4.528 -18.275 54.965 1.00 47.00 711 PRO A O 1
ATOM 5533 N N . VAL A 1 712 ? 4.167 -19.894 53.452 1.00 46.94 712 VAL A N 1
ATOM 5534 C CA . VAL A 1 712 ? 2.901 -20.390 54.009 1.00 46.94 712 VAL A CA 1
ATOM 5535 C C . VAL A 1 712 ? 3.128 -21.214 55.283 1.00 46.94 712 VAL A C 1
ATOM 5537 O O . VAL A 1 712 ? 2.349 -21.099 56.221 1.00 46.94 712 VAL A O 1
ATOM 5540 N N . ALA A 1 713 ? 4.212 -21.989 55.377 1.00 51.50 713 ALA A N 1
ATOM 5541 C CA . ALA A 1 713 ? 4.581 -22.708 56.600 1.00 51.50 713 ALA A CA 1
ATOM 5542 C C . ALA A 1 713 ? 5.031 -21.752 57.720 1.00 51.50 713 ALA A C 1
ATOM 5544 O O . ALA A 1 713 ? 4.663 -21.949 58.875 1.00 51.50 713 ALA A O 1
ATOM 5545 N N . VAL A 1 714 ? 5.753 -20.678 57.377 1.00 50.28 714 VAL A N 1
ATOM 5546 C CA . VAL A 1 714 ? 6.159 -19.630 58.331 1.00 50.28 714 VAL A CA 1
ATOM 5547 C C . VAL A 1 714 ? 4.954 -18.797 58.784 1.00 50.28 714 VAL A C 1
ATOM 5549 O O . VAL A 1 714 ? 4.794 -18.564 59.979 1.00 50.28 714 VAL A O 1
ATOM 5552 N N . LEU A 1 715 ? 4.052 -18.416 57.872 1.00 49.12 715 LEU A N 1
ATOM 5553 C CA . LEU A 1 715 ? 2.817 -17.700 58.222 1.00 49.12 715 LEU A CA 1
ATOM 5554 C C . LEU A 1 715 ? 1.849 -18.558 59.053 1.00 49.12 715 LEU A C 1
ATOM 5556 O O . LEU A 1 715 ? 1.253 -18.042 59.996 1.00 49.12 715 LEU A O 1
ATOM 5560 N N . ASN A 1 716 ? 1.748 -19.864 58.783 1.00 54.06 716 ASN A N 1
ATOM 5561 C CA . ASN A 1 716 ? 0.926 -20.785 59.576 1.00 54.06 716 ASN A CA 1
ATOM 5562 C C . ASN A 1 716 ? 1.532 -21.072 60.961 1.00 54.06 716 ASN A C 1
ATOM 5564 O O . ASN A 1 716 ? 0.793 -21.168 61.940 1.00 54.06 716 ASN A O 1
ATOM 5568 N N . ALA A 1 717 ? 2.863 -21.144 61.073 1.00 53.12 717 ALA A N 1
ATOM 5569 C CA . ALA A 1 717 ? 3.547 -21.252 62.362 1.00 53.12 717 ALA A CA 1
ATOM 5570 C C . ALA A 1 717 ? 3.392 -19.971 63.204 1.00 53.12 717 ALA A C 1
ATOM 5572 O O . ALA A 1 717 ? 3.207 -20.051 64.415 1.00 53.12 717 ALA A O 1
ATOM 5573 N N . ILE A 1 718 ? 3.400 -18.791 62.571 1.00 54.19 718 ILE A N 1
ATOM 5574 C CA . ILE A 1 718 ? 3.179 -17.504 63.248 1.00 54.19 718 ILE A CA 1
ATOM 5575 C C . ILE A 1 718 ? 1.712 -17.358 63.688 1.00 54.19 718 ILE A C 1
ATOM 5577 O O . ILE A 1 718 ? 1.456 -16.961 64.825 1.00 54.19 718 ILE A O 1
ATOM 5581 N N . ALA A 1 719 ? 0.746 -17.750 62.849 1.00 54.22 719 ALA A N 1
ATOM 5582 C CA . ALA A 1 719 ? -0.683 -17.678 63.168 1.00 54.22 719 ALA A CA 1
ATOM 5583 C C . ALA A 1 719 ? -1.090 -18.559 64.369 1.00 54.22 719 ALA A C 1
ATOM 5585 O O . ALA A 1 719 ? -2.013 -18.202 65.098 1.00 54.22 719 ALA A O 1
ATOM 5586 N N . GLY A 1 720 ? -0.375 -19.662 64.625 1.00 57.59 720 GLY A N 1
ATOM 5587 C CA . GLY A 1 720 ? -0.614 -20.536 65.781 1.00 57.59 720 GLY A CA 1
ATOM 5588 C C . GLY A 1 720 ? -0.068 -20.020 67.122 1.00 57.59 720 GLY A C 1
ATOM 5589 O O . GLY A 1 720 ? -0.497 -20.493 68.171 1.00 57.59 720 GLY A O 1
ATOM 5590 N N . VAL A 1 721 ? 0.856 -19.051 67.116 1.00 56.66 721 VAL A N 1
ATOM 5591 C CA . VAL A 1 721 ? 1.579 -18.593 68.325 1.00 56.66 721 VAL A CA 1
ATOM 5592 C C . VAL A 1 721 ? 1.087 -17.225 68.827 1.00 56.66 721 VAL A C 1
ATOM 5594 O O . VAL A 1 721 ? 1.324 -16.853 69.979 1.00 56.66 721 VAL A O 1
ATOM 5597 N N . LEU A 1 722 ? 0.323 -16.495 68.008 1.00 51.50 722 LEU A N 1
ATOM 5598 C CA . LEU A 1 722 ? -0.231 -15.182 68.359 1.00 51.50 722 LEU A CA 1
ATOM 5599 C C . LEU A 1 722 ? -1.104 -15.134 69.639 1.00 51.50 722 LEU A C 1
ATOM 5601 O O . LEU A 1 722 ? -1.085 -14.088 70.288 1.00 51.50 722 LEU A O 1
ATOM 5605 N N . PRO A 1 723 ? -1.793 -16.205 70.092 1.00 53.41 723 PRO A N 1
ATOM 5606 C CA . PRO A 1 723 ? -2.540 -16.158 71.355 1.00 53.41 723 PRO A CA 1
ATOM 5607 C C . PRO A 1 723 ? -1.679 -16.245 72.631 1.00 53.41 723 PRO A C 1
ATOM 5609 O O . PRO A 1 723 ? -2.178 -15.938 73.709 1.00 53.41 723 PRO A O 1
ATOM 5612 N N . VAL A 1 724 ? -0.403 -16.654 72.550 1.00 57.00 724 VAL A N 1
ATOM 5613 C CA . VAL A 1 724 ? 0.429 -16.974 73.739 1.00 57.00 724 VAL A CA 1
ATOM 5614 C C . VAL A 1 724 ? 1.460 -15.880 74.073 1.00 57.00 724 VAL A C 1
ATOM 5616 O O . VAL A 1 724 ? 2.053 -15.876 75.150 1.00 57.00 724 VAL A O 1
ATOM 5619 N N . LEU A 1 725 ? 1.660 -14.884 73.205 1.00 51.12 725 LEU A N 1
ATOM 5620 C CA . LEU A 1 725 ? 2.776 -13.931 73.326 1.00 51.12 725 LEU A CA 1
ATOM 5621 C C . LEU A 1 725 ? 2.513 -12.659 74.154 1.00 51.12 725 LEU A C 1
ATOM 5623 O O . LEU A 1 725 ? 3.330 -11.736 74.098 1.00 51.12 725 LEU A O 1
ATOM 5627 N N . ASN A 1 726 ? 1.439 -12.593 74.949 1.00 51.00 726 ASN A N 1
ATOM 5628 C CA . ASN A 1 726 ? 1.083 -11.340 75.630 1.00 51.00 726 ASN A CA 1
ATOM 5629 C C . ASN A 1 726 ? 1.463 -11.199 77.113 1.00 51.00 726 ASN A C 1
ATOM 5631 O O . ASN A 1 726 ? 1.398 -10.077 77.604 1.00 51.00 726 ASN A O 1
ATOM 5635 N N . THR A 1 727 ? 1.929 -12.230 77.834 1.00 52.81 727 THR A N 1
ATOM 5636 C CA . THR A 1 727 ? 2.245 -12.063 79.278 1.00 52.81 727 THR A CA 1
ATOM 5637 C C . THR A 1 727 ? 3.329 -13.004 79.833 1.00 52.81 727 THR A C 1
ATOM 5639 O O . THR A 1 727 ? 3.126 -13.634 80.869 1.00 52.81 727 THR A O 1
ATOM 5642 N N . GLY A 1 728 ? 4.505 -13.120 79.200 1.00 55.84 728 GLY A N 1
ATOM 5643 C CA . GLY A 1 728 ? 5.586 -13.931 79.782 1.00 55.84 728 GLY A CA 1
ATOM 5644 C C . GLY A 1 728 ? 7.015 -13.570 79.349 1.00 55.84 728 GLY A C 1
ATOM 5645 O O . GLY A 1 728 ? 7.210 -13.044 78.251 1.00 55.84 728 GLY A O 1
ATOM 5646 N N . PRO A 1 729 ? 8.032 -13.894 80.179 1.00 55.56 729 PRO A N 1
ATOM 5647 C CA . PRO A 1 729 ? 9.445 -13.543 79.960 1.00 55.56 729 PRO A CA 1
ATOM 5648 C C . PRO A 1 729 ? 10.077 -14.170 78.699 1.00 55.56 729 PRO A C 1
ATOM 5650 O O . PRO A 1 729 ? 11.162 -13.769 78.290 1.00 55.56 729 PRO A O 1
ATOM 5653 N N . ALA A 1 730 ? 9.386 -15.096 78.024 1.00 52.84 730 ALA A N 1
ATOM 5654 C CA . ALA A 1 730 ? 9.809 -15.689 76.752 1.00 52.84 730 ALA A CA 1
ATOM 5655 C C . ALA A 1 730 ? 9.541 -14.803 75.509 1.00 52.84 730 ALA A C 1
ATOM 5657 O O . ALA A 1 730 ? 9.993 -15.132 74.413 1.00 52.84 730 ALA A O 1
ATOM 5658 N N . ALA A 1 731 ? 8.838 -13.670 75.643 1.00 56.47 731 ALA A N 1
ATOM 5659 C CA . ALA A 1 731 ? 8.490 -12.800 74.510 1.00 56.47 731 ALA A CA 1
ATOM 5660 C C . ALA A 1 731 ? 9.681 -11.993 73.948 1.00 56.47 731 ALA A C 1
ATOM 5662 O O . ALA A 1 731 ? 9.659 -11.557 72.796 1.00 56.47 731 ALA A O 1
ATOM 5663 N N . GLN A 1 732 ? 10.726 -11.784 74.747 1.00 64.94 732 GLN A N 1
ATOM 5664 C CA . GLN A 1 732 ? 11.871 -10.944 74.394 1.00 64.94 732 GLN A CA 1
ATOM 5665 C C . GLN A 1 732 ? 12.776 -11.540 73.294 1.00 64.94 732 GLN A C 1
ATOM 5667 O O . GLN A 1 732 ? 13.047 -10.822 72.327 1.00 64.94 732 GLN A O 1
ATOM 5672 N N . PRO A 1 733 ? 13.172 -12.830 73.335 1.00 61.22 733 PRO A N 1
ATOM 5673 C CA . PRO A 1 733 ? 13.941 -13.438 72.244 1.00 61.22 733 PRO A CA 1
ATOM 5674 C C . PRO A 1 733 ? 13.159 -13.522 70.922 1.00 61.22 733 PRO A C 1
ATOM 5676 O O . PRO A 1 733 ? 13.744 -13.367 69.853 1.00 61.22 733 PRO A O 1
ATOM 5679 N N . VAL A 1 734 ? 11.829 -13.674 70.964 1.00 63.75 734 VAL A N 1
ATOM 5680 C CA . VAL A 1 734 ? 10.984 -13.693 69.752 1.00 63.75 734 VAL A CA 1
ATOM 5681 C C . VAL A 1 734 ? 10.904 -12.307 69.104 1.00 63.75 734 VAL A C 1
ATOM 5683 O O . VAL A 1 734 ? 11.009 -12.192 67.884 1.00 63.75 734 VAL A O 1
ATOM 5686 N N . ARG A 1 735 ? 10.797 -11.234 69.903 1.00 63.50 735 ARG A N 1
ATOM 5687 C CA . ARG A 1 735 ? 10.855 -9.850 69.392 1.00 63.50 735 ARG A CA 1
ATOM 5688 C C . ARG A 1 735 ? 12.224 -9.512 68.803 1.00 63.50 735 ARG A C 1
ATOM 5690 O O . ARG A 1 735 ? 12.281 -8.846 67.774 1.00 63.50 735 ARG A O 1
ATOM 5697 N N . GLN A 1 736 ? 13.309 -9.996 69.413 1.00 67.19 736 GLN A N 1
ATOM 5698 C CA . GLN A 1 736 ? 14.659 -9.838 68.864 1.00 67.19 736 GLN A CA 1
ATOM 5699 C C . GLN A 1 736 ? 14.815 -10.571 67.526 1.00 67.19 736 GLN A C 1
ATOM 5701 O O . GLN A 1 736 ? 15.289 -9.969 66.568 1.00 67.19 736 GLN A O 1
ATOM 5706 N N . ALA A 1 737 ? 14.332 -11.813 67.415 1.00 62.19 737 ALA A N 1
ATOM 5707 C CA . ALA A 1 737 ? 14.357 -12.563 66.159 1.00 62.19 737 ALA A CA 1
ATOM 5708 C C . ALA A 1 737 ? 13.533 -11.883 65.048 1.00 62.19 737 ALA A C 1
ATOM 5710 O O . ALA A 1 737 ? 13.972 -11.825 63.899 1.00 62.19 737 ALA A O 1
ATOM 5711 N N . PHE A 1 738 ? 12.374 -11.309 65.391 1.00 64.25 738 PHE A N 1
ATOM 5712 C CA . PHE A 1 738 ? 11.534 -10.576 64.439 1.00 64.25 738 PHE A CA 1
ATOM 5713 C C . PHE A 1 738 ? 12.204 -9.279 63.963 1.00 64.25 738 PHE A C 1
ATOM 5715 O O . PHE A 1 738 ? 12.219 -8.991 62.768 1.00 64.25 738 PHE A O 1
ATOM 5722 N N . HIS A 1 739 ? 12.827 -8.534 64.880 1.00 68.00 739 HIS A N 1
ATOM 5723 C CA . HIS A 1 739 ? 13.565 -7.318 64.542 1.00 68.00 739 HIS A CA 1
ATOM 5724 C C . HIS A 1 739 ? 14.789 -7.615 63.659 1.00 68.00 739 HIS A C 1
ATOM 5726 O O . HIS A 1 739 ? 15.052 -6.897 62.696 1.00 68.00 739 HIS A O 1
ATOM 5732 N N . GLN A 1 740 ? 15.493 -8.720 63.925 1.00 64.94 740 GLN A N 1
ATOM 5733 C CA . GLN A 1 740 ? 16.620 -9.172 63.109 1.00 64.94 740 GLN A CA 1
ATOM 5734 C C . GLN A 1 740 ? 16.177 -9.555 61.686 1.00 64.94 740 GLN A C 1
ATOM 5736 O O . GLN A 1 740 ? 16.828 -9.173 60.715 1.00 64.94 740 GLN A O 1
ATOM 5741 N N . ALA A 1 741 ? 15.046 -10.257 61.549 1.00 61.75 741 ALA A N 1
ATOM 5742 C CA . ALA A 1 741 ? 14.476 -10.616 60.249 1.00 61.75 741 ALA A CA 1
ATOM 5743 C C . ALA A 1 741 ? 14.027 -9.380 59.447 1.00 61.75 741 ALA A C 1
ATOM 5745 O O . ALA A 1 741 ? 14.220 -9.321 58.231 1.00 61.75 741 ALA A O 1
ATOM 5746 N N . GLU A 1 742 ? 13.484 -8.363 60.122 1.00 67.06 742 GLU A N 1
ATOM 5747 C CA . GLU A 1 742 ? 13.079 -7.107 59.489 1.00 67.06 742 GLU A CA 1
ATOM 5748 C C . GLU A 1 742 ? 14.284 -6.295 58.981 1.00 67.06 742 GLU A C 1
ATOM 5750 O O . GLU A 1 742 ? 14.240 -5.749 57.877 1.00 67.06 742 GLU A O 1
ATOM 5755 N N . LEU A 1 743 ? 15.389 -6.264 59.736 1.00 69.94 743 LEU A N 1
ATOM 5756 C CA . LEU A 1 743 ? 16.635 -5.610 59.316 1.00 69.94 743 LEU A CA 1
ATOM 5757 C C . LEU A 1 743 ? 17.249 -6.278 58.076 1.00 69.94 743 LEU A C 1
ATOM 5759 O O . LEU A 1 743 ? 17.672 -5.583 57.152 1.00 69.94 743 LEU A O 1
ATOM 5763 N N . VAL A 1 744 ? 17.229 -7.613 58.009 1.00 68.06 744 VAL A N 1
ATOM 5764 C CA . VAL A 1 744 ? 17.714 -8.372 56.841 1.00 68.06 744 VAL A CA 1
ATOM 5765 C C . VAL A 1 744 ? 16.835 -8.127 55.608 1.00 68.06 744 VAL A C 1
ATOM 5767 O O . VAL A 1 744 ? 17.351 -7.957 54.503 1.00 68.06 744 VAL A O 1
ATOM 5770 N N . ALA A 1 745 ? 15.512 -8.039 55.779 1.00 62.53 745 ALA A N 1
ATOM 5771 C CA . ALA A 1 745 ? 14.592 -7.733 54.682 1.00 62.53 745 ALA A CA 1
ATOM 5772 C C . ALA A 1 745 ? 14.758 -6.298 54.141 1.00 62.53 745 ALA A C 1
ATOM 5774 O O . ALA A 1 745 ? 14.614 -6.077 52.937 1.00 62.53 745 ALA A O 1
ATOM 5775 N N . ARG A 1 746 ? 15.085 -5.325 55.006 1.00 66.19 746 ARG A N 1
ATOM 5776 C CA . ARG A 1 746 ? 15.383 -3.940 54.595 1.00 66.19 746 ARG A CA 1
ATOM 5777 C C . ARG A 1 746 ? 16.701 -3.840 53.830 1.00 66.19 746 ARG A C 1
ATOM 5779 O O . ARG A 1 746 ? 16.704 -3.261 52.751 1.00 66.19 746 ARG A O 1
ATOM 5786 N N . ALA A 1 747 ? 17.765 -4.479 54.320 1.00 66.12 747 ALA A N 1
ATOM 5787 C CA . ALA A 1 747 ? 19.057 -4.508 53.628 1.00 66.12 747 ALA A CA 1
ATOM 5788 C C . ALA A 1 747 ? 18.938 -5.090 52.206 1.00 66.12 747 ALA A C 1
ATOM 5790 O O . ALA A 1 747 ? 19.477 -4.532 51.256 1.00 66.12 747 ALA A O 1
ATOM 5791 N N . ARG A 1 748 ? 18.138 -6.152 52.039 1.00 64.06 748 ARG A N 1
ATOM 5792 C CA . ARG A 1 748 ? 17.899 -6.776 50.730 1.00 64.06 748 ARG A CA 1
ATOM 5793 C C . ARG A 1 748 ? 17.134 -5.869 49.756 1.00 64.06 748 ARG A C 1
ATOM 5795 O O . ARG A 1 748 ? 17.459 -5.852 48.574 1.00 64.06 748 ARG A O 1
ATOM 5802 N N . ARG A 1 749 ? 16.168 -5.079 50.244 1.00 64.31 749 ARG A N 1
ATOM 5803 C CA . ARG A 1 749 ? 15.481 -4.054 49.432 1.00 64.31 749 ARG A CA 1
ATOM 5804 C C . ARG A 1 749 ? 16.404 -2.913 49.025 1.00 64.31 749 ARG A C 1
ATOM 5806 O O . ARG A 1 749 ? 16.271 -2.408 47.916 1.00 64.31 749 ARG A O 1
ATOM 5813 N N . ASP A 1 750 ? 17.313 -2.505 49.903 1.00 68.69 750 ASP A N 1
ATOM 5814 C CA . ASP A 1 750 ? 18.276 -1.448 49.593 1.00 68.69 750 ASP A CA 1
ATOM 5815 C C . ASP A 1 750 ? 19.301 -1.908 48.541 1.00 68.69 750 ASP A C 1
ATOM 5817 O O . ASP A 1 750 ? 19.684 -1.120 47.672 1.00 68.69 750 ASP A O 1
ATOM 5821 N N . ASP A 1 751 ? 19.683 -3.189 48.556 1.00 60.81 751 ASP A N 1
ATOM 5822 C CA . ASP A 1 751 ? 20.533 -3.799 47.528 1.00 60.81 751 ASP A CA 1
ATOM 5823 C C . ASP A 1 751 ? 19.797 -3.975 46.185 1.00 60.81 751 ASP A C 1
ATOM 5825 O O . ASP A 1 751 ? 20.364 -3.670 45.133 1.00 60.81 751 ASP A O 1
ATOM 5829 N N . GLU A 1 752 ? 18.515 -4.363 46.196 1.00 58.03 752 GLU A N 1
ATOM 5830 C CA . GLU A 1 752 ? 17.663 -4.410 44.992 1.00 58.03 752 GLU A CA 1
ATOM 5831 C C . GLU A 1 752 ? 17.443 -3.008 44.389 1.00 58.03 752 GLU A C 1
ATOM 5833 O O . GLU A 1 752 ? 17.592 -2.821 43.182 1.00 58.03 752 GLU A O 1
ATOM 5838 N N . MET A 1 753 ? 17.206 -1.990 45.222 1.00 63.34 753 MET A N 1
ATOM 5839 C CA . MET A 1 753 ? 17.094 -0.588 44.793 1.00 63.34 753 MET A CA 1
ATOM 5840 C C . MET A 1 753 ? 18.419 -0.025 44.254 1.00 63.34 753 MET A C 1
ATOM 5842 O O . MET A 1 753 ? 18.417 0.807 43.342 1.00 63.34 753 MET A O 1
ATOM 5846 N N . LYS A 1 754 ? 19.568 -0.462 44.789 1.00 60.91 754 LYS A N 1
ATOM 5847 C CA . LYS A 1 754 ? 20.889 -0.138 44.224 1.00 60.91 754 LYS A CA 1
ATOM 5848 C C . LYS A 1 754 ? 21.107 -0.815 42.871 1.00 60.91 754 LYS A C 1
ATOM 5850 O O . LYS A 1 754 ? 21.640 -0.165 41.974 1.00 60.91 754 LYS A O 1
ATOM 5855 N N . ALA A 1 755 ? 20.676 -2.065 42.705 1.00 46.16 755 ALA A N 1
ATOM 5856 C CA . ALA A 1 755 ? 20.762 -2.789 41.437 1.00 46.16 755 ALA A CA 1
ATOM 5857 C C . ALA A 1 755 ? 19.853 -2.177 40.350 1.00 46.16 755 ALA A C 1
ATOM 5859 O O . ALA A 1 755 ? 20.293 -2.022 39.209 1.00 46.16 755 ALA A O 1
ATOM 5860 N N . GLU A 1 756 ? 18.640 -1.734 40.705 1.00 46.28 756 GLU A N 1
ATOM 5861 C CA . GLU A 1 756 ? 17.742 -0.989 39.804 1.00 46.28 756 GLU A CA 1
ATOM 5862 C C . GLU A 1 756 ? 18.291 0.401 39.444 1.00 46.28 756 GLU A C 1
ATOM 5864 O O . GLU A 1 756 ? 18.207 0.827 38.292 1.00 46.28 756 GLU A O 1
ATOM 5869 N N . ARG A 1 757 ? 18.939 1.103 40.385 1.00 44.44 757 ARG A N 1
ATOM 5870 C CA . ARG A 1 757 ? 19.639 2.370 40.089 1.00 44.44 757 ARG A CA 1
ATOM 5871 C C . ARG A 1 757 ? 20.854 2.190 39.176 1.00 44.44 757 ARG A C 1
ATOM 5873 O O . ARG A 1 757 ? 21.157 3.093 38.407 1.00 44.44 757 ARG A O 1
ATOM 5880 N N . LEU A 1 758 ? 21.522 1.037 39.225 1.00 38.12 758 LEU A N 1
ATOM 5881 C CA . LEU A 1 758 ? 22.631 0.684 38.327 1.00 38.12 758 LEU A CA 1
ATOM 5882 C C . LEU A 1 758 ? 22.168 0.306 36.909 1.00 38.12 758 LEU A C 1
ATOM 5884 O O . LEU A 1 758 ? 22.973 0.347 35.983 1.00 38.12 758 LEU A O 1
ATOM 5888 N N . THR A 1 759 ? 20.888 -0.028 36.721 1.00 39.75 759 THR A N 1
ATOM 5889 C CA . THR A 1 759 ? 20.302 -0.362 35.410 1.00 39.75 759 THR A CA 1
ATOM 5890 C C . THR A 1 759 ? 19.506 0.786 34.773 1.00 39.75 759 THR A C 1
ATOM 5892 O O . THR A 1 759 ? 19.172 0.700 33.592 1.00 39.75 759 THR A O 1
ATOM 5895 N N . ILE A 1 760 ? 19.252 1.887 35.495 1.00 41.88 760 ILE A N 1
ATOM 5896 C CA . ILE A 1 760 ? 18.466 3.046 35.026 1.00 41.88 760 ILE A CA 1
ATOM 5897 C C . ILE A 1 760 ? 19.269 4.354 35.161 1.00 41.88 760 ILE A C 1
ATOM 5899 O O . ILE A 1 760 ? 18.856 5.283 35.846 1.00 41.88 760 ILE A O 1
ATOM 5903 N N . ASP A 1 761 ? 20.422 4.453 34.498 1.00 40.09 761 ASP A N 1
ATOM 5904 C CA . ASP A 1 761 ? 20.995 5.757 34.119 1.00 40.09 761 ASP A CA 1
ATOM 5905 C C . ASP A 1 761 ? 22.033 5.579 32.992 1.00 40.09 761 ASP A C 1
ATOM 5907 O O . ASP A 1 761 ? 23.244 5.617 33.184 1.00 40.09 761 ASP A O 1
ATOM 5911 N N . LEU A 1 762 ? 21.541 5.372 31.771 1.00 39.50 762 LEU A N 1
ATOM 5912 C CA . LEU A 1 762 ? 22.228 5.847 30.570 1.00 39.50 762 LEU A CA 1
ATOM 5913 C C . LEU A 1 762 ? 21.218 6.696 29.813 1.00 39.50 762 LEU A C 1
ATOM 5915 O O . LEU A 1 762 ? 20.314 6.182 29.147 1.00 39.50 762 LEU A O 1
ATOM 5919 N N . ARG A 1 763 ? 21.313 8.015 29.983 1.00 46.38 763 ARG A N 1
ATOM 5920 C CA . ARG A 1 763 ? 20.420 8.940 29.289 1.00 46.38 763 ARG A CA 1
ATOM 5921 C C . ARG A 1 763 ? 20.876 9.054 27.831 1.00 46.38 763 ARG A C 1
ATOM 5923 O O . ARG A 1 763 ? 22.063 8.919 27.543 1.00 46.38 763 ARG A O 1
ATOM 5930 N N . PRO A 1 764 ? 19.977 9.395 26.893 1.00 44.91 764 PRO A N 1
ATOM 5931 C CA . PRO A 1 764 ? 20.347 9.638 25.495 1.00 44.91 764 PRO A CA 1
ATOM 5932 C C . PRO A 1 764 ? 21.465 10.683 25.308 1.00 44.91 764 PRO A C 1
ATOM 5934 O O . PRO A 1 764 ? 22.206 10.632 24.330 1.00 44.91 764 PRO A O 1
ATOM 5937 N N . ALA A 1 765 ? 21.633 11.606 26.262 1.00 38.62 765 ALA A N 1
ATOM 5938 C CA . ALA A 1 765 ? 22.737 12.565 26.274 1.00 38.62 765 ALA A CA 1
ATOM 5939 C C . ALA A 1 765 ? 24.117 11.906 26.492 1.00 38.62 765 ALA A C 1
ATOM 5941 O O . ALA A 1 765 ? 25.098 12.364 25.911 1.00 38.62 765 ALA A O 1
ATOM 5942 N N . ASP A 1 766 ? 24.189 10.807 27.247 1.00 38.56 766 ASP A N 1
ATOM 5943 C CA . ASP A 1 766 ? 25.436 10.089 27.545 1.00 38.56 766 ASP A CA 1
ATOM 5944 C C . ASP A 1 766 ? 25.878 9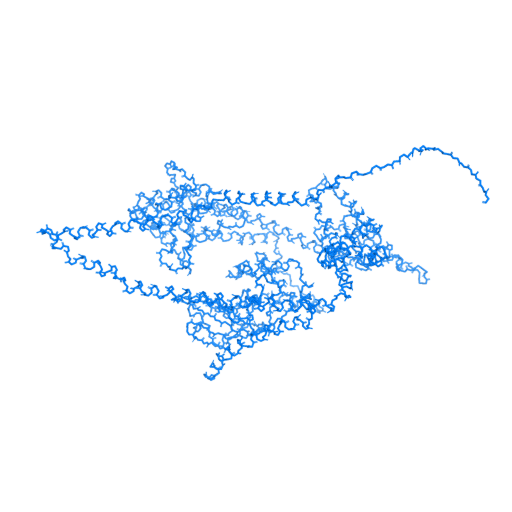.210 26.365 1.00 38.56 766 ASP A C 1
ATOM 5946 O O . ASP A 1 766 ? 27.070 9.092 26.084 1.00 38.56 766 ASP A O 1
ATOM 5950 N N . ILE A 1 767 ? 24.916 8.676 25.602 1.00 44.94 767 ILE A N 1
ATOM 5951 C CA . ILE A 1 767 ? 25.170 7.962 24.339 1.00 44.94 767 ILE A CA 1
ATOM 5952 C C . ILE A 1 767 ? 25.708 8.937 23.286 1.00 44.94 767 ILE A C 1
ATOM 5954 O O . ILE A 1 767 ? 26.722 8.656 22.651 1.00 44.94 767 ILE A O 1
ATOM 5958 N N . ASN A 1 768 ? 25.118 10.130 23.175 1.00 45.19 768 ASN A N 1
ATOM 5959 C CA . ASN A 1 768 ? 25.617 11.175 22.277 1.00 45.19 768 ASN A CA 1
ATOM 5960 C C . ASN A 1 768 ? 27.012 11.688 22.689 1.00 45.19 768 ASN A C 1
ATOM 5962 O O . ASN A 1 768 ? 27.829 11.999 21.822 1.00 45.19 768 ASN A O 1
ATOM 5966 N N . LEU A 1 769 ? 27.318 11.733 23.993 1.00 45.22 769 LEU A N 1
ATOM 5967 C CA . LEU A 1 769 ? 28.639 12.107 24.511 1.00 45.22 769 LEU A CA 1
ATOM 5968 C C . LEU A 1 769 ? 29.694 11.011 24.273 1.00 45.22 769 LEU A C 1
ATOM 5970 O O . LEU A 1 769 ? 30.839 11.329 23.949 1.00 45.22 769 LEU A O 1
ATOM 5974 N N . MET A 1 770 ? 29.328 9.727 24.378 1.00 41.12 770 MET A N 1
ATOM 5975 C CA . MET A 1 770 ? 30.213 8.614 24.006 1.00 41.12 770 MET A CA 1
ATOM 5976 C C . MET A 1 770 ? 30.436 8.545 22.494 1.00 41.12 770 MET A C 1
ATOM 5978 O O . MET A 1 770 ? 31.568 8.345 22.063 1.00 41.12 770 MET A O 1
ATOM 5982 N N . GLU A 1 771 ? 29.408 8.773 21.677 1.00 49.16 771 GLU A N 1
ATOM 5983 C CA . GLU A 1 771 ? 29.556 8.838 20.221 1.00 49.16 771 GLU A CA 1
ATOM 5984 C C . GLU A 1 771 ? 30.402 10.032 19.772 1.00 49.16 771 GLU A C 1
ATOM 5986 O O . GLU A 1 771 ? 31.186 9.891 18.833 1.00 49.16 771 GLU A O 1
ATOM 5991 N N . ALA A 1 772 ? 30.289 11.181 20.451 1.00 56.16 772 ALA A N 1
ATOM 5992 C CA . ALA A 1 772 ? 31.162 12.334 20.244 1.00 56.16 772 ALA A CA 1
ATOM 5993 C C . ALA A 1 772 ? 32.612 12.009 20.635 1.00 56.16 772 ALA A C 1
ATOM 5995 O O . ALA A 1 772 ? 33.506 12.180 19.814 1.00 56.16 772 ALA A O 1
ATOM 5996 N N . ARG A 1 773 ? 32.842 11.404 21.809 1.00 48.19 773 ARG A N 1
ATOM 5997 C CA . ARG A 1 773 ? 34.182 10.971 22.249 1.00 48.19 773 ARG A CA 1
ATOM 5998 C C . ARG A 1 773 ? 34.811 9.914 21.343 1.00 48.19 773 ARG A C 1
ATOM 6000 O O . ARG A 1 773 ? 36.010 9.962 21.101 1.00 48.19 773 ARG A O 1
ATOM 6007 N N . VAL A 1 774 ? 34.029 8.979 20.806 1.00 51.00 774 VAL A N 1
ATOM 6008 C CA . VAL A 1 774 ? 34.506 7.995 19.817 1.00 51.00 774 VAL A CA 1
ATOM 6009 C C . VAL A 1 774 ? 34.833 8.671 18.479 1.00 51.00 774 VAL A C 1
ATOM 6011 O O . VAL A 1 774 ? 35.744 8.231 17.776 1.00 51.00 774 VAL A O 1
ATOM 6014 N N . ARG A 1 775 ? 34.127 9.752 18.121 1.00 57.75 775 ARG A N 1
ATOM 6015 C CA . ARG A 1 775 ? 34.433 10.584 16.947 1.00 57.75 775 ARG A CA 1
ATOM 6016 C C . ARG A 1 775 ? 35.725 11.377 17.141 1.00 57.75 775 ARG A C 1
ATOM 6018 O O . ARG A 1 775 ? 36.565 11.353 16.245 1.00 57.75 775 ARG A O 1
ATOM 6025 N N . ASP A 1 776 ? 35.904 11.983 18.309 1.00 55.47 776 ASP A N 1
ATOM 6026 C CA . ASP A 1 776 ? 37.092 12.762 18.666 1.00 55.47 776 ASP A CA 1
ATOM 6027 C C . ASP A 1 776 ? 38.330 11.861 18.771 1.00 55.47 776 ASP A C 1
ATOM 6029 O O . ASP A 1 776 ? 39.367 12.165 18.190 1.00 55.47 776 ASP A O 1
ATOM 6033 N N . PHE A 1 777 ? 38.190 10.669 19.361 1.00 46.28 777 PHE A N 1
ATOM 6034 C CA . PHE A 1 777 ? 39.258 9.666 19.415 1.00 46.28 777 PHE A CA 1
ATOM 6035 C C . PHE A 1 777 ? 39.655 9.154 18.018 1.00 46.28 777 PHE A C 1
ATOM 6037 O O . PHE A 1 777 ? 40.833 8.941 17.728 1.00 46.28 777 PHE A O 1
ATOM 6044 N N . LYS A 1 778 ? 38.686 9.000 17.101 1.00 50.59 778 LYS A N 1
ATOM 6045 C CA . LYS A 1 778 ? 38.963 8.674 15.689 1.00 50.59 778 LYS A CA 1
ATOM 6046 C C . LYS A 1 778 ? 39.635 9.827 14.938 1.00 50.59 778 LYS A C 1
ATOM 6048 O O . LYS A 1 778 ? 40.405 9.559 14.017 1.00 50.59 778 LYS A O 1
ATOM 6053 N N . ALA A 1 779 ? 39.359 11.079 15.304 1.00 59.38 779 ALA A N 1
ATOM 6054 C CA . ALA A 1 779 ? 40.002 12.252 14.719 1.00 59.38 779 ALA A CA 1
ATOM 6055 C C . ALA A 1 779 ? 41.451 12.413 15.219 1.00 59.38 779 ALA A C 1
ATOM 6057 O O . ALA A 1 779 ? 42.355 12.545 14.395 1.00 59.38 779 ALA A O 1
ATOM 6058 N N . GLU A 1 780 ? 41.696 12.272 16.527 1.00 51.19 780 GLU A N 1
ATOM 6059 C CA . GLU A 1 780 ? 43.045 12.275 17.120 1.00 51.19 780 GLU A CA 1
ATOM 6060 C C . GLU A 1 780 ? 43.913 11.128 16.587 1.00 51.19 780 GLU A C 1
ATOM 6062 O O . GLU A 1 780 ? 45.072 11.332 16.223 1.00 51.19 780 GLU A O 1
ATOM 6067 N N . SER A 1 781 ? 43.346 9.926 16.442 1.00 43.09 781 SER A N 1
ATOM 6068 C CA . SER A 1 781 ? 44.056 8.779 15.861 1.00 43.09 781 SER A CA 1
ATOM 6069 C C . SER A 1 781 ? 44.448 9.011 14.391 1.00 43.09 781 SER A C 1
ATOM 6071 O O . SER A 1 781 ? 45.473 8.505 13.934 1.00 43.09 781 SER A O 1
ATOM 6073 N N . LYS A 1 782 ? 43.686 9.833 13.656 1.00 49.69 782 LYS A N 1
ATOM 6074 C CA . LYS A 1 782 ? 43.969 10.192 12.258 1.00 49.69 782 LYS A CA 1
ATOM 6075 C C . LYS A 1 782 ? 45.074 11.247 12.128 1.00 49.69 782 LYS A C 1
ATOM 6077 O O . LYS A 1 782 ? 45.816 11.213 11.148 1.00 49.69 782 LYS A O 1
ATOM 6082 N N . ASP A 1 783 ? 45.222 12.138 13.107 1.00 48.75 783 ASP A N 1
ATOM 6083 C CA . ASP A 1 783 ? 46.332 13.099 13.154 1.00 48.75 783 ASP A CA 1
ATOM 6084 C C . ASP A 1 783 ? 47.644 12.467 13.644 1.00 48.75 783 ASP A C 1
ATOM 6086 O O . ASP A 1 783 ? 48.717 12.841 13.167 1.00 48.75 783 ASP A O 1
ATOM 6090 N N . LEU A 1 784 ? 47.571 11.428 14.483 1.00 39.12 784 LEU A N 1
ATOM 6091 C CA . LEU A 1 784 ? 48.731 10.616 14.882 1.00 39.12 784 LEU A CA 1
ATOM 6092 C C . LEU A 1 784 ? 49.305 9.752 13.741 1.00 39.12 784 LEU A C 1
ATOM 6094 O O . LEU A 1 784 ? 50.439 9.286 13.841 1.00 39.12 784 LEU A O 1
ATOM 6098 N N . LEU A 1 785 ? 48.556 9.568 12.646 1.00 41.97 785 LEU A N 1
ATOM 6099 C CA . LEU A 1 785 ? 48.967 8.801 11.461 1.00 41.97 785 LEU A CA 1
ATOM 6100 C C . LEU A 1 785 ? 49.554 9.660 10.326 1.00 41.97 785 LEU A C 1
ATOM 6102 O O . LEU A 1 785 ? 49.890 9.125 9.268 1.00 41.97 785 LEU A O 1
ATOM 6106 N N . LYS A 1 786 ? 49.726 10.976 10.517 1.00 44.44 786 LYS A N 1
ATOM 6107 C CA . LYS A 1 786 ? 50.483 11.803 9.564 1.00 44.44 786 LYS A CA 1
ATOM 6108 C C . LYS A 1 786 ? 51.989 11.584 9.781 1.00 44.44 786 LYS A C 1
ATOM 6110 O O . LYS A 1 786 ? 52.485 11.854 10.876 1.00 44.44 786 LYS A O 1
ATOM 6115 N N . PRO A 1 787 ? 52.753 11.118 8.775 1.00 37.09 787 PRO A N 1
ATOM 6116 C CA . PRO A 1 787 ? 54.188 10.921 8.934 1.00 37.09 787 PRO A CA 1
ATOM 6117 C C . PRO A 1 787 ? 54.884 12.266 9.180 1.00 37.09 787 PRO A C 1
ATOM 6119 O O . PRO A 1 787 ? 54.772 13.197 8.382 1.00 37.09 787 PRO A O 1
ATOM 6122 N N . LYS A 1 788 ? 55.622 12.362 10.295 1.00 37.94 788 LYS A N 1
ATOM 6123 C CA . LYS A 1 788 ? 56.536 13.475 10.581 1.00 37.94 788 LYS A CA 1
ATOM 6124 C C . LYS A 1 788 ? 57.595 13.540 9.478 1.00 37.94 788 LYS A C 1
ATOM 6126 O O . LYS A 1 788 ? 58.475 12.682 9.418 1.00 37.94 788 LYS A O 1
ATOM 6131 N N . ALA A 1 789 ? 57.525 14.569 8.638 1.00 40.62 789 ALA A N 1
ATOM 6132 C CA . ALA A 1 789 ? 58.612 14.932 7.742 1.00 40.62 789 ALA A CA 1
ATOM 6133 C C . ALA A 1 789 ? 59.858 15.244 8.586 1.00 40.62 789 ALA A C 1
ATOM 6135 O O . ALA A 1 789 ? 59.856 16.161 9.409 1.00 40.62 789 ALA A O 1
ATOM 6136 N N . ARG A 1 790 ? 60.909 14.436 8.422 1.00 34.84 790 ARG A N 1
ATOM 6137 C CA . ARG A 1 790 ? 62.221 14.698 9.013 1.00 34.84 790 ARG A CA 1
ATOM 6138 C C . ARG A 1 790 ? 62.907 15.809 8.224 1.00 34.84 790 ARG A C 1
ATOM 6140 O O . ARG A 1 790 ? 63.208 15.638 7.048 1.00 34.84 790 ARG A O 1
ATOM 6147 N N . GLN A 1 791 ? 63.175 16.912 8.916 1.00 35.19 791 GLN A N 1
ATOM 6148 C CA . GLN A 1 791 ? 64.300 17.800 8.636 1.00 35.19 791 GLN A CA 1
ATOM 6149 C C . GLN A 1 791 ? 65.621 17.037 8.812 1.00 35.19 791 GLN A C 1
ATOM 6151 O O . GLN A 1 791 ? 65.768 16.258 9.756 1.00 35.19 791 GLN A O 1
ATOM 6156 N N . GLY A 1 792 ? 66.573 17.297 7.919 1.00 34.53 792 GLY A N 1
ATOM 6157 C CA . GLY A 1 792 ? 67.943 16.798 7.980 1.00 34.53 792 GLY A CA 1
ATOM 6158 C C . GLY A 1 792 ? 68.753 17.268 6.773 1.00 34.53 792 GLY A C 1
ATOM 6159 O O . GLY A 1 792 ? 68.806 16.577 5.763 1.00 34.53 792 GLY A O 1
ATOM 6160 N N . ASP A 1 793 ? 69.331 18.462 6.905 1.00 37.41 793 ASP A N 1
ATOM 6161 C CA . ASP A 1 793 ? 70.281 19.121 6.001 1.00 37.41 793 ASP A CA 1
ATOM 6162 C C . ASP A 1 793 ? 71.508 18.268 5.638 1.00 37.41 793 ASP A C 1
ATOM 6164 O O . ASP A 1 793 ? 72.102 17.679 6.535 1.00 37.41 793 ASP A O 1
ATOM 6168 N N . VAL A 1 794 ? 71.992 18.374 4.387 1.00 32.28 794 VAL A N 1
ATOM 6169 C CA . VAL A 1 794 ? 73.419 18.624 4.073 1.00 32.28 794 VAL A CA 1
ATOM 6170 C C . VAL A 1 794 ? 73.529 19.480 2.795 1.00 32.28 794 VAL A C 1
ATOM 6172 O O . VAL A 1 794 ? 72.972 19.159 1.749 1.00 32.28 794 VAL A O 1
ATOM 6175 N N . ARG A 1 795 ? 74.267 20.590 2.927 1.00 36.56 795 ARG A N 1
ATOM 6176 C CA . ARG A 1 795 ? 74.672 21.597 1.926 1.00 36.56 795 ARG A CA 1
ATOM 6177 C C . ARG A 1 795 ? 75.592 21.037 0.821 1.00 36.56 795 ARG A C 1
ATOM 6179 O O . ARG A 1 795 ? 76.383 20.147 1.100 1.00 36.56 795 ARG A O 1
ATOM 6186 N N . VAL A 1 796 ? 75.622 21.695 -0.348 1.00 31.81 796 VAL A N 1
ATOM 6187 C CA . VAL A 1 796 ? 76.745 22.524 -0.884 1.00 31.81 796 VAL A CA 1
ATOM 6188 C C . VAL A 1 796 ? 76.599 22.729 -2.411 1.00 31.81 796 VAL A C 1
ATOM 6190 O O . VAL A 1 796 ? 76.488 21.761 -3.151 1.00 31.81 796 VAL A O 1
ATOM 6193 N N . GLY A 1 797 ? 76.711 23.992 -2.861 1.00 30.38 797 GLY A N 1
ATOM 6194 C CA . GLY A 1 797 ? 77.228 24.386 -4.191 1.00 30.38 797 GLY A CA 1
ATOM 6195 C C . GLY A 1 797 ? 76.187 24.868 -5.216 1.00 30.38 797 GLY A C 1
ATOM 6196 O O . GLY A 1 797 ? 75.585 24.058 -5.900 1.00 30.38 797 GLY A O 1
ATOM 6197 N N . GLN A 1 798 ? 75.845 26.164 -5.262 1.00 32.62 798 GLN A N 1
ATOM 6198 C CA . GLN A 1 798 ? 76.394 27.157 -6.218 1.00 32.62 798 GLN A CA 1
ATOM 6199 C C . GLN A 1 798 ? 76.258 26.773 -7.709 1.00 32.62 798 GLN A C 1
ATOM 6201 O O . GLN A 1 798 ? 77.040 25.964 -8.190 1.00 32.62 798 GLN A O 1
ATOM 6206 N N . LYS A 1 799 ? 75.385 27.436 -8.487 1.00 32.16 799 LYS A N 1
ATOM 6207 C CA . LYS A 1 799 ? 75.636 28.712 -9.201 1.00 32.16 799 LYS A CA 1
ATOM 6208 C C . LYS A 1 799 ? 74.584 28.989 -10.293 1.00 32.16 799 LYS A C 1
ATOM 6210 O O . LYS A 1 799 ? 74.008 28.084 -10.879 1.00 32.16 799 LYS A O 1
ATOM 6215 N N . GLU A 1 800 ? 74.387 30.284 -10.501 1.00 34.56 800 GLU A N 1
ATOM 6216 C CA . GLU A 1 800 ? 73.552 31.011 -11.463 1.00 34.56 800 GLU A CA 1
ATOM 6217 C C . GLU A 1 800 ? 73.775 30.667 -12.950 1.00 34.56 800 GLU A C 1
ATOM 6219 O O . GLU A 1 800 ? 74.910 30.422 -13.354 1.00 34.56 800 GLU A O 1
ATOM 6224 N N . ALA A 1 801 ? 72.705 30.774 -13.753 1.00 32.25 801 ALA A N 1
ATOM 6225 C CA . ALA A 1 801 ? 72.631 31.459 -15.064 1.00 32.25 801 ALA A CA 1
ATOM 6226 C C . ALA A 1 801 ? 71.161 31.372 -15.554 1.00 32.25 801 ALA A C 1
ATOM 6228 O O . ALA A 1 801 ? 70.636 30.272 -15.694 1.00 32.25 801 ALA A O 1
ATOM 6229 N N . LEU A 1 802 ? 70.353 32.441 -15.534 1.00 32.28 802 LEU A N 1
ATOM 6230 C CA . LEU A 1 802 ? 70.229 33.500 -16.554 1.00 32.28 802 LEU A CA 1
ATOM 6231 C C . LEU A 1 802 ? 70.098 32.969 -17.993 1.00 32.28 802 LEU A C 1
ATOM 6233 O O . LEU A 1 802 ? 71.072 32.531 -18.590 1.00 32.28 802 LEU A O 1
ATOM 6237 N N . ASP A 1 803 ? 68.856 33.005 -18.483 1.00 35.66 803 ASP A N 1
ATOM 6238 C CA . ASP A 1 803 ? 68.385 33.823 -19.606 1.00 35.66 803 ASP A CA 1
ATOM 6239 C C . ASP A 1 803 ? 69.171 33.916 -20.931 1.00 35.66 803 ASP A C 1
ATOM 6241 O O . ASP A 1 803 ? 70.370 34.162 -20.984 1.00 35.66 803 ASP A O 1
ATOM 6245 N N . PHE A 1 804 ? 68.342 33.947 -21.982 1.00 33.34 804 PHE A N 1
ATOM 6246 C CA . PHE A 1 804 ? 68.505 34.602 -23.285 1.00 33.34 804 PHE A CA 1
ATOM 6247 C C . PHE A 1 804 ? 69.188 33.861 -24.454 1.00 33.34 804 PHE A C 1
ATOM 6249 O O . PHE A 1 804 ? 70.351 33.482 -24.426 1.00 33.34 804 PHE A O 1
ATOM 6256 N N . GLU A 1 805 ? 68.365 33.721 -25.503 1.00 35.66 805 GLU A N 1
ATOM 6257 C CA . GLU A 1 805 ? 68.612 33.868 -26.947 1.00 35.66 805 GLU A CA 1
ATOM 6258 C C . GLU A 1 805 ? 70.004 33.574 -27.532 1.00 35.66 805 GLU A C 1
ATOM 6260 O O . GLU A 1 805 ? 71.005 34.194 -27.188 1.00 35.66 805 GLU A O 1
ATOM 6265 N N . GLY A 1 806 ? 70.030 32.764 -28.598 1.00 31.11 806 GLY A N 1
ATOM 6266 C CA . GLY A 1 806 ? 71.181 32.733 -29.501 1.00 31.11 806 GLY A CA 1
ATOM 6267 C C . GLY A 1 806 ? 71.216 31.546 -30.454 1.00 31.11 806 GLY A C 1
ATOM 6268 O O . GLY A 1 806 ? 71.791 30.510 -30.155 1.00 31.11 806 GLY A O 1
ATOM 6269 N N . ASN A 1 807 ? 70.607 31.733 -31.619 1.00 33.84 807 ASN A N 1
ATOM 6270 C CA . ASN A 1 807 ? 70.659 30.897 -32.823 1.00 33.84 807 ASN A CA 1
ATOM 6271 C C . ASN A 1 807 ? 72.119 30.688 -33.358 1.00 33.84 807 ASN A C 1
ATOM 6273 O O . ASN A 1 807 ? 73.071 31.235 -32.810 1.00 33.84 807 ASN A O 1
ATOM 6277 N N . PRO A 1 808 ? 72.312 30.091 -34.548 1.00 57.00 808 PRO A N 1
ATOM 6278 C CA . PRO A 1 808 ? 72.668 28.702 -34.858 1.00 57.00 808 PRO A CA 1
ATOM 6279 C C . PRO A 1 808 ? 74.139 28.524 -35.309 1.00 57.00 808 PRO A C 1
ATOM 6281 O O . PRO A 1 808 ? 74.808 29.497 -35.650 1.00 57.00 808 PRO A O 1
ATOM 6284 N N . ARG A 1 809 ? 74.597 27.274 -35.495 1.00 31.58 809 ARG A N 1
ATOM 6285 C CA . ARG A 1 809 ? 75.213 26.805 -36.762 1.00 31.58 809 ARG A CA 1
ATOM 6286 C C . ARG A 1 809 ? 75.665 25.344 -36.710 1.00 31.58 809 ARG A C 1
ATOM 6288 O O . ARG A 1 809 ? 76.149 24.857 -35.699 1.00 31.58 809 ARG A O 1
ATOM 6295 N N . ALA A 1 810 ? 75.496 24.716 -37.870 1.00 45.12 810 ALA A N 1
ATOM 6296 C CA . ALA A 1 810 ? 76.022 23.430 -38.308 1.00 45.12 810 ALA A CA 1
ATOM 6297 C C . ALA A 1 810 ? 77.529 23.252 -38.051 1.00 45.12 810 ALA A C 1
ATOM 6299 O O . ALA A 1 810 ? 78.278 24.211 -38.237 1.00 45.12 810 ALA A O 1
ATOM 6300 N N . VAL A 1 811 ? 77.952 22.031 -37.705 1.00 37.97 811 VAL A N 1
ATOM 6301 C CA . VAL A 1 811 ? 78.517 21.002 -38.612 1.00 37.97 811 VAL A CA 1
ATOM 6302 C C . VAL A 1 811 ? 78.123 19.634 -38.065 1.00 37.97 811 VAL A C 1
ATOM 6304 O O . VAL A 1 811 ? 78.116 19.498 -36.821 1.00 37.97 811 VAL A O 1
#

pLDDT: mean 75.29, std 19.78, range [28.98, 97.88]

InterPro domains:
  IPR003540 ADP ribosyltransferase [PF03496] (32-202)

Secondary structure (DSSP, 8-state):
--HHHHHHHHHHHHHHHHHHHHHHHHHHHHHHHS-THHHHHHHHT--HHHHHHHHHHHH-THHHHHHHHTT--TTSGGGHHHHHHHHHHHTSPEE--EEEEEEEEETTTBTTTB-TT-EEEE-S-EEEES-HHHHHTTS----SSEEEEEEEEE-SSEEE-TTT-TT-STT---EEEEPTTEEEEEEEEEEETTEEEEEEEEEPP-SS-EEETTT--EE-----SSTTTHHHHHTTS--------S----HHHHHHHHHHHHHHHHHHHHHHHHHHHHHTTTS-HHHHHHHHT-B-TTSSBHHHHHHHHHHT-SSHHHHHHHHHHHHHHHHHHHHHHHHHHHHHHHHHHHHHS-TTSS---SS-PPPHHHHHHHHHHHH-HHHHHHHHHHHHHHHHHS-HHHIIIIIHHHHHHHHHTT----SS--PPPHHHHHHHHHHHHHHHHHHHHHHHHHHHHHHHHHHHHHHHHHHHHHHHGGGT-B--GGGGGS--HHHHHHHHHHHHHHHHHHHTS-TT----HHHHHHHHHHHHHHHHHHTT-PPB-HHHHHHHHHHHHHSHHHHHHHHHHHHTTB-TTS-B-HHHHHHHHHHHHHHHHHHSHHHHHHHHHHHHHHHHHHHHHTTS-PPPPPHHHHHHHHHHHHHHHHHHHHHHHHHHTGGGHHHHHHHHHHHHHHHHHHHHHHHHHHHHHHHHHHHHHHHHHHHHHHH---HHHHHHHHHTTTTTTTSSTTHHHHHHHHHHHHHHHHHHHHHHHHHHHHHS---HHHHHHHHHHHHHHHHHHHHTTS-------------------------

Radius of gyration: 38.31 Å; chains: 1; bounding box: 114×82×140 Å

Foldseek 3Di:
DPPVVVVVVVVVVVVCLVVVVVVLVVVVVCCVVVDPVVLVVQVVQADPLLLVLLQVCLVPVCLQFVCLVVVHAQPDPVNVSVVSPVVSQVSFDFDQAWWKAKAKAFPCLEPNLDFAQFKEWAQGKDKTASRQVLRQVHQPDADPTIFMEMEGERDGGWGQCQSRYPQHDPPRRSITIDRGGWMWHFHHWDDDPRYIYTYTYTDDDDQDWGAYPRRSHIDHDPPPPDPPPVVVVPPPDDDDDDPPDPDDQPLLNQLLVQLCVQLVLVVVLLVLLLVLLVCPVPDALLVSLVSQQDADPVRWRPSLVSLLVQCVDPDPQSNVLSLLSLLLVLLSLLQSCVRRFASSLVSSLCNQATSVPDDPDPDPDDTSLLSQLVSCLVPNVSSLLSNVLSLVSSVVGYDPVSNVPRSVVSVVSSVVSVDDDDPDRDRDHSVNSSVSSVVSSVSSSVVSSVVSSVVSVVVVLLVVLVVQQVLLCVLCVVLQKHQDPVCSNPDDPVLSVQSVVLSVVLVVVVVPAPPVDPDDNVVSSVVSNVCNQLVSLLVVGHIDNPVVLVVLLCVQCVDPVLVVQLVVLQQVQADPVRDHPLVSSLVSSLVSSLVSSCPDPVNVVVLVSNVVSLVVVVVVCVVDDDDRDDPVVSVVVSVVSSVVSSVVSNVSSVVVCPVPCPPVVVVVVVVVVVVVVVVVVVVVVVVVVVVVVVVVVVVVVVVVVVVDDPPVNVVVVVVVCVVPQDDDPVNVVVVVVVVVVVVVVVVVVVVVVVVVVVVPDDDPVNVVVVVVVVVVVVVVVVVVPDDPDDDDDDDDDDDDDDDDDDDDDDD

Organism: NCBI:txid627669